Protein 1UM2 (pdb70)

CATH classification: 2.170.16.10 (+2 more: 3.10.28.10, 3.10.28.10)

Secondary structure (DSSP, 8-state):
-B-TT-BB-BTTS---BTTT--TT-EEE-TTSSEEE-----EEEEEEEEEEE------EEEEETT-EEEEEEE--EEE--EESSS-EE--EEEEEEEEEE-SSS-EEEEEEEEEE--BGGG-THHHHHHHHHHHHH-SSSEEEEEEEGGGGGGS-HHHHHT-BEEE--------HHHHHHTTT-SS--TTHHHHHHHHHHHHHSS--SSSSB----SS-TTHHHHHHHHHHHHS----B--SSS-SSS--BB------HHHHHHHHTTSS-TTS----GGGTTS-HHHHHHHHHHHHHHH-EEE-BTB-EEEEEES-HHHHHHHHHHHHHHT-EEEEEEE--EEEEEEE-THHHHHHHSS--STTT--PPPSS------EEE-EEEEEEEEEEEE-----SSS-SEEEBTTSBEEE-/-B-TT-EEEBTTS-EEESTT--SS-EEE-TTSSEEEB----EEEE-EEEEEE----EEEEETT-EEEEEEE--EEEEEEEETTEEEEEEEEEEE-----TTS-----EEEE----BGGG-TTHHHHTHHHHHTT-SSSEEEEEEETTTTTTS-HHHHHH-EEEE--------HHHHHTTTSTT---TTHHHHHHHHHHHHHHHB-SSSS-EEEESS-HHHHHHHHHHHTTTT----B--SS-SSSEEEE------TTSHHHHHHHHSSSEETTEE---GGGGGS-HHHHHHHHHHHHHHHEEEE-TTS-EEEEEES-HHHHHHHHHHHHHHT-EEEEEEE---SEEEEEEE-THHHHHHHTT--STTT--PPPSS----PPEEE-EEEEE---EEEE---B-TTS-SEEEBTT-BEEE-/--SSS--/-BSSSB-

Structure (mmCIF, N/CA/C/O backbone):
data_1UM2
#
_entry.id   1UM2
#
_cell.length_a   66.4
_cell.length_b   70.4
_cell.length_c   58.0
_cell.angle_alpha   100.4
_cell.angle_beta   98.7
_cell.angle_gamma   78.9
#
_symmetry.space_group_name_H-M   'P 1'
#
loop_
_entity.id
_entity.type
_entity.pdbx_description
1 polymer 'ENDONUCLEASE PI-SCEI'
2 polymer '21-mer from Vacuolar ATP synthase catalytic subunit A'
3 water water
#
loop_
_atom_site.group_PDB
_atom_site.id
_atom_site.type_symbol
_atom_site.label_atom_id
_atom_site.label_alt_id
_atom_site.label_comp_id
_atom_site.label_asym_id
_atom_site.label_entity_id
_atom_site.label_seq_id
_atom_site.pdbx_PDB_ins_code
_atom_site.Cartn_x
_atom_site.Cartn_y
_atom_site.Cartn_z
_atom_site.occupancy
_atom_site.B_iso_or_equiv
_atom_site.auth_seq_id
_atom_site.auth_comp_id
_atom_site.auth_asym_id
_atom_site.auth_atom_id
_atom_site.pdbx_PDB_model_num
ATOM 1 N N . SER A 1 1 ? 51.674 41.640 57.132 1.00 51.22 284 SER A N 1
ATOM 2 C CA . SER A 1 1 ? 52.067 43.060 57.300 1.00 51.36 284 SER A CA 1
ATOM 3 C C . SER A 1 1 ? 52.584 43.670 56.001 1.00 51.21 284 SER A C 1
ATOM 4 O O . SER A 1 1 ? 53.237 43.004 55.190 1.00 49.17 284 SER A O 1
ATOM 7 N N . PHE A 1 2 ? 52.307 44.957 55.821 1.00 51.55 285 PHE A N 1
ATOM 8 C CA . PHE A 1 2 ? 52.672 45.619 54.581 1.00 52.69 285 PHE A CA 1
ATOM 9 C C . PHE A 1 2 ? 53.597 46.811 54.651 1.00 53.66 285 PHE A C 1
ATOM 10 O O . PHE A 1 2 ? 53.558 47.586 55.605 1.00 55.09 285 PHE A O 1
ATOM 18 N N . ALA A 1 3 ? 54.408 46.932 53.595 1.00 54.57 286 ALA A N 1
ATOM 19 C CA . ALA A 1 3 ? 55.396 47.993 53.373 1.00 55.01 286 ALA A CA 1
ATOM 20 C C . ALA A 1 3 ? 54.913 49.442 53.634 1.00 55.69 286 ALA A C 1
ATOM 21 O O . ALA A 1 3 ? 53.711 49.724 53.668 1.00 56.27 286 ALA A O 1
ATOM 23 N N . LYS A 1 4 ? 55.862 50.357 53.827 1.00 56.11 287 LYS A N 1
ATOM 24 C CA . LYS A 1 4 ? 55.530 51.755 54.076 1.00 56.18 287 LYS A CA 1
ATOM 25 C C . LYS A 1 4 ? 54.815 52.307 52.852 1.00 55.61 287 LYS A C 1
ATOM 26 O O . LYS A 1 4 ? 55.263 52.086 51.733 1.00 56.07 287 LYS A O 1
ATOM 32 N N . GLY A 1 5 ? 53.706 53.012 53.072 1.00 54.98 288 GLY A N 1
ATOM 33 C CA . GLY A 1 5 ? 52.950 53.606 51.975 1.00 53.84 288 GLY A CA 1
ATOM 34 C C . GLY A 1 5 ? 51.888 52.751 51.286 1.00 52.75 288 GLY A C 1
ATOM 35 O O . GLY A 1 5 ? 51.344 53.159 50.245 1.00 52.37 288 GLY A O 1
ATOM 36 N N . THR A 1 6 ? 51.593 51.578 51.847 1.00 50.79 289 THR A N 1
ATOM 37 C CA . THR A 1 6 ? 50.605 50.692 51.261 1.00 49.33 289 THR A CA 1
ATOM 38 C C . THR A 1 6 ? 49.243 51.307 51.423 1.00 49.82 289 THR A C 1
ATOM 39 O O . THR A 1 6 ? 48.628 51.219 52.482 1.00 49.95 289 THR A O 1
ATOM 43 N N . ASN A 1 7 ? 48.776 51.942 50.356 1.00 50.47 290 ASN A N 1
ATOM 44 C CA . ASN A 1 7 ? 47.473 52.589 50.366 1.00 49.80 290 ASN A CA 1
ATOM 45 C C . ASN A 1 7 ? 46.473 51.543 50.795 1.00 48.33 290 ASN A C 1
ATOM 46 O O . ASN A 1 7 ? 46.556 50.391 50.382 1.00 48.42 290 ASN A O 1
ATOM 51 N N . VAL A 1 8 ? 45.543 51.941 51.645 1.00 46.53 291 VAL A N 1
ATOM 52 C CA . VAL A 1 8 ? 44.562 51.006 52.148 1.00 45.11 291 VAL A CA 1
ATOM 53 C C . VAL A 1 8 ? 43.147 51.475 51.830 1.00 45.60 291 VAL A C 1
ATOM 54 O O . VAL A 1 8 ? 42.963 52.441 51.093 1.00 46.04 291 VAL A O 1
ATOM 58 N N . LEU A 1 9 ? 42.144 50.773 52.336 1.00 44.89 292 LEU A N 1
ATOM 59 C CA . LEU A 1 9 ? 40.776 51.186 52.080 1.00 45.33 292 LEU A CA 1
ATOM 60 C C . LEU A 1 9 ? 40.051 51.232 53.398 1.00 46.23 292 LEU A C 1
ATOM 61 O O . LEU A 1 9 ? 39.911 50.217 54.068 1.00 46.82 292 LEU A O 1
ATOM 66 N N . MET A 1 10 ? 39.587 52.415 53.771 1.00 47.51 293 MET A N 1
ATOM 67 C CA . MET A 1 10 ? 38.884 52.592 55.036 1.00 48.46 293 MET A CA 1
ATOM 68 C C . MET A 1 10 ? 37.418 52.241 54.836 1.00 47.86 293 MET A C 1
ATOM 69 O O . MET A 1 10 ? 36.943 52.318 53.717 1.00 48.16 293 MET A O 1
ATOM 74 N N . ALA A 1 11 ? 36.710 51.862 55.905 1.00 47.76 294 ALA A N 1
ATOM 75 C CA . ALA A 1 11 ? 35.290 51.479 55.811 1.00 48.71 294 ALA A CA 1
ATOM 76 C C . ALA A 1 11 ? 34.314 52.600 55.433 1.00 49.28 294 ALA A C 1
ATOM 77 O O . ALA A 1 11 ? 33.127 52.352 55.228 1.00 48.84 294 ALA A O 1
ATOM 79 N N . ASP A 1 12 ? 34.821 53.823 55.341 1.00 49.87 295 ASP A N 1
ATOM 80 C CA . ASP A 1 12 ? 34.016 54.982 54.979 1.00 50.88 295 ASP A CA 1
ATOM 81 C C . ASP A 1 12 ? 34.175 55.219 53.469 1.00 51.40 295 ASP A C 1
ATOM 82 O O . ASP A 1 12 ? 33.306 55.809 52.813 1.00 50.83 295 ASP A O 1
ATOM 87 N N . GLY A 1 13 ? 35.309 54.771 52.933 1.00 50.93 296 GLY A N 1
ATOM 88 C CA . GLY A 1 13 ? 35.578 54.926 51.520 1.00 50.48 296 GLY A CA 1
ATOM 89 C C . GLY A 1 13 ? 36.922 55.568 51.267 1.00 50.38 296 GLY A C 1
ATOM 90 O O . GLY A 1 13 ? 37.467 55.458 50.168 1.00 50.82 296 GLY A O 1
ATOM 91 N N . SER A 1 14 ? 37.458 56.221 52.292 1.00 50.14 297 SER A N 1
ATOM 92 C CA . SER A 1 14 ? 38.743 56.912 52.212 1.00 50.58 297 SER A CA 1
ATOM 93 C C . SER A 1 14 ? 40.016 56.047 52.126 1.00 50.84 297 SER A C 1
ATOM 94 O O . SER A 1 14 ? 40.045 54.902 52.574 1.00 49.78 297 SER A O 1
ATOM 97 N N . ILE A 1 15 ? 41.073 56.619 51.551 1.00 52.13 298 ILE A N 1
ATOM 98 C CA . ILE A 1 15 ? 42.355 55.913 51.399 1.00 54.17 298 ILE A CA 1
ATOM 99 C C . ILE A 1 15 ? 43.509 56.445 52.297 1.00 55.71 298 ILE A C 1
ATOM 100 O O . ILE A 1 15 ? 44.243 57.371 51.916 1.00 54.70 298 ILE A O 1
ATOM 105 N N . GLU A 1 16 ? 43.670 55.861 53.487 1.00 57.70 299 GLU A N 1
ATOM 106 C CA . GLU A 1 16 ? 44.754 56.281 54.388 1.00 59.57 299 GLU A CA 1
ATOM 107 C C . GLU A 1 16 ? 45.932 55.357 54.108 1.00 58.73 299 GLU A C 1
ATOM 108 O O . GLU A 1 16 ? 45.868 54.544 53.181 1.00 59.03 299 GLU A O 1
ATOM 114 N N . CYS A 1 17 ? 47.011 55.487 54.874 1.00 57.44 300 CYS A N 1
ATOM 115 C CA . CYS A 1 17 ? 48.152 54.594 54.690 1.00 56.96 300 CYS A CA 1
ATOM 116 C C . CYS A 1 17 ? 48.140 53.543 55.794 1.00 57.09 300 CYS A C 1
ATOM 117 O O . CYS A 1 17 ? 47.474 53.723 56.815 1.00 56.72 300 CYS A O 1
ATOM 120 N N . ILE A 1 18 ? 48.858 52.439 55.575 1.00 56.64 301 ILE A N 1
ATOM 121 C CA . ILE A 1 18 ? 48.921 51.352 56.548 1.00 54.56 301 ILE A CA 1
ATOM 122 C C . ILE A 1 18 ? 49.656 51.864 57.779 1.00 56.64 301 ILE A C 1
ATOM 123 O O . ILE A 1 18 ? 49.396 51.438 58.913 1.00 56.64 301 ILE A O 1
ATOM 128 N N . GLU A 1 19 ? 50.570 52.802 57.551 1.00 58.08 302 GLU A N 1
ATOM 129 C CA . GLU A 1 19 ? 51.335 53.367 58.649 1.00 60.01 302 GLU A CA 1
ATOM 130 C C . GLU A 1 19 ? 50.489 54.387 59.417 1.00 61.77 302 GLU A C 1
ATOM 131 O O . GLU A 1 19 ? 50.387 54.319 60.647 1.00 62.89 302 GLU A O 1
ATOM 137 N N . ASN A 1 20 ? 49.852 55.299 58.685 1.00 62.10 303 ASN A N 1
ATOM 138 C CA . ASN A 1 20 ? 49.035 56.341 59.290 1.00 61.90 303 ASN A CA 1
ATOM 139 C C . ASN A 1 20 ? 47.759 55.852 59.927 1.00 63.09 303 ASN A C 1
ATOM 140 O O . ASN A 1 20 ? 47.119 56.604 60.646 1.00 63.59 303 ASN A O 1
ATOM 145 N N . ILE A 1 21 ? 47.364 54.610 59.677 1.00 65.41 304 ILE A N 1
ATOM 146 C CA . ILE A 1 21 ? 46.128 54.138 60.301 1.00 68.45 304 ILE A CA 1
ATOM 147 C C . ILE A 1 21 ? 46.389 54.011 61.792 1.00 69.56 304 ILE A C 1
ATOM 148 O O . ILE A 1 21 ? 47.424 53.481 62.212 1.00 70.91 304 ILE A O 1
ATOM 153 N N . GLU A 1 22 ? 45.447 54.497 62.589 1.00 69.57 305 GLU A N 1
ATOM 154 C CA . GLU A 1 22 ? 45.586 54.464 64.037 1.00 69.61 305 GLU A CA 1
ATOM 155 C C . GLU A 1 22 ? 44.627 53.446 64.642 1.00 68.65 305 GLU A C 1
ATOM 156 O O . GLU A 1 22 ? 43.647 53.053 64.014 1.00 68.59 305 GLU A O 1
ATOM 162 N N . VAL A 1 23 ? 44.902 53.024 65.868 1.00 67.70 306 VAL A N 1
ATOM 163 C CA . VAL A 1 23 ? 44.045 52.047 66.534 1.00 67.08 306 VAL A CA 1
ATOM 164 C C . VAL A 1 23 ? 42.627 52.591 66.818 1.00 66.35 306 VAL A C 1
ATOM 165 O O . VAL A 1 23 ? 42.460 53.780 67.096 1.00 66.69 306 VAL A O 1
ATOM 169 N N . GLY A 1 24 ? 41.612 51.720 66.749 1.00 65.30 307 GLY A N 1
ATOM 170 C CA . GLY A 1 24 ? 40.232 52.146 66.972 1.00 63.05 307 GLY A CA 1
ATOM 171 C C . GLY A 1 24 ? 39.640 52.620 65.651 1.00 61.25 307 GLY A C 1
ATOM 172 O O . GLY A 1 24 ? 38.530 53.157 65.566 1.00 60.45 307 GLY A O 1
ATOM 173 N N . ASN A 1 25 ? 40.430 52.424 64.606 1.00 59.82 308 ASN A N 1
ATOM 174 C CA . ASN A 1 25 ? 40.053 52.776 63.253 1.00 58.38 308 ASN A CA 1
ATOM 175 C C . ASN A 1 25 ? 39.278 51.640 62.585 1.00 58.05 308 ASN A C 1
ATOM 176 O O . ASN A 1 25 ? 39.327 50.482 63.021 1.00 57.75 308 ASN A O 1
ATOM 181 N N . LYS A 1 26 ? 38.562 51.979 61.522 1.00 56.73 309 LYS A N 1
ATOM 182 C CA . LYS A 1 26 ? 37.801 50.985 60.799 1.00 56.11 309 LYS A CA 1
ATOM 183 C C . LYS A 1 26 ? 38.371 50.882 59.384 1.00 55.36 309 LYS A C 1
ATOM 184 O O . LYS A 1 26 ? 38.648 51.891 58.732 1.00 54.80 309 LYS A O 1
ATOM 190 N N . VAL A 1 27 ? 38.571 49.649 58.935 1.00 54.16 310 VAL A N 1
ATOM 191 C CA . VAL A 1 27 ? 39.063 49.387 57.597 1.00 52.51 310 VAL A CA 1
ATOM 192 C C . VAL A 1 27 ? 37.910 48.679 56.913 1.00 52.39 310 VAL A C 1
ATOM 193 O O . VAL A 1 27 ? 37.056 48.097 57.587 1.00 53.29 310 VAL A O 1
ATOM 197 N N . MET A 1 28 ? 37.909 48.717 55.581 1.00 51.12 311 MET A N 1
ATOM 198 C CA . MET A 1 28 ? 36.877 48.125 54.731 1.00 49.01 311 MET A CA 1
ATOM 199 C C . MET A 1 28 ? 36.880 46.594 54.614 1.00 47.32 311 MET A C 1
ATOM 200 O O . MET A 1 28 ? 37.742 46.016 53.960 1.00 45.92 311 MET A O 1
ATOM 205 N N . GLY A 1 29 ? 35.896 45.951 55.236 1.00 46.68 312 GLY A N 1
ATOM 206 C CA . GLY A 1 29 ? 35.786 44.503 55.180 1.00 47.47 312 GLY A CA 1
ATOM 207 C C . GLY A 1 29 ? 35.298 44.053 53.819 1.00 48.95 312 GLY A C 1
ATOM 208 O O . GLY A 1 29 ? 34.468 44.717 53.206 1.00 49.65 312 GLY A O 1
ATOM 209 N N . LYS A 1 30 ? 35.787 42.918 53.335 1.00 49.93 313 LYS A N 1
ATOM 210 C CA . LYS A 1 30 ? 35.377 42.448 52.018 1.00 49.94 313 LYS A CA 1
ATOM 211 C C . LYS A 1 30 ? 33.891 42.177 51.901 1.00 50.09 313 LYS A C 1
ATOM 212 O O . LYS A 1 30 ? 33.467 41.391 51.059 1.00 50.60 313 LYS A O 1
ATOM 218 N N . ASP A 1 31 ? 33.089 42.832 52.731 1.00 50.57 314 ASP A N 1
ATOM 219 C CA . ASP A 1 31 ? 31.650 42.637 52.656 1.00 52.36 314 ASP A CA 1
ATOM 220 C C . ASP A 1 31 ? 30.842 43.940 52.804 1.00 54.25 314 ASP A C 1
ATOM 221 O O . ASP A 1 31 ? 29.606 43.932 52.821 1.00 53.47 314 ASP A O 1
ATOM 226 N N . GLY A 1 32 ? 31.548 45.064 52.874 1.00 57.03 315 GLY A N 1
ATOM 227 C CA . GLY A 1 32 ? 30.875 46.349 52.987 1.00 60.09 315 GLY A CA 1
ATOM 228 C C . GLY A 1 32 ? 31.040 46.979 54.355 1.00 61.69 315 GLY A C 1
ATOM 229 O O . GLY A 1 32 ? 31.422 48.144 54.463 1.00 61.76 315 GLY A O 1
ATOM 230 N N . ARG A 1 33 ? 30.740 46.197 55.392 1.00 62.89 316 ARG A N 1
ATOM 231 C CA . ARG A 1 33 ? 30.844 46.626 56.782 1.00 64.19 316 ARG A CA 1
ATOM 232 C C . ARG A 1 33 ? 32.325 46.824 57.155 1.00 64.11 316 ARG A C 1
ATOM 233 O O . ARG A 1 33 ? 33.213 46.362 56.433 1.00 64.63 316 ARG A O 1
ATOM 241 N N . PRO A 1 34 ? 32.607 47.509 58.283 1.00 63.28 317 PRO A N 1
ATOM 242 C CA . PRO A 1 34 ? 33.966 47.780 58.753 1.00 62.91 317 PRO A CA 1
ATOM 243 C C . PRO A 1 34 ? 34.638 46.701 59.607 1.00 62.92 317 PRO A C 1
ATOM 244 O O . PRO A 1 34 ? 34.008 45.734 60.050 1.00 62.08 317 PRO A O 1
ATOM 248 N N . ARG A 1 35 ? 35.933 46.895 59.827 1.00 63.03 318 ARG A N 1
ATOM 249 C CA . ARG A 1 35 ? 36.738 45.986 60.623 1.00 64.59 318 ARG A CA 1
ATOM 250 C C . ARG A 1 35 ? 37.524 46.855 61.584 1.00 65.24 318 ARG A C 1
ATOM 251 O O . ARG A 1 35 ? 38.122 47.839 61.157 1.00 65.42 318 ARG A O 1
ATOM 259 N N . GLU A 1 36 ? 37.536 46.493 62.867 1.00 65.97 319 GLU A N 1
ATOM 260 C CA . GLU A 1 36 ? 38.238 47.289 63.881 1.00 67.67 319 GLU A CA 1
ATOM 261 C C . GLU A 1 36 ? 39.740 47.042 64.072 1.00 67.28 319 GLU A C 1
ATOM 262 O O . GLU A 1 36 ? 40.163 45.916 64.356 1.00 67.41 319 GLU A O 1
ATOM 268 N N . VAL A 1 37 ? 40.539 48.103 63.928 1.00 66.30 320 VAL A N 1
ATOM 269 C CA . VAL A 1 37 ? 41.988 48.001 64.126 1.00 66.06 320 VAL A CA 1
ATOM 270 C C . VAL A 1 37 ? 42.293 48.092 65.629 1.00 66.09 320 VAL A C 1
ATOM 271 O O . VAL A 1 37 ? 41.696 48.901 66.349 1.00 67.15 320 VAL A O 1
ATOM 275 N N . ILE A 1 38 ? 43.233 47.280 66.099 1.00 64.62 321 ILE A N 1
ATOM 276 C CA . ILE A 1 38 ? 43.552 47.263 67.509 1.00 63.29 321 ILE A CA 1
ATOM 277 C C . ILE A 1 38 ? 45.043 47.330 67.713 1.00 63.82 321 ILE A C 1
ATOM 278 O O . ILE A 1 38 ? 45.522 48.093 68.547 1.00 64.09 321 ILE A O 1
ATOM 283 N N . LYS A 1 39 ? 45.781 46.533 66.952 1.00 64.47 322 LYS A N 1
ATOM 284 C CA . LYS A 1 39 ? 47.245 46.540 67.044 1.00 65.78 322 LYS A CA 1
ATOM 285 C C . LYS A 1 39 ? 47.867 47.305 65.863 1.00 64.77 322 LYS A C 1
ATOM 286 O O . LYS A 1 39 ? 47.150 47.874 65.027 1.00 66.09 322 LYS A O 1
ATOM 292 N N . LEU A 1 40 ? 49.196 47.332 65.815 1.00 61.76 323 LEU A N 1
ATOM 293 C CA . LEU A 1 40 ? 49.920 48.008 64.751 1.00 59.86 323 LEU A CA 1
ATOM 294 C C . LEU A 1 40 ? 51.263 47.336 64.644 1.00 59.20 323 LEU A C 1
ATOM 295 O O . LEU A 1 40 ? 52.306 47.943 64.892 1.00 59.17 323 LEU A O 1
ATOM 300 N N . PRO A 1 41 ? 51.250 46.057 64.261 1.00 58.51 324 PRO A N 1
ATOM 301 C CA . PRO A 1 41 ? 52.427 45.193 64.089 1.00 57.56 324 PRO A CA 1
ATOM 302 C C . PRO A 1 41 ? 53.605 45.847 63.375 1.00 56.94 324 PRO A C 1
ATOM 303 O O . PRO A 1 41 ? 53.519 46.151 62.195 1.00 58.27 324 PRO A O 1
ATOM 307 N N . ARG A 1 42 ? 54.702 46.075 64.085 1.00 56.37 325 ARG A N 1
ATOM 308 C CA . ARG A 1 42 ? 55.881 46.676 63.463 1.00 56.26 325 ARG A CA 1
ATOM 309 C C . ARG A 1 42 ? 57.050 45.694 63.533 1.00 55.20 325 ARG A C 1
ATOM 310 O O . ARG A 1 42 ? 56.971 44.669 64.211 1.00 55.05 325 ARG A O 1
ATOM 318 N N . GLY A 1 43 ? 58.131 46.001 62.833 1.00 53.23 326 GLY A N 1
ATOM 319 C CA . GLY A 1 43 ? 59.260 45.097 62.826 1.00 52.65 326 GLY A CA 1
ATOM 320 C C . GLY A 1 43 ? 59.944 45.139 61.471 1.00 53.49 326 GLY A C 1
ATOM 321 O O . GLY A 1 43 ? 59.768 46.102 60.717 1.00 53.48 326 GLY A O 1
ATOM 322 N N . ARG A 1 44 ? 60.717 44.103 61.152 1.00 52.99 327 ARG A N 1
ATOM 323 C CA . ARG A 1 44 ? 61.437 44.046 59.880 1.00 52.54 327 ARG A CA 1
ATOM 324 C C . ARG A 1 44 ? 61.637 42.615 59.395 1.00 52.74 327 ARG A C 1
ATOM 325 O O . ARG A 1 44 ? 61.492 41.675 60.166 1.00 53.73 327 ARG A O 1
ATOM 333 N N . GLU A 1 45 ? 61.979 42.448 58.122 1.00 53.18 328 GLU A N 1
ATOM 334 C CA . GLU A 1 45 ? 62.211 41.111 57.562 1.00 53.71 328 GLU A CA 1
ATOM 335 C C . GLU A 1 45 ? 62.354 41.152 56.051 1.00 53.23 328 GLU A C 1
ATOM 336 O O . GLU A 1 45 ? 62.510 42.212 55.447 1.00 54.27 328 GLU A O 1
ATOM 342 N N . THR A 1 46 ? 62.342 39.993 55.425 1.00 52.54 329 THR A N 1
ATOM 343 C CA . THR A 1 46 ? 62.401 40.019 53.989 1.00 53.10 329 THR A CA 1
ATOM 344 C C . THR A 1 46 ? 60.992 40.478 53.604 1.00 53.28 329 THR A C 1
ATOM 345 O O . THR A 1 46 ? 60.019 40.227 54.319 1.00 52.64 329 THR A O 1
ATOM 349 N N . MET A 1 47 ? 60.893 41.193 52.496 1.00 53.61 330 MET A N 1
ATOM 350 C CA . MET A 1 47 ? 59.611 41.678 52.025 1.00 53.89 330 MET A CA 1
ATOM 351 C C . MET A 1 47 ? 59.391 41.075 50.646 1.00 54.20 330 MET A C 1
ATOM 352 O O . MET A 1 47 ? 60.334 40.993 49.848 1.00 54.99 330 MET A O 1
ATOM 357 N N . TYR A 1 48 ? 58.161 40.638 50.377 1.00 53.45 331 TYR A N 1
ATOM 358 C CA . TYR A 1 48 ? 57.814 40.084 49.074 1.00 51.49 331 TYR A CA 1
ATOM 359 C C . TYR A 1 48 ? 56.862 41.049 48.352 1.00 52.17 331 TYR A C 1
ATOM 360 O O . TYR A 1 48 ? 55.912 41.594 48.954 1.00 51.39 331 TYR A O 1
ATOM 369 N N . SER A 1 49 ? 57.140 41.277 47.067 1.00 51.51 332 SER A N 1
ATOM 370 C CA . SER A 1 49 ? 56.314 42.156 46.240 1.00 50.05 332 SER A CA 1
ATOM 371 C C . SER A 1 49 ? 55.337 41.317 45.410 1.00 49.06 332 SER A C 1
ATOM 372 O O . SER A 1 49 ? 55.739 40.650 44.458 1.00 49.20 332 SER A O 1
ATOM 375 N N . VAL A 1 50 ? 54.062 41.329 45.769 1.00 46.99 333 VAL A N 1
ATOM 376 C CA . VAL A 1 50 ? 53.098 40.588 44.981 1.00 45.87 333 VAL A CA 1
ATOM 377 C C . VAL A 1 50 ? 52.754 41.460 43.781 1.00 45.26 333 VAL A C 1
ATOM 378 O O . VAL A 1 50 ? 52.514 42.650 43.930 1.00 44.33 333 VAL A O 1
ATOM 382 N N . VAL A 1 51 ? 52.738 40.887 42.587 1.00 44.91 334 VAL A N 1
ATOM 383 C CA . VAL A 1 51 ? 52.402 41.680 41.410 1.00 45.58 334 VAL A CA 1
ATOM 384 C C . VAL A 1 51 ? 51.628 40.866 40.355 1.00 46.36 334 VAL A C 1
ATOM 385 O O . VAL A 1 51 ? 52.102 39.825 39.906 1.00 46.43 334 VAL A O 1
ATOM 389 N N . GLN A 1 52 ? 50.427 41.341 39.991 1.00 46.85 335 GLN A N 1
ATOM 390 C CA . GLN A 1 52 ? 49.560 40.668 39.018 1.00 46.90 335 GLN A CA 1
ATOM 391 C C . GLN A 1 52 ? 50.349 40.221 37.818 1.00 48.04 335 GLN A C 1
ATOM 392 O O . GLN A 1 52 ? 51.026 41.015 37.187 1.00 48.01 335 GLN A O 1
ATOM 398 N N . LYS A 1 53 ? 50.251 38.936 37.515 1.00 50.36 336 LYS A N 1
ATOM 399 C CA . LYS A 1 53 ? 50.978 38.327 36.410 1.00 53.71 336 LYS A CA 1
ATOM 400 C C . LYS A 1 53 ? 50.250 38.465 35.087 1.00 54.68 336 LYS A C 1
ATOM 401 O O . LYS A 1 53 ? 49.114 38.012 34.946 1.00 55.52 336 LYS A O 1
ATOM 407 N N . SER A 1 54 ? 50.903 39.080 34.111 1.00 55.33 337 SER A N 1
ATOM 408 C CA . SER A 1 54 ? 50.294 39.219 32.796 1.00 57.39 337 SER A CA 1
ATOM 409 C C . SER A 1 54 ? 51.361 39.144 31.708 1.00 58.14 337 SER A C 1
ATOM 410 O O . SER A 1 54 ? 52.434 39.751 31.823 1.00 58.64 337 SER A O 1
ATOM 413 N N . PRO A 1 68 ? 48.922 48.775 31.923 1.00 74.90 351 PRO A N 1
ATOM 414 C CA . PRO A 1 68 ? 49.810 48.383 33.031 1.00 74.96 351 PRO A CA 1
ATOM 415 C C . PRO A 1 68 ? 49.116 48.602 34.381 1.00 74.81 351 PRO A C 1
ATOM 416 O O . PRO A 1 68 ? 49.768 48.774 35.425 1.00 74.90 351 PRO A O 1
ATOM 420 N N . GLU A 1 69 ? 47.783 48.587 34.325 1.00 72.96 352 GLU A N 1
ATOM 421 C CA . GLU A 1 69 ? 46.914 48.791 35.477 1.00 71.06 352 GLU A CA 1
ATOM 422 C C . GLU A 1 69 ? 46.830 47.559 36.381 1.00 69.11 352 GLU A C 1
ATOM 423 O O . GLU A 1 69 ? 45.750 47.192 36.860 1.00 68.93 352 GLU A O 1
ATOM 429 N N . LEU A 1 70 ? 47.985 46.945 36.624 1.00 65.96 353 LEU A N 1
ATOM 430 C CA . LEU A 1 70 ? 48.094 45.739 37.438 1.00 62.20 353 LEU A CA 1
ATOM 431 C C . LEU A 1 70 ? 47.873 45.943 38.936 1.00 58.95 353 LEU A C 1
ATOM 432 O O . LEU A 1 70 ? 48.214 46.990 39.493 1.00 57.90 353 LEU A O 1
ATOM 437 N N . LEU A 1 71 ? 47.281 44.931 39.569 1.00 54.77 354 LEU A N 1
ATOM 438 C CA . LEU A 1 71 ? 47.040 44.945 40.998 1.00 51.03 354 LEU A CA 1
ATOM 439 C C . LEU A 1 71 ? 48.354 44.473 41.620 1.00 51.95 354 LEU A C 1
ATOM 440 O O . LEU A 1 71 ? 48.829 43.375 41.314 1.00 52.22 354 LEU A O 1
ATOM 445 N N . LYS A 1 72 ? 48.951 45.287 42.484 1.00 51.24 355 LYS A N 1
ATOM 446 C CA . LYS A 1 72 ? 50.186 44.889 43.130 1.00 49.55 355 LYS A CA 1
ATOM 447 C C . LYS A 1 72 ? 50.163 45.337 44.587 1.00 49.07 355 LYS A C 1
ATOM 448 O O . LYS A 1 72 ? 49.386 46.207 44.958 1.00 48.65 355 LYS A O 1
ATOM 454 N N . PHE A 1 73 ? 51.007 44.719 45.408 1.00 49.17 356 PHE A N 1
ATOM 455 C CA . PHE A 1 73 ? 51.119 45.046 46.830 1.00 48.23 356 PHE A CA 1
ATOM 456 C C . PHE A 1 73 ? 52.333 44.335 47.437 1.00 48.05 356 PHE A C 1
ATOM 457 O O . PHE A 1 73 ? 52.550 43.150 47.143 1.00 47.14 356 PHE A O 1
ATOM 465 N N . THR A 1 74 ? 53.120 45.061 48.252 1.00 48.58 357 THR A N 1
ATOM 466 C CA . THR A 1 74 ? 54.323 44.503 48.924 1.00 49.51 357 THR A CA 1
ATOM 467 C C . THR A 1 74 ? 54.095 44.142 50.406 1.00 49.51 357 THR A C 1
ATOM 468 O O . THR A 1 74 ? 53.600 44.962 51.181 1.00 49.77 357 THR A O 1
ATOM 472 N N . CYS A 1 75 ? 54.474 42.925 50.799 1.00 48.65 358 CYS A N 1
ATOM 473 C CA . CYS A 1 75 ? 54.247 42.494 52.173 1.00 47.85 358 CYS A CA 1
ATOM 474 C C . CYS A 1 75 ? 55.414 41.787 52.873 1.00 49.32 358 CYS A C 1
ATOM 475 O O . CYS A 1 75 ? 56.527 41.644 52.337 1.00 49.48 358 CYS A O 1
ATOM 478 N N . ASN A 1 76 ? 55.135 41.360 54.098 1.00 49.45 359 ASN A N 1
ATOM 479 C CA . ASN A 1 76 ? 56.100 40.644 54.923 1.00 48.72 359 ASN A CA 1
ATOM 480 C C . ASN A 1 76 ? 56.083 39.162 54.532 1.00 46.59 359 ASN A C 1
ATOM 481 O O . ASN A 1 76 ? 55.020 38.572 54.312 1.00 46.09 359 ASN A O 1
ATOM 486 N N . ALA A 1 77 ? 57.269 38.573 54.440 1.00 44.36 360 ALA A N 1
ATOM 487 C CA . ALA A 1 77 ? 57.423 37.173 54.051 1.00 41.86 360 ALA A CA 1
ATOM 488 C C . ALA A 1 77 ? 56.584 36.226 54.875 1.00 40.89 360 ALA A C 1
ATOM 489 O O . ALA A 1 77 ? 56.425 35.070 54.520 1.00 41.11 360 ALA A O 1
ATOM 491 N N . THR A 1 78 ? 56.042 36.699 55.982 1.00 40.30 361 THR A N 1
ATOM 492 C CA . THR A 1 78 ? 55.218 35.821 56.803 1.00 40.59 361 THR A CA 1
ATOM 493 C C . THR A 1 78 ? 53.739 36.129 56.605 1.00 39.49 361 THR A C 1
ATOM 494 O O . THR A 1 78 ? 52.886 35.567 57.282 1.00 39.60 361 THR A O 1
ATOM 498 N N . ASN A 1 79 ? 53.454 37.017 55.657 1.00 38.89 362 ASN A N 1
ATOM 499 C CA . ASN A 1 79 ? 52.092 37.441 55.332 1.00 38.72 362 ASN A CA 1
ATOM 500 C C . ASN A 1 79 ? 51.260 36.299 54.736 1.00 37.29 362 ASN A C 1
ATOM 501 O O . ASN A 1 79 ? 51.709 35.590 53.838 1.00 37.11 362 ASN A O 1
ATOM 506 N N . GLU A 1 80 ? 50.049 36.112 55.233 1.00 35.69 363 GLU A N 1
ATOM 507 C CA . GLU A 1 80 ? 49.228 35.051 54.687 1.00 35.55 363 GLU A CA 1
ATOM 508 C C . GLU A 1 80 ? 48.478 35.642 53.498 1.00 34.21 363 GLU A C 1
ATOM 509 O O . GLU A 1 80 ? 47.557 36.442 53.664 1.00 36.41 363 GLU A O 1
ATOM 515 N N . LEU A 1 81 ? 48.894 35.288 52.290 1.00 30.07 364 LEU A N 1
ATOM 516 C CA . LEU A 1 81 ? 48.220 35.799 51.124 1.00 25.01 364 LEU A CA 1
ATOM 517 C C . LEU A 1 81 ? 46.906 35.047 51.117 1.00 25.50 364 LEU A C 1
ATOM 518 O O . LEU A 1 81 ? 46.894 33.847 51.408 1.00 25.33 364 LEU A O 1
ATOM 523 N N . VAL A 1 82 ? 45.800 35.740 50.832 1.00 24.81 365 VAL A N 1
ATOM 524 C CA . VAL A 1 82 ? 44.492 35.083 50.770 1.00 23.87 365 VAL A CA 1
ATOM 525 C C . VAL A 1 82 ? 44.459 34.656 49.318 1.00 23.39 365 VAL A C 1
ATOM 526 O O . VAL A 1 82 ? 44.831 35.441 48.432 1.00 23.27 365 VAL A O 1
ATOM 530 N N . VAL A 1 83 ? 44.059 33.414 49.069 1.00 21.85 366 VAL A N 1
ATOM 531 C CA . VAL A 1 83 ? 44.050 32.876 47.708 1.00 21.40 366 VAL A CA 1
ATOM 532 C C . VAL A 1 83 ? 42.952 31.858 47.477 1.00 24.11 366 VAL A C 1
ATOM 533 O O . VAL A 1 83 ? 42.241 31.451 48.405 1.00 27.98 366 VAL A O 1
ATOM 537 N N . ARG A 1 84 ? 42.826 31.430 46.230 1.00 24.17 367 ARG A N 1
ATOM 538 C CA . ARG A 1 84 ? 41.857 30.411 45.886 1.00 24.78 367 ARG A CA 1
ATOM 539 C C . ARG A 1 84 ? 42.524 29.433 44.918 1.00 23.97 367 ARG A C 1
ATOM 540 O O . ARG A 1 84 ? 43.468 29.776 44.210 1.00 23.71 367 ARG A O 1
ATOM 548 N N . THR A 1 85 ? 42.032 28.205 44.898 1.00 22.83 368 THR A N 1
ATOM 549 C CA . THR A 1 85 ? 42.564 27.193 44.000 1.00 22.38 368 THR A CA 1
ATOM 550 C C . THR A 1 85 ? 41.425 26.263 43.607 1.00 21.94 368 THR A C 1
ATOM 551 O O . THR A 1 85 ? 40.739 25.695 44.452 1.00 21.73 368 THR A O 1
ATOM 555 N N . PRO A 1 86 ? 41.192 26.130 42.298 1.00 21.71 369 PRO A N 1
ATOM 556 C CA . PRO A 1 86 ? 40.126 25.286 41.750 1.00 21.05 369 PRO A CA 1
ATOM 557 C C . PRO A 1 86 ? 40.128 23.878 42.210 1.00 20.42 369 PRO A C 1
ATOM 558 O O . PRO A 1 86 ? 41.186 23.306 42.367 1.00 21.81 369 PRO A O 1
ATOM 562 N N . ARG A 1 87 ? 38.958 23.308 42.467 1.00 20.03 370 ARG A N 1
ATOM 563 C CA . ARG A 1 87 ? 38.942 21.889 42.810 1.00 18.86 370 ARG A CA 1
ATOM 564 C C . ARG A 1 87 ? 39.187 21.268 41.455 1.00 18.29 370 ARG A C 1
ATOM 565 O O . ARG A 1 87 ? 39.197 21.974 40.441 1.00 18.68 370 ARG A O 1
ATOM 573 N N . SER A 1 88 ? 39.392 19.965 41.427 1.00 18.60 371 SER A N 1
ATOM 574 C CA . SER A 1 88 ? 39.697 19.289 40.177 1.00 20.02 371 SER A CA 1
ATOM 575 C C . SER A 1 88 ? 39.764 17.787 40.404 1.00 22.42 371 SER A C 1
ATOM 576 O O . SER A 1 88 ? 40.299 17.336 41.403 1.00 23.95 371 SER A O 1
ATOM 579 N N . VAL A 1 89 ? 39.222 17.011 39.481 1.00 24.73 372 VAL A N 1
ATOM 580 C CA . VAL A 1 89 ? 39.251 15.558 39.599 1.00 26.23 372 VAL A CA 1
ATOM 581 C C . VAL A 1 89 ? 39.037 14.917 38.246 1.00 29.04 372 VAL A C 1
ATOM 582 O O . VAL A 1 89 ? 38.069 15.230 37.551 1.00 28.15 372 VAL A O 1
ATOM 586 N N . ARG A 1 90 ? 39.954 14.040 37.858 1.00 32.57 373 ARG A N 1
ATOM 587 C CA . ARG A 1 90 ? 39.800 13.344 36.594 1.00 36.18 373 ARG A CA 1
ATOM 588 C C . ARG A 1 90 ? 40.160 11.916 36.824 1.00 38.77 373 ARG A C 1
ATOM 589 O O . ARG A 1 90 ? 41.071 11.638 37.592 1.00 40.21 373 ARG A O 1
ATOM 597 N N . ARG A 1 91 ? 39.421 11.010 36.189 1.00 41.73 374 ARG A N 1
ATOM 598 C CA . ARG A 1 91 ? 39.676 9.587 36.346 1.00 44.18 374 ARG A CA 1
ATOM 599 C C . ARG A 1 91 ? 40.158 9.048 35.036 1.00 45.65 374 ARG A C 1
ATOM 600 O O . ARG A 1 91 ? 39.349 8.670 34.197 1.00 46.58 374 ARG A O 1
ATOM 608 N N . LEU A 1 92 ? 41.468 9.017 34.841 1.00 47.38 375 LEU A N 1
ATOM 609 C CA . LEU A 1 92 ? 41.986 8.493 33.588 1.00 48.97 375 LEU A CA 1
ATOM 610 C C . LEU A 1 92 ? 42.258 6.997 33.700 1.00 50.55 375 LEU A C 1
ATOM 611 O O . LEU A 1 92 ? 41.677 6.304 34.551 1.00 49.36 375 LEU A O 1
ATOM 616 N N . SER A 1 93 ? 43.131 6.503 32.832 1.00 52.99 376 SER A N 1
ATOM 617 C CA . SER A 1 93 ? 43.462 5.090 32.830 1.00 56.55 376 SER A CA 1
ATOM 618 C C . SER A 1 93 ? 44.833 4.842 32.185 1.00 58.45 376 SER A C 1
ATOM 619 O O . SER A 1 93 ? 44.971 4.731 30.959 1.00 57.54 376 SER A O 1
ATOM 622 N N . ARG A 1 94 ? 45.833 4.752 33.059 1.00 60.97 377 ARG A N 1
ATOM 623 C CA . ARG A 1 94 ? 47.234 4.548 32.712 1.00 63.75 377 ARG A CA 1
ATOM 624 C C . ARG A 1 94 ? 47.678 3.108 33.039 1.00 65.90 377 ARG A C 1
ATOM 625 O O . ARG A 1 94 ? 47.011 2.410 33.804 1.00 65.41 377 ARG A O 1
ATOM 633 N N . THR A 1 95 ? 48.801 2.679 32.453 1.00 68.60 378 THR A N 1
ATOM 634 C CA . THR A 1 95 ? 49.371 1.337 32.663 1.00 71.25 378 THR A CA 1
ATOM 635 C C . THR A 1 95 ? 50.780 1.439 33.246 1.00 73.39 378 THR A C 1
ATOM 636 O O . THR A 1 95 ? 51.670 1.994 32.600 1.00 74.17 378 THR A O 1
ATOM 640 N N . ILE A 1 96 ? 50.993 0.887 34.440 1.00 75.53 379 ILE A N 1
ATOM 641 C CA . ILE A 1 96 ? 52.309 0.946 35.095 1.00 77.61 379 ILE A CA 1
ATOM 642 C C . ILE A 1 96 ? 53.221 -0.238 34.726 1.00 78.06 379 ILE A C 1
ATOM 643 O O . ILE A 1 96 ? 53.444 -1.146 35.538 1.00 78.34 379 ILE A O 1
ATOM 648 N N . LYS A 1 97 ? 53.762 -0.208 33.506 1.00 78.33 380 LYS A N 1
ATOM 649 C CA . LYS A 1 97 ? 54.648 -1.264 33.005 1.00 77.45 380 LYS A CA 1
ATOM 650 C C . LYS A 1 97 ? 53.961 -2.604 33.194 1.00 76.24 380 LYS A C 1
ATOM 651 O O . LYS A 1 97 ? 54.156 -3.259 34.212 1.00 76.60 380 LYS A O 1
ATOM 657 N N . GLY A 1 98 ? 53.143 -3.011 32.235 1.00 74.95 381 GLY A N 1
ATOM 658 C CA . GLY A 1 98 ? 52.473 -4.289 32.385 1.00 74.22 381 GLY A CA 1
ATOM 659 C C . GLY A 1 98 ? 51.130 -4.294 33.102 1.00 73.72 381 GLY A C 1
ATOM 660 O O . GLY A 1 98 ? 50.287 -5.129 32.781 1.00 73.94 381 GLY A O 1
ATOM 661 N N . VAL A 1 99 ? 50.925 -3.402 34.077 1.00 73.31 382 VAL A N 1
ATOM 662 C CA . VAL A 1 99 ? 49.638 -3.320 34.795 1.00 71.77 382 VAL A CA 1
ATOM 663 C C . VAL A 1 99 ? 48.918 -1.967 34.562 1.00 70.18 382 VAL A C 1
ATOM 664 O O . VAL A 1 99 ? 49.433 -0.898 34.905 1.00 68.76 382 VAL A O 1
ATOM 668 N N . GLU A 1 100 ? 47.726 -2.042 33.970 1.00 68.57 383 GLU A N 1
ATOM 669 C CA . GLU A 1 100 ? 46.911 -0.867 33.645 1.00 66.52 383 GLU A CA 1
ATOM 670 C C . GLU A 1 100 ? 46.063 -0.455 34.843 1.00 64.87 383 GLU A C 1
ATOM 671 O O . GLU A 1 100 ? 45.215 -1.229 35.302 1.00 64.28 383 GLU A O 1
ATOM 677 N N . TYR A 1 101 ? 46.306 0.761 35.338 1.00 62.47 384 TYR A N 1
ATOM 678 C CA . TYR A 1 101 ? 45.592 1.300 36.496 1.00 60.14 384 TYR A CA 1
ATOM 679 C C . TYR A 1 101 ? 44.586 2.376 36.144 1.00 58.33 384 TYR A C 1
ATOM 680 O O . TYR A 1 101 ? 44.726 3.080 35.139 1.00 57.91 384 TYR A O 1
ATOM 689 N N . PHE A 1 102 ? 43.573 2.492 36.999 1.00 55.90 385 PHE A N 1
ATOM 690 C CA . PHE A 1 102 ? 42.539 3.502 36.861 1.00 53.31 385 PHE A CA 1
ATOM 691 C C . PHE A 1 102 ? 42.934 4.642 37.799 1.00 50.20 385 PHE A C 1
ATOM 692 O O . PHE A 1 102 ? 42.468 4.733 38.920 1.00 49.71 385 PHE A O 1
ATOM 700 N N . GLU A 1 103 ? 43.822 5.499 37.321 1.00 46.40 386 GLU A N 1
ATOM 701 C CA . GLU A 1 103 ? 44.319 6.621 38.081 1.00 41.72 386 GLU A CA 1
ATOM 702 C C . GLU A 1 103 ? 43.281 7.717 38.260 1.00 40.49 386 GLU A C 1
ATOM 703 O O . GLU A 1 103 ? 42.543 8.062 37.322 1.00 39.81 386 GLU A O 1
ATOM 709 N N . VAL A 1 104 ? 43.243 8.254 39.481 1.00 37.70 387 VAL A N 1
ATOM 710 C CA . VAL A 1 104 ? 42.341 9.319 39.863 1.00 34.79 387 VAL A CA 1
ATOM 711 C C . VAL A 1 104 ? 43.143 10.480 40.425 1.00 33.49 387 VAL A C 1
ATOM 712 O O . VAL A 1 104 ? 43.635 10.409 41.550 1.00 33.49 387 VAL A O 1
ATOM 716 N N . ILE A 1 105 ? 43.262 11.546 39.634 1.00 31.80 388 ILE A N 1
ATOM 717 C CA . ILE A 1 105 ? 43.991 12.753 40.021 1.00 29.55 388 ILE A CA 1
ATOM 718 C C . ILE A 1 105 ? 43.057 13.835 40.580 1.00 29.79 388 ILE A C 1
ATOM 719 O O . ILE A 1 105 ? 42.000 14.123 39.996 1.00 30.76 388 ILE A O 1
ATOM 724 N N . THR A 1 106 ? 43.451 14.432 41.706 1.00 28.76 389 THR A N 1
ATOM 725 C CA . THR A 1 106 ? 42.652 15.481 42.367 1.00 28.70 389 THR A CA 1
ATOM 726 C C . THR A 1 106 ? 43.485 16.592 42.983 1.00 29.37 389 THR A C 1
ATOM 727 O O . THR A 1 106 ? 44.672 16.437 43.205 1.00 31.44 389 THR A O 1
ATOM 731 N N . PHE A 1 107 ? 42.840 17.716 43.258 1.00 28.96 390 PHE A N 1
ATOM 732 C CA . PHE A 1 107 ? 43.478 18.799 43.967 1.00 28.27 390 PHE A CA 1
ATOM 733 C C . PHE A 1 107 ? 42.844 18.654 45.355 1.00 30.29 390 PHE A C 1
ATOM 734 O O . PHE A 1 107 ? 41.602 18.628 45.484 1.00 30.15 390 PHE A O 1
ATOM 742 N N . GLU A 1 108 ? 43.678 18.504 46.382 1.00 31.56 391 GLU A N 1
ATOM 743 C CA . GLU A 1 108 ? 43.172 18.399 47.745 1.00 32.41 391 GLU A CA 1
ATOM 744 C C . GLU A 1 108 ? 44.090 18.973 48.786 1.00 33.07 391 GLU A C 1
ATOM 745 O O . GLU A 1 108 ? 45.277 19.209 48.545 1.00 33.10 391 GLU A O 1
ATOM 751 N N . MET A 1 109 ? 43.509 19.214 49.954 1.00 34.77 392 MET A N 1
ATOM 752 C CA . MET A 1 109 ? 44.253 19.741 51.091 1.00 35.17 392 MET A CA 1
ATOM 753 C C . MET A 1 109 ? 45.202 18.657 51.598 1.00 35.60 392 MET A C 1
ATOM 754 O O . MET A 1 109 ? 44.773 17.532 51.934 1.00 33.86 392 MET A O 1
ATOM 759 N N . GLY A 1 110 ? 46.492 19.000 51.605 1.00 35.70 393 GLY A N 1
ATOM 760 C CA . GLY A 1 110 ? 47.520 18.075 52.052 1.00 37.38 393 GLY A CA 1
ATOM 761 C C . GLY A 1 110 ? 48.695 18.839 52.621 1.00 37.82 393 GLY A C 1
ATOM 762 O O . GLY A 1 110 ? 48.725 20.062 52.514 1.00 39.36 393 GLY A O 1
ATOM 763 N N . GLN A 1 111 ? 49.669 18.152 53.219 1.00 37.49 394 GLN A N 1
ATOM 764 C CA . GLN A 1 111 ? 50.809 18.868 53.782 1.00 35.95 394 GLN A CA 1
ATOM 765 C C . GLN A 1 111 ? 52.142 18.616 53.085 1.00 35.89 394 GLN A C 1
ATOM 766 O O . GLN A 1 111 ? 52.304 17.709 52.251 1.00 35.43 394 GLN A O 1
ATOM 772 N N . LYS A 1 112 ? 53.086 19.478 53.423 1.00 34.92 395 LYS A N 1
ATOM 773 C CA . LYS A 1 112 ? 54.436 19.415 52.918 1.00 34.25 395 LYS A CA 1
ATOM 774 C C . LYS A 1 112 ? 55.211 20.254 53.876 1.00 34.97 395 LYS A C 1
ATOM 775 O O . LYS A 1 112 ? 54.769 21.340 54.229 1.00 36.17 395 LYS A O 1
ATOM 781 N N . LYS A 1 113 ? 56.359 19.736 54.299 1.00 35.74 396 LYS A N 1
ATOM 782 C CA . LYS A 1 113 ? 57.238 20.415 55.229 1.00 35.64 396 LYS A CA 1
ATOM 783 C C . LYS A 1 113 ? 58.164 21.300 54.427 1.00 36.85 396 LYS A C 1
ATOM 784 O O . LYS A 1 113 ? 58.605 20.904 53.351 1.00 37.81 396 LYS A O 1
ATOM 790 N N . ALA A 1 114 ? 58.462 22.487 54.945 1.00 38.46 397 ALA A N 1
ATOM 791 C CA . ALA A 1 114 ? 59.369 23.420 54.268 1.00 40.67 397 ALA A CA 1
ATOM 792 C C . ALA A 1 114 ? 60.787 23.270 54.819 1.00 42.22 397 ALA A C 1
ATOM 793 O O . ALA A 1 114 ? 61.051 22.368 55.608 1.00 42.75 397 ALA A O 1
ATOM 795 N N . PRO A 1 115 ? 61.723 24.146 54.424 1.00 43.27 398 PRO A N 1
ATOM 796 C CA . PRO A 1 115 ? 63.047 23.895 55.023 1.00 44.68 398 PRO A CA 1
ATOM 797 C C . PRO A 1 115 ? 63.254 24.547 56.404 1.00 45.81 398 PRO A C 1
ATOM 798 O O . PRO A 1 115 ? 64.274 24.312 57.052 1.00 45.79 398 PRO A O 1
ATOM 802 N N . ASP A 1 116 ? 62.282 25.355 56.840 1.00 46.63 399 ASP A N 1
ATOM 803 C CA . ASP A 1 116 ? 62.316 26.052 58.140 1.00 46.39 399 ASP A CA 1
ATOM 804 C C . ASP A 1 116 ? 62.250 25.074 59.334 1.00 46.72 399 ASP A C 1
ATOM 805 O O . ASP A 1 116 ? 62.961 25.210 60.342 1.00 45.09 399 ASP A O 1
ATOM 810 N N . GLY A 1 117 ? 61.343 24.115 59.189 1.00 47.72 400 GLY A N 1
ATOM 811 C CA . GLY A 1 117 ? 61.086 23.093 60.175 1.00 49.16 400 GLY A CA 1
ATOM 812 C C . GLY A 1 117 ? 59.647 22.669 59.922 1.00 51.12 400 GLY A C 1
ATOM 813 O O . GLY A 1 117 ? 59.376 21.569 59.450 1.00 51.65 400 GLY A O 1
ATOM 814 N N . ARG A 1 118 ? 58.734 23.594 60.194 1.00 51.76 401 ARG A N 1
ATOM 815 C CA . ARG A 1 118 ? 57.292 23.417 60.076 1.00 51.64 401 ARG A CA 1
ATOM 816 C C . ARG A 1 118 ? 56.682 22.552 58.964 1.00 51.50 401 ARG A C 1
ATOM 817 O O . ARG A 1 118 ? 57.238 22.383 57.870 1.00 51.30 401 ARG A O 1
ATOM 825 N N . ILE A 1 119 ? 55.477 22.072 59.281 1.00 50.64 402 ILE A N 1
ATOM 826 C CA . ILE A 1 119 ? 54.620 21.273 58.416 1.00 48.30 402 ILE A CA 1
ATOM 827 C C . ILE A 1 119 ? 53.552 22.255 57.942 1.00 47.45 402 ILE A C 1
ATOM 828 O O . ILE A 1 119 ? 52.650 22.609 58.702 1.00 47.02 402 ILE A O 1
ATOM 833 N N . VAL A 1 120 ? 53.671 22.703 56.696 1.00 46.72 403 VAL A N 1
ATOM 834 C CA . VAL A 1 120 ? 52.734 23.653 56.109 1.00 45.01 403 VAL A CA 1
ATOM 835 C C . VAL A 1 120 ? 51.493 22.952 55.617 1.00 43.95 403 VAL A C 1
ATOM 836 O O . VAL A 1 120 ? 51.555 21.836 55.091 1.00 43.35 403 VAL A O 1
ATOM 840 N N . GLU A 1 121 ? 50.361 23.615 55.804 1.00 42.72 404 GLU A N 1
ATOM 841 C CA . GLU A 1 121 ? 49.095 23.079 55.343 1.00 42.09 404 GLU A CA 1
ATOM 842 C C . GLU A 1 121 ? 48.749 23.783 54.042 1.00 39.35 404 GLU A C 1
ATOM 843 O O . GLU A 1 121 ? 48.471 24.978 54.036 1.00 38.56 404 GLU A O 1
ATOM 849 N N . LEU A 1 122 ? 48.791 23.047 52.936 1.00 37.40 405 LEU A N 1
ATOM 850 C CA . LEU A 1 122 ? 48.495 23.629 51.626 1.00 35.30 405 LEU A CA 1
ATOM 851 C C . LEU A 1 122 ? 47.807 22.686 50.667 1.00 34.43 405 LEU A C 1
ATOM 852 O O . LEU A 1 122 ? 47.407 21.582 51.039 1.00 34.45 405 LEU A O 1
ATOM 857 N N . VAL A 1 123 ? 47.664 23.123 49.424 1.00 33.48 406 VAL A N 1
ATOM 858 C CA . VAL A 1 123 ? 47.013 22.293 48.418 1.00 32.62 406 VAL A CA 1
ATOM 859 C C . VAL A 1 123 ? 48.018 21.538 47.583 1.00 31.70 406 VAL A C 1
ATOM 860 O O . VAL A 1 123 ? 49.101 22.050 47.299 1.00 30.77 406 VAL A O 1
ATOM 864 N N . LYS A 1 124 ? 47.655 20.318 47.191 1.00 30.57 407 LYS A N 1
ATOM 865 C CA . LYS A 1 124 ? 48.553 19.478 46.405 1.00 30.38 407 LYS A CA 1
ATOM 866 C C . LYS A 1 124 ? 47.776 18.653 45.404 1.00 28.41 407 LYS A C 1
ATOM 867 O O . LYS A 1 124 ? 46.618 18.350 45.637 1.00 25.72 407 LYS A O 1
ATOM 873 N N . GLU A 1 125 ? 48.440 18.284 44.306 1.00 28.62 408 GLU A N 1
ATOM 874 C CA . GLU A 1 125 ? 47.868 17.424 43.257 1.00 29.93 408 GLU A CA 1
ATOM 875 C C . GLU A 1 125 ? 48.115 15.964 43.677 1.00 30.26 408 GLU A C 1
ATOM 876 O O . GLU A 1 125 ? 49.239 15.522 43.745 1.00 30.23 408 GLU A O 1
ATOM 882 N N . VAL A 1 126 ? 47.051 15.228 43.944 1.00 31.60 409 VAL A N 1
ATOM 883 C CA . VAL A 1 126 ? 47.136 13.854 44.391 1.00 33.52 409 VAL A CA 1
ATOM 884 C C . VAL A 1 126 ? 46.788 12.858 43.312 1.00 35.47 409 VAL A C 1
ATOM 885 O O . VAL A 1 126 ? 45.949 13.132 42.473 1.00 37.87 409 VAL A O 1
ATOM 889 N N . SER A 1 127 ? 47.409 11.688 43.364 1.00 37.11 410 SER A N 1
ATOM 890 C CA . SER A 1 127 ? 47.168 10.619 42.399 1.00 37.86 410 SER A CA 1
ATOM 891 C C . SER A 1 127 ? 46.960 9.285 43.132 1.00 39.15 410 SER A C 1
ATOM 892 O O . SER A 1 127 ? 47.730 8.925 44.016 1.00 38.94 410 SER A O 1
ATOM 895 N N . LYS A 1 128 ? 45.908 8.564 42.771 1.00 41.37 411 LYS A N 1
ATOM 896 C CA . LYS A 1 128 ? 45.597 7.282 43.402 1.00 44.70 411 LYS A CA 1
ATOM 897 C C . LYS A 1 128 ? 45.192 6.269 42.331 1.00 47.34 411 LYS A C 1
ATOM 898 O O . LYS A 1 128 ? 44.044 6.253 41.880 1.00 47.68 411 LYS A O 1
ATOM 904 N N . SER A 1 129 ? 46.149 5.423 41.944 1.00 50.57 412 SER A N 1
ATOM 905 C CA . SER A 1 129 ? 45.956 4.420 40.899 1.00 52.80 412 SER A CA 1
ATOM 906 C C . SER A 1 129 ? 45.692 3.002 41.375 1.00 56.24 412 SER A C 1
ATOM 907 O O . SER A 1 129 ? 46.319 2.553 42.326 1.00 56.96 412 SER A O 1
ATOM 910 N N . TYR A 1 130 ? 44.763 2.311 40.703 1.00 60.56 413 TYR A N 1
ATOM 911 C CA . TYR A 1 130 ? 44.418 0.911 41.006 1.00 64.72 413 TYR A CA 1
ATOM 912 C C . TYR A 1 130 ? 44.461 0.102 39.721 1.00 67.05 413 TYR A C 1
ATOM 913 O O . TYR A 1 130 ? 44.162 0.620 38.649 1.00 67.53 413 TYR A O 1
ATOM 922 N N . PRO A 1 131 ? 44.808 -1.189 39.814 1.00 68.69 414 PRO A N 1
ATOM 923 C CA . PRO A 1 131 ? 44.862 -2.023 38.613 1.00 69.77 414 PRO A CA 1
ATOM 924 C C . PRO A 1 131 ? 43.442 -2.095 38.058 1.00 71.26 414 PRO A C 1
ATOM 925 O O . PRO A 1 131 ? 42.474 -1.988 38.822 1.00 70.82 414 PRO A O 1
ATOM 929 N N . ILE A 1 132 ? 43.314 -2.276 36.744 1.00 72.78 415 ILE A N 1
ATOM 930 C CA . ILE A 1 132 ? 41.994 -2.342 36.124 1.00 74.58 415 ILE A CA 1
ATOM 931 C C . ILE A 1 132 ? 41.128 -3.415 36.769 1.00 76.26 415 ILE A C 1
ATOM 932 O O . ILE A 1 132 ? 40.268 -3.111 37.597 1.00 77.20 415 ILE A O 1
ATOM 937 N N . SER A 1 133 ? 41.365 -4.662 36.370 1.00 77.69 416 SER A N 1
ATOM 938 C CA . SER A 1 133 ? 40.646 -5.837 36.865 1.00 78.58 416 SER A CA 1
ATOM 939 C C . SER A 1 133 ? 39.862 -5.660 38.176 1.00 79.26 416 SER A C 1
ATOM 940 O O . SER A 1 133 ? 38.794 -6.254 38.343 1.00 78.75 416 SER A O 1
ATOM 943 N N . GLU A 1 134 ? 40.384 -4.847 39.095 1.00 79.90 417 GLU A N 1
ATOM 944 C CA . GLU A 1 134 ? 39.721 -4.604 40.373 1.00 80.67 417 GLU A CA 1
ATOM 945 C C . GLU A 1 134 ? 38.418 -3.814 40.207 1.00 81.03 417 GLU A C 1
ATOM 946 O O . GLU A 1 134 ? 37.771 -3.449 41.193 1.00 80.96 417 GLU A O 1
ATOM 952 N N . GLY A 1 135 ? 38.032 -3.566 38.958 1.00 81.21 418 GLY A N 1
ATOM 953 C CA . GLY A 1 135 ? 36.815 -2.821 38.686 1.00 82.22 418 GLY A CA 1
ATOM 954 C C . GLY A 1 135 ? 36.900 -1.368 39.130 1.00 83.35 418 GLY A C 1
ATOM 955 O O . GLY A 1 135 ? 37.107 -1.106 40.319 1.00 83.51 418 GLY A O 1
ATOM 956 N N . PRO A 1 136 ? 36.733 -0.394 38.206 1.00 83.61 419 PRO A N 1
ATOM 957 C CA . PRO A 1 136 ? 36.805 1.026 38.560 1.00 83.10 419 PRO A CA 1
ATOM 958 C C . PRO A 1 136 ? 35.721 1.399 39.548 1.00 82.85 419 PRO A C 1
ATOM 959 O O . PRO A 1 136 ? 35.513 2.575 39.829 1.00 83.63 419 PRO A O 1
ATOM 963 N N . GLU A 1 137 ? 35.029 0.392 40.066 1.00 82.67 420 GLU A N 1
ATOM 964 C CA . GLU A 1 137 ? 33.964 0.609 41.038 1.00 83.13 420 GLU A CA 1
ATOM 965 C C . GLU A 1 137 ? 34.384 1.534 42.173 1.00 82.67 420 GLU A C 1
ATOM 966 O O . GLU A 1 137 ? 33.549 2.232 42.760 1.00 82.67 420 GLU A O 1
ATOM 972 N N . ARG A 1 138 ? 35.676 1.515 42.493 1.00 81.85 421 ARG A N 1
ATOM 973 C CA . ARG A 1 138 ? 36.209 2.364 43.548 1.00 80.42 421 ARG A CA 1
ATOM 974 C C . ARG A 1 138 ? 36.749 3.645 42.918 1.00 78.82 421 ARG A C 1
ATOM 975 O O . ARG A 1 138 ? 36.384 4.745 43.342 1.00 78.63 421 ARG A O 1
ATOM 983 N N . ALA A 1 139 ? 37.600 3.504 41.899 1.00 76.72 422 ALA A N 1
ATOM 984 C CA . ALA A 1 139 ? 38.153 4.664 41.207 1.00 74.15 422 ALA A CA 1
ATOM 985 C C . ALA A 1 139 ? 37.013 5.650 41.094 1.00 73.02 422 ALA A C 1
ATOM 986 O O . ALA A 1 139 ? 37.198 6.851 41.248 1.00 73.89 422 ALA A O 1
ATOM 988 N N . ASN A 1 140 ? 35.818 5.125 40.850 1.00 70.85 423 ASN A N 1
ATOM 989 C CA . ASN A 1 140 ? 34.645 5.964 40.730 1.00 68.67 423 ASN A CA 1
ATOM 990 C C . ASN A 1 140 ? 34.196 6.516 42.063 1.00 67.96 423 ASN A C 1
ATOM 991 O O . ASN A 1 140 ? 34.141 7.731 42.237 1.00 67.48 423 ASN A O 1
ATOM 996 N N . GLU A 1 141 ? 33.879 5.639 43.010 1.00 67.44 424 GLU A N 1
ATOM 997 C CA . GLU A 1 141 ? 33.419 6.110 44.309 1.00 67.50 424 GLU A CA 1
ATOM 998 C C . GLU A 1 141 ? 34.285 7.258 44.812 1.00 66.81 424 GLU A C 1
ATOM 999 O O . GLU A 1 141 ? 33.777 8.178 45.468 1.00 66.08 424 GLU A O 1
ATOM 1005 N N . LEU A 1 142 ? 35.581 7.217 44.483 1.00 65.56 425 LEU A N 1
ATOM 1006 C CA . LEU A 1 142 ? 36.506 8.275 44.886 1.00 63.64 425 LEU A CA 1
ATOM 1007 C C . LEU A 1 142 ? 36.053 9.541 44.196 1.00 62.69 425 LEU A C 1
ATOM 1008 O O . LEU A 1 142 ? 35.672 10.497 44.855 1.00 62.81 425 LEU A O 1
ATOM 1013 N N . VAL A 1 143 ? 36.069 9.528 42.864 1.00 61.63 426 VAL A N 1
ATOM 1014 C CA . VAL A 1 143 ? 35.647 10.686 42.074 1.00 59.92 426 VAL A CA 1
ATOM 1015 C C . VAL A 1 143 ? 34.309 11.249 42.531 1.00 59.82 426 VAL A C 1
ATOM 1016 O O . VAL A 1 143 ? 34.106 12.456 42.498 1.00 60.74 426 VAL A O 1
ATOM 1020 N N . GLU A 1 144 ? 33.395 10.385 42.959 1.00 59.73 427 GLU A N 1
ATOM 1021 C CA . GLU A 1 144 ? 32.077 10.849 43.396 1.00 60.18 427 GLU A CA 1
ATOM 1022 C C . GLU A 1 144 ? 32.037 11.495 44.780 1.00 58.63 427 GLU A C 1
ATOM 1023 O O . GLU A 1 144 ? 31.206 12.368 45.028 1.00 58.11 427 GLU A O 1
ATOM 1029 N N . SER A 1 145 ? 32.927 11.062 45.667 1.00 56.97 428 SER A N 1
ATOM 1030 C CA . SER A 1 145 ? 32.999 11.599 47.023 1.00 55.26 428 SER A CA 1
ATOM 1031 C C . SER A 1 145 ? 33.589 13.005 46.950 1.00 53.74 428 SER A C 1
ATOM 1032 O O . SER A 1 145 ? 33.148 13.919 47.650 1.00 53.86 428 SER A O 1
ATOM 1035 N N . TYR A 1 146 ? 34.594 13.154 46.091 1.00 51.19 429 TYR A N 1
ATOM 1036 C CA . TYR A 1 146 ? 35.269 14.418 45.871 1.00 48.74 429 TYR A CA 1
ATOM 1037 C C . TYR A 1 146 ? 34.240 15.378 45.356 1.00 50.89 429 TYR A C 1
ATOM 1038 O O . TYR A 1 146 ? 34.137 16.523 45.813 1.00 51.75 429 TYR A O 1
ATOM 1047 N N . ARG A 1 147 ? 33.474 14.891 44.382 1.00 52.80 430 ARG A N 1
ATOM 1048 C CA . ARG A 1 147 ? 32.449 15.687 43.724 1.00 53.22 430 ARG A CA 1
ATOM 1049 C C . ARG A 1 147 ? 31.255 16.179 44.532 1.00 53.91 430 ARG A C 1
ATOM 1050 O O . ARG A 1 147 ? 30.591 17.106 44.086 1.00 54.66 430 ARG A O 1
ATOM 1058 N N . LYS A 1 148 ? 30.967 15.599 45.696 1.00 54.37 431 LYS A N 1
ATOM 1059 C CA . LYS A 1 148 ? 29.839 16.110 46.480 1.00 56.28 431 LYS A CA 1
ATOM 1060 C C . LYS A 1 148 ? 30.235 16.533 47.921 1.00 56.50 431 LYS A C 1
ATOM 1061 O O . LYS A 1 148 ? 29.376 16.765 48.785 1.00 56.92 431 LYS A O 1
ATOM 1067 N N . ALA A 1 149 ? 31.544 16.686 48.147 1.00 55.56 432 ALA A N 1
ATOM 1068 C CA . ALA A 1 149 ? 32.096 17.082 49.454 1.00 54.12 432 ALA A CA 1
ATOM 1069 C C . ALA A 1 149 ? 32.028 18.577 49.799 1.00 52.96 432 ALA A C 1
ATOM 1070 O O . ALA A 1 149 ? 31.766 18.933 50.941 1.00 53.79 432 ALA A O 1
ATOM 1072 N N . SER A 1 150 ? 32.286 19.447 48.831 1.00 51.04 433 SER A N 1
ATOM 1073 C CA . SER A 1 150 ? 32.239 20.883 49.060 1.00 49.24 433 SER A CA 1
ATOM 1074 C C . SER A 1 150 ? 31.089 21.520 48.290 1.00 48.67 433 SER A C 1
ATOM 1075 O O . SER A 1 150 ? 30.659 20.993 47.273 1.00 48.14 433 SER A O 1
ATOM 1078 N N . ASN A 1 151 ? 30.588 22.657 48.766 1.00 48.31 434 ASN A N 1
ATOM 1079 C CA . ASN A 1 151 ? 29.481 23.309 48.079 1.00 47.80 434 ASN A CA 1
ATOM 1080 C C . ASN A 1 151 ? 29.973 24.349 47.085 1.00 46.65 434 ASN A C 1
ATOM 1081 O O . ASN A 1 151 ? 29.169 24.965 46.375 1.00 47.59 434 ASN A O 1
ATOM 1086 N N . LYS A 1 152 ? 31.290 24.539 47.028 1.00 44.00 435 LYS A N 1
ATOM 1087 C CA . LYS A 1 152 ? 31.882 25.482 46.086 1.00 42.10 435 LYS A CA 1
ATOM 1088 C C . LYS A 1 152 ? 32.845 24.723 45.169 1.00 41.20 435 LYS A C 1
ATOM 1089 O O . LYS A 1 152 ? 33.300 23.615 45.490 1.00 39.88 435 LYS A O 1
ATOM 1095 N N . ALA A 1 153 ? 33.166 25.317 44.026 1.00 39.56 436 ALA A N 1
ATOM 1096 C CA . ALA A 1 153 ? 34.056 24.651 43.094 1.00 38.72 436 ALA A CA 1
ATOM 1097 C C . ALA A 1 153 ? 35.480 25.112 43.247 1.00 38.81 436 ALA A C 1
ATOM 1098 O O . ALA A 1 153 ? 36.221 25.152 42.255 1.00 39.89 436 ALA A O 1
ATOM 1100 N N . TYR A 1 154 ? 35.868 25.457 44.475 1.00 37.24 437 TYR A N 1
ATOM 1101 C CA . TYR A 1 154 ? 37.224 25.923 44.741 1.00 36.12 437 TYR A CA 1
ATOM 1102 C C . TYR A 1 154 ? 37.575 25.849 46.209 1.00 34.16 437 TYR A C 1
ATOM 1103 O O . TYR A 1 154 ? 36.733 25.530 47.041 1.00 33.05 437 TYR A O 1
ATOM 1112 N N . PHE A 1 155 ? 38.839 26.124 46.514 1.00 32.40 438 PHE A N 1
ATOM 1113 C CA . PHE A 1 155 ? 39.328 26.116 47.886 1.00 31.00 438 PHE A CA 1
ATOM 1114 C C . PHE A 1 155 ? 39.709 27.526 48.275 1.00 33.02 438 PHE A C 1
ATOM 1115 O O . PHE A 1 155 ? 40.499 28.186 47.589 1.00 32.40 438 PHE A O 1
ATOM 1123 N N . GLU A 1 156 ? 39.129 28.009 49.365 1.00 35.47 439 GLU A N 1
ATOM 1124 C CA . GLU A 1 156 ? 39.480 29.329 49.833 1.00 37.73 439 GLU A CA 1
ATOM 1125 C C . GLU A 1 156 ? 40.442 28.985 50.948 1.00 38.53 439 GLU A C 1
ATOM 1126 O O . GLU A 1 156 ? 40.099 28.199 51.842 1.00 38.56 439 GLU A O 1
ATOM 1132 N N . TRP A 1 157 ? 41.651 29.537 50.881 1.00 38.39 440 TRP A N 1
ATOM 1133 C CA . TRP A 1 157 ? 42.663 29.214 51.874 1.00 39.78 440 TRP A CA 1
ATOM 1134 C C . TRP A 1 157 ? 43.791 30.239 51.914 1.00 40.23 440 TRP A C 1
ATOM 1135 O O . TRP A 1 157 ? 43.821 31.145 51.089 1.00 41.20 440 TRP A O 1
ATOM 1146 N N . THR A 1 158 ? 44.717 30.100 52.865 1.00 40.16 441 THR A N 1
ATOM 1147 C CA . THR A 1 158 ? 45.815 31.064 52.984 1.00 40.42 441 THR A CA 1
ATOM 1148 C C . THR A 1 158 ? 47.222 30.447 53.134 1.00 40.80 441 THR A C 1
ATOM 1149 O O . THR A 1 158 ? 47.418 29.437 53.818 1.00 42.18 441 THR A O 1
ATOM 1153 N N . ILE A 1 159 ? 48.194 31.058 52.470 1.00 39.88 442 ILE A N 1
ATOM 1154 C CA . ILE A 1 159 ? 49.562 30.594 52.528 1.00 40.25 442 ILE A CA 1
ATOM 1155 C C . ILE A 1 159 ? 50.468 31.830 52.666 1.00 43.12 442 ILE A C 1
ATOM 1156 O O . ILE A 1 159 ? 50.236 32.866 52.022 1.00 43.89 442 ILE A O 1
ATOM 1161 N N . GLU A 1 160 ? 51.484 31.733 53.528 1.00 43.86 443 GLU A N 1
ATOM 1162 C CA . GLU A 1 160 ? 52.393 32.850 53.761 1.00 43.36 443 GLU A CA 1
ATOM 1163 C C . GLU A 1 160 ? 53.272 33.096 52.549 1.00 42.14 443 GLU A C 1
ATOM 1164 O O . GLU A 1 160 ? 53.720 32.154 51.902 1.00 42.81 443 GLU A O 1
ATOM 1170 N N . ALA A 1 161 ? 53.512 34.365 52.246 1.00 40.10 444 ALA A N 1
ATOM 1171 C CA . ALA A 1 161 ? 54.316 34.764 51.099 1.00 40.22 444 ALA A CA 1
ATOM 1172 C C . ALA A 1 161 ? 55.538 33.914 50.701 1.00 40.86 444 ALA A C 1
ATOM 1173 O O . ALA A 1 161 ? 55.801 33.708 49.520 1.00 40.22 444 ALA A O 1
ATOM 1175 N N . ARG A 1 162 ? 56.295 33.420 51.668 1.00 42.42 445 ARG A N 1
ATOM 1176 C CA . ARG A 1 162 ? 57.478 32.624 51.351 1.00 44.04 445 ARG A CA 1
ATOM 1177 C C . ARG A 1 162 ? 57.097 31.193 50.968 1.00 45.60 445 ARG A C 1
ATOM 1178 O O . ARG A 1 162 ? 57.793 30.533 50.181 1.00 46.25 445 ARG A O 1
ATOM 1186 N N . ASP A 1 163 ? 55.987 30.719 51.520 1.00 45.83 446 ASP A N 1
ATOM 1187 C CA . ASP A 1 163 ? 55.530 29.366 51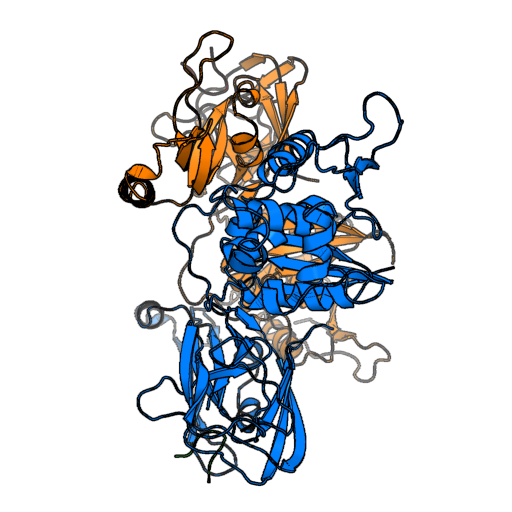.250 1.00 46.09 446 ASP A CA 1
ATOM 1188 C C . ASP A 1 163 ? 54.913 29.155 49.865 1.00 45.07 446 ASP A C 1
ATOM 1189 O O . ASP A 1 163 ? 54.456 28.061 49.534 1.00 44.34 446 ASP A O 1
ATOM 1194 N N . LEU A 1 164 ? 54.899 30.194 49.044 1.00 43.32 447 LEU A N 1
ATOM 1195 C CA . LEU A 1 164 ? 54.323 30.045 47.716 1.00 41.16 447 LEU A CA 1
ATOM 1196 C C . LEU A 1 164 ? 55.204 29.097 46.866 1.00 39.84 447 LEU A C 1
ATOM 1197 O O . LEU A 1 164 ? 54.692 28.240 46.146 1.00 39.60 447 LEU A O 1
ATOM 1202 N N . SER A 1 165 ? 56.524 29.241 46.984 1.00 38.64 448 SER A N 1
ATOM 1203 C CA . SER A 1 165 ? 57.495 28.399 46.274 1.00 36.64 448 SER A CA 1
ATOM 1204 C C . SER A 1 165 ? 57.367 26.907 46.606 1.00 35.36 448 SER A C 1
ATOM 1205 O O . SER A 1 165 ? 57.862 26.060 45.873 1.00 34.11 448 SER A O 1
ATOM 1208 N N . LEU A 1 166 ? 56.729 26.597 47.732 1.00 34.27 449 LEU A N 1
ATOM 1209 C CA . LEU A 1 166 ? 56.527 25.220 48.140 1.00 32.79 449 LEU A CA 1
ATOM 1210 C C . LEU A 1 166 ? 55.432 24.588 47.279 1.00 32.68 449 LEU A C 1
ATOM 1211 O O . LEU A 1 166 ? 55.301 23.364 47.223 1.00 34.22 449 LEU A O 1
ATOM 1216 N N . LEU A 1 167 ? 54.618 25.410 46.626 1.00 30.42 450 LEU A N 1
ATOM 1217 C CA . LEU A 1 167 ? 53.552 24.866 45.824 1.00 27.76 450 LEU A CA 1
ATOM 1218 C C . LEU A 1 167 ? 54.143 24.177 44.628 1.00 29.10 450 LEU A C 1
ATOM 1219 O O . LEU A 1 167 ? 55.109 24.669 44.041 1.00 31.08 450 LEU A O 1
ATOM 1224 N N . GLY A 1 168 ? 53.580 23.032 44.269 1.00 27.78 451 GLY A N 1
ATOM 1225 C CA . GLY A 1 168 ? 54.094 22.315 43.136 1.00 26.84 451 GLY A CA 1
ATOM 1226 C C . GLY A 1 168 ? 53.465 22.847 41.887 1.00 27.52 451 GLY A C 1
ATOM 1227 O O . GLY A 1 168 ? 52.260 23.002 41.831 1.00 29.00 451 GLY A O 1
ATOM 1228 N N . SER A 1 169 ? 54.293 23.158 40.900 1.00 28.07 452 SER A N 1
ATOM 1229 C CA . SER A 1 169 ? 53.870 23.654 39.576 1.00 28.72 452 SER A CA 1
ATOM 1230 C C . SER A 1 169 ? 52.363 23.789 39.277 1.00 28.09 452 SER A C 1
ATOM 1231 O O . SER A 1 169 ? 51.767 24.838 39.444 1.00 28.36 452 SER A O 1
ATOM 1234 N N . HIS A 1 170 ? 51.755 22.726 38.786 1.00 27.51 453 HIS A N 1
ATOM 1235 C CA . HIS A 1 170 ? 50.335 22.767 38.492 1.00 27.57 453 HIS A CA 1
ATOM 1236 C C . HIS A 1 170 ? 49.510 23.567 39.518 1.00 26.74 453 HIS A C 1
ATOM 1237 O O . HIS A 1 170 ? 48.865 24.538 39.171 1.00 26.67 453 HIS A O 1
ATOM 1244 N N . VAL A 1 171 ? 49.529 23.153 40.779 1.00 26.25 454 VAL A N 1
ATOM 1245 C CA . VAL A 1 171 ? 48.733 23.816 41.798 1.00 26.34 454 VAL A CA 1
ATOM 1246 C C . VAL A 1 171 ? 49.033 25.290 41.944 1.00 27.78 454 VAL A C 1
ATOM 1247 O O . VAL A 1 171 ? 48.145 26.083 42.244 1.00 28.51 454 VAL A O 1
ATOM 1251 N N . ARG A 1 172 ? 50.292 25.655 41.734 1.00 28.64 455 ARG A N 1
ATOM 1252 C CA . ARG A 1 172 ? 50.720 27.043 41.842 1.00 28.24 455 ARG A CA 1
ATOM 1253 C C . ARG A 1 172 ? 50.188 27.920 40.724 1.00 27.29 455 ARG A C 1
ATOM 1254 O O . ARG A 1 172 ? 49.684 28.994 40.973 1.00 28.91 455 ARG A O 1
ATOM 1262 N N . LYS A 1 173 ? 50.318 27.487 39.484 1.00 26.32 456 LYS A N 1
ATOM 1263 C CA . LYS A 1 173 ? 49.822 28.304 38.397 1.00 25.60 456 LYS A CA 1
ATOM 1264 C C . LYS A 1 173 ? 48.306 28.375 38.480 1.00 24.15 456 LYS A C 1
ATOM 1265 O O . LYS A 1 173 ? 47.710 29.344 38.043 1.00 24.48 456 LYS A O 1
ATOM 1271 N N . ALA A 1 174 ? 47.687 27.374 39.088 1.00 22.88 457 ALA A N 1
ATOM 1272 C CA . ALA A 1 174 ? 46.232 27.354 39.210 1.00 23.29 457 ALA A CA 1
ATOM 1273 C C . ALA A 1 174 ? 45.713 28.125 40.406 1.00 23.99 457 ALA A C 1
ATOM 1274 O O . ALA A 1 174 ? 44.504 28.179 40.619 1.00 25.86 457 ALA A O 1
ATOM 1276 N N . THR A 1 175 ? 46.617 28.716 41.180 1.00 23.04 458 THR A N 1
ATOM 1277 C CA . THR A 1 175 ? 46.254 29.457 42.381 1.00 21.61 458 THR A CA 1
ATOM 1278 C C . THR A 1 175 ? 46.302 30.965 42.166 1.00 20.96 458 THR A C 1
ATOM 1279 O O . THR A 1 175 ? 47.234 31.485 41.568 1.00 20.84 458 THR A O 1
ATOM 1283 N N . TYR A 1 176 ? 45.300 31.673 42.666 1.00 19.49 459 TYR A N 1
ATOM 1284 C CA . TYR A 1 176 ? 45.259 33.103 42.457 1.00 19.63 459 TYR A CA 1
ATOM 1285 C C . TYR A 1 176 ? 44.748 33.812 43.662 1.00 21.95 459 TYR A C 1
ATOM 1286 O O . TYR A 1 176 ? 44.058 33.220 44.491 1.00 22.47 459 TYR A O 1
ATOM 1295 N N . GLN A 1 177 ? 45.089 35.093 43.746 1.00 24.35 460 GLN A N 1
ATOM 1296 C CA . GLN A 1 177 ? 44.613 35.934 44.825 1.00 26.51 460 GLN A CA 1
ATOM 1297 C C . GLN A 1 177 ? 43.316 36.550 44.300 1.00 27.29 460 GLN A C 1
ATOM 1298 O O . GLN A 1 177 ? 42.989 36.351 43.141 1.00 28.16 460 GLN A O 1
ATOM 1304 N N . THR A 1 178 ? 42.576 37.276 45.136 1.00 27.87 461 THR A N 1
ATOM 1305 C CA . THR A 1 178 ? 41.300 37.859 44.718 1.00 27.40 461 THR A CA 1
ATOM 1306 C C . THR A 1 178 ? 41.045 39.266 45.227 1.00 28.08 461 THR A C 1
ATOM 1307 O O . THR A 1 178 ? 41.376 39.576 46.361 1.00 30.65 461 THR A O 1
ATOM 1311 N N . TYR A 1 179 ? 40.441 40.115 44.395 1.00 27.97 462 TYR A N 1
ATOM 1312 C CA . TYR A 1 179 ? 40.097 41.462 44.815 1.00 26.26 462 TYR A CA 1
ATOM 1313 C C . TYR A 1 179 ? 38.600 41.434 44.928 1.00 25.01 462 TYR A C 1
ATOM 1314 O O . TYR A 1 179 ? 37.924 40.638 44.282 1.00 21.98 462 TYR A O 1
ATOM 1323 N N . ALA A 1 180 ? 38.080 42.289 45.794 1.00 25.82 463 ALA A N 1
ATOM 1324 C CA . ALA A 1 180 ? 36.655 42.304 46.030 1.00 26.45 463 ALA A CA 1
ATOM 1325 C C . ALA A 1 180 ? 35.964 43.539 45.516 1.00 27.40 463 ALA A C 1
ATOM 1326 O O . ALA A 1 180 ? 36.559 44.605 45.365 1.00 27.35 463 ALA A O 1
ATOM 1328 N N . PRO A 1 181 ? 34.687 43.391 45.189 1.00 27.75 464 PRO A N 1
ATOM 1329 C CA . PRO A 1 181 ? 33.938 44.531 44.706 1.00 29.81 464 PRO A CA 1
ATOM 1330 C C . PRO A 1 181 ? 33.788 45.462 45.908 1.00 30.62 464 PRO A C 1
ATOM 1331 O O . PRO A 1 181 ? 34.130 45.110 47.033 1.00 29.72 464 PRO A O 1
ATOM 1335 N N . ILE A 1 182 ? 33.283 46.655 45.674 1.00 32.71 465 ILE A N 1
ATOM 1336 C CA . ILE A 1 182 ? 33.104 47.577 46.767 1.00 34.46 465 ILE A CA 1
ATOM 1337 C C . ILE A 1 182 ? 31.610 47.688 46.964 1.00 36.82 465 ILE A C 1
ATOM 1338 O O . ILE A 1 182 ? 30.948 48.546 46.386 1.00 36.56 465 ILE A O 1
ATOM 1343 N N . LEU A 1 183 ? 31.089 46.760 47.763 1.00 40.10 466 LEU A N 1
ATOM 1344 C CA . LEU A 1 183 ? 29.675 46.692 48.088 1.00 43.01 466 LEU A CA 1
ATOM 1345 C C . LEU A 1 183 ? 29.256 47.921 48.857 1.00 45.99 466 LEU A C 1
ATOM 1346 O O . LEU A 1 183 ? 28.069 48.179 49.008 1.00 46.34 466 LEU A O 1
ATOM 1351 N N . TYR A 1 184 ? 30.240 48.663 49.361 1.00 50.09 467 TYR A N 1
ATOM 1352 C CA . TYR A 1 184 ? 29.995 49.873 50.148 1.00 53.66 467 TYR A CA 1
ATOM 1353 C C . TYR A 1 184 ? 29.532 51.072 49.324 1.00 54.73 467 TYR A C 1
ATOM 1354 O O . TYR A 1 184 ? 30.157 51.434 48.311 1.00 53.88 467 TYR A O 1
ATOM 1363 N N . GLU A 1 185 ? 28.448 51.693 49.803 1.00 56.77 468 GLU A N 1
ATOM 1364 C CA . GLU A 1 185 ? 27.811 52.848 49.148 1.00 58.92 468 GLU A CA 1
ATOM 1365 C C . GLU A 1 185 ? 27.753 54.211 49.878 1.00 60.08 468 GLU A C 1
ATOM 1366 O O . GLU A 1 185 ? 27.173 54.321 50.963 1.00 60.90 468 GLU A O 1
ATOM 1372 N N . ASN A 1 186 ? 28.330 55.240 49.255 1.00 61.58 469 ASN A N 1
ATOM 1373 C CA . ASN A 1 186 ? 28.306 56.608 49.793 1.00 63.58 469 ASN A CA 1
ATOM 1374 C C . ASN A 1 186 ? 27.043 57.281 49.287 1.00 64.65 469 ASN A C 1
ATOM 1375 O O . ASN A 1 186 ? 25.955 56.703 49.351 1.00 65.48 469 ASN A O 1
ATOM 1380 N N . ASP A 1 187 ? 27.214 58.500 48.767 1.00 64.98 470 ASP A N 1
ATOM 1381 C CA . ASP A 1 187 ? 26.115 59.292 48.216 1.00 64.79 470 ASP A CA 1
ATOM 1382 C C . ASP A 1 187 ? 26.500 60.726 47.886 1.00 63.79 470 ASP A C 1
ATOM 1383 O O . ASP A 1 187 ? 25.627 61.539 47.615 1.00 63.44 470 ASP A O 1
ATOM 1388 N N . HIS A 1 188 ? 27.799 61.026 47.904 1.00 62.75 471 HIS A N 1
ATOM 1389 C CA . HIS A 1 188 ? 28.306 62.362 47.580 1.00 62.24 471 HIS A CA 1
ATOM 1390 C C . HIS A 1 188 ? 27.610 62.799 46.287 1.00 62.12 471 HIS A C 1
ATOM 1391 O O . HIS A 1 188 ? 27.621 63.975 45.930 1.00 62.72 471 HIS A O 1
ATOM 1398 N N . PHE A 1 189 ? 26.976 61.851 45.598 1.00 61.47 472 PHE A N 1
ATOM 1399 C CA . PHE A 1 189 ? 26.278 62.172 44.358 1.00 60.81 472 PHE A CA 1
ATOM 1400 C C . PHE A 1 189 ? 24.817 62.553 44.601 1.00 62.05 472 PHE A C 1
ATOM 1401 O O . PHE A 1 189 ? 24.325 63.501 43.997 1.00 62.32 472 PHE A O 1
ATOM 1409 N N . PHE A 1 190 ? 24.116 61.824 45.467 1.00 63.47 473 PHE A N 1
ATOM 1410 C CA . PHE A 1 190 ? 22.716 62.154 45.745 1.00 64.83 473 PHE A CA 1
ATOM 1411 C C . PHE A 1 190 ? 22.628 63.520 46.390 1.00 66.11 473 PHE A C 1
ATOM 1412 O O . PHE A 1 190 ? 21.557 64.127 46.432 1.00 66.81 473 PHE A O 1
ATOM 1420 N N . ASP A 1 191 ? 23.769 63.989 46.892 1.00 66.99 474 ASP A N 1
ATOM 1421 C CA . ASP A 1 191 ? 23.868 65.273 47.560 1.00 66.72 474 ASP A CA 1
ATOM 1422 C C . ASP A 1 191 ? 24.174 66.419 46.636 1.00 67.76 474 ASP A C 1
ATOM 1423 O O . ASP A 1 191 ? 23.380 67.352 46.541 1.00 67.58 474 ASP A O 1
ATOM 1428 N N . TYR A 1 192 ? 25.309 66.358 45.948 1.00 69.89 475 TYR A N 1
ATOM 1429 C CA . TYR A 1 192 ? 25.681 67.452 45.066 1.00 72.97 475 TYR A CA 1
ATOM 1430 C C . TYR A 1 192 ? 24.495 68.015 44.325 1.00 75.83 475 TYR A C 1
ATOM 1431 O O . TYR A 1 192 ? 24.547 69.158 43.870 1.00 77.63 475 TYR A O 1
ATOM 1440 N N . MET A 1 193 ? 23.436 67.220 44.185 1.00 78.20 476 MET A N 1
ATOM 1441 C CA . MET A 1 193 ? 22.230 67.701 43.516 1.00 81.24 476 MET A CA 1
ATOM 1442 C C . MET A 1 193 ? 21.289 68.460 44.472 1.00 82.44 476 MET A C 1
ATOM 1443 O O . MET A 1 193 ? 20.736 69.496 44.091 1.00 83.25 476 MET A O 1
ATOM 1448 N N . GLN A 1 194 ? 21.121 67.967 45.701 1.00 83.07 477 GLN A N 1
ATOM 1449 C CA . GLN A 1 194 ? 20.242 68.625 46.669 1.00 84.04 477 GLN A CA 1
ATOM 1450 C C . GLN A 1 194 ? 20.756 69.982 47.137 1.00 85.13 477 GLN A C 1
ATOM 1451 O O . GLN A 1 194 ? 20.766 70.284 48.333 1.00 84.89 477 GLN A O 1
ATOM 1457 N N . LYS A 1 195 ? 21.164 70.808 46.183 1.00 86.57 478 LYS A N 1
ATOM 1458 C CA . LYS A 1 195 ? 21.678 72.128 46.497 1.00 88.08 478 LYS A CA 1
ATOM 1459 C C . LYS A 1 195 ? 21.364 73.149 45.391 1.00 88.77 478 LYS A C 1
ATOM 1460 O O . LYS A 1 195 ? 21.816 74.299 45.440 1.00 88.67 478 LYS A O 1
ATOM 1466 N N . SER A 1 196 ? 20.568 72.718 44.409 1.00 89.73 479 SER A N 1
ATOM 1467 C CA . SER A 1 196 ? 20.148 73.564 43.284 1.00 89.88 479 SER A CA 1
ATOM 1468 C C . SER A 1 196 ? 18.641 73.464 43.036 1.00 89.74 479 SER A C 1
ATOM 1469 O O . SER A 1 196 ? 18.013 74.446 42.646 1.00 89.86 479 SER A O 1
ATOM 1472 N N . LYS A 1 197 ? 18.068 72.282 43.261 1.00 89.69 480 LYS A N 1
ATOM 1473 C CA . LYS A 1 197 ? 16.628 72.075 43.046 1.00 90.23 480 LYS A CA 1
ATOM 1474 C C . LYS A 1 197 ? 15.840 71.833 44.347 1.00 90.59 480 LYS A C 1
ATOM 1475 O O . LYS A 1 197 ? 16.383 71.935 45.461 1.00 90.48 480 LYS A O 1
ATOM 1481 N N . PHE A 1 198 ? 14.554 71.513 44.169 1.00 90.42 481 PHE A N 1
ATOM 1482 C CA . PHE A 1 198 ? 13.593 71.227 45.252 1.00 90.25 481 PHE A CA 1
ATOM 1483 C C . PHE A 1 198 ? 12.390 70.626 44.491 1.00 89.46 481 PHE A C 1
ATOM 1484 O O . PHE A 1 198 ? 11.242 70.610 44.960 1.00 88.77 481 PHE A O 1
ATOM 1492 N N . HIS A 1 199 ? 12.704 70.134 43.295 1.00 88.37 482 HIS A N 1
ATOM 1493 C CA . HIS A 1 199 ? 11.743 69.521 42.389 1.00 86.95 482 HIS A CA 1
ATOM 1494 C C . HIS A 1 199 ? 12.518 68.861 41.247 1.00 85.40 482 HIS A C 1
ATOM 1495 O O . HIS A 1 199 ? 12.443 69.290 40.089 1.00 84.26 482 HIS A O 1
ATOM 1502 N N . LEU A 1 200 ? 13.297 67.840 41.593 1.00 83.53 483 LEU A N 1
ATOM 1503 C CA . LEU A 1 200 ? 14.065 67.095 40.607 1.00 81.17 483 LEU A CA 1
ATOM 1504 C C . LEU A 1 200 ? 13.797 65.627 40.895 1.00 79.47 483 LEU A C 1
ATOM 1505 O O . LEU A 1 200 ? 13.997 65.156 42.019 1.00 78.61 483 LEU A O 1
ATOM 1510 N N . THR A 1 201 ? 13.317 64.948 39.851 1.00 77.62 484 THR A N 1
ATOM 1511 C CA . THR A 1 201 ? 12.942 63.529 39.812 1.00 75.29 484 THR A CA 1
ATOM 1512 C C . THR A 1 201 ? 13.717 62.520 40.660 1.00 73.98 484 THR A C 1
ATOM 1513 O O . THR A 1 201 ? 14.900 62.702 40.942 1.00 74.89 484 THR A O 1
ATOM 1517 N N . ILE A 1 202 ? 13.047 61.442 41.058 1.00 71.37 485 ILE A N 1
ATOM 1518 C CA . ILE A 1 202 ? 13.711 60.407 41.835 1.00 69.21 485 ILE A CA 1
ATOM 1519 C C . ILE A 1 202 ? 14.747 59.792 40.881 1.00 69.07 485 ILE A C 1
ATOM 1520 O O . ILE A 1 202 ? 15.557 58.934 41.255 1.00 68.97 485 ILE A O 1
ATOM 1525 N N . GLU A 1 203 ? 14.713 60.263 39.639 1.00 68.16 486 GLU A N 1
ATOM 1526 C CA . GLU A 1 203 ? 15.627 59.806 38.604 1.00 67.05 486 GLU A CA 1
ATOM 1527 C C . GLU A 1 203 ? 16.802 60.770 38.561 1.00 64.81 486 GLU A C 1
ATOM 1528 O O . GLU A 1 203 ? 17.677 60.673 37.704 1.00 64.58 486 GLU A O 1
ATOM 1534 N N . GLY A 1 204 ? 16.800 61.707 39.495 1.00 62.32 487 GLY A N 1
ATOM 1535 C CA . GLY A 1 204 ? 17.842 62.706 39.546 1.00 60.04 487 GLY A CA 1
ATOM 1536 C C . GLY A 1 204 ? 19.220 62.189 39.208 1.00 58.51 487 GLY A C 1
ATOM 1537 O O . GLY A 1 204 ? 19.747 62.478 38.127 1.00 58.61 487 GLY A O 1
ATOM 1538 N N . PRO A 1 205 ? 19.827 61.406 40.121 1.00 57.71 488 PRO A N 1
ATOM 1539 C CA . PRO A 1 205 ? 21.165 60.792 40.021 1.00 55.87 488 PRO A CA 1
ATOM 1540 C C . PRO A 1 205 ? 21.412 60.013 38.717 1.00 53.74 488 PRO A C 1
ATOM 1541 O O . PRO A 1 205 ? 22.437 60.215 38.044 1.00 53.11 488 PRO A O 1
ATOM 1545 N N . LYS A 1 206 ? 20.471 59.129 38.379 1.00 50.02 489 LYS A N 1
ATOM 1546 C CA . LYS A 1 206 ? 20.549 58.336 37.165 1.00 46.88 489 LYS A CA 1
ATOM 1547 C C . LYS A 1 206 ? 20.861 59.200 35.955 1.00 45.35 489 LYS A C 1
ATOM 1548 O O . LYS A 1 206 ? 21.939 59.125 35.361 1.00 43.90 489 LYS A O 1
ATOM 1554 N N . VAL A 1 207 ? 19.886 60.029 35.616 1.00 45.11 490 VAL A N 1
ATOM 1555 C CA . VAL A 1 207 ? 19.935 60.938 34.480 1.00 44.60 490 VAL A CA 1
ATOM 1556 C C . VAL A 1 207 ? 21.177 61.812 34.401 1.00 43.08 490 VAL A C 1
ATOM 1557 O O . VAL A 1 207 ? 21.730 62.039 33.328 1.00 40.92 490 VAL A O 1
ATOM 1561 N N . LEU A 1 208 ? 21.606 62.308 35.548 1.00 43.13 491 LEU A N 1
ATOM 1562 C CA . LEU A 1 208 ? 22.786 63.154 35.614 1.00 43.53 491 LEU A CA 1
ATOM 1563 C C . LEU A 1 208 ? 24.099 62.337 35.437 1.00 43.43 491 LEU A C 1
ATOM 1564 O O . LEU A 1 208 ? 25.107 62.835 34.898 1.00 42.62 491 LEU A O 1
ATOM 1569 N N . ALA A 1 209 ? 24.070 61.081 35.888 1.00 42.63 492 ALA A N 1
ATOM 1570 C CA . ALA A 1 209 ? 25.205 60.170 35.779 1.00 40.44 492 ALA A CA 1
ATOM 1571 C C . ALA A 1 209 ? 25.370 59.763 34.300 1.00 40.11 492 ALA A C 1
ATOM 1572 O O . ALA A 1 209 ? 26.472 59.776 33.735 1.00 38.23 492 ALA A O 1
ATOM 1574 N N . TYR A 1 210 ? 24.260 59.412 33.670 1.00 39.40 493 TYR A N 1
ATOM 1575 C CA . TYR A 1 210 ? 24.296 59.039 32.275 1.00 39.99 493 TYR A CA 1
ATOM 1576 C C . TYR A 1 210 ? 24.786 60.190 31.399 1.00 40.59 493 TYR A C 1
ATOM 1577 O O . TYR A 1 210 ? 25.530 59.975 30.439 1.00 40.83 493 TYR A O 1
ATOM 1586 N N . LEU A 1 211 ? 24.354 61.415 31.707 1.00 40.81 494 LEU A N 1
ATOM 1587 C CA . LEU A 1 211 ? 24.767 62.562 30.905 1.00 39.01 494 LEU A CA 1
ATOM 1588 C C . LEU A 1 211 ? 26.209 62.839 31.229 1.00 38.44 494 LEU A C 1
ATOM 1589 O O . LEU A 1 211 ? 27.014 63.178 30.366 1.00 37.37 494 LEU A O 1
ATOM 1594 N N . LEU A 1 212 ? 26.543 62.684 32.494 1.00 39.08 495 LEU A N 1
ATOM 1595 C CA . LEU A 1 212 ? 27.911 62.883 32.891 1.00 40.68 495 LEU A CA 1
ATOM 1596 C C . LEU A 1 212 ? 28.767 61.847 32.188 1.00 41.98 495 LEU A C 1
ATOM 1597 O O . LEU A 1 212 ? 29.831 62.169 31.647 1.00 42.10 495 LEU A O 1
ATOM 1602 N N . GLY A 1 213 ? 28.303 60.599 32.198 1.00 42.18 496 GLY A N 1
ATOM 1603 C CA . GLY A 1 213 ? 29.046 59.561 31.515 1.00 43.56 496 GLY A CA 1
ATOM 1604 C C . GLY A 1 213 ? 29.105 60.013 30.079 1.00 44.16 496 GLY A C 1
ATOM 1605 O O . GLY A 1 213 ? 30.179 60.188 29.498 1.00 44.51 496 GLY A O 1
ATOM 1606 N N . LEU A 1 214 ? 27.924 60.246 29.522 1.00 44.43 497 LEU A N 1
ATOM 1607 C CA . LEU A 1 214 ? 27.807 60.701 28.157 1.00 45.58 497 LEU A CA 1
ATOM 1608 C C . LEU A 1 214 ? 28.792 61.830 27.859 1.00 47.13 497 LEU A C 1
ATOM 1609 O O . LEU A 1 214 ? 29.280 61.966 26.735 1.00 47.53 497 LEU A O 1
ATOM 1614 N N . TRP A 1 215 ? 29.112 62.637 28.861 1.00 48.42 498 TRP A N 1
ATOM 1615 C CA . TRP A 1 215 ? 30.034 63.716 28.599 1.00 49.39 498 TRP A CA 1
ATOM 1616 C C . TRP A 1 215 ? 31.494 63.280 28.511 1.00 49.01 498 TRP A C 1
ATOM 1617 O O . TRP A 1 215 ? 32.305 63.928 27.837 1.00 49.04 498 TRP A O 1
ATOM 1628 N N . ILE A 1 216 ? 31.838 62.187 29.176 1.00 48.09 499 ILE A N 1
ATOM 1629 C CA . ILE A 1 216 ? 33.225 61.757 29.161 1.00 48.07 499 ILE A CA 1
ATOM 1630 C C . ILE A 1 216 ? 33.639 61.146 27.818 1.00 48.70 499 ILE A C 1
ATOM 1631 O O . ILE A 1 216 ? 34.769 61.323 27.375 1.00 46.38 499 ILE A O 1
ATOM 1636 N N . GLY A 1 217 ? 32.717 60.443 27.170 1.00 50.38 500 GLY A N 1
ATOM 1637 C CA . GLY A 1 217 ? 33.022 59.822 25.891 1.00 53.25 500 GLY A CA 1
ATOM 1638 C C . GLY A 1 217 ? 33.296 60.877 24.854 1.00 55.39 500 GLY A C 1
ATOM 1639 O O . GLY A 1 217 ? 34.360 61.480 24.845 1.00 55.66 500 GLY A O 1
ATOM 1640 N N . ASP A 1 218 ? 32.351 61.094 23.954 1.00 58.44 501 ASP A N 1
ATOM 1641 C CA . ASP A 1 218 ? 32.538 62.148 22.970 1.00 61.39 501 ASP A CA 1
ATOM 1642 C C . ASP A 1 218 ? 31.944 63.456 23.538 1.00 62.73 501 ASP A C 1
ATOM 1643 O O . ASP A 1 218 ? 30.797 63.821 23.260 1.00 63.03 501 ASP A O 1
ATOM 1648 N N . GLY A 1 219 ? 32.730 64.140 24.365 1.00 63.63 502 GLY A N 1
ATOM 1649 C CA . GLY A 1 219 ? 32.282 65.388 24.943 1.00 64.53 502 GLY A CA 1
ATOM 1650 C C . GLY A 1 219 ? 33.161 66.511 24.437 1.00 66.25 502 GLY A C 1
ATOM 1651 O O . GLY A 1 219 ? 33.975 66.313 23.533 1.00 65.61 502 GLY A O 1
ATOM 1652 N N . LEU A 1 220 ? 32.976 67.694 25.020 1.00 68.43 503 LEU A N 1
ATOM 1653 C CA . LEU A 1 220 ? 33.743 68.901 24.686 1.00 70.00 503 LEU A CA 1
ATOM 1654 C C . LEU A 1 220 ? 33.919 69.647 26.006 1.00 71.13 503 LEU A C 1
ATOM 1655 O O . LEU A 1 220 ? 32.999 69.690 26.817 1.00 70.85 503 LEU A O 1
ATOM 1660 N N . SER A 1 221 ? 35.094 70.237 26.211 1.00 73.48 504 SER A N 1
ATOM 1661 C CA . SER A 1 221 ? 35.406 70.957 27.451 1.00 75.13 504 SER A CA 1
ATOM 1662 C C . SER A 1 221 ? 35.446 72.497 27.421 1.00 76.57 504 SER A C 1
ATOM 1663 O O . SER A 1 221 ? 36.488 73.094 27.149 1.00 76.25 504 SER A O 1
ATOM 1666 N N . ASP A 1 222 ? 34.296 73.110 27.726 1.00 79.01 505 ASP A N 1
ATOM 1667 C CA . ASP A 1 222 ? 34.088 74.572 27.799 1.00 80.72 505 ASP A CA 1
ATOM 1668 C C . ASP A 1 222 ? 32.590 74.869 27.681 1.00 80.32 505 ASP A C 1
ATOM 1669 O O . ASP A 1 222 ? 32.134 76.017 27.822 1.00 80.06 505 ASP A O 1
ATOM 1674 N N . ARG A 1 223 ? 31.840 73.803 27.418 1.00 79.40 506 ARG A N 1
ATOM 1675 C CA . ARG A 1 223 ? 30.397 73.872 27.255 1.00 78.75 506 ARG A CA 1
ATOM 1676 C C . ARG A 1 223 ? 29.827 72.462 27.407 1.00 77.60 506 ARG A C 1
ATOM 1677 O O . ARG A 1 223 ? 30.492 71.472 27.083 1.00 76.76 506 ARG A O 1
ATOM 1685 N N . ALA A 1 224 ? 28.599 72.383 27.911 1.00 76.46 507 ALA A N 1
ATOM 1686 C CA . ALA A 1 224 ? 27.918 71.112 28.088 1.00 74.43 507 ALA A CA 1
ATOM 1687 C C . ALA A 1 224 ? 27.519 70.619 26.698 1.00 73.60 507 ALA A C 1
ATOM 1688 O O . ALA A 1 224 ? 26.452 70.027 26.516 1.00 73.94 507 ALA A O 1
ATOM 1690 N N . THR A 1 225 ? 28.385 70.892 25.722 1.00 71.71 508 THR A N 1
ATOM 1691 C CA . THR A 1 225 ? 28.191 70.474 24.335 1.00 69.82 508 THR A CA 1
ATOM 1692 C C . THR A 1 225 ? 29.029 69.213 24.129 1.00 68.77 508 THR A C 1
ATOM 1693 O O . THR A 1 225 ? 30.168 69.147 24.598 1.00 68.28 508 THR A O 1
ATOM 1697 N N . PHE A 1 226 ? 28.471 68.216 23.444 1.00 67.44 509 PHE A N 1
ATOM 1698 C CA . PHE A 1 226 ? 29.205 66.981 23.186 1.00 66.39 509 PHE A CA 1
ATOM 1699 C C . PHE A 1 226 ? 28.849 66.243 21.894 1.00 66.10 509 PHE A C 1
ATOM 1700 O O . PHE A 1 226 ? 27.736 65.738 21.730 1.00 65.81 509 PHE A O 1
ATOM 1708 N N . SER A 1 227 ? 29.838 66.192 20.997 1.00 65.76 510 SER A N 1
ATOM 1709 C CA . SER A 1 227 ? 29.754 65.550 19.684 1.00 65.31 510 SER A CA 1
ATOM 1710 C C . SER A 1 227 ? 29.204 64.133 19.714 1.00 65.57 510 SER A C 1
ATOM 1711 O O . SER A 1 227 ? 29.964 63.177 19.822 1.00 65.25 510 SER A O 1
ATOM 1714 N N . VAL A 1 228 ? 27.879 64.019 19.588 1.00 66.35 511 VAL A N 1
ATOM 1715 C CA . VAL A 1 228 ? 27.161 62.740 19.594 1.00 66.15 511 VAL A CA 1
ATOM 1716 C C . VAL A 1 228 ? 26.820 62.245 18.205 1.00 66.84 511 VAL A C 1
ATOM 1717 O O . VAL A 1 228 ? 26.734 63.024 17.256 1.00 67.24 511 VAL A O 1
ATOM 1721 N N . ASP A 1 229 ? 26.606 60.938 18.105 1.00 67.48 512 ASP A N 1
ATOM 1722 C CA . ASP A 1 229 ? 26.288 60.286 16.843 1.00 68.14 512 ASP A CA 1
ATOM 1723 C C . ASP A 1 229 ? 24.839 60.485 16.422 1.00 69.21 512 ASP A C 1
ATOM 1724 O O . ASP A 1 229 ? 23.924 60.435 17.248 1.00 70.05 512 ASP A O 1
ATOM 1729 N N . SER A 1 230 ? 24.647 60.711 15.127 1.00 69.45 513 SER A N 1
ATOM 1730 C CA . SER A 1 230 ? 23.322 60.894 14.548 1.00 69.17 513 SER A CA 1
ATOM 1731 C C . SER A 1 230 ? 22.678 59.546 14.214 1.00 68.71 513 SER A C 1
ATOM 1732 O O . SER A 1 230 ? 21.486 59.351 14.424 1.00 68.83 513 SER A O 1
ATOM 1735 N N . ARG A 1 231 ? 23.485 58.629 13.687 1.00 68.03 514 ARG A N 1
ATOM 1736 C CA . ARG A 1 231 ? 23.048 57.290 13.295 1.00 67.74 514 ARG A CA 1
ATOM 1737 C C . ARG A 1 231 ? 22.256 56.497 14.365 1.00 66.25 514 ARG A C 1
ATOM 1738 O O . ARG A 1 231 ? 21.418 55.635 14.027 1.00 64.47 514 ARG A O 1
ATOM 1746 N N . ASP A 1 232 ? 22.498 56.801 15.643 1.00 64.42 515 ASP A N 1
ATOM 1747 C CA . ASP A 1 232 ? 21.817 56.101 16.746 1.00 63.06 515 ASP A CA 1
ATOM 1748 C C . ASP A 1 232 ? 20.462 56.697 17.203 1.00 62.15 515 ASP A C 1
ATOM 1749 O O . ASP A 1 232 ? 20.396 57.478 18.145 1.00 61.28 515 ASP A O 1
ATOM 1754 N N . THR A 1 233 ? 19.375 56.285 16.563 1.00 61.88 516 THR A N 1
ATOM 1755 C CA . THR A 1 233 ? 18.056 56.824 16.897 1.00 62.15 516 THR A CA 1
ATOM 1756 C C . THR A 1 233 ? 17.374 56.252 18.155 1.00 61.32 516 THR A C 1
ATOM 1757 O O . THR A 1 233 ? 16.146 56.068 18.203 1.00 60.68 516 THR A O 1
ATOM 1761 N N . SER A 1 234 ? 18.182 55.993 19.174 1.00 60.27 517 SER A N 1
ATOM 1762 C CA . SER A 1 234 ? 17.708 55.452 20.448 1.00 58.88 517 SER A CA 1
ATOM 1763 C C . SER A 1 234 ? 18.520 56.212 21.474 1.00 56.83 517 SER A C 1
ATOM 1764 O O . SER A 1 234 ? 18.054 56.572 22.554 1.00 55.35 517 SER A O 1
ATOM 1767 N N . LEU A 1 235 ? 19.763 56.444 21.084 1.00 55.63 518 LEU A N 1
ATOM 1768 C CA . LEU A 1 235 ? 20.711 57.196 21.865 1.00 55.83 518 LEU A CA 1
ATOM 1769 C C . LEU A 1 235 ? 20.072 58.586 21.863 1.00 57.41 518 LEU A C 1
ATOM 1770 O O . LEU A 1 235 ? 19.863 59.186 22.924 1.00 58.13 518 LEU A O 1
ATOM 1775 N N . MET A 1 236 ? 19.726 59.058 20.660 1.00 58.05 519 MET A N 1
ATOM 1776 C CA . MET A 1 236 ? 19.083 60.359 20.451 1.00 57.59 519 MET A CA 1
ATOM 1777 C C . MET A 1 236 ? 17.930 60.586 21.398 1.00 56.41 519 MET A C 1
ATOM 1778 O O . MET A 1 236 ? 17.871 61.601 22.083 1.00 56.19 519 MET A O 1
ATOM 1783 N N . GLU A 1 237 ? 17.003 59.640 21.419 1.00 54.80 520 GLU A N 1
ATOM 1784 C CA . GLU A 1 237 ? 15.852 59.753 22.291 1.00 53.85 520 GLU A CA 1
ATOM 1785 C C . GLU A 1 237 ? 16.312 59.774 23.727 1.00 52.90 520 GLU A C 1
ATOM 1786 O O . GLU A 1 237 ? 15.932 60.661 24.484 1.00 53.03 520 GLU A O 1
ATOM 1792 N N . ARG A 1 238 ? 17.126 58.781 24.091 1.00 52.24 521 ARG A N 1
ATOM 1793 C CA . ARG A 1 238 ? 17.674 58.652 25.446 1.00 50.44 521 ARG A CA 1
ATOM 1794 C C . ARG A 1 238 ? 18.274 59.980 25.921 1.00 49.97 521 ARG A C 1
ATOM 1795 O O . ARG A 1 238 ? 17.937 60.480 26.997 1.00 48.68 521 ARG A O 1
ATOM 1803 N N . VAL A 1 239 ? 19.166 60.526 25.093 1.00 49.71 522 VAL A N 1
ATOM 1804 C CA . VAL A 1 239 ? 19.851 61.795 25.331 1.00 49.48 522 VAL A CA 1
ATOM 1805 C C . VAL A 1 239 ? 18.874 62.917 25.573 1.00 49.39 522 VAL A C 1
ATOM 1806 O O . VAL A 1 239 ? 18.997 63.678 26.524 1.00 49.99 522 VAL A O 1
ATOM 1810 N N . THR A 1 240 ? 17.917 63.031 24.669 1.00 50.12 523 THR A N 1
ATOM 1811 C CA . THR A 1 240 ? 16.892 64.057 24.751 1.00 50.80 523 THR A CA 1
ATOM 1812 C C . THR A 1 240 ? 16.058 63.824 26.005 1.00 50.82 523 THR A C 1
ATOM 1813 O O . THR A 1 240 ? 16.115 64.594 26.957 1.00 50.61 523 THR A O 1
ATOM 1817 N N . GLU A 1 241 ? 15.300 62.739 26.000 1.00 51.90 524 GLU A N 1
ATOM 1818 C CA . GLU A 1 241 ? 14.443 62.389 27.116 1.00 53.21 524 GLU A CA 1
ATOM 1819 C C . GLU A 1 241 ? 15.118 62.549 28.468 1.00 53.88 524 GLU A C 1
ATOM 1820 O O . GLU A 1 241 ? 14.449 62.763 29.477 1.00 53.07 524 GLU A O 1
ATOM 1826 N N . TYR A 1 242 ? 16.443 62.430 28.485 1.00 55.85 525 TYR A N 1
ATOM 1827 C CA . TYR A 1 242 ? 17.209 62.561 29.720 1.00 56.95 525 TYR A CA 1
ATOM 1828 C C . TYR A 1 242 ? 17.611 64.004 29.910 1.00 57.79 525 TYR A C 1
ATOM 1829 O O . TYR A 1 242 ? 17.689 64.493 31.029 1.00 58.43 525 TYR A O 1
ATOM 1838 N N . ALA A 1 243 ? 17.862 64.693 28.812 1.00 59.37 526 ALA A N 1
ATOM 1839 C CA . ALA A 1 243 ? 18.232 66.094 28.905 1.00 62.59 526 ALA A CA 1
ATOM 1840 C C . ALA A 1 243 ? 17.104 66.882 29.602 1.00 64.07 526 ALA A C 1
ATOM 1841 O O . ALA A 1 243 ? 17.344 67.800 30.392 1.00 64.28 526 ALA A O 1
ATOM 1843 N N . GLU A 1 244 ? 15.868 66.518 29.315 1.00 66.03 527 GLU A N 1
ATOM 1844 C CA . GLU A 1 244 ? 14.756 67.205 29.937 1.00 68.48 527 GLU A CA 1
ATOM 1845 C C . GLU A 1 244 ? 14.562 66.736 31.389 1.00 69.42 527 GLU A C 1
ATOM 1846 O O . GLU A 1 244 ? 14.133 67.522 32.244 1.00 69.90 527 GLU A O 1
ATOM 1852 N N . LYS A 1 245 ? 14.885 65.465 31.658 1.00 69.52 528 LYS A N 1
ATOM 1853 C CA . LYS A 1 245 ? 14.728 64.876 32.991 1.00 68.88 528 LYS A CA 1
ATOM 1854 C C . LYS A 1 245 ? 15.360 65.727 34.078 1.00 69.02 528 LYS A C 1
ATOM 1855 O O . LYS A 1 245 ? 14.886 65.750 35.211 1.00 68.97 528 LYS A O 1
ATOM 1861 N N . LEU A 1 246 ? 16.440 66.417 33.733 1.00 69.40 529 LEU A N 1
ATOM 1862 C CA . LEU A 1 246 ? 17.101 67.296 34.685 1.00 70.89 529 LEU A CA 1
ATOM 1863 C C . LEU A 1 246 ? 16.379 68.622 34.623 1.00 72.73 529 LEU A C 1
ATOM 1864 O O . LEU A 1 246 ? 15.951 69.148 35.659 1.00 74.26 529 LEU A O 1
ATOM 1869 N N . ASN A 1 247 ? 16.268 69.135 33.387 1.00 73.52 530 ASN A N 1
ATOM 1870 C CA . ASN A 1 247 ? 15.644 70.420 33.033 1.00 73.15 530 ASN A CA 1
ATOM 1871 C C . ASN A 1 247 ? 16.526 71.063 31.950 1.00 72.42 530 ASN A C 1
ATOM 1872 O O . ASN A 1 247 ? 17.334 71.950 32.239 1.00 72.62 530 ASN A O 1
ATOM 1877 N N . LEU A 1 248 ? 16.391 70.594 30.712 1.00 71.29 531 LEU A N 1
ATOM 1878 C CA . LEU A 1 248 ? 17.181 71.121 29.592 1.00 70.22 531 LEU A CA 1
ATOM 1879 C C . LEU A 1 248 ? 16.640 70.561 28.270 1.00 69.84 531 LEU A C 1
ATOM 1880 O O . LEU A 1 248 ? 16.327 69.369 28.214 1.00 70.23 531 LEU A O 1
ATOM 1885 N N . CYS A 1 249 ? 16.500 71.388 27.223 1.00 69.03 532 CYS A N 1
ATOM 1886 C CA . CYS A 1 249 ? 16.044 70.851 25.927 1.00 67.16 532 CYS A CA 1
ATOM 1887 C C . CYS A 1 249 ? 17.411 70.597 25.273 1.00 68.96 532 CYS A C 1
ATOM 1888 O O . CYS A 1 249 ? 18.381 71.318 25.545 1.00 67.68 532 CYS A O 1
ATOM 1891 N N . ALA A 1 250 ? 17.506 69.538 24.474 1.00 70.89 533 ALA A N 1
ATOM 1892 C CA . ALA A 1 250 ? 18.762 69.194 23.831 1.00 73.16 533 ALA A CA 1
ATOM 1893 C C . ALA A 1 250 ? 18.747 69.626 22.381 1.00 75.22 533 ALA A C 1
ATOM 1894 O O . ALA A 1 250 ? 18.665 68.814 21.466 1.00 74.91 533 ALA A O 1
ATOM 1896 N N . GLU A 1 251 ? 18.800 70.932 22.179 1.00 78.80 534 GLU A N 1
ATOM 1897 C CA . GLU A 1 251 ? 18.809 71.492 20.839 1.00 81.75 534 GLU A CA 1
ATOM 1898 C C . GLU A 1 251 ? 20.124 71.008 20.237 1.00 83.10 534 GLU A C 1
ATOM 1899 O O . GLU A 1 251 ? 21.028 70.596 20.970 1.00 82.57 534 GLU A O 1
ATOM 1905 N N . TYR A 1 252 ? 20.217 71.039 18.912 1.00 85.82 535 TYR A N 1
ATOM 1906 C CA . TYR A 1 252 ? 21.411 70.593 18.203 1.00 88.50 535 TYR A CA 1
ATOM 1907 C C . TYR A 1 252 ? 21.339 70.914 16.715 1.00 89.83 535 TYR A C 1
ATOM 1908 O O . TYR A 1 252 ? 20.715 71.890 16.305 1.00 89.85 535 TYR A O 1
ATOM 1917 N N . LYS A 1 253 ? 22.000 70.091 15.910 1.00 91.72 536 LYS A N 1
ATOM 1918 C CA . LYS A 1 253 ? 21.967 70.275 14.467 1.00 93.94 536 LYS A CA 1
ATOM 1919 C C . LYS A 1 253 ? 20.881 69.327 13.953 1.00 95.01 536 LYS A C 1
ATOM 1920 O O . LYS A 1 253 ? 19.749 69.392 14.441 1.00 95.62 536 LYS A O 1
ATOM 1926 N N . ASP A 1 254 ? 21.213 68.460 12.992 1.00 95.53 537 ASP A N 1
ATOM 1927 C CA . ASP A 1 254 ? 20.259 67.489 12.418 1.00 96.12 537 ASP A CA 1
ATOM 1928 C C . ASP A 1 254 ? 19.544 68.035 11.170 1.00 96.26 537 ASP A C 1
ATOM 1929 O O . ASP A 1 254 ? 19.286 69.239 11.078 1.00 96.84 537 ASP A O 1
ATOM 1934 N N . ARG A 1 255 ? 19.205 67.145 10.230 1.00 96.02 538 ARG A N 1
ATOM 1935 C CA . ARG A 1 255 ? 18.555 67.535 8.966 1.00 95.75 538 ARG A CA 1
ATOM 1936 C C . ARG A 1 255 ? 19.043 68.929 8.496 1.00 95.55 538 ARG A C 1
ATOM 1937 O O . ARG A 1 255 ? 18.278 69.791 8.023 1.00 95.48 538 ARG A O 1
ATOM 1945 N N . LYS A 1 256 ? 20.360 69.084 8.655 1.00 94.75 539 LYS A N 1
ATOM 1946 C CA . LYS A 1 256 ? 21.184 70.239 8.305 1.00 93.60 539 LYS A CA 1
ATOM 1947 C C . LYS A 1 256 ? 22.502 70.020 9.065 1.00 93.93 539 LYS A C 1
ATOM 1948 O O . LYS A 1 256 ? 22.528 70.100 10.297 1.00 94.02 539 LYS A O 1
ATOM 1954 N N . GLU A 1 257 ? 23.566 69.699 8.311 1.00 94.58 540 GLU A N 1
ATOM 1955 C CA . GLU A 1 257 ? 24.938 69.423 8.807 1.00 95.03 540 GLU A CA 1
ATOM 1956 C C . GLU A 1 257 ? 25.382 67.981 8.431 1.00 95.48 540 GLU A C 1
ATOM 1957 O O . GLU A 1 257 ? 25.428 67.089 9.300 1.00 95.62 540 GLU A O 1
ATOM 1963 N N . PRO A 1 258 ? 25.710 67.737 7.134 1.00 95.50 541 PRO A N 1
ATOM 1964 C CA . PRO A 1 258 ? 26.145 66.409 6.648 1.00 95.51 541 PRO A CA 1
ATOM 1965 C C . PRO A 1 258 ? 27.456 65.816 7.248 1.00 95.23 541 PRO A C 1
ATOM 1966 O O . PRO A 1 258 ? 28.560 66.356 7.069 1.00 95.61 541 PRO A O 1
ATOM 1970 N N . GLN A 1 259 ? 27.292 64.697 7.959 1.00 94.20 542 GLN A N 1
ATOM 1971 C CA . GLN A 1 259 ? 28.358 63.931 8.619 1.00 92.50 542 GLN A CA 1
ATOM 1972 C C . GLN A 1 259 ? 27.644 63.012 9.627 1.00 91.62 542 GLN A C 1
ATOM 1973 O O . GLN A 1 259 ? 26.416 63.092 9.791 1.00 91.63 542 GLN A O 1
ATOM 1979 N N . VAL A 1 260 ? 28.396 62.138 10.295 1.00 89.98 543 VAL A N 1
ATOM 1980 C CA . VAL A 1 260 ? 27.796 61.220 11.262 1.00 87.61 543 VAL A CA 1
ATOM 1981 C C . VAL A 1 260 ? 27.903 61.692 12.723 1.00 86.04 543 VAL A C 1
ATOM 1982 O O . VAL A 1 260 ? 27.020 61.401 13.542 1.00 85.73 543 VAL A O 1
ATOM 1986 N N . ALA A 1 261 ? 28.961 62.444 13.035 1.00 83.79 544 ALA A N 1
ATOM 1987 C CA . ALA A 1 261 ? 29.182 62.963 14.390 1.00 81.21 544 ALA A CA 1
ATOM 1988 C C . ALA A 1 261 ? 28.470 64.301 14.642 1.00 79.15 544 ALA A C 1
ATOM 1989 O O . ALA A 1 261 ? 29.108 65.358 14.651 1.00 79.59 544 ALA A O 1
ATOM 1991 N N . LYS A 1 262 ? 27.156 64.256 14.862 1.00 76.40 545 LYS A N 1
ATOM 1992 C CA . LYS A 1 262 ? 26.381 65.477 15.101 1.00 73.65 545 LYS A CA 1
ATOM 1993 C C . LYS A 1 262 ? 26.602 66.163 16.443 1.00 71.66 545 LYS A C 1
ATOM 1994 O O . LYS A 1 262 ? 26.223 65.644 17.493 1.00 71.24 545 LYS A O 1
ATOM 2000 N N . THR A 1 263 ? 27.211 67.342 16.397 1.00 69.50 546 THR A N 1
ATOM 2001 C CA . THR A 1 263 ? 27.460 68.117 17.600 1.00 67.63 546 THR A CA 1
ATOM 2002 C C . THR A 1 263 ? 26.103 68.384 18.252 1.00 67.11 546 THR A C 1
ATOM 2003 O O . THR A 1 263 ? 25.124 68.639 17.555 1.00 67.08 546 THR A O 1
ATOM 2007 N N . VAL A 1 264 ? 26.045 68.306 19.581 1.00 66.54 547 VAL A N 1
ATOM 2008 C CA . VAL A 1 264 ? 24.800 68.522 20.324 1.00 65.91 547 VAL A CA 1
ATOM 2009 C C . VAL A 1 264 ? 25.041 69.501 21.440 1.00 66.47 547 VAL A C 1
ATOM 2010 O O . VAL A 1 264 ? 26.039 69.418 22.134 1.00 67.47 547 VAL A O 1
ATOM 2014 N N . ASN A 1 265 ? 24.123 70.428 21.630 1.00 67.42 548 ASN A N 1
ATOM 2015 C CA . ASN A 1 265 ? 24.281 71.396 22.697 1.00 68.46 548 ASN A CA 1
ATOM 2016 C C . ASN A 1 265 ? 23.115 71.231 23.671 1.00 69.10 548 ASN A C 1
ATOM 2017 O O . ASN A 1 265 ? 21.968 71.014 23.260 1.00 68.57 548 ASN A O 1
ATOM 2022 N N . LEU A 1 266 ? 23.424 71.287 24.965 1.00 69.76 549 LEU A N 1
ATOM 2023 C CA . LEU A 1 266 ? 22.413 71.137 26.012 1.00 69.99 549 LEU A CA 1
ATOM 2024 C C . LEU A 1 266 ? 22.317 72.410 26.850 1.00 70.37 549 LEU A C 1
ATOM 2025 O O . LEU A 1 266 ? 23.243 72.756 27.601 1.00 69.70 549 LEU A O 1
ATOM 2030 N N . TYR A 1 267 ? 21.176 73.091 26.697 1.00 70.76 550 TYR A N 1
ATOM 2031 C CA . TYR A 1 267 ? 20.864 74.362 27.371 1.00 70.11 550 TYR A CA 1
ATOM 2032 C C . TYR A 1 267 ? 19.884 74.238 28.559 1.00 70.99 550 TYR A C 1
ATOM 2033 O O . TYR A 1 267 ? 19.329 73.156 28.813 1.00 71.69 550 TYR A O 1
ATOM 2042 N N . SER A 1 268 ? 19.659 75.352 29.265 1.00 70.66 551 SER A N 1
ATOM 2043 C CA . SER A 1 268 ? 18.760 75.379 30.438 1.00 69.84 551 SER A CA 1
ATOM 2044 C C . SER A 1 268 ? 17.272 75.768 30.133 1.00 68.93 551 SER A C 1
ATOM 2045 O O . SER A 1 268 ? 16.469 75.951 31.066 1.00 68.66 551 SER A O 1
ATOM 2048 N N . LYS A 1 269 ? 16.923 75.869 28.839 1.00 67.36 552 LYS A N 1
ATOM 2049 C CA . LYS A 1 269 ? 15.567 76.224 28.348 1.00 65.16 552 LYS A CA 1
ATOM 2050 C C . LYS A 1 269 ? 14.506 76.246 29.469 1.00 66.19 552 LYS A C 1
ATOM 2051 O O . LYS A 1 269 ? 14.274 75.248 30.177 1.00 65.68 552 LYS A O 1
ATOM 2057 N N . GLU A 1 283 ? 26.939 78.083 35.399 1.00 85.79 566 GLU A N 1
ATOM 2058 C CA . GLU A 1 283 ? 25.627 78.325 34.811 1.00 86.46 566 GLU A CA 1
ATOM 2059 C C . GLU A 1 283 ? 24.767 77.052 34.689 1.00 86.67 566 GLU A C 1
ATOM 2060 O O . GLU A 1 283 ? 24.327 76.508 35.707 1.00 87.04 566 GLU A O 1
ATOM 2066 N N . ASN A 1 284 ? 24.529 76.573 33.464 1.00 86.39 567 ASN A N 1
ATOM 2067 C CA . ASN A 1 284 ? 23.705 75.373 33.257 1.00 85.89 567 ASN A CA 1
ATOM 2068 C C . ASN A 1 284 ? 24.159 74.194 34.122 1.00 84.85 567 ASN A C 1
ATOM 2069 O O . ASN A 1 284 ? 25.220 73.607 33.909 1.00 83.13 567 ASN A O 1
ATOM 2074 N N . PRO A 1 285 ? 23.326 73.826 35.106 1.00 84.80 568 PRO A N 1
ATOM 2075 C CA . PRO A 1 285 ? 23.529 72.743 36.074 1.00 84.70 568 PRO A CA 1
ATOM 2076 C C . PRO A 1 285 ? 24.281 71.516 35.573 1.00 84.12 568 PRO A C 1
ATOM 2077 O O . PRO A 1 285 ? 24.743 70.702 36.379 1.00 83.50 568 PRO A O 1
ATOM 2081 N N . LEU A 1 286 ? 24.398 71.364 34.255 1.00 83.13 569 LEU A N 1
ATOM 2082 C CA . LEU A 1 286 ? 25.133 70.218 33.737 1.00 82.40 569 LEU A CA 1
ATOM 2083 C C . LEU A 1 286 ? 26.610 70.535 33.908 1.00 82.03 569 LEU A C 1
ATOM 2084 O O . LEU A 1 286 ? 27.366 69.751 34.502 1.00 81.94 569 LEU A O 1
ATOM 2089 N N . TRP A 1 287 ? 27.019 71.691 33.390 1.00 80.94 570 TRP A N 1
ATOM 2090 C CA . TRP A 1 287 ? 28.414 72.095 33.506 1.00 79.44 570 TRP A CA 1
ATOM 2091 C C . TRP A 1 287 ? 28.719 72.432 34.969 1.00 78.91 570 TRP A C 1
ATOM 2092 O O . TRP A 1 287 ? 29.880 72.485 35.372 1.00 78.74 570 TRP A O 1
ATOM 2103 N N . ASP A 1 288 ? 27.669 72.653 35.763 1.00 78.29 571 ASP A N 1
ATOM 2104 C CA . ASP A 1 288 ? 27.841 72.925 37.191 1.00 77.32 571 ASP A CA 1
ATOM 2105 C C . ASP A 1 288 ? 28.239 71.594 37.842 1.00 75.86 571 ASP A C 1
ATOM 2106 O O . ASP A 1 288 ? 29.041 71.561 38.772 1.00 75.58 571 ASP A O 1
ATOM 2111 N N . ALA A 1 289 ? 27.676 70.496 37.342 1.00 74.57 572 ALA A N 1
ATOM 2112 C CA . ALA A 1 289 ? 28.002 69.169 37.862 1.00 72.69 572 ALA A CA 1
ATOM 2113 C C . ALA A 1 289 ? 29.396 68.749 37.360 1.00 71.19 572 ALA A C 1
ATOM 2114 O O . ALA A 1 289 ? 30.245 68.333 38.148 1.00 70.85 572 ALA A O 1
ATOM 2116 N N . ILE A 1 290 ? 29.642 68.874 36.060 1.00 69.62 573 ILE A N 1
ATOM 2117 C CA . ILE A 1 290 ? 30.947 68.513 35.513 1.00 68.85 573 ILE A CA 1
ATOM 2118 C C . ILE A 1 290 ? 32.114 69.135 36.317 1.00 69.50 573 ILE A C 1
ATOM 2119 O O . ILE A 1 290 ? 33.240 68.626 36.288 1.00 70.59 573 ILE A O 1
ATOM 2124 N N . VAL A 1 291 ? 31.847 70.224 37.043 1.00 69.58 574 VAL A N 1
ATOM 2125 C CA . VAL A 1 291 ? 32.896 70.902 37.830 1.00 68.89 574 VAL A CA 1
ATOM 2126 C C . VAL A 1 291 ? 32.812 70.711 39.339 1.00 68.07 574 VAL A C 1
ATOM 2127 O O . VAL A 1 291 ? 33.819 70.452 39.992 1.00 67.12 574 VAL A O 1
ATOM 2131 N N . GLY A 1 292 ? 31.617 70.884 39.891 1.00 68.15 575 GLY A N 1
ATOM 2132 C CA . GLY A 1 292 ? 31.442 70.697 41.316 1.00 68.24 575 GLY A CA 1
ATOM 2133 C C . GLY A 1 292 ? 32.054 69.359 41.684 1.00 68.19 575 GLY A C 1
ATOM 2134 O O . GLY A 1 292 ? 33.015 69.305 42.463 1.00 68.34 575 GLY A O 1
ATOM 2135 N N . LEU A 1 293 ? 31.510 68.290 41.097 1.00 67.11 576 LE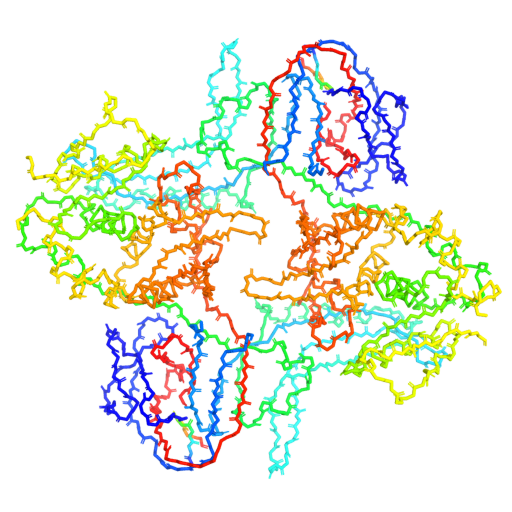U A N 1
ATOM 2136 C CA . LEU A 1 293 ? 31.977 66.923 41.325 1.00 65.79 576 LEU A CA 1
ATOM 2137 C C . LEU A 1 293 ? 33.280 66.611 40.572 1.00 65.64 576 LEU A C 1
ATOM 2138 O O . LEU A 1 293 ? 33.849 65.530 40.714 1.00 65.46 576 LEU A O 1
ATOM 2143 N N . GLY A 1 294 ? 33.726 67.568 39.758 1.00 65.66 577 GLY A N 1
ATOM 2144 C CA . GLY A 1 294 ? 34.988 67.459 39.041 1.00 65.53 577 GLY A CA 1
ATOM 2145 C C . GLY A 1 294 ? 35.257 66.394 38.006 1.00 65.91 577 GLY A C 1
ATOM 2146 O O . GLY A 1 294 ? 36.190 65.601 38.158 1.00 65.51 577 GLY A O 1
ATOM 2147 N N . PHE A 1 295 ? 34.450 66.373 36.952 1.00 66.29 578 PHE A N 1
ATOM 2148 C CA . PHE A 1 295 ? 34.649 65.415 35.871 1.00 67.52 578 PHE A CA 1
ATOM 2149 C C . PHE A 1 295 ? 35.521 66.143 34.832 1.00 68.77 578 PHE A C 1
ATOM 2150 O O . PHE A 1 295 ? 35.570 65.792 33.643 1.00 68.29 578 PHE A O 1
ATOM 2158 N N . LEU A 1 296 ? 36.219 67.166 35.319 1.00 70.28 579 LEU A N 1
ATOM 2159 C CA . LEU A 1 296 ? 37.088 67.993 34.491 1.00 71.93 579 LEU A CA 1
ATOM 2160 C C . LEU A 1 296 ? 38.127 68.633 35.393 1.00 73.17 579 LEU A C 1
ATOM 2161 O O . LEU A 1 296 ? 38.210 69.855 35.489 1.00 73.75 579 LEU A O 1
ATOM 2166 N N . LYS A 1 297 ? 38.910 67.795 36.063 1.00 74.60 580 LYS A N 1
ATOM 2167 C CA . LYS A 1 297 ? 39.947 68.264 36.971 1.00 75.39 580 LYS A CA 1
ATOM 2168 C C . LYS A 1 297 ? 41.079 68.927 36.184 1.00 76.52 580 LYS A C 1
ATOM 2169 O O . LYS A 1 297 ? 41.819 68.269 35.446 1.00 76.94 580 LYS A O 1
ATOM 2175 N N . ASP A 1 298 ? 41.173 70.244 36.338 1.00 77.49 581 ASP A N 1
ATOM 2176 C CA . ASP A 1 298 ? 42.185 71.078 35.695 1.00 78.50 581 ASP A CA 1
ATOM 2177 C C . ASP A 1 298 ? 42.568 70.812 34.239 1.00 78.76 581 ASP A C 1
ATOM 2178 O O . ASP A 1 298 ? 43.506 70.061 33.958 1.00 78.63 581 ASP A O 1
ATOM 2183 N N . GLY A 1 299 ? 41.841 71.446 33.320 1.00 78.74 582 GLY A N 1
ATOM 2184 C CA . GLY A 1 299 ? 42.140 71.322 31.900 1.00 78.97 582 GLY A CA 1
ATOM 2185 C C . GLY A 1 299 ? 41.651 70.118 31.110 1.00 78.62 582 GLY A C 1
ATOM 2186 O O . GLY A 1 299 ? 40.856 70.255 30.170 1.00 78.45 582 GLY A O 1
ATOM 2187 N N . VAL A 1 300 ? 42.153 68.939 31.466 1.00 78.03 583 VAL A N 1
ATOM 2188 C CA . VAL A 1 300 ? 41.773 67.706 30.786 1.00 76.11 583 VAL A CA 1
ATOM 2189 C C . VAL A 1 300 ? 40.649 67.040 31.560 1.00 73.96 583 VAL A C 1
ATOM 2190 O O . VAL A 1 300 ? 40.518 67.235 32.779 1.00 73.62 583 VAL A O 1
ATOM 2194 N N . LYS A 1 301 ? 39.831 66.270 30.851 1.00 70.67 584 LYS A N 1
ATOM 2195 C CA . LYS A 1 301 ? 38.729 65.575 31.493 1.00 68.04 584 LYS A CA 1
ATOM 2196 C C . LYS A 1 301 ? 39.300 64.707 32.629 1.00 66.79 584 LYS A C 1
ATOM 2197 O O . LYS A 1 301 ? 40.520 64.552 32.761 1.00 65.85 584 LYS A O 1
ATOM 2203 N N . ASN A 1 302 ? 38.430 64.147 33.459 1.00 65.05 585 ASN A N 1
ATOM 2204 C CA . ASN A 1 302 ? 38.913 63.327 34.554 1.00 63.44 585 ASN A CA 1
ATOM 2205 C C . ASN A 1 302 ? 37.854 62.508 35.268 1.00 63.06 585 ASN A C 1
ATOM 2206 O O . ASN A 1 302 ? 36.719 62.935 35.397 1.00 63.44 585 ASN A O 1
ATOM 2211 N N . ILE A 1 303 ? 38.231 61.326 35.741 1.00 62.89 586 ILE A N 1
ATOM 2212 C CA . ILE A 1 303 ? 37.290 60.498 36.476 1.00 62.25 586 ILE A CA 1
ATOM 2213 C C . ILE A 1 303 ? 37.575 60.744 37.940 1.00 62.57 586 ILE A C 1
ATOM 2214 O O . ILE A 1 303 ? 38.696 60.550 38.413 1.00 62.55 586 ILE A O 1
ATOM 2219 N N . PRO A 1 304 ? 36.560 61.203 38.672 1.00 62.40 587 PRO A N 1
ATOM 2220 C CA . PRO A 1 304 ? 36.667 61.487 40.098 1.00 61.41 587 PRO A CA 1
ATOM 2221 C C . PRO A 1 304 ? 36.781 60.142 40.798 1.00 60.06 587 PRO A C 1
ATOM 2222 O O . PRO A 1 304 ? 36.110 59.190 40.408 1.00 59.88 587 PRO A O 1
ATOM 2226 N N . SER A 1 305 ? 37.609 60.056 41.829 1.00 58.80 588 SER A N 1
ATOM 2227 C CA . SER A 1 305 ? 37.760 58.794 42.529 1.00 57.57 588 SER A CA 1
ATOM 2228 C C . SER A 1 305 ? 36.666 58.560 43.567 1.00 56.46 588 SER A C 1
ATOM 2229 O O . SER A 1 305 ? 36.478 57.437 44.017 1.00 56.87 588 SER A O 1
ATOM 2232 N N . PHE A 1 306 ? 35.930 59.603 43.940 1.00 55.03 589 PHE A N 1
ATOM 2233 C CA . PHE A 1 306 ? 34.855 59.453 44.936 1.00 53.36 589 PHE A CA 1
ATOM 2234 C C . PHE A 1 306 ? 33.728 58.554 44.430 1.00 51.82 589 PHE A C 1
ATOM 2235 O O . PHE A 1 306 ? 32.936 58.018 45.211 1.00 50.26 589 PHE A O 1
ATOM 2243 N N . LEU A 1 307 ? 33.672 58.432 43.105 1.00 50.67 590 LEU A N 1
ATOM 2244 C CA . LEU A 1 307 ? 32.654 57.680 42.391 1.00 48.91 590 LEU A CA 1
ATOM 2245 C C . LEU A 1 307 ? 32.787 56.184 42.614 1.00 48.57 590 LEU A C 1
ATOM 2246 O O . LEU A 1 307 ? 31.781 55.464 42.580 1.00 47.25 590 LEU A O 1
ATOM 2251 N N . SER A 1 308 ? 34.028 55.734 42.857 1.00 48.44 591 SER A N 1
ATOM 2252 C CA . SER A 1 308 ? 34.354 54.310 43.094 1.00 47.88 591 SER A CA 1
ATOM 2253 C C . SER A 1 308 ? 33.572 53.699 44.239 1.00 47.90 591 SER A C 1
ATOM 2254 O O . SER A 1 308 ? 33.111 52.558 44.172 1.00 47.97 591 SER A O 1
ATOM 2257 N N . THR A 1 309 ? 33.428 54.477 45.300 1.00 48.74 592 THR A N 1
ATOM 2258 C CA . THR A 1 309 ? 32.736 54.023 46.488 1.00 48.92 592 THR A CA 1
ATOM 2259 C C . THR A 1 309 ? 31.354 54.639 46.606 1.00 48.43 592 THR A C 1
ATOM 2260 O O . THR A 1 309 ? 30.694 54.489 47.624 1.00 47.91 592 THR A O 1
ATOM 2264 N N . ASP A 1 310 ? 30.910 55.302 45.547 1.00 49.14 593 ASP A N 1
ATOM 2265 C CA . ASP A 1 310 ? 29.599 55.940 45.555 1.00 51.45 593 ASP A CA 1
ATOM 2266 C C . ASP A 1 310 ? 28.440 54.961 45.322 1.00 50.35 593 ASP A C 1
ATOM 2267 O O . ASP A 1 310 ? 28.661 53.768 45.137 1.00 50.73 593 ASP A O 1
ATOM 2272 N N . ASN A 1 311 ? 27.206 55.463 45.343 1.00 48.76 594 ASN A N 1
ATOM 2273 C CA . ASN A 1 311 ? 26.043 54.601 45.164 1.00 47.13 594 ASN A CA 1
ATOM 2274 C C . ASN A 1 311 ? 26.079 53.865 43.836 1.00 46.42 594 ASN A C 1
ATOM 2275 O O . ASN A 1 311 ? 26.087 54.479 42.758 1.00 46.48 594 ASN A O 1
ATOM 2280 N N . ILE A 1 312 ? 26.096 52.537 43.940 1.00 44.94 595 ILE A N 1
ATOM 2281 C CA . ILE A 1 312 ? 26.172 51.634 42.790 1.00 42.37 595 ILE A CA 1
ATOM 2282 C C . ILE A 1 312 ? 25.484 52.054 41.497 1.00 39.70 595 ILE A C 1
ATOM 2283 O O . ILE A 1 312 ? 26.161 52.411 40.547 1.00 38.14 595 ILE A O 1
ATOM 2288 N N . GLY A 1 313 ? 24.158 51.983 41.446 1.00 36.85 596 GLY A N 1
ATOM 2289 C CA . GLY A 1 313 ? 23.464 52.395 40.239 1.00 34.73 596 GLY A CA 1
ATOM 2290 C C . GLY A 1 313 ? 24.081 53.628 39.569 1.00 32.95 596 GLY A C 1
ATOM 2291 O O . GLY A 1 313 ? 24.146 53.747 38.336 1.00 31.22 596 GLY A O 1
ATOM 2292 N N . THR A 1 314 ? 24.540 54.572 40.374 1.00 30.96 597 THR A N 1
ATOM 2293 C CA . THR A 1 314 ? 25.116 55.746 39.777 1.00 29.97 597 THR A CA 1
ATOM 2294 C C . THR A 1 314 ? 26.398 55.289 39.139 1.00 30.85 597 THR A C 1
ATOM 2295 O O . THR A 1 314 ? 26.785 55.762 38.075 1.00 30.46 597 THR A O 1
ATOM 2299 N N . ARG A 1 315 ? 27.060 54.355 39.806 1.00 32.26 598 ARG A N 1
ATOM 2300 C CA . ARG A 1 315 ? 28.289 53.789 39.259 1.00 34.66 598 ARG A CA 1
ATOM 2301 C C . ARG A 1 315 ? 27.965 53.116 37.902 1.00 33.17 598 ARG A C 1
ATOM 2302 O O . ARG A 1 315 ? 28.542 53.467 36.872 1.00 32.90 598 ARG A O 1
ATOM 2310 N N . GLU A 1 316 ? 27.027 52.172 37.905 1.00 30.67 599 GLU A N 1
ATOM 2311 C CA . GLU A 1 316 ? 26.651 51.497 36.681 1.00 28.72 599 GLU A CA 1
ATOM 2312 C C . GLU A 1 316 ? 26.105 52.490 35.651 1.00 30.20 599 GLU A C 1
ATOM 2313 O O . GLU A 1 316 ? 26.520 52.476 34.482 1.00 30.93 599 GLU A O 1
ATOM 2319 N N . THR A 1 317 ? 25.184 53.360 36.077 1.00 30.21 600 THR A N 1
ATOM 2320 C CA . THR A 1 317 ? 24.563 54.328 35.160 1.00 27.77 600 THR A CA 1
ATOM 2321 C C . THR A 1 317 ? 25.557 55.261 34.506 1.00 25.94 600 THR A C 1
ATOM 2322 O O . THR A 1 317 ? 25.475 55.527 33.323 1.00 23.74 600 THR A O 1
ATOM 2326 N N . PHE A 1 318 ? 26.500 55.766 35.286 1.00 26.31 601 PHE A N 1
ATOM 2327 C CA . PHE A 1 318 ? 27.490 56.670 34.726 1.00 27.14 601 PHE A CA 1
ATOM 2328 C C . PHE A 1 318 ? 28.250 55.894 33.720 1.00 26.00 601 PHE A C 1
ATOM 2329 O O . PHE A 1 318 ? 28.562 56.392 32.652 1.00 25.40 601 PHE A O 1
ATOM 2337 N N . LEU A 1 319 ? 28.561 54.662 34.101 1.00 26.39 602 LEU A N 1
ATOM 2338 C CA . LEU A 1 319 ? 29.299 53.741 33.249 1.00 26.18 602 LEU A CA 1
ATOM 2339 C C . LEU A 1 319 ? 28.571 53.579 31.946 1.00 25.45 602 LEU A C 1
ATOM 2340 O O . LEU A 1 319 ? 29.182 53.696 30.879 1.00 23.56 602 LEU A O 1
ATOM 2345 N N . ALA A 1 320 ? 27.263 53.311 32.048 1.00 24.97 603 ALA A N 1
ATOM 2346 C CA . ALA A 1 320 ? 26.405 53.114 30.872 1.00 25.75 603 ALA A CA 1
ATOM 2347 C C . ALA A 1 320 ? 26.640 54.251 29.867 1.00 26.94 603 ALA A C 1
ATOM 2348 O O . ALA A 1 320 ? 26.908 54.007 28.675 1.00 26.75 603 ALA A O 1
ATOM 2350 N N . GLY A 1 321 ? 26.5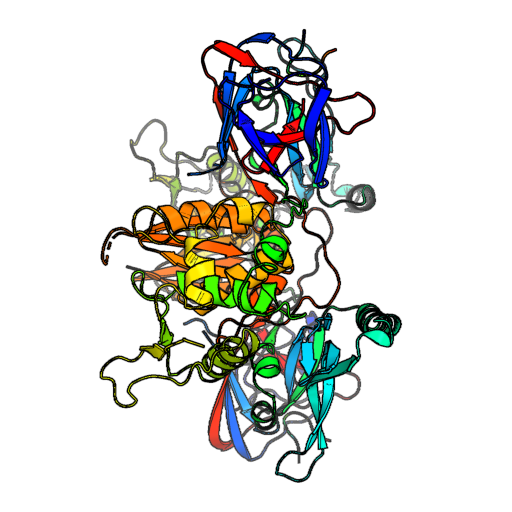80 55.486 30.367 1.00 27.33 604 GLY A N 1
ATOM 2351 C CA . GLY A 1 321 ? 26.786 56.627 29.510 1.00 28.70 604 GLY A CA 1
ATOM 2352 C C . GLY A 1 321 ? 28.101 56.540 28.775 1.00 29.88 604 GLY A C 1
ATOM 2353 O O . GLY A 1 321 ? 28.131 56.565 27.553 1.00 29.97 604 GLY A O 1
ATOM 2354 N N . LEU A 1 322 ? 29.192 56.431 29.513 1.00 30.89 605 LEU A N 1
ATOM 2355 C CA . LEU A 1 322 ? 30.491 56.350 28.882 1.00 33.31 605 LEU A CA 1
ATOM 2356 C C . LEU A 1 322 ? 30.603 55.317 27.764 1.00 35.13 605 LEU A C 1
ATOM 2357 O O . LEU A 1 322 ? 31.296 55.561 26.764 1.00 35.94 605 LEU A O 1
ATOM 2362 N N . ILE A 1 323 ? 29.957 54.161 27.931 1.00 35.32 606 ILE A N 1
ATOM 2363 C CA . ILE A 1 323 ? 30.001 53.118 26.905 1.00 35.02 606 ILE A CA 1
ATOM 2364 C C . ILE A 1 323 ? 29.183 53.638 25.746 1.00 36.66 606 ILE A C 1
ATOM 2365 O O . ILE A 1 323 ? 29.686 53.748 24.629 1.00 37.53 606 ILE A O 1
ATOM 2370 N N . ASP A 1 324 ? 27.920 53.973 26.020 1.00 38.22 607 ASP A N 1
ATOM 2371 C CA . ASP A 1 324 ? 27.038 54.514 24.989 1.00 38.00 607 ASP A CA 1
ATOM 2372 C C . ASP A 1 324 ? 27.763 55.596 24.196 1.00 38.70 607 ASP A C 1
ATOM 2373 O O . ASP A 1 324 ? 27.590 55.696 23.000 1.00 37.76 607 ASP A O 1
ATOM 2378 N N . SER A 1 325 ? 28.604 56.380 24.865 1.00 40.34 608 SER A N 1
ATOM 2379 C CA . SER A 1 325 ? 29.329 57.465 24.213 1.00 42.53 608 SER A CA 1
ATOM 2380 C C . SER A 1 325 ? 30.377 57.032 23.204 1.00 44.32 608 SER A C 1
ATOM 2381 O O . SER A 1 325 ? 30.215 57.270 22.018 1.00 44.68 608 SER A O 1
ATOM 2384 N N . ASP A 1 326 ? 31.459 56.415 23.660 1.00 46.69 609 ASP A N 1
ATOM 2385 C CA . ASP A 1 326 ? 32.488 55.982 22.719 1.00 49.57 609 ASP A CA 1
ATOM 2386 C C . ASP A 1 326 ? 33.015 54.557 22.992 1.00 49.86 609 ASP A C 1
ATOM 2387 O O . ASP A 1 326 ? 34.133 54.193 22.588 1.00 50.72 609 ASP A O 1
ATOM 2392 N N . GLY A 1 327 ? 32.208 53.754 23.676 1.00 48.51 610 GLY A N 1
ATOM 2393 C CA . GLY A 1 327 ? 32.600 52.384 23.929 1.00 47.19 610 GLY A CA 1
ATOM 2394 C C . GLY A 1 327 ? 31.912 51.511 22.895 1.00 46.38 610 GLY A C 1
ATOM 2395 O O . GLY A 1 327 ? 31.150 52.022 22.077 1.00 46.36 610 GLY A O 1
ATOM 2396 N N . TYR A 1 328 ? 32.197 50.208 22.902 1.00 45.57 611 TYR A N 1
ATOM 2397 C CA . TYR A 1 328 ? 31.567 49.266 21.968 1.00 43.14 611 TYR A CA 1
ATOM 2398 C C . TYR A 1 328 ? 31.504 47.910 22.628 1.00 39.04 611 TYR A C 1
ATOM 2399 O O . TYR A 1 328 ? 32.379 47.546 23.383 1.00 38.86 611 TYR A O 1
ATOM 2408 N N . VAL A 1 329 ? 30.439 47.179 22.358 1.00 35.64 612 VAL A N 1
ATOM 2409 C CA . VAL A 1 329 ? 30.239 45.889 22.970 1.00 33.52 612 VAL A CA 1
ATOM 2410 C C . VAL A 1 329 ? 30.312 44.722 21.971 1.00 33.44 612 VAL A C 1
ATOM 2411 O O . VAL A 1 329 ? 29.638 44.732 20.937 1.00 34.11 612 VAL A O 1
ATOM 2415 N N . THR A 1 330 ? 31.154 43.733 22.285 1.00 31.66 613 THR A N 1
ATOM 2416 C CA . THR A 1 330 ? 31.343 42.558 21.448 1.00 28.79 613 THR A CA 1
ATOM 2417 C C . THR A 1 330 ? 30.969 41.388 22.307 1.00 29.03 613 THR A C 1
ATOM 2418 O O . THR A 1 330 ? 31.212 41.430 23.502 1.00 29.07 613 THR A O 1
ATOM 2422 N N . ASP A 1 331 ? 30.368 40.365 21.697 1.00 30.27 614 ASP A N 1
ATOM 2423 C CA . ASP A 1 331 ? 29.919 39.161 22.402 1.00 32.27 614 ASP A CA 1
ATOM 2424 C C . ASP A 1 331 ? 30.511 37.782 22.025 1.00 32.83 614 ASP A C 1
ATOM 2425 O O . ASP A 1 331 ? 29.951 36.756 22.389 1.00 30.67 614 ASP A O 1
ATOM 2430 N N . GLU A 1 332 ? 31.651 37.761 21.337 1.00 35.44 615 GLU A N 1
ATOM 2431 C CA . GLU A 1 332 ? 32.306 36.514 20.924 1.00 37.85 615 GLU A CA 1
ATOM 2432 C C . GLU A 1 332 ? 32.453 35.401 21.963 1.00 38.25 615 GLU A C 1
ATOM 2433 O O . GLU A 1 332 ? 31.841 34.346 21.851 1.00 38.23 615 GLU A O 1
ATOM 2439 N N . HIS A 1 333 ? 33.290 35.620 22.965 1.00 38.29 616 HIS A N 1
ATOM 2440 C CA . HIS A 1 333 ? 33.524 34.586 23.950 1.00 36.89 616 HIS A CA 1
ATOM 2441 C C . HIS A 1 333 ? 32.979 35.014 25.272 1.00 36.92 616 HIS A C 1
ATOM 2442 O O . HIS A 1 333 ? 33.529 34.720 26.351 1.00 37.58 616 HIS A O 1
ATOM 2449 N N . GLY A 1 334 ? 31.842 35.679 25.153 1.00 34.90 617 GLY A N 1
ATOM 2450 C CA . GLY A 1 334 ? 31.154 36.203 26.301 1.00 34.35 617 GLY A CA 1
ATOM 2451 C C . GLY A 1 334 ? 31.020 37.696 26.101 1.00 34.20 617 GLY A C 1
ATOM 2452 O O . GLY A 1 334 ? 31.744 38.302 25.304 1.00 34.75 617 GLY A O 1
ATOM 2453 N N . ILE A 1 335 ? 30.085 38.287 26.826 1.00 32.48 618 ILE A N 1
ATOM 2454 C CA . ILE A 1 335 ? 29.842 39.703 26.737 1.00 31.75 618 ILE A CA 1
ATOM 2455 C C . ILE A 1 335 ? 31.054 40.465 27.270 1.00 31.86 618 ILE A C 1
ATOM 2456 O O . ILE A 1 335 ? 31.746 40.014 28.189 1.00 31.26 618 ILE A O 1
ATOM 2461 N N . LYS A 1 336 ? 31.337 41.612 26.684 1.00 30.93 619 LYS A N 1
ATOM 2462 C CA . LYS A 1 336 ? 32.454 42.373 27.166 1.00 31.55 619 LYS A CA 1
ATOM 2463 C C . LYS A 1 336 ? 32.418 43.670 26.432 1.00 32.46 619 LYS A C 1
ATOM 2464 O O . LYS A 1 336 ? 32.157 43.691 25.231 1.00 33.65 619 LYS A O 1
ATOM 2470 N N . ALA A 1 337 ? 32.675 44.747 27.167 1.00 32.60 620 ALA A N 1
ATOM 2471 C CA . ALA A 1 337 ? 32.667 46.097 26.634 1.00 32.57 620 ALA A CA 1
ATOM 2472 C C . ALA A 1 337 ? 34.029 46.800 26.682 1.00 33.10 620 ALA A C 1
ATOM 2473 O O . ALA A 1 337 ? 34.721 46.800 27.692 1.00 34.49 620 ALA A O 1
ATOM 2475 N N . THR A 1 338 ? 34.400 47.412 25.571 1.00 33.99 621 THR A N 1
ATOM 2476 C CA . THR A 1 338 ? 35.650 48.139 25.453 1.00 34.25 621 THR A CA 1
ATOM 2477 C C . THR A 1 338 ? 35.331 49.637 25.396 1.00 36.21 621 THR A C 1
ATOM 2478 O O . THR A 1 338 ? 34.346 50.044 24.782 1.00 35.55 621 THR A O 1
ATOM 2482 N N . ILE A 1 339 ? 36.156 50.457 26.040 1.00 38.85 622 ILE A N 1
ATOM 2483 C CA . ILE A 1 339 ? 35.987 51.918 26.005 1.00 39.84 622 ILE A CA 1
ATOM 2484 C C . ILE A 1 339 ? 37.345 52.498 25.624 1.00 42.67 622 ILE A C 1
ATOM 2485 O O . ILE A 1 339 ? 38.381 51.855 25.796 1.00 41.93 622 ILE A O 1
ATOM 2490 N N . LYS A 1 340 ? 37.347 53.709 25.099 1.00 45.95 623 LYS A N 1
ATOM 2491 C CA . LYS A 1 340 ? 38.605 54.332 24.738 1.00 49.56 623 LYS A CA 1
ATOM 2492 C C . LYS A 1 340 ? 38.745 55.710 25.402 1.00 51.79 623 LYS A C 1
ATOM 2493 O O . LYS A 1 340 ? 37.752 56.375 25.736 1.00 51.82 623 LYS A O 1
ATOM 2499 N N . THR A 1 341 ? 39.995 56.110 25.616 1.00 53.95 624 THR A N 1
ATOM 2500 C CA . THR A 1 341 ? 40.325 57.387 26.234 1.00 55.54 624 THR A CA 1
ATOM 2501 C C . THR A 1 341 ? 41.803 57.650 25.912 1.00 57.85 624 THR A C 1
ATOM 2502 O O . THR A 1 341 ? 42.527 56.749 25.466 1.00 57.86 624 THR A O 1
ATOM 2506 N N . ILE A 1 342 ? 42.240 58.890 26.096 1.00 60.29 625 ILE A N 1
ATOM 2507 C CA . ILE A 1 342 ? 43.631 59.255 25.830 1.00 62.20 625 ILE A CA 1
ATOM 2508 C C . ILE A 1 342 ? 44.181 59.696 27.166 1.00 62.25 625 ILE A C 1
ATOM 2509 O O . ILE A 1 342 ? 45.309 59.386 27.550 1.00 62.75 625 ILE A O 1
ATOM 2514 N N . HIS A 1 343 ? 43.336 60.433 27.861 1.00 61.67 626 HIS A N 1
ATOM 2515 C CA . HIS A 1 343 ? 43.662 60.979 29.150 1.00 61.71 626 HIS A CA 1
ATOM 2516 C C . HIS A 1 343 ? 43.761 59.875 30.186 1.00 59.79 626 HIS A C 1
ATOM 2517 O O . HIS A 1 343 ? 42.754 59.290 30.579 1.00 60.14 626 HIS A O 1
ATOM 2524 N N . THR A 1 344 ? 44.974 59.583 30.628 1.00 57.06 627 THR A N 1
ATOM 2525 C CA . THR A 1 344 ? 45.145 58.541 31.615 1.00 55.92 627 THR A CA 1
ATOM 2526 C C . THR A 1 344 ? 44.375 58.925 32.876 1.00 55.39 627 THR A C 1
ATOM 2527 O O . THR A 1 344 ? 43.953 58.067 33.656 1.00 53.79 627 THR A O 1
ATOM 2531 N N . SER A 1 345 ? 44.185 60.230 33.051 1.00 55.89 628 SER A N 1
ATOM 2532 C CA . SER A 1 345 ? 43.463 60.783 34.201 1.00 56.08 628 SER A CA 1
ATOM 2533 C C . SER A 1 345 ? 42.044 60.243 34.236 1.00 55.80 628 SER A C 1
ATOM 2534 O O . SER A 1 345 ? 41.318 60.403 35.220 1.00 55.11 628 SER A O 1
ATOM 2537 N N . VAL A 1 346 ? 41.679 59.590 33.138 1.00 56.13 629 VAL A N 1
ATOM 2538 C CA . VAL A 1 346 ? 40.362 58.989 32.953 1.00 56.07 629 VAL A CA 1
ATOM 2539 C C . VAL A 1 346 ? 40.524 57.472 32.989 1.00 55.22 629 VAL A C 1
ATOM 2540 O O . VAL A 1 346 ? 39.794 56.762 33.689 1.00 54.51 629 VAL A O 1
ATOM 2544 N N . ARG A 1 347 ? 41.481 56.985 32.212 1.00 53.99 630 ARG A N 1
ATOM 2545 C CA . ARG A 1 347 ? 41.730 55.566 32.173 1.00 52.93 630 ARG A CA 1
ATOM 2546 C C . ARG A 1 347 ? 41.744 55.106 33.618 1.00 51.89 630 ARG A C 1
ATOM 2547 O O . ARG A 1 347 ? 40.814 54.455 34.087 1.00 50.94 630 ARG A O 1
ATOM 2555 N N . ASP A 1 348 ? 42.797 55.490 34.329 1.00 51.36 631 ASP A N 1
ATOM 2556 C CA . ASP A 1 348 ? 42.948 55.112 35.727 1.00 50.86 631 ASP A CA 1
ATOM 2557 C C . ASP A 1 348 ? 41.654 55.350 36.488 1.00 49.10 631 ASP A C 1
ATOM 2558 O O . ASP A 1 348 ? 41.357 54.656 37.464 1.00 50.38 631 ASP A O 1
ATOM 2563 N N . GLY A 1 349 ? 40.882 56.336 36.055 1.00 45.23 632 GLY A N 1
ATOM 2564 C CA . GLY A 1 349 ? 39.651 56.595 36.762 1.00 40.90 632 GLY A CA 1
ATOM 2565 C C . GLY A 1 349 ? 38.638 55.490 36.565 1.00 36.78 632 GLY A C 1
ATOM 2566 O O . GLY A 1 349 ? 38.010 55.042 37.513 1.00 35.56 632 GLY A O 1
ATOM 2567 N N . LEU A 1 350 ? 38.497 55.065 35.314 1.00 34.22 633 LEU A N 1
ATOM 2568 C CA . LEU A 1 350 ? 37.552 54.043 34.901 1.00 31.56 633 LEU A CA 1
ATOM 2569 C C . LEU A 1 350 ? 37.928 52.682 35.395 1.00 31.46 633 LEU A C 1
ATOM 2570 O O . LEU A 1 350 ? 37.093 51.942 35.882 1.00 30.35 633 LEU A O 1
ATOM 2575 N N . VAL A 1 351 ? 39.207 52.363 35.262 1.00 33.25 634 VAL A N 1
ATOM 2576 C CA . VAL A 1 351 ? 39.755 51.082 35.691 1.00 34.17 634 VAL A CA 1
ATOM 2577 C C . VAL A 1 351 ? 39.433 50.738 37.144 1.00 34.63 634 VAL A C 1
ATOM 2578 O O . VAL A 1 351 ? 39.577 49.584 37.553 1.00 34.47 634 VAL A O 1
ATOM 2582 N N . SER A 1 352 ? 39.016 51.737 37.920 1.00 34.66 635 SER A N 1
ATOM 2583 C CA . SER A 1 352 ? 38.670 51.515 39.314 1.00 34.63 635 SER A CA 1
ATOM 2584 C C . SER A 1 352 ? 37.173 51.634 39.525 1.00 34.07 635 SER A C 1
ATOM 2585 O O . SER A 1 352 ? 36.588 50.934 40.359 1.00 33.21 635 SER A O 1
ATOM 2588 N N . LEU A 1 353 ? 36.546 52.540 38.792 1.00 34.15 636 LEU A N 1
ATOM 2589 C CA . LEU A 1 353 ? 35.105 52.676 38.921 1.00 34.26 636 LEU A CA 1
ATOM 2590 C C . LEU A 1 353 ? 34.580 51.341 38.417 1.00 34.12 636 LEU A C 1
ATOM 2591 O O . LEU A 1 353 ? 33.530 50.858 38.846 1.00 34.78 636 LEU A O 1
ATOM 2596 N N . ALA A 1 354 ? 35.334 50.743 37.502 1.00 33.82 637 ALA A N 1
ATOM 2597 C CA . ALA A 1 354 ? 34.950 49.465 36.941 1.00 32.54 637 ALA A CA 1
ATOM 2598 C C . ALA A 1 354 ? 35.014 48.425 38.046 1.00 31.97 637 ALA A C 1
ATOM 2599 O O . ALA A 1 354 ? 33.981 47.894 38.457 1.00 31.04 637 ALA A O 1
ATOM 2601 N N . ARG A 1 355 ? 36.216 48.153 38.544 1.00 31.36 638 ARG A N 1
ATOM 2602 C CA . ARG A 1 355 ? 36.373 47.162 39.598 1.00 31.98 638 ARG A CA 1
ATOM 2603 C C . ARG A 1 355 ? 35.454 47.390 40.791 1.00 32.88 638 ARG A C 1
ATOM 2604 O O . ARG A 1 355 ? 34.883 46.453 41.340 1.00 33.18 638 ARG A O 1
ATOM 2612 N N . SER A 1 356 ? 35.299 48.638 41.197 1.00 34.59 639 SER A N 1
ATOM 2613 C CA . SER A 1 356 ? 34.418 48.946 42.309 1.00 35.55 639 SER A CA 1
ATOM 2614 C C . SER A 1 356 ? 33.093 48.164 42.234 1.00 36.16 639 SER A C 1
ATOM 2615 O O . SER A 1 356 ? 32.532 47.798 43.266 1.00 36.16 639 SER A O 1
ATOM 2618 N N . LEU A 1 357 ? 32.604 47.913 41.016 1.00 36.52 640 LEU A N 1
ATOM 2619 C CA . LEU A 1 357 ? 31.355 47.167 40.791 1.00 36.25 640 LEU A CA 1
ATOM 2620 C C . LEU A 1 357 ? 31.464 45.637 40.814 1.00 35.54 640 LEU A C 1
ATOM 2621 O O . LEU A 1 357 ? 30.546 44.947 41.260 1.00 34.51 640 LEU A O 1
ATOM 2626 N N . GLY A 1 358 ? 32.583 45.110 40.323 1.00 35.30 641 GLY A N 1
ATOM 2627 C CA . GLY A 1 358 ? 32.772 43.667 40.286 1.00 33.89 641 GLY A CA 1
ATOM 2628 C C . GLY A 1 358 ? 33.212 43.167 38.922 1.00 32.49 641 GLY A C 1
ATOM 2629 O O . GLY A 1 358 ? 33.472 41.974 38.744 1.00 32.63 641 GLY A O 1
ATOM 2630 N N . LEU A 1 359 ? 33.286 44.082 37.954 1.00 30.79 642 LEU A N 1
ATOM 2631 C CA . LEU A 1 359 ? 33.701 43.750 36.596 1.00 28.30 642 LEU A CA 1
ATOM 2632 C C . LEU A 1 359 ? 35.150 43.315 36.627 1.00 26.71 642 LEU A C 1
ATOM 2633 O O . LEU A 1 359 ? 35.858 43.615 37.577 1.00 26.87 642 LEU A O 1
ATOM 2638 N N . VAL A 1 360 ? 35.572 42.610 35.585 1.00 24.92 643 VAL A N 1
ATOM 2639 C CA . VAL A 1 360 ? 36.944 42.146 35.454 1.00 23.98 643 VAL A CA 1
ATOM 2640 C C . VAL A 1 360 ? 37.514 43.141 34.472 1.00 22.27 643 VAL A C 1
ATOM 2641 O O . VAL A 1 360 ? 36.866 43.437 33.491 1.00 22.58 643 VAL A O 1
ATOM 2645 N N . VAL A 1 361 ? 38.714 43.649 34.692 1.00 22.02 644 VAL A N 1
ATOM 2646 C CA . VAL A 1 361 ? 39.249 44.651 33.772 1.00 23.28 644 VAL A CA 1
ATOM 2647 C C . VAL A 1 361 ? 40.707 44.521 33.343 1.00 24.09 644 VAL A C 1
ATOM 2648 O O . VAL A 1 361 ? 41.540 44.001 34.083 1.00 22.62 644 VAL A O 1
ATOM 2652 N N . SER A 1 362 ? 41.003 45.038 32.153 1.00 26.49 645 SER A N 1
ATOM 2653 C CA . SER A 1 362 ? 42.364 45.039 31.604 1.00 31.28 645 SER A CA 1
ATOM 2654 C C . SER A 1 362 ? 42.510 46.217 30.653 1.00 34.93 645 SER A C 1
ATOM 2655 O O . SER A 1 362 ? 41.541 46.629 30.021 1.00 35.55 645 SER A O 1
ATOM 2658 N N . VAL A 1 363 ? 43.720 46.759 30.544 1.00 39.11 646 VAL A N 1
ATOM 2659 C CA . VAL A 1 363 ? 43.953 47.897 29.655 1.00 41.75 646 VAL A CA 1
ATOM 2660 C C . VAL A 1 363 ? 45.070 47.611 28.669 1.00 45.03 646 VAL A C 1
ATOM 2661 O O . VAL A 1 363 ? 46.047 46.960 28.994 1.00 43.47 646 VAL A O 1
ATOM 2665 N N . ASN A 1 364 ? 44.894 48.129 27.459 1.00 50.41 647 ASN A N 1
ATOM 2666 C CA . ASN A 1 364 ? 45.811 47.947 26.333 1.00 54.83 647 ASN A CA 1
ATOM 2667 C C . ASN A 1 364 ? 46.027 49.316 25.718 1.00 57.35 647 ASN A C 1
ATOM 2668 O O . ASN A 1 364 ? 45.053 50.041 25.497 1.00 58.82 647 ASN A O 1
ATOM 2673 N N . ALA A 1 365 ? 47.278 49.677 25.431 1.00 59.66 648 ALA A N 1
ATOM 2674 C CA . ALA A 1 365 ? 47.565 50.987 24.834 1.00 61.24 648 ALA A CA 1
ATOM 2675 C C . ALA A 1 365 ? 47.753 50.864 23.321 1.00 62.72 648 ALA A C 1
ATOM 2676 O O . ALA A 1 365 ? 48.553 50.053 22.858 1.00 62.90 648 ALA A O 1
ATOM 2678 N N . GLU A 1 366 ? 47.008 51.668 22.565 1.00 64.42 649 GLU A N 1
ATOM 2679 C CA . GLU A 1 366 ? 47.066 51.659 21.101 1.00 66.77 649 GLU A CA 1
ATOM 2680 C C . GLU A 1 366 ? 47.712 52.937 20.519 1.00 68.08 649 GLU A C 1
ATOM 2681 O O . GLU A 1 366 ? 48.301 53.730 21.259 1.00 68.04 649 GLU A O 1
ATOM 2687 N N . PRO A 1 367 ? 47.619 53.141 19.179 1.00 69.33 650 PRO A N 1
ATOM 2688 C CA . PRO A 1 367 ? 48.187 54.319 18.495 1.00 69.33 650 PRO A CA 1
ATOM 2689 C C . PRO A 1 367 ? 47.517 55.655 18.851 1.00 69.24 650 PRO A C 1
ATOM 2690 O O . PRO A 1 367 ? 47.626 56.644 18.117 1.00 68.24 650 PRO A O 1
ATOM 2694 N N . ILE A 1 379 ? 49.239 56.700 22.748 1.00 61.37 662 ILE A N 1
ATOM 2695 C CA . ILE A 1 379 ? 48.385 57.883 22.725 1.00 62.28 662 ILE A CA 1
ATOM 2696 C C . ILE A 1 379 ? 46.928 57.528 23.056 1.00 62.00 662 ILE A C 1
ATOM 2697 O O . ILE A 1 379 ? 46.221 58.309 23.699 1.00 62.49 662 ILE A O 1
ATOM 2702 N N . SER A 1 380 ? 46.485 56.349 22.627 1.00 60.60 663 SER A N 1
ATOM 2703 C CA . SER A 1 380 ? 45.111 55.902 22.874 1.00 59.24 663 SER A CA 1
ATOM 2704 C C . SER A 1 380 ? 45.063 54.722 23.850 1.00 58.55 663 SER A C 1
ATOM 2705 O O . SER A 1 380 ? 45.855 53.777 23.755 1.00 59.70 663 SER A O 1
ATOM 2708 N N . TYR A 1 381 ? 44.130 54.763 24.791 1.00 56.38 664 TYR A N 1
ATOM 2709 C CA . TYR A 1 381 ? 44.028 53.683 25.760 1.00 54.03 664 TYR A CA 1
ATOM 2710 C C . TYR A 1 381 ? 42.758 52.881 25.574 1.00 52.80 664 TYR A C 1
ATOM 2711 O O . TYR A 1 381 ? 41.782 53.377 25.012 1.00 54.05 664 TYR A O 1
ATOM 2720 N N . ALA A 1 382 ? 42.777 51.636 26.043 1.00 49.90 665 ALA A N 1
ATOM 2721 C CA . ALA A 1 382 ? 41.626 50.757 25.927 1.00 47.11 665 ALA A CA 1
ATOM 2722 C C . ALA A 1 382 ? 41.316 50.014 27.232 1.00 45.86 665 ALA A C 1
ATOM 2723 O O . ALA A 1 382 ? 42.195 49.396 27.830 1.00 46.49 665 ALA A O 1
ATOM 2725 N N . ILE A 1 383 ? 40.064 50.086 27.676 1.00 43.42 666 ILE A N 1
ATOM 2726 C CA . ILE A 1 383 ? 39.652 49.410 28.901 1.00 41.32 666 ILE A CA 1
ATOM 2727 C C . ILE A 1 383 ? 38.654 48.300 28.598 1.00 39.42 666 ILE A C 1
ATOM 2728 O O . ILE A 1 383 ? 37.483 48.579 28.305 1.00 40.80 666 ILE A O 1
ATOM 2733 N N . TYR A 1 384 ? 39.111 47.051 28.675 1.00 35.19 667 TYR A N 1
ATOM 2734 C CA . TYR A 1 384 ? 38.247 45.909 28.413 1.00 30.85 667 TYR A CA 1
ATOM 2735 C C . TYR A 1 384 ? 37.589 45.511 29.724 1.00 28.91 667 TYR A C 1
ATOM 2736 O O . TYR A 1 384 ? 38.265 45.311 30.742 1.00 29.02 667 TYR A O 1
ATOM 2745 N N . MET A 1 385 ? 36.269 45.403 29.706 1.00 25.98 668 MET A N 1
ATOM 2746 C CA . MET A 1 385 ? 35.542 45.044 30.908 1.00 25.03 668 MET A CA 1
ATOM 2747 C C . MET A 1 385 ? 34.716 43.806 30.633 1.00 24.20 668 MET A C 1
ATOM 2748 O O . MET A 1 385 ? 34.312 43.571 29.508 1.00 25.41 668 MET A O 1
ATOM 2753 N N . SER A 1 386 ? 34.471 43.002 31.657 1.00 22.95 669 SER A N 1
ATOM 2754 C CA . SER A 1 386 ? 33.668 41.795 31.484 1.00 21.38 669 SER A CA 1
ATOM 2755 C C . SER A 1 386 ? 33.171 41.321 32.840 1.00 18.80 669 SER A C 1
ATOM 2756 O O . SER A 1 386 ? 33.598 41.839 33.881 1.00 16.72 669 SER A O 1
ATOM 2759 N N . GLY A 1 387 ? 32.263 40.354 32.821 1.00 14.69 670 GLY A N 1
ATOM 2760 C CA . GLY A 1 387 ? 31.752 39.863 34.064 1.00 14.00 670 GLY A CA 1
ATOM 2761 C C . GLY A 1 387 ? 30.373 39.264 34.106 1.00 14.87 670 GLY A C 1
ATOM 2762 O O . GLY A 1 387 ? 29.866 39.085 35.200 1.00 17.45 670 GLY A O 1
ATOM 2763 N N . GLY A 1 388 ? 29.748 38.957 32.975 1.00 14.24 671 GLY A N 1
ATOM 2764 C CA . GLY A 1 388 ? 28.426 38.355 33.031 1.00 14.44 671 GLY A CA 1
ATOM 2765 C C . GLY A 1 388 ? 27.334 39.263 33.558 1.00 16.15 671 GLY A C 1
ATOM 2766 O O . GLY A 1 388 ? 27.146 40.345 33.028 1.00 15.46 671 GLY A O 1
ATOM 2767 N N . ASP A 1 389 ? 26.602 38.842 34.588 1.00 17.29 672 ASP A N 1
ATOM 2768 C CA . ASP A 1 389 ? 25.542 39.686 35.124 1.00 19.67 672 ASP A CA 1
ATOM 2769 C C . ASP A 1 389 ? 26.055 41.054 35.577 1.00 22.38 672 ASP A C 1
ATOM 2770 O O . ASP A 1 389 ? 25.467 42.089 35.280 1.00 24.19 672 ASP A O 1
ATOM 2775 N N . VAL A 1 390 ? 27.162 41.088 36.289 1.00 23.25 673 VAL A N 1
ATOM 2776 C CA . VAL A 1 390 ? 27.643 42.366 36.730 1.00 24.26 673 VAL A CA 1
ATOM 2777 C C . VAL A 1 390 ? 27.696 43.298 35.550 1.00 24.83 673 VAL A C 1
ATOM 2778 O O . VAL A 1 390 ? 27.267 44.427 35.677 1.00 28.33 673 VAL A O 1
ATOM 2782 N N . LEU A 1 391 ? 28.183 42.843 34.397 1.00 25.05 674 LEU A N 1
ATOM 2783 C CA . LEU A 1 391 ? 28.259 43.718 33.213 1.00 23.85 674 LEU A CA 1
ATOM 2784 C C . LEU A 1 391 ? 26.884 43.998 32.612 1.00 25.28 674 LEU A C 1
ATOM 2785 O O . LEU A 1 391 ? 26.637 45.084 32.100 1.00 24.85 674 LEU A O 1
ATOM 2790 N N . LEU A 1 392 ? 25.992 43.018 32.662 1.00 27.34 675 LEU A N 1
ATOM 2791 C CA . LEU A 1 392 ? 24.647 43.228 32.162 1.00 30.49 675 LEU A CA 1
ATOM 2792 C C . LEU A 1 392 ? 24.003 44.390 32.940 1.00 32.22 675 LEU A C 1
ATOM 2793 O O . LEU A 1 392 ? 23.581 45.375 32.340 1.00 34.16 675 LEU A O 1
ATOM 2798 N N . ASN A 1 393 ? 23.941 44.283 34.268 1.00 32.58 676 ASN A N 1
ATOM 2799 C CA . ASN A 1 393 ? 23.364 45.324 35.117 1.00 31.97 676 ASN A CA 1
ATOM 2800 C C . ASN A 1 393 ? 23.800 46.690 34.663 1.00 31.61 676 ASN A C 1
ATOM 2801 O O . ASN A 1 393 ? 23.084 47.655 34.819 1.00 31.89 676 ASN A O 1
ATOM 2806 N N . VAL A 1 394 ? 24.998 46.761 34.106 1.00 31.38 677 VAL A N 1
ATOM 2807 C CA . VAL A 1 394 ? 25.558 48.012 33.629 1.00 31.38 677 VAL A CA 1
ATOM 2808 C C . VAL A 1 394 ? 25.169 48.315 32.187 1.00 31.29 677 VAL A C 1
ATOM 2809 O O . VAL A 1 394 ? 25.122 49.457 31.807 1.00 31.60 677 VAL A O 1
ATOM 2813 N N . LEU A 1 395 ? 24.892 47.296 31.382 1.00 32.04 678 LEU A N 1
ATOM 2814 C CA . LEU A 1 395 ? 24.539 47.506 29.974 1.00 32.47 678 LEU A CA 1
ATOM 2815 C C . LEU A 1 395 ? 23.046 47.536 29.700 1.00 34.15 678 LEU A C 1
ATOM 2816 O O . LEU A 1 395 ? 22.632 47.818 28.573 1.00 37.19 678 LEU A O 1
ATOM 2821 N N . SER A 1 396 ? 22.218 47.217 30.683 1.00 32.65 679 SER A N 1
ATOM 2822 C CA . SER A 1 396 ? 20.803 47.250 30.407 1.00 32.12 679 SER A CA 1
ATOM 2823 C C . SER A 1 396 ? 20.323 48.674 30.650 1.00 33.45 679 SER A C 1
ATOM 2824 O O . SER A 1 396 ? 19.132 48.969 30.531 1.00 35.53 679 SER A O 1
ATOM 2827 N N . LYS A 1 397 ? 21.269 49.552 30.979 1.00 33.28 680 LYS A N 1
ATOM 2828 C CA . LYS A 1 397 ? 20.998 50.962 31.242 1.00 32.48 680 LYS A CA 1
ATOM 2829 C C . LYS A 1 397 ? 21.477 51.796 30.062 1.00 33.26 680 LYS A C 1
ATOM 2830 O O . LYS A 1 397 ? 21.173 52.967 29.987 1.00 35.22 680 LYS A O 1
ATOM 2836 N N . CYS A 1 398 ? 22.257 51.208 29.159 1.00 34.36 681 CYS A N 1
ATOM 2837 C CA . CYS A 1 398 ? 22.719 51.911 27.950 1.00 34.92 681 CYS A CA 1
ATOM 2838 C C . CYS A 1 398 ? 21.516 52.034 26.986 1.00 34.80 681 CYS A C 1
ATOM 2839 O O . CYS A 1 398 ? 20.470 51.379 27.180 1.00 34.46 681 CYS A O 1
ATOM 2842 N N . ALA A 1 399 ? 21.642 52.845 25.941 1.00 34.16 682 ALA A N 1
ATOM 2843 C CA . ALA A 1 399 ? 20.510 52.984 25.019 1.00 34.84 682 ALA A CA 1
ATOM 2844 C C . ALA A 1 399 ? 20.891 52.918 23.549 1.00 34.91 682 ALA A C 1
ATOM 2845 O O . ALA A 1 399 ? 20.028 52.835 22.688 1.00 33.26 682 ALA A O 1
ATOM 2847 N N . GLY A 1 400 ? 22.188 52.939 23.279 1.00 36.18 683 GLY A N 1
ATOM 2848 C CA . GLY A 1 400 ? 22.675 52.904 21.911 1.00 39.21 683 GLY A CA 1
ATOM 2849 C C . GLY A 1 400 ? 22.526 51.610 21.124 1.00 40.85 683 GLY A C 1
ATOM 2850 O O . GLY A 1 400 ? 23.111 50.585 21.445 1.00 42.39 683 GLY A O 1
ATOM 2851 N N . SER A 1 401 ? 21.743 51.674 20.061 1.00 41.65 684 SER A N 1
ATOM 2852 C CA . SER A 1 401 ? 21.484 50.528 19.200 1.00 41.41 684 SER A CA 1
ATOM 2853 C C . SER A 1 401 ? 22.225 49.236 19.554 1.00 39.31 684 SER A C 1
ATOM 2854 O O . SER A 1 401 ? 21.635 48.294 20.069 1.00 39.35 684 SER A O 1
ATOM 2857 N N . LYS A 1 402 ? 23.525 49.221 19.296 1.00 37.04 685 LYS A N 1
ATOM 2858 C CA . LYS A 1 402 ? 24.358 48.039 19.497 1.00 35.23 685 LYS A CA 1
ATOM 2859 C C . LYS A 1 402 ? 25.057 47.837 20.853 1.00 32.23 685 LYS A C 1
ATOM 2860 O O . LYS A 1 402 ? 25.940 46.975 20.993 1.00 31.66 685 LYS A O 1
ATOM 2866 N N . LYS A 1 403 ? 24.642 48.610 21.851 1.00 28.53 686 LYS A N 1
ATOM 2867 C CA . LYS A 1 403 ? 25.231 48.539 23.175 1.00 22.62 686 LYS A CA 1
ATOM 2868 C C . LYS A 1 403 ? 24.276 48.047 24.260 1.00 19.15 686 LYS A C 1
ATOM 2869 O O . LYS A 1 403 ? 24.693 47.524 25.261 1.00 18.43 686 LYS A O 1
ATOM 2875 N N . PHE A 1 404 ? 22.987 48.191 24.059 1.00 17.75 687 PHE A N 1
ATOM 2876 C CA . PHE A 1 404 ? 22.041 47.722 25.053 1.00 18.65 687 PHE A CA 1
ATOM 2877 C C . PHE A 1 404 ? 22.260 46.233 25.220 1.00 19.38 687 PHE A C 1
ATOM 2878 O O . PHE A 1 404 ? 23.020 45.656 24.478 1.00 20.06 687 PHE A O 1
ATOM 2886 N N . ARG A 1 405 ? 21.594 45.639 26.205 1.00 20.68 688 ARG A N 1
ATOM 2887 C CA . ARG A 1 405 ? 21.609 44.208 26.513 1.00 21.92 688 ARG A CA 1
ATOM 2888 C C . ARG A 1 405 ? 20.589 44.034 27.646 1.00 22.83 688 ARG A C 1
ATOM 2889 O O . ARG A 1 405 ? 20.592 44.789 28.610 1.00 24.91 688 ARG A O 1
ATOM 2897 N N . PRO A 1 406 ? 19.680 43.071 27.540 1.00 22.44 689 PRO A N 1
ATOM 2898 C CA . PRO A 1 406 ? 18.712 42.914 28.630 1.00 23.97 689 PRO A CA 1
ATOM 2899 C C . PRO A 1 406 ? 19.378 42.685 29.976 1.00 25.68 689 PRO A C 1
ATOM 2900 O O . PRO A 1 406 ? 20.459 42.101 30.046 1.00 28.17 689 PRO A O 1
ATOM 2904 N N . ALA A 1 407 ? 18.736 43.137 31.050 1.00 26.53 690 ALA A N 1
ATOM 2905 C CA . ALA A 1 407 ? 19.294 43.000 32.409 1.00 26.75 690 ALA A CA 1
ATOM 2906 C C . ALA A 1 407 ? 19.414 41.544 32.850 1.00 25.59 690 ALA A C 1
ATOM 2907 O O . ALA A 1 407 ? 18.955 40.654 32.163 1.00 26.61 690 ALA A O 1
ATOM 2909 N N . PRO A 1 408 ? 20.075 41.279 33.982 1.00 25.04 691 PRO A N 1
ATOM 2910 C CA . PRO A 1 408 ? 20.150 39.870 34.371 1.00 25.76 691 PRO A CA 1
ATOM 2911 C C . PRO A 1 408 ? 18.794 39.165 34.395 1.00 26.59 691 PRO A C 1
ATOM 2912 O O . PRO A 1 408 ? 17.763 39.819 34.397 1.00 27.28 691 PRO A O 1
ATOM 2916 N N . ALA A 1 409 ? 18.816 37.832 34.381 1.00 27.12 692 ALA A N 1
ATOM 2917 C CA . ALA A 1 409 ? 17.615 36.998 34.373 1.00 27.22 692 ALA A CA 1
ATOM 2918 C C . ALA A 1 409 ? 17.132 36.611 35.762 1.00 27.88 692 ALA A C 1
ATOM 2919 O O . ALA A 1 409 ? 16.051 36.074 35.933 1.00 26.09 692 ALA A O 1
ATOM 2921 N N . ALA A 1 410 ? 17.969 36.852 36.750 1.00 29.60 693 ALA A N 1
ATOM 2922 C CA . ALA A 1 410 ? 17.630 36.547 38.116 1.00 30.98 693 ALA A CA 1
ATOM 2923 C C . ALA A 1 410 ? 18.477 37.476 38.967 1.00 32.60 693 ALA A C 1
ATOM 2924 O O . ALA A 1 410 ? 18.968 38.501 38.468 1.00 32.78 693 ALA A O 1
ATOM 2926 N N . ALA A 1 411 ? 18.634 37.138 40.245 1.00 33.84 694 ALA A N 1
ATOM 2927 C CA . ALA A 1 411 ? 19.429 37.969 41.139 1.00 34.78 694 ALA A CA 1
ATOM 2928 C C . ALA A 1 411 ? 20.872 37.559 40.952 1.00 35.22 694 ALA A C 1
ATOM 2929 O O . ALA A 1 411 ? 21.160 36.398 40.672 1.00 35.93 694 ALA A O 1
ATOM 2931 N N . PHE A 1 412 ? 21.783 38.502 41.101 1.00 34.33 695 PHE A N 1
ATOM 2932 C CA . PHE A 1 412 ? 23.167 38.167 40.933 1.00 33.74 695 PHE A CA 1
ATOM 2933 C C . PHE A 1 412 ? 24.064 38.835 41.983 1.00 35.29 695 PHE A C 1
ATOM 2934 O O . PHE A 1 412 ? 23.907 40.026 42.291 1.00 37.19 695 PHE A O 1
ATOM 2942 N N . ALA A 1 413 ? 25.005 38.058 42.517 1.00 35.28 696 ALA A N 1
ATOM 2943 C CA . ALA A 1 413 ? 25.957 38.520 43.519 1.00 34.83 696 ALA A CA 1
ATOM 2944 C C . ALA A 1 413 ? 27.215 39.020 42.860 1.00 34.87 696 ALA A C 1
ATOM 2945 O O . ALA A 1 413 ? 27.570 38.570 41.787 1.00 34.81 696 ALA A O 1
ATOM 2947 N N . ARG A 1 414 ? 27.902 39.948 43.503 1.00 35.46 697 ARG A N 1
ATOM 2948 C CA . ARG A 1 414 ? 29.138 40.463 42.936 1.00 37.14 697 ARG A CA 1
ATOM 2949 C C . ARG A 1 414 ? 30.357 39.762 43.556 1.00 37.35 697 ARG A C 1
ATOM 2950 O O . ARG A 1 414 ? 31.103 40.356 44.341 1.00 35.22 697 ARG A O 1
ATOM 2958 N N . GLU A 1 415 ? 30.545 38.496 43.181 1.00 37.95 698 GLU A N 1
ATOM 2959 C CA . GLU A 1 415 ? 31.643 37.666 43.667 1.00 39.54 698 GLU A CA 1
ATOM 2960 C C . GLU A 1 415 ? 33.004 38.329 43.541 1.00 37.81 698 GLU A C 1
ATOM 2961 O O . GLU A 1 415 ? 33.201 39.237 42.731 1.00 37.39 698 GLU A O 1
ATOM 2967 N N . CYS A 1 416 ? 33.956 37.861 44.340 1.00 35.75 699 CYS A N 1
ATOM 2968 C CA . CYS A 1 416 ? 35.297 38.416 44.274 1.00 35.54 699 CYS A CA 1
ATOM 2969 C C . CYS A 1 416 ? 35.889 37.887 42.985 1.00 33.42 699 CYS A C 1
ATOM 2970 O O . CYS A 1 416 ? 35.536 36.808 42.531 1.00 32.87 699 CYS A O 1
ATOM 2973 N N . ARG A 1 417 ? 36.787 38.647 42.392 1.00 31.24 700 ARG A N 1
ATOM 2974 C CA . ARG A 1 417 ? 37.378 38.231 41.142 1.00 29.31 700 ARG A CA 1
ATOM 2975 C C . ARG A 1 417 ? 38.801 37.797 41.322 1.00 27.07 700 ARG A C 1
ATOM 2976 O O . ARG A 1 417 ? 39.532 38.426 42.044 1.00 26.77 700 ARG A O 1
ATOM 2984 N N . GLY A 1 418 ? 39.212 36.733 40.649 1.00 25.78 701 GLY A N 1
ATOM 2985 C CA . GLY A 1 418 ? 40.576 36.305 40.838 1.00 24.35 701 GLY A CA 1
ATOM 2986 C C . GLY A 1 418 ? 41.608 36.992 39.967 1.00 24.26 701 GLY A C 1
ATOM 2987 O O . GLY A 1 418 ? 41.279 37.716 39.035 1.00 23.22 701 GLY A O 1
ATOM 2988 N N . PHE A 1 419 ? 42.873 36.781 40.309 1.00 23.90 702 PHE A N 1
ATOM 2989 C CA . PHE A 1 419 ? 43.976 37.279 39.515 1.00 24.62 702 PHE A CA 1
ATOM 2990 C C . PHE A 1 419 ? 45.284 36.555 39.832 1.00 26.04 702 PHE A C 1
ATOM 2991 O O . PHE A 1 419 ? 45.807 36.626 40.934 1.00 27.07 702 PHE A O 1
ATOM 2999 N N . TYR A 1 420 ? 45.798 35.829 38.850 1.00 26.87 703 TYR A N 1
ATOM 3000 C CA . TYR A 1 420 ? 47.042 35.084 39.022 1.00 27.54 703 TYR A CA 1
ATOM 3001 C C . TYR A 1 420 ? 48.161 36.135 39.170 1.00 28.52 703 TYR A C 1
ATOM 3002 O O . TYR A 1 420 ? 47.975 37.260 38.742 1.00 29.66 703 TYR A O 1
ATOM 3011 N N . PHE A 1 421 ? 49.310 35.779 39.749 1.00 29.43 704 PHE A N 1
ATOM 3012 C CA . PHE A 1 421 ? 50.354 36.773 40.008 1.00 30.93 704 PHE A CA 1
ATOM 3013 C C . PHE A 1 421 ? 51.845 36.343 40.054 1.00 34.60 704 PHE A C 1
ATOM 3014 O O . PHE A 1 421 ? 52.197 35.167 39.955 1.00 35.78 704 PHE A O 1
ATOM 3022 N N . GLU A 1 422 ? 52.703 37.338 40.250 1.00 37.18 705 GLU A N 1
ATOM 3023 C CA . GLU A 1 422 ? 54.144 37.159 40.350 1.00 41.71 705 GLU A CA 1
ATOM 3024 C C . GLU A 1 422 ? 54.616 37.578 41.751 1.00 44.65 705 GLU A C 1
ATOM 3025 O O . GLU A 1 422 ? 54.231 38.639 42.261 1.00 45.37 705 GLU A O 1
ATOM 3031 N N . LEU A 1 423 ? 55.461 36.749 42.363 1.00 47.69 706 LEU A N 1
ATOM 3032 C CA . LEU A 1 423 ? 56.019 37.027 43.697 1.00 48.81 706 LEU A CA 1
ATOM 3033 C C . LEU A 1 423 ? 57.534 37.083 43.585 1.00 50.56 706 LEU A C 1
ATOM 3034 O O . LEU A 1 423 ? 58.166 36.116 43.166 1.00 50.15 706 LEU A O 1
ATOM 3039 N N . GLN A 1 424 ? 58.105 38.217 43.970 1.00 53.98 707 GLN A N 1
ATOM 3040 C CA . GLN A 1 424 ? 59.539 38.429 43.878 1.00 58.07 707 GLN A CA 1
ATOM 3041 C C . GLN A 1 424 ? 60.155 38.701 45.253 1.00 60.11 707 GLN A C 1
ATOM 3042 O O . GLN A 1 424 ? 59.744 39.646 45.949 1.00 60.93 707 GLN A O 1
ATOM 3048 N N . GLU A 1 425 ? 61.127 37.868 45.642 1.00 61.62 708 GLU A N 1
ATOM 3049 C CA . GLU A 1 425 ? 61.801 38.020 46.935 1.00 63.19 708 GLU A CA 1
ATOM 3050 C C . GLU A 1 425 ? 62.590 39.317 46.949 1.00 63.44 708 GLU A C 1
ATOM 3051 O O . GLU A 1 425 ? 63.338 39.614 46.013 1.00 63.12 708 GLU A O 1
ATOM 3057 N N . LEU A 1 426 ? 62.401 40.091 48.014 1.00 63.98 709 LEU A N 1
ATOM 3058 C CA . LEU A 1 426 ? 63.070 41.372 48.161 1.00 65.00 709 LEU A CA 1
ATOM 3059 C C . LEU A 1 426 ? 63.874 41.515 49.448 1.00 65.63 709 LEU A C 1
ATOM 3060 O O . LEU A 1 426 ? 63.519 40.942 50.466 1.00 66.57 709 LEU A O 1
ATOM 3065 N N . LYS A 1 427 ? 64.948 42.304 49.377 1.00 65.81 710 LYS A N 1
ATOM 3066 C CA . LYS A 1 427 ? 65.857 42.561 50.493 1.00 65.51 710 LYS A CA 1
ATOM 3067 C C . LYS A 1 427 ? 65.235 42.502 51.877 1.00 65.30 710 LYS A C 1
ATOM 3068 O O . LYS A 1 427 ? 64.643 41.507 52.265 1.00 65.72 710 LYS A O 1
ATOM 3074 N N . GLU A 1 428 ? 65.388 43.570 52.637 1.00 65.41 711 GLU A N 1
A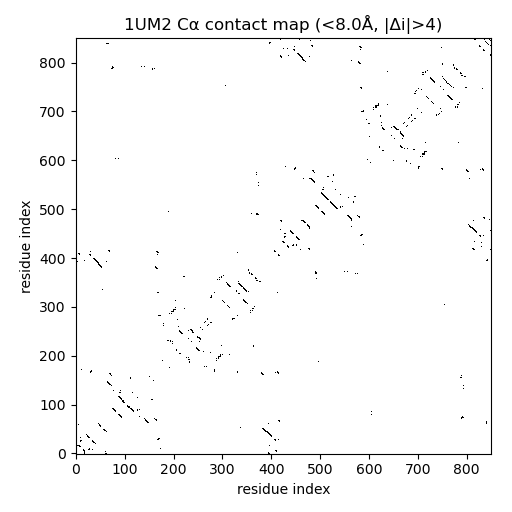TOM 3075 C CA . GLU A 1 428 ? 64.840 43.602 53.973 1.00 64.59 711 GLU A CA 1
ATOM 3076 C C . GLU A 1 428 ? 64.370 45.020 54.226 1.00 63.16 711 GLU A C 1
ATOM 3077 O O . GLU A 1 428 ? 64.790 45.955 53.540 1.00 62.57 711 GLU A O 1
ATOM 3083 N N . ASP A 1 429 ? 63.481 45.188 55.191 1.00 61.22 712 ASP A N 1
ATOM 3084 C CA . ASP A 1 429 ? 62.986 46.514 55.494 1.00 60.36 712 ASP A CA 1
ATOM 3085 C C . ASP A 1 429 ? 61.958 46.454 56.591 1.00 60.37 712 ASP A C 1
ATOM 3086 O O . ASP A 1 429 ? 61.638 45.374 57.087 1.00 59.90 712 ASP A O 1
ATOM 3091 N N . ASP A 1 430 ? 61.467 47.634 56.968 1.00 60.75 713 ASP A N 1
ATOM 3092 C CA . ASP A 1 430 ? 60.447 47.802 57.997 1.00 61.39 713 ASP A CA 1
ATOM 3093 C C . ASP A 1 430 ? 59.099 47.377 57.417 1.00 61.05 713 ASP A C 1
ATOM 3094 O O . ASP A 1 430 ? 58.965 47.178 56.206 1.00 61.62 713 ASP A O 1
ATOM 3099 N N . TYR A 1 431 ? 58.097 47.248 58.273 1.00 59.67 714 TYR A N 1
ATOM 3100 C CA . TYR A 1 431 ? 56.794 46.829 57.814 1.00 58.31 714 TYR A CA 1
ATOM 3101 C C . TYR A 1 431 ? 55.755 47.173 58.859 1.00 58.77 714 TYR A C 1
ATOM 3102 O O . TYR A 1 431 ? 56.082 47.372 60.025 1.00 60.04 714 TYR A O 1
ATOM 3111 N N . TYR A 1 432 ? 54.494 47.240 58.461 1.00 58.35 715 TYR A N 1
ATOM 3112 C CA . TYR A 1 432 ? 53.481 47.602 59.421 1.00 57.21 715 TYR A CA 1
ATOM 3113 C C . TYR A 1 432 ? 52.202 46.864 59.178 1.00 56.17 715 TYR A C 1
ATOM 3114 O O . TYR A 1 432 ? 51.551 47.076 58.166 1.00 56.56 715 TYR A O 1
ATOM 3123 N N . GLY A 1 433 ? 51.851 45.999 60.120 1.00 55.09 716 GLY A N 1
ATOM 3124 C CA . GLY A 1 433 ? 50.624 45.240 60.022 1.00 55.28 716 GLY A CA 1
ATOM 3125 C C . GLY A 1 433 ? 49.520 46.037 60.678 1.00 54.98 716 GLY A C 1
ATOM 3126 O O . GLY A 1 433 ? 49.771 47.072 61.271 1.00 54.21 716 GLY A O 1
ATOM 3127 N N . ILE A 1 434 ? 48.299 45.538 60.596 1.00 56.03 717 ILE A N 1
ATOM 3128 C CA . ILE A 1 434 ? 47.151 46.227 61.159 1.00 57.75 717 ILE A CA 1
ATOM 3129 C C . ILE A 1 434 ? 46.207 45.268 61.912 1.00 59.67 717 ILE A C 1
ATOM 3130 O O . ILE A 1 434 ? 45.006 45.513 62.001 1.00 60.32 717 ILE A O 1
ATOM 3135 N N . THR A 1 435 ? 46.765 44.198 62.486 1.00 61.27 718 THR A N 1
ATOM 3136 C CA . THR A 1 435 ? 45.977 43.180 63.205 1.00 62.62 718 THR A CA 1
ATOM 3137 C C . THR A 1 435 ? 44.547 43.601 63.566 1.00 63.96 718 THR A C 1
ATOM 3138 O O . THR A 1 435 ? 44.349 44.594 64.265 1.00 64.14 718 THR A O 1
ATOM 3142 N N . LEU A 1 436 ? 43.555 42.844 63.095 1.00 65.25 719 LEU A N 1
ATOM 3143 C CA . LEU A 1 436 ? 42.151 43.153 63.384 1.00 65.59 719 LEU A CA 1
ATOM 3144 C C . LEU A 1 436 ? 41.737 42.444 64.661 1.00 66.29 719 LEU A C 1
ATOM 3145 O O . LEU A 1 436 ? 42.585 41.893 65.359 1.00 66.79 719 LEU A O 1
ATOM 3150 N N . SER A 1 437 ? 40.441 42.445 64.961 1.00 67.00 720 SER A N 1
ATOM 3151 C CA . SER A 1 437 ? 39.941 41.817 66.183 1.00 68.44 720 SER A CA 1
ATOM 3152 C C . SER A 1 437 ? 40.173 40.305 66.224 1.00 70.21 720 SER A C 1
ATOM 3153 O O . SER A 1 437 ? 41.092 39.783 65.587 1.00 71.04 720 SER A O 1
ATOM 3156 N N . ASP A 1 438 ? 39.338 39.605 66.992 1.00 71.74 721 ASP A N 1
ATOM 3157 C CA . ASP A 1 438 ? 39.426 38.150 67.110 1.00 72.25 721 ASP A CA 1
ATOM 3158 C C . ASP A 1 438 ? 38.081 37.519 66.737 1.00 71.37 721 ASP A C 1
ATOM 3159 O O . ASP A 1 438 ? 37.999 36.318 66.507 1.00 71.20 721 ASP A O 1
ATOM 3164 N N . ASP A 1 439 ? 37.027 38.330 66.673 1.00 70.46 722 ASP A N 1
ATOM 3165 C CA . ASP A 1 439 ? 35.716 37.819 66.291 1.00 69.24 722 ASP A CA 1
ATOM 3166 C C . ASP A 1 439 ? 35.349 38.292 64.874 1.00 68.14 722 ASP A C 1
ATOM 3167 O O . ASP A 1 439 ? 34.178 38.287 64.487 1.00 68.90 722 ASP A O 1
ATOM 3172 N N . SER A 1 440 ? 36.364 38.682 64.099 1.00 65.79 723 SER A N 1
ATOM 3173 C CA . SER A 1 440 ? 36.159 39.145 62.724 1.00 63.27 723 SER A CA 1
ATOM 3174 C C . SER A 1 440 ? 36.833 38.226 61.702 1.00 62.36 723 SER A C 1
ATOM 3175 O O . SER A 1 440 ? 37.590 37.329 62.060 1.00 63.05 723 SER A O 1
ATOM 3178 N N . ASP A 1 441 ? 36.579 38.479 60.423 1.00 60.54 724 ASP A N 1
ATOM 3179 C CA . ASP A 1 441 ? 37.137 37.670 59.354 1.00 58.03 724 ASP A CA 1
ATOM 3180 C C . ASP A 1 441 ? 38.669 37.721 59.245 1.00 56.97 724 ASP A C 1
ATOM 3181 O O . ASP A 1 441 ? 39.278 36.757 58.788 1.00 58.35 724 ASP A O 1
ATOM 3186 N N . HIS A 1 442 ? 39.291 38.821 59.668 1.00 54.56 725 HIS A N 1
ATOM 3187 C CA . HIS A 1 442 ? 40.756 38.980 59.609 1.00 52.74 725 HIS A CA 1
ATOM 3188 C C . HIS A 1 442 ? 41.247 39.399 58.239 1.00 50.54 725 HIS A C 1
ATOM 3189 O O . HIS A 1 442 ? 42.452 39.401 57.963 1.00 48.86 725 HIS A O 1
ATOM 3196 N N . GLN A 1 443 ? 40.299 39.746 57.379 1.00 48.45 726 GLN A N 1
ATOM 3197 C CA . GLN A 1 443 ? 40.615 40.204 56.039 1.00 45.89 726 GLN A CA 1
ATOM 3198 C C . GLN A 1 443 ? 40.081 41.616 55.941 1.00 42.27 726 GLN A C 1
ATOM 3199 O O . GLN A 1 443 ? 39.103 41.962 56.584 1.00 41.33 726 GLN A O 1
ATOM 3205 N N . PHE A 1 444 ? 40.748 42.429 55.147 1.00 38.60 727 PHE A N 1
ATOM 3206 C CA . PHE A 1 444 ? 40.324 43.793 54.921 1.00 36.04 727 PHE A CA 1
ATOM 3207 C C . PHE A 1 444 ? 40.804 44.135 53.500 1.00 35.63 727 PHE A C 1
ATOM 3208 O O . PHE A 1 444 ? 41.668 43.441 52.959 1.00 35.98 727 PHE A O 1
ATOM 3216 N N . LEU A 1 445 ? 40.241 45.177 52.889 1.00 33.42 728 LEU A N 1
ATOM 3217 C CA . LEU A 1 445 ? 40.595 45.521 51.520 1.00 31.99 728 LEU A CA 1
ATOM 3218 C C . LEU A 1 445 ? 41.722 46.494 51.342 1.00 30.68 728 LEU A C 1
ATOM 3219 O O . LEU A 1 445 ? 41.733 47.525 51.963 1.00 31.03 728 LEU A O 1
ATOM 3224 N N . LEU A 1 446 ? 42.677 46.188 50.481 1.00 30.40 729 LEU A N 1
ATOM 3225 C CA . LEU A 1 446 ? 43.726 47.165 50.251 1.00 29.29 729 LEU A CA 1
ATOM 3226 C C . LEU A 1 446 ? 43.034 48.281 49.482 1.00 27.04 729 LEU A C 1
ATOM 3227 O O . LEU A 1 446 ? 41.835 48.221 49.226 1.00 24.86 729 LEU A O 1
ATOM 3232 N N . ALA A 1 447 ? 43.793 49.292 49.111 1.00 25.86 730 ALA A N 1
ATOM 3233 C CA . ALA A 1 447 ? 43.243 50.405 48.373 1.00 26.29 730 ALA A CA 1
ATOM 3234 C C . ALA A 1 447 ? 42.777 49.970 46.989 1.00 26.18 730 ALA A C 1
ATOM 3235 O O . ALA A 1 447 ? 41.773 50.463 46.475 1.00 25.01 730 ALA A O 1
ATOM 3237 N N . ASN A 1 448 ? 43.521 49.047 46.389 1.00 27.12 731 ASN A N 1
ATOM 3238 C CA . ASN A 1 448 ? 43.235 48.557 45.048 1.00 27.45 731 ASN A CA 1
ATOM 3239 C C . ASN A 1 448 ? 42.238 47.425 45.033 1.00 27.64 731 ASN A C 1
ATOM 3240 O O . ASN A 1 448 ? 42.250 46.615 44.121 1.00 28.14 731 ASN A O 1
ATOM 3245 N N . GLN A 1 449 ? 41.398 47.357 46.058 1.00 28.11 732 GLN A N 1
ATOM 3246 C CA . GLN A 1 449 ? 40.361 46.350 46.143 1.00 27.30 732 GLN A CA 1
ATOM 3247 C C . GLN A 1 449 ? 40.829 44.947 46.427 1.00 28.03 732 GLN A C 1
ATOM 3248 O O . GLN A 1 449 ? 40.006 44.064 46.643 1.00 28.09 732 GLN A O 1
ATOM 3254 N N . VAL A 1 450 ? 42.146 44.737 46.405 1.00 28.87 733 VAL A N 1
ATOM 3255 C CA . VAL A 1 450 ? 42.746 43.416 46.663 1.00 27.38 733 VAL A CA 1
ATOM 3256 C C . VAL A 1 450 ? 42.450 42.977 48.109 1.00 28.22 733 VAL A C 1
ATOM 3257 O O . VAL A 1 450 ? 42.570 43.783 49.038 1.00 29.41 733 VAL A O 1
ATOM 3261 N N . VAL A 1 451 ? 42.055 41.720 48.304 1.00 27.10 734 VAL A N 1
ATOM 3262 C CA . VAL A 1 451 ? 41.770 41.225 49.648 1.00 27.48 734 VAL A CA 1
ATOM 3263 C C . VAL A 1 451 ? 42.947 40.538 50.339 1.00 29.85 734 VAL A C 1
ATOM 3264 O O . VAL A 1 451 ? 43.242 39.370 50.068 1.00 29.28 734 VAL A O 1
ATOM 3268 N N . VAL A 1 452 ? 43.593 41.264 51.255 1.00 32.82 735 VAL A N 1
ATOM 3269 C CA . VAL A 1 452 ? 44.711 40.737 52.043 1.00 35.00 735 VAL A CA 1
ATOM 3270 C C . VAL A 1 452 ? 44.224 40.255 53.408 1.00 35.90 735 VAL A C 1
ATOM 3271 O O . VAL A 1 452 ? 43.136 40.620 53.874 1.00 33.11 735 VAL A O 1
ATOM 3275 N N . HIS A 1 453 ? 45.049 39.422 54.034 1.00 38.58 736 HIS A N 1
ATOM 3276 C CA . HIS A 1 453 ? 44.736 38.866 55.342 1.00 40.36 736 HIS A CA 1
ATOM 3277 C C . HIS A 1 453 ? 45.465 39.691 56.405 1.00 42.57 736 HIS A C 1
ATOM 3278 O O . HIS A 1 453 ? 46.593 40.167 56.173 1.00 43.01 736 HIS A O 1
ATOM 3285 N N . ASN A 1 454 ? 44.818 39.889 57.557 1.00 44.66 737 ASN A N 1
ATOM 3286 C CA . ASN A 1 454 ? 45.437 40.668 58.642 1.00 46.76 737 ASN A CA 1
ATOM 3287 C C . ASN A 1 454 ? 46.678 39.960 59.195 1.00 46.95 737 ASN A C 1
ATOM 3288 O O . ASN A 1 454 ? 47.725 39.908 58.544 1.00 47.51 737 ASN A O 1
ATOM 3294 N N . SER B 1 1 ? 11.988 23.096 5.625 1.00 34.88 284 SER B N 1
ATOM 3295 C CA . SER B 1 1 ? 12.400 23.003 4.236 1.00 34.23 284 SER B CA 1
ATOM 3296 C C . SER B 1 1 ? 13.387 24.124 3.934 1.00 34.02 284 SER B C 1
ATOM 3297 O O . SER B 1 1 ? 13.213 25.261 4.358 1.00 34.68 284 SER B O 1
ATOM 3300 N N . PHE B 1 2 ? 14.433 23.777 3.200 1.00 33.91 285 PHE B N 1
ATOM 3301 C CA . PHE B 1 2 ? 15.506 24.698 2.895 1.00 33.87 285 PHE B CA 1
ATOM 3302 C C . PHE B 1 2 ? 15.937 24.544 1.450 1.00 35.35 285 PHE B C 1
ATOM 3303 O O . PHE B 1 2 ? 15.444 23.673 0.741 1.00 34.55 285 PHE B O 1
ATOM 3311 N N . ALA B 1 3 ? 16.896 25.388 1.059 1.00 37.05 286 ALA B N 1
ATOM 3312 C CA . ALA B 1 3 ? 17.505 25.394 -0.268 1.00 38.13 286 ALA B CA 1
ATOM 3313 C C . ALA B 1 3 ? 18.071 24.011 -0.603 1.00 40.57 286 ALA B C 1
ATOM 3314 O O . ALA B 1 3 ? 18.187 23.140 0.258 1.00 40.86 286 ALA B O 1
ATOM 3316 N N . LYS B 1 4 ? 18.402 23.806 -1.870 1.00 43.76 287 LYS B N 1
ATOM 3317 C CA . LYS B 1 4 ? 18.958 22.538 -2.314 1.00 45.11 287 LYS B CA 1
ATOM 3318 C C . LYS B 1 4 ? 20.465 22.586 -2.064 1.00 43.78 287 LYS B C 1
ATOM 3319 O O . LYS B 1 4 ? 21.070 23.649 -2.153 1.00 43.44 287 LYS B O 1
ATOM 3325 N N . GLY B 1 5 ? 21.067 21.447 -1.736 1.00 43.08 288 GLY B N 1
ATOM 3326 C CA . GLY B 1 5 ? 22.501 21.429 -1.484 1.00 43.35 288 GLY B CA 1
ATOM 3327 C C . GLY B 1 5 ? 22.867 21.634 -0.018 1.00 42.75 288 GLY B C 1
ATOM 3328 O O . GLY B 1 5 ? 24.028 21.506 0.368 1.00 42.51 288 GLY B O 1
ATOM 3329 N N . THR B 1 6 ? 21.869 21.967 0.798 1.00 41.65 289 THR B N 1
ATOM 3330 C CA . THR B 1 6 ? 22.069 22.170 2.222 1.00 37.78 289 THR B CA 1
ATOM 3331 C C . THR B 1 6 ? 22.517 20.822 2.704 1.00 37.58 289 THR B C 1
ATOM 3332 O O . THR B 1 6 ? 21.763 19.857 2.589 1.00 36.46 289 THR B O 1
ATOM 3336 N N . ASN B 1 7 ? 23.740 20.751 3.225 1.00 36.28 290 ASN B N 1
ATOM 3337 C CA . ASN B 1 7 ? 24.273 19.498 3.726 1.00 34.04 290 ASN B CA 1
ATOM 3338 C C . ASN B 1 7 ? 23.606 19.225 5.052 1.00 32.66 290 ASN B C 1
ATOM 3339 O O . ASN B 1 7 ? 23.414 20.145 5.839 1.00 34.07 290 ASN B O 1
ATOM 3344 N N . VAL B 1 8 ? 23.246 17.972 5.290 1.00 30.26 291 VAL B N 1
ATOM 3345 C CA . VAL B 1 8 ? 22.621 17.560 6.536 1.00 30.41 291 VAL B CA 1
ATOM 3346 C C . VAL B 1 8 ? 23.575 16.572 7.225 1.00 31.44 291 VAL B C 1
ATOM 3347 O O . VAL B 1 8 ? 24.493 16.091 6.591 1.00 32.23 291 VAL B O 1
ATOM 3351 N N . LEU B 1 9 ? 23.381 16.290 8.515 1.00 32.47 292 LEU B N 1
ATOM 3352 C CA . LEU B 1 9 ? 24.253 15.349 9.247 1.00 33.39 292 LEU B CA 1
ATOM 3353 C C . LEU B 1 9 ? 23.514 14.050 9.503 1.00 34.49 292 LEU B C 1
ATOM 3354 O O . LEU B 1 9 ? 22.518 14.037 10.226 1.00 35.26 292 LEU B O 1
ATOM 3359 N N . MET B 1 10 ? 24.009 12.956 8.935 1.00 35.68 293 MET B N 1
ATOM 3360 C CA . MET B 1 10 ? 23.349 11.668 9.112 1.00 37.88 293 MET B CA 1
ATOM 3361 C C . MET B 1 10 ? 23.743 11.065 10.452 1.00 38.26 293 MET B C 1
ATOM 3362 O O . MET B 1 10 ? 24.843 11.316 10.936 1.00 40.02 293 MET B O 1
ATOM 3367 N N . ALA B 1 11 ? 22.864 10.265 11.049 1.00 36.61 294 ALA B N 1
ATOM 3368 C CA . ALA B 1 11 ? 23.167 9.677 12.348 1.00 36.72 294 ALA B CA 1
ATOM 3369 C C . ALA B 1 11 ? 24.366 8.742 12.417 1.00 36.94 294 ALA B C 1
ATOM 3370 O O . ALA B 1 11 ? 24.799 8.385 13.502 1.00 37.31 294 ALA B O 1
ATOM 3372 N N . ASP B 1 12 ? 24.896 8.342 11.268 1.00 38.07 295 ASP B N 1
ATOM 3373 C CA . ASP B 1 12 ? 26.036 7.424 11.213 1.00 38.42 295 ASP B CA 1
ATOM 3374 C C . ASP B 1 12 ? 27.306 8.238 11.317 1.00 37.11 295 ASP B C 1
ATOM 3375 O O . ASP B 1 12 ? 28.375 7.708 11.591 1.00 36.26 295 ASP B O 1
ATOM 3380 N N . GLY B 1 13 ? 27.163 9.537 11.098 1.00 35.81 296 GLY B N 1
ATOM 3381 C CA . GLY B 1 13 ? 28.294 10.436 11.186 1.00 36.71 296 GLY B CA 1
ATOM 3382 C C . GLY B 1 13 ? 28.532 11.166 9.888 1.00 36.60 296 GLY B C 1
ATOM 3383 O O . GLY B 1 13 ? 29.019 12.296 9.885 1.00 34.18 296 GLY B O 1
ATOM 3384 N N . SER B 1 14 ? 28.175 10.509 8.788 1.00 38.02 297 SER B N 1
ATOM 3385 C CA . SER B 1 14 ? 28.357 11.065 7.450 1.00 39.94 297 SER B CA 1
ATOM 3386 C C . SER B 1 14 ? 27.552 12.333 7.203 1.00 40.72 297 SER B C 1
ATOM 3387 O O . SER B 1 14 ? 26.632 12.663 7.955 1.00 41.62 297 SER B O 1
ATOM 3390 N N . ILE B 1 15 ? 27.922 13.029 6.132 1.00 41.04 298 ILE B N 1
ATOM 3391 C CA . ILE B 1 15 ? 27.294 14.272 5.712 1.00 41.11 298 ILE B CA 1
ATOM 3392 C C . ILE B 1 15 ? 26.578 14.063 4.379 1.00 42.57 298 ILE B C 1
ATOM 3393 O O . ILE B 1 15 ? 27.166 13.567 3.434 1.00 44.02 298 ILE B O 1
ATOM 3398 N N . GLU B 1 16 ? 25.317 14.442 4.278 1.00 44.31 299 GLU B N 1
ATOM 3399 C CA . GLU B 1 16 ? 24.637 14.241 3.015 1.00 46.42 299 GLU B CA 1
ATOM 3400 C C . GLU B 1 16 ? 23.750 15.421 2.652 1.00 46.79 299 GLU B C 1
ATOM 3401 O O . GLU B 1 16 ? 23.072 15.959 3.515 1.00 47.82 299 GLU B O 1
ATOM 3407 N N . CYS B 1 17 ? 23.775 15.836 1.385 1.00 46.81 300 CYS B N 1
ATOM 3408 C CA . CYS B 1 17 ? 22.945 16.939 0.913 1.00 46.40 300 CYS B CA 1
ATOM 3409 C C . CYS B 1 17 ? 21.459 16.620 1.158 1.00 46.85 300 CYS B C 1
ATOM 3410 O O . CYS B 1 17 ? 21.036 15.466 1.094 1.00 45.89 300 CYS B O 1
ATOM 3413 N N . ILE B 1 18 ? 20.669 17.654 1.441 1.00 47.67 301 ILE B N 1
ATOM 3414 C CA . ILE B 1 18 ? 19.241 17.510 1.758 1.00 46.69 301 ILE B CA 1
ATOM 3415 C C . ILE B 1 18 ? 18.422 16.681 0.761 1.00 47.16 301 ILE B C 1
ATOM 3416 O O . ILE B 1 18 ? 17.697 15.763 1.166 1.00 48.67 301 ILE B O 1
ATOM 3421 N N . GLU B 1 19 ? 18.528 16.996 -0.529 1.00 45.67 302 GLU B N 1
ATOM 3422 C CA . GLU B 1 19 ? 17.787 16.267 -1.552 1.00 44.96 302 GLU B CA 1
ATOM 3423 C C . GLU B 1 19 ? 17.996 14.736 -1.471 1.00 44.56 302 GLU B C 1
ATOM 3424 O O . GLU B 1 19 ? 17.083 13.994 -1.085 1.00 43.38 302 GLU B O 1
ATOM 3430 N N . ASN B 1 20 ? 19.203 14.291 -1.821 1.00 43.46 303 ASN B N 1
ATOM 3431 C CA . ASN B 1 20 ? 19.623 12.887 -1.802 1.00 42.80 303 ASN B CA 1
ATOM 3432 C C . ASN B 1 20 ? 19.195 12.104 -0.537 1.00 44.46 303 ASN B C 1
ATOM 3433 O O . ASN B 1 20 ? 19.769 11.054 -0.232 1.00 44.46 303 ASN B O 1
ATOM 3438 N N . ILE B 1 21 ? 18.195 12.596 0.196 1.00 45.21 304 ILE B N 1
ATOM 3439 C CA . ILE B 1 21 ? 17.745 11.935 1.425 1.00 45.38 304 ILE B CA 1
ATOM 3440 C C . ILE B 1 21 ? 16.396 11.254 1.195 1.00 45.23 304 ILE B C 1
ATOM 3441 O O . ILE B 1 21 ? 15.429 11.909 0.832 1.00 45.72 304 ILE B O 1
ATOM 3446 N N . GLU B 1 22 ? 16.344 9.941 1.399 1.00 44.75 305 GLU B N 1
ATOM 3447 C CA . GLU B 1 22 ? 15.114 9.179 1.197 1.00 44.83 305 GLU B CA 1
ATOM 3448 C C . GLU B 1 22 ? 14.399 8.948 2.504 1.00 43.60 305 GLU B C 1
ATOM 3449 O O . GLU B 1 22 ? 14.899 9.296 3.545 1.00 43.48 305 GLU B O 1
ATOM 3455 N N . VAL B 1 23 ? 13.221 8.346 2.437 1.00 42.98 306 VAL B N 1
ATOM 3456 C CA . VAL B 1 23 ? 12.444 8.056 3.622 1.00 41.69 306 VAL B CA 1
ATOM 3457 C C . VAL B 1 23 ? 13.150 6.928 4.312 1.00 41.96 306 VAL B C 1
ATOM 3458 O O . VAL B 1 23 ? 14.128 6.429 3.790 1.00 43.06 306 VAL B O 1
ATOM 3462 N N . GLY B 1 24 ? 12.669 6.524 5.481 1.00 42.81 307 GLY B N 1
ATOM 3463 C CA . GLY B 1 24 ? 13.314 5.437 6.191 1.00 43.67 307 GLY B CA 1
ATOM 3464 C C . GLY B 1 24 ? 14.684 5.795 6.762 1.00 44.80 307 GLY B C 1
ATOM 3465 O O . GLY B 1 24 ? 15.015 5.329 7.865 1.00 45.50 307 GLY B O 1
ATOM 3466 N N . ASN B 1 25 ? 15.473 6.594 6.024 1.00 43.80 308 ASN B N 1
ATOM 3467 C CA . ASN B 1 25 ? 16.797 7.055 6.461 1.00 43.84 308 ASN B CA 1
ATOM 3468 C C . ASN B 1 25 ? 16.784 7.632 7.886 1.00 45.98 308 ASN B C 1
ATOM 3469 O O . ASN B 1 25 ? 15.725 7.988 8.442 1.00 46.64 308 ASN B O 1
ATOM 3474 N N . LYS B 1 26 ? 17.979 7.749 8.465 1.00 46.75 309 LYS B N 1
ATOM 3475 C CA . LYS B 1 26 ? 18.124 8.284 9.805 1.00 46.78 309 LYS B CA 1
ATOM 3476 C C . LYS B 1 26 ? 19.144 9.431 9.852 1.00 46.75 309 LYS B C 1
ATOM 3477 O O . LYS B 1 26 ? 20.307 9.245 9.451 1.00 48.11 309 LYS B O 1
ATOM 3483 N N . VAL B 1 27 ? 18.690 10.617 10.298 1.00 45.03 310 VAL B N 1
ATOM 3484 C CA . VAL B 1 27 ? 19.556 11.800 10.455 1.00 42.69 310 VAL B CA 1
ATOM 3485 C C . VAL B 1 27 ? 19.863 12.018 11.936 1.00 40.83 310 VAL B C 1
ATOM 3486 O O . VAL B 1 27 ? 19.212 11.424 12.813 1.00 39.32 310 VAL B O 1
ATOM 3490 N N . MET B 1 28 ? 20.834 12.901 12.189 1.00 39.23 311 MET B N 1
ATOM 3491 C CA . MET B 1 28 ? 21.342 13.231 13.533 1.00 37.63 311 MET B CA 1
ATOM 3492 C C . MET B 1 28 ? 20.494 14.040 14.527 1.00 37.38 311 MET B C 1
ATOM 3493 O O . MET B 1 28 ? 20.106 15.191 14.272 1.00 34.73 311 MET B O 1
ATOM 3498 N N . GLY B 1 29 ? 20.251 13.427 15.685 1.00 38.68 312 GLY B N 1
ATOM 3499 C CA . GLY B 1 29 ? 19.467 14.060 16.735 1.00 40.28 312 GLY B CA 1
ATOM 3500 C C . GLY B 1 29 ? 20.383 14.909 17.588 1.00 41.33 312 GLY B C 1
ATOM 3501 O O . GLY B 1 29 ? 21.528 14.509 17.797 1.00 42.71 312 GLY B O 1
ATOM 3502 N N . LYS B 1 30 ? 19.909 16.069 18.067 1.00 40.92 313 LYS B N 1
ATOM 3503 C CA . LYS B 1 30 ? 20.736 16.950 18.895 1.00 39.20 313 LYS B CA 1
ATOM 3504 C C . LYS B 1 30 ? 21.215 16.198 20.136 1.00 38.60 313 LYS B C 1
ATOM 3505 O O . LYS B 1 30 ? 22.069 16.671 20.855 1.00 38.09 313 LYS B O 1
ATOM 3511 N N . ASP B 1 31 ? 20.655 15.021 20.385 1.00 38.96 314 ASP B N 1
ATOM 3512 C CA . ASP B 1 31 ? 21.081 14.220 21.524 1.00 40.08 314 ASP B CA 1
ATOM 3513 C C . ASP B 1 31 ? 21.990 13.090 21.048 1.00 40.78 314 ASP B C 1
ATOM 3514 O O . ASP B 1 31 ? 22.354 12.198 21.819 1.00 39.50 314 ASP B O 1
ATOM 3519 N N . GLY B 1 32 ? 22.351 13.147 19.766 1.00 42.21 315 GLY B N 1
ATOM 3520 C CA . GLY B 1 32 ? 23.226 12.147 19.165 1.00 44.68 315 GLY B CA 1
ATOM 3521 C C . GLY B 1 32 ? 22.557 10.850 18.731 1.00 45.51 315 GLY B C 1
ATOM 3522 O O . GLY B 1 32 ? 23.191 9.948 18.176 1.00 44.46 315 GLY B O 1
ATOM 3523 N N . ARG B 1 33 ? 21.265 10.751 18.994 1.00 46.19 316 ARG B N 1
ATOM 3524 C CA . ARG B 1 33 ? 20.531 9.568 18.625 1.00 47.14 316 ARG B CA 1
ATOM 3525 C C . ARG B 1 33 ? 19.869 9.879 17.293 1.00 47.50 316 ARG B C 1
ATOM 3526 O O . ARG B 1 33 ? 19.400 11.001 17.070 1.00 47.61 316 ARG B O 1
ATOM 3534 N N . PRO B 1 34 ? 19.854 8.900 16.374 1.00 47.43 317 PRO B N 1
ATOM 3535 C CA . PRO B 1 34 ? 19.235 9.112 15.061 1.00 46.87 317 PRO B CA 1
ATOM 3536 C C . PRO B 1 34 ? 17.770 9.586 15.067 1.00 45.88 317 PRO B C 1
ATOM 3537 O O . PRO B 1 34 ? 17.048 9.390 16.046 1.00 45.07 317 PRO B O 1
ATOM 3541 N N . ARG B 1 35 ? 17.359 10.232 13.970 1.00 45.34 318 ARG B N 1
ATOM 3542 C CA . ARG B 1 35 ? 15.978 10.700 13.779 1.00 44.73 318 ARG B CA 1
ATOM 3543 C C . ARG B 1 35 ? 15.540 10.141 12.439 1.00 45.22 318 ARG B C 1
ATOM 3544 O O . ARG B 1 35 ? 16.240 10.323 11.439 1.00 44.63 318 ARG B O 1
ATOM 3552 N N . GLU B 1 36 ? 14.384 9.482 12.410 1.00 45.53 319 GLU B N 1
ATOM 3553 C CA . GLU B 1 36 ? 13.873 8.872 11.181 1.00 45.39 319 GLU B CA 1
ATOM 3554 C C . GLU B 1 36 ? 13.187 9.789 10.158 1.00 44.76 319 GLU B C 1
ATOM 3555 O O . GLU B 1 36 ? 12.115 10.352 10.419 1.00 43.23 319 GLU B O 1
ATOM 3561 N N . VAL B 1 37 ? 13.799 9.936 8.984 1.00 43.87 320 VAL B N 1
ATOM 3562 C CA . VAL B 1 37 ? 13.185 10.757 7.938 1.00 44.02 320 VAL B CA 1
ATOM 3563 C C . VAL B 1 37 ? 11.980 9.961 7.402 1.00 44.01 320 VAL B C 1
ATOM 3564 O O . VAL B 1 37 ? 12.098 8.763 7.123 1.00 44.13 320 VAL B O 1
ATOM 3568 N N . ILE B 1 38 ? 10.822 10.605 7.272 1.00 43.39 321 ILE B N 1
ATOM 3569 C CA . ILE B 1 38 ? 9.658 9.897 6.750 1.00 42.57 321 ILE B CA 1
ATOM 3570 C C . ILE B 1 38 ? 8.748 10.613 5.749 1.00 42.72 321 ILE B C 1
ATOM 3571 O O . ILE B 1 38 ? 7.621 10.198 5.558 1.00 42.02 321 ILE B O 1
ATOM 3576 N N . LYS B 1 39 ? 9.232 11.672 5.107 1.00 43.14 322 LYS B N 1
ATOM 3577 C CA . LYS B 1 39 ? 8.445 12.379 4.088 1.00 43.78 322 LYS B CA 1
ATOM 3578 C C . LYS B 1 39 ? 9.262 13.558 3.571 1.00 42.99 322 LYS B C 1
ATOM 3579 O O . LYS B 1 39 ? 9.794 14.324 4.359 1.00 44.41 322 LYS B O 1
ATOM 3585 N N . LEU B 1 40 ? 9.380 13.710 2.258 1.00 41.72 323 LEU B N 1
ATOM 3586 C CA . LEU B 1 40 ? 10.196 14.806 1.736 1.00 42.30 323 LEU B CA 1
ATOM 3587 C C . LEU B 1 40 ? 9.451 15.984 1.135 1.00 42.84 323 LEU B C 1
ATOM 3588 O O . LEU B 1 40 ? 9.470 16.170 -0.079 1.00 42.59 323 LEU B O 1
ATOM 3593 N N . PRO B 1 41 ? 8.835 16.828 1.975 1.00 43.81 324 PRO B N 1
ATOM 3594 C CA . PRO B 1 41 ? 8.088 17.985 1.471 1.00 44.62 324 PRO B CA 1
ATOM 3595 C C . PRO B 1 41 ? 8.784 18.720 0.324 1.00 44.47 324 PRO B C 1
ATOM 3596 O O . PRO B 1 41 ? 9.970 19.031 0.390 1.00 44.50 324 PRO B O 1
ATOM 3600 N N . ARG B 1 42 ? 8.038 18.980 -0.740 1.00 43.91 325 ARG B N 1
ATOM 3601 C CA . ARG B 1 42 ? 8.605 19.673 -1.877 1.00 43.62 325 ARG B CA 1
ATOM 3602 C C . ARG B 1 42 ? 7.680 20.773 -2.328 1.00 42.34 325 ARG B C 1
ATOM 3603 O O . ARG B 1 42 ? 6.457 20.657 -2.223 1.00 41.97 325 ARG B O 1
ATOM 3611 N N . GLY B 1 43 ? 8.265 21.848 -2.826 1.00 40.06 326 GLY B N 1
ATOM 3612 C CA . GLY B 1 43 ? 7.446 22.941 -3.266 1.00 39.77 326 GLY B CA 1
ATOM 3613 C C . GLY B 1 43 ? 8.309 24.091 -3.682 1.00 41.52 326 GLY B C 1
ATOM 3614 O O . GLY B 1 43 ? 9.425 23.923 -4.160 1.00 41.04 326 GLY B O 1
ATOM 3615 N N . ARG B 1 44 ? 7.760 25.279 -3.500 1.00 43.77 327 ARG B N 1
ATOM 3616 C CA . ARG B 1 44 ? 8.436 26.518 -3.829 1.00 46.01 327 ARG B CA 1
ATOM 3617 C C . ARG B 1 44 ? 7.868 27.497 -2.837 1.00 46.47 327 ARG B C 1
ATOM 3618 O O . ARG B 1 44 ? 6.711 27.360 -2.431 1.00 46.59 327 ARG B O 1
ATOM 3626 N N . GLU B 1 45 ? 8.689 28.459 -2.430 1.00 46.49 328 GLU B N 1
ATOM 3627 C CA . GLU B 1 45 ? 8.280 29.459 -1.456 1.00 46.78 328 GLU B CA 1
ATOM 3628 C C . GLU B 1 45 ? 9.402 30.463 -1.452 1.00 47.46 328 GLU B C 1
ATOM 3629 O O . GLU B 1 45 ? 10.402 30.251 -2.138 1.00 49.20 328 GLU B O 1
ATOM 3635 N N . THR B 1 46 ? 9.257 31.555 -0.709 1.00 47.08 329 THR B N 1
ATOM 3636 C CA . THR B 1 46 ? 10.340 32.541 -0.644 1.00 46.04 329 THR B CA 1
ATOM 3637 C C . THR B 1 46 ? 11.428 31.937 0.272 1.00 45.11 329 THR B C 1
ATOM 3638 O O . THR B 1 46 ? 11.130 31.222 1.233 1.00 45.20 329 THR B O 1
ATOM 3642 N N . MET B 1 47 ? 12.687 32.196 -0.052 1.00 44.06 330 MET B N 1
ATOM 3643 C CA . MET B 1 47 ? 13.798 31.640 0.709 1.00 43.44 330 MET B CA 1
ATOM 3644 C C . MET B 1 47 ? 14.625 32.717 1.393 1.00 43.91 330 MET B C 1
ATOM 3645 O O . MET B 1 47 ? 15.288 33.522 0.723 1.00 43.61 330 MET B O 1
ATOM 3650 N N . TYR B 1 48 ? 14.587 32.709 2.726 1.00 44.30 331 TYR B N 1
ATOM 3651 C CA . TYR B 1 48 ? 15.355 33.632 3.563 1.00 43.21 331 TYR B CA 1
ATOM 3652 C C . TYR B 1 48 ? 16.660 32.910 3.892 1.00 43.08 331 TYR B C 1
ATOM 3653 O O . TYR B 1 48 ? 16.645 31.733 4.306 1.00 42.90 331 TYR B O 1
ATOM 3662 N N . SER B 1 49 ? 17.789 33.593 3.712 1.00 42.38 332 SER B N 1
ATOM 3663 C CA . SER B 1 49 ? 19.072 32.966 4.031 1.00 41.42 332 SER B CA 1
ATOM 3664 C C . SER B 1 49 ? 19.551 33.420 5.421 1.00 40.13 332 SER B C 1
ATOM 3665 O O . SER B 1 49 ? 19.772 34.617 5.653 1.00 39.95 332 SER B O 1
ATOM 3668 N N . VAL B 1 50 ? 19.680 32.452 6.331 1.00 37.57 333 VAL B N 1
ATOM 3669 C CA . VAL B 1 50 ? 20.134 32.677 7.703 1.00 35.71 333 VAL B CA 1
ATOM 3670 C C . VAL B 1 50 ? 21.656 32.694 7.834 1.00 34.48 333 VAL B C 1
ATOM 3671 O O . VAL B 1 50 ? 22.320 31.740 7.429 1.00 34.04 333 VAL B O 1
ATOM 3675 N N . VAL B 1 51 ? 22.212 33.756 8.422 1.00 33.25 334 VAL B N 1
ATOM 3676 C CA . VAL B 1 51 ? 23.675 33.862 8.581 1.00 32.40 334 VAL B CA 1
ATOM 3677 C C . VAL B 1 51 ? 24.205 34.562 9.843 1.00 32.96 334 VAL B C 1
ATOM 3678 O O . VAL B 1 51 ? 23.776 35.657 10.191 1.00 32.87 334 VAL B O 1
ATOM 3682 N N . GLN B 1 52 ? 25.155 33.913 10.510 1.00 33.89 335 GLN B N 1
ATOM 3683 C CA . GLN B 1 52 ? 25.775 34.425 11.734 1.00 34.83 335 GLN B CA 1
ATOM 3684 C C . GLN B 1 52 ? 26.258 35.872 11.597 1.00 35.91 335 GLN B C 1
ATOM 3685 O O . GLN B 1 52 ? 26.967 36.207 10.660 1.00 36.16 335 GLN B O 1
ATOM 3691 N N . LYS B 1 53 ? 25.857 36.724 12.539 1.00 37.94 336 LYS B N 1
ATOM 3692 C CA . LYS B 1 53 ? 26.202 38.150 12.525 1.00 40.34 336 LYS B CA 1
ATOM 3693 C C . LYS B 1 53 ? 27.692 38.301 12.687 1.00 40.91 336 LYS B C 1
ATOM 3694 O O . LYS B 1 53 ? 28.302 37.519 13.398 1.00 42.75 336 LYS B O 1
ATOM 3700 N N . GLU B 1 69 ? 33.398 31.610 5.656 1.00 52.83 352 GLU B N 1
ATOM 3701 C CA . GLU B 1 69 ? 33.277 31.260 7.069 1.00 52.65 352 GLU B CA 1
ATOM 3702 C C . GLU B 1 69 ? 31.819 31.324 7.575 1.00 51.39 352 GLU B C 1
ATOM 3703 O O . GLU B 1 69 ? 30.865 31.307 6.786 1.00 51.05 352 GLU B O 1
ATOM 3709 N N . LEU B 1 70 ? 31.665 31.354 8.899 1.00 49.76 353 LEU B N 1
ATOM 3710 C CA . LEU B 1 70 ? 30.359 31.484 9.555 1.00 48.64 353 LEU B CA 1
ATOM 3711 C C . LEU B 1 70 ? 29.273 30.428 9.302 1.00 47.17 353 LEU B C 1
ATOM 3712 O O . LEU B 1 70 ? 29.259 29.763 8.253 1.00 46.37 353 LEU B O 1
ATOM 3717 N N . LEU B 1 71 ? 28.372 30.291 10.285 1.00 44.41 354 LEU B N 1
ATOM 3718 C CA . LEU B 1 71 ? 27.266 29.336 10.226 1.00 42.18 354 LEU B CA 1
ATOM 3719 C C . LEU B 1 71 ? 26.092 29.917 9.450 1.00 42.05 354 LEU B C 1
ATOM 3720 O O . LEU B 1 71 ? 25.704 31.065 9.662 1.00 42.05 354 LEU B O 1
ATOM 3725 N N . LYS B 1 72 ? 25.510 29.113 8.568 1.00 41.36 355 LYS B N 1
ATOM 3726 C CA . LYS B 1 72 ? 24.387 29.582 7.773 1.00 40.55 355 LYS B CA 1
ATOM 3727 C C . LYS B 1 72 ? 23.700 28.421 7.070 1.00 38.94 355 LYS B C 1
ATOM 3728 O O . LYS B 1 72 ? 24.276 27.358 6.931 1.00 38.14 355 LYS B O 1
ATOM 3734 N N . PHE B 1 73 ? 22.460 28.654 6.645 1.00 38.36 356 PHE B N 1
ATOM 3735 C CA . PHE B 1 73 ? 21.617 27.683 5.942 1.00 36.52 356 PHE B CA 1
ATOM 3736 C C . PHE B 1 73 ? 20.481 28.493 5.320 1.00 37.03 356 PHE B C 1
ATOM 3737 O O . PHE B 1 73 ? 20.030 29.477 5.907 1.00 38.35 356 PHE B O 1
ATOM 3745 N N . THR B 1 74 ? 20.013 28.089 4.143 1.00 37.29 357 THR B N 1
ATOM 3746 C CA . THR B 1 74 ? 18.919 28.794 3.479 1.00 36.25 357 THR B CA 1
ATOM 3747 C C . THR B 1 74 ? 17.618 28.062 3.697 1.00 36.61 357 THR B C 1
ATOM 3748 O O . THR B 1 74 ? 17.610 26.840 3.700 1.00 36.06 357 THR B O 1
ATOM 3752 N N . CYS B 1 75 ? 16.521 28.793 3.884 1.00 37.56 358 CYS B N 1
ATOM 3753 C CA . CYS B 1 75 ? 15.227 28.132 4.068 1.00 38.60 358 CYS B CA 1
ATOM 3754 C C . CYS B 1 75 ? 13.986 28.948 3.656 1.00 40.33 358 CYS B C 1
ATOM 3755 O O . CYS B 1 75 ? 14.017 30.184 3.600 1.00 41.10 358 CYS B O 1
ATOM 3758 N N . ASN B 1 76 ? 12.897 28.229 3.374 1.00 40.38 359 ASN B N 1
ATOM 3759 C CA . ASN B 1 76 ? 11.626 28.815 2.979 1.00 40.29 359 ASN B CA 1
ATOM 3760 C C . ASN B 1 76 ? 11.025 29.700 4.099 1.00 40.51 359 ASN B C 1
ATOM 3761 O O . ASN B 1 76 ? 11.057 29.365 5.288 1.00 39.28 359 ASN B O 1
ATOM 3766 N N . ALA B 1 77 ? 10.458 30.828 3.703 1.00 40.58 360 ALA B N 1
ATOM 3767 C CA . ALA B 1 77 ? 9.857 31.779 4.633 1.00 40.87 360 ALA B CA 1
ATOM 3768 C C . ALA B 1 77 ? 9.075 31.156 5.789 1.00 40.68 360 ALA B C 1
ATOM 3769 O O . ALA B 1 77 ? 9.092 31.649 6.934 1.00 40.38 360 ALA B O 1
ATOM 3771 N N . THR B 1 78 ? 8.392 30.065 5.483 1.00 38.90 361 THR B N 1
ATOM 3772 C CA . THR B 1 78 ? 7.563 29.415 6.473 1.00 38.42 361 THR B CA 1
ATOM 3773 C C . THR B 1 78 ? 8.310 28.452 7.432 1.00 37.24 361 THR B C 1
ATOM 3774 O O . THR B 1 78 ? 7.703 27.799 8.286 1.00 35.16 361 THR B O 1
ATOM 3778 N N . ASN B 1 79 ? 9.634 28.405 7.297 1.00 36.65 362 ASN B N 1
ATOM 3779 C CA . ASN B 1 79 ? 10.502 27.543 8.113 1.00 36.29 362 ASN B CA 1
ATOM 3780 C C . ASN B 1 79 ? 10.670 28.002 9.570 1.00 35.33 362 ASN B C 1
ATOM 3781 O O . ASN B 1 79 ? 11.060 29.143 9.826 1.00 34.72 362 ASN B O 1
ATOM 3786 N N . GLU B 1 80 ? 10.410 27.103 10.518 1.00 34.74 363 GLU B N 1
ATOM 3787 C CA . GLU B 1 80 ? 10.521 27.438 11.942 1.00 35.67 363 GLU B CA 1
ATOM 3788 C C . GLU B 1 80 ? 11.938 27.479 12.514 1.00 34.92 363 GLU B C 1
ATOM 3789 O O . GLU B 1 80 ? 12.489 26.432 12.876 1.00 34.92 363 GLU B O 1
ATOM 3795 N N . LEU B 1 81 ? 12.521 28.674 12.605 1.00 32.41 364 LEU B N 1
ATOM 3796 C CA . LEU B 1 81 ? 13.840 28.792 13.176 1.00 31.12 364 LEU B CA 1
ATOM 3797 C C . LEU B 1 81 ? 13.699 28.343 14.631 1.00 32.59 364 LEU B C 1
ATOM 3798 O O . LEU B 1 81 ? 12.704 28.690 15.309 1.00 32.62 364 LEU B O 1
ATOM 3803 N N . VAL B 1 82 ? 14.674 27.550 15.092 1.00 31.55 365 VAL B N 1
ATOM 3804 C CA . VAL B 1 82 ? 14.686 27.043 16.459 1.00 30.00 365 VAL B CA 1
ATOM 3805 C C . VAL B 1 82 ? 15.578 27.958 17.238 1.00 28.12 365 VAL B C 1
ATOM 3806 O O . VAL B 1 82 ? 16.788 27.780 17.260 1.00 28.51 365 VAL B O 1
ATOM 3810 N N . VAL B 1 83 ? 14.975 28.940 17.887 1.00 26.62 366 VAL B N 1
ATOM 3811 C CA . VAL B 1 83 ? 15.746 29.937 18.618 1.00 25.70 366 VAL B CA 1
ATOM 3812 C C . VAL B 1 83 ? 15.684 29.865 20.112 1.00 24.61 366 VAL B C 1
ATOM 3813 O O . VAL B 1 83 ? 14.990 29.032 20.677 1.00 24.47 366 VAL B O 1
ATOM 3817 N N . ARG B 1 84 ? 16.437 30.764 20.732 1.00 23.54 367 ARG B N 1
ATOM 3818 C CA . ARG B 1 84 ? 16.466 30.912 22.185 1.00 25.48 367 ARG B CA 1
ATOM 3819 C C . ARG B 1 84 ? 16.507 32.414 22.517 1.00 27.10 367 ARG B C 1
ATOM 3820 O O . ARG B 1 84 ? 17.019 33.239 21.728 1.00 26.80 367 ARG B O 1
ATOM 3828 N N . THR B 1 85 ? 15.957 32.775 23.675 1.00 26.86 368 THR B N 1
ATOM 3829 C CA . THR B 1 85 ? 15.970 34.162 24.108 1.00 25.79 368 THR B CA 1
ATOM 3830 C C . THR B 1 85 ? 16.096 34.161 25.595 1.00 26.31 368 THR B C 1
ATOM 3831 O O . THR B 1 85 ? 15.393 33.430 26.264 1.00 26.06 368 THR B O 1
ATOM 3835 N N . PRO B 1 86 ? 16.991 34.989 26.143 1.00 28.68 369 PRO B N 1
ATOM 3836 C CA . PRO B 1 86 ? 17.177 35.040 27.594 1.00 30.37 369 PRO B CA 1
ATOM 3837 C C . PRO B 1 86 ? 16.013 35.600 28.353 1.00 32.04 369 PRO B C 1
ATOM 3838 O O . PRO B 1 86 ? 15.220 36.362 27.793 1.00 32.59 369 PRO B O 1
ATOM 3842 N N . ARG B 1 87 ? 15.904 35.199 29.621 1.00 33.35 370 ARG B N 1
ATOM 3843 C CA . ARG B 1 87 ? 14.888 35.756 30.518 1.00 35.24 370 ARG B CA 1
ATOM 3844 C C . ARG B 1 87 ? 15.531 37.070 31.042 1.00 35.79 370 ARG B C 1
ATOM 3845 O O . ARG B 1 87 ? 16.753 37.156 31.186 1.00 34.70 370 ARG B O 1
ATOM 3853 N N . SER B 1 88 ? 14.734 38.104 31.284 1.00 36.36 371 SER B N 1
ATOM 3854 C CA . SER B 1 88 ? 15.309 39.351 31.771 1.00 37.38 371 SER B CA 1
ATOM 3855 C C . SER B 1 88 ? 14.391 39.985 32.803 1.00 38.28 371 SER B C 1
ATOM 3856 O O . SER B 1 88 ? 13.205 39.676 32.849 1.00 39.02 371 SER B O 1
ATOM 3859 N N . VAL B 1 89 ? 14.947 40.841 33.652 1.00 39.02 372 VAL B N 1
ATOM 3860 C CA . VAL B 1 89 ? 14.147 41.513 34.671 1.00 39.87 372 VAL B CA 1
ATOM 3861 C C . VAL B 1 89 ? 14.921 42.672 35.292 1.00 40.70 372 VAL B C 1
ATOM 3862 O O . VAL B 1 89 ? 15.849 42.499 36.083 1.00 39.28 372 VAL B O 1
ATOM 3866 N N . ARG B 1 90 ? 14.548 43.866 34.860 1.00 42.93 373 ARG B N 1
ATOM 3867 C CA . ARG B 1 90 ? 15.147 45.072 35.363 1.00 45.19 373 ARG B CA 1
ATOM 3868 C C . ARG B 1 90 ? 14.084 45.669 36.208 1.00 46.42 373 ARG B C 1
ATOM 3869 O O . ARG B 1 90 ? 12.912 45.440 35.955 1.00 47.06 373 ARG B O 1
ATOM 3877 N N . ARG B 1 91 ? 14.492 46.398 37.237 1.00 49.44 374 ARG B N 1
ATOM 3878 C CA . ARG B 1 91 ? 13.548 47.109 38.085 1.00 51.93 374 ARG B CA 1
ATOM 3879 C C . ARG B 1 91 ? 14.090 48.528 38.090 1.00 52.42 374 ARG B C 1
ATOM 3880 O O . ARG B 1 91 ? 15.264 48.733 38.400 1.00 51.69 374 ARG B O 1
ATOM 3888 N N . LEU B 1 92 ? 13.257 49.493 37.694 1.00 54.28 375 LEU B N 1
ATOM 3889 C CA . LEU B 1 92 ? 13.682 50.900 37.649 1.00 56.36 375 LEU B CA 1
ATOM 3890 C C . LEU B 1 92 ? 12.619 51.935 38.024 1.00 58.12 375 LEU B C 1
ATOM 3891 O O . LEU B 1 92 ? 11.460 51.596 38.289 1.00 58.11 375 LEU B O 1
ATOM 3896 N N . SER B 1 93 ? 13.034 53.202 38.032 1.00 59.98 376 SER B N 1
ATOM 3897 C CA . SER B 1 93 ? 12.136 54.300 38.370 1.00 62.65 376 SER B CA 1
ATOM 3898 C C . SER B 1 93 ? 11.825 55.127 37.129 1.00 65.48 376 SER B C 1
ATOM 3899 O O . SER B 1 93 ? 12.726 55.683 36.505 1.00 66.37 376 SER B O 1
ATOM 3902 N N . ARG B 1 94 ? 10.544 55.193 36.776 1.00 68.67 377 ARG B N 1
ATOM 3903 C CA . ARG B 1 94 ? 10.067 55.949 35.615 1.00 71.94 377 ARG B CA 1
ATOM 3904 C C . ARG B 1 94 ? 9.012 56.922 36.163 1.00 74.32 377 ARG B C 1
ATOM 3905 O O . ARG B 1 94 ? 8.182 56.526 36.992 1.00 74.72 377 ARG B O 1
ATOM 3913 N N . THR B 1 95 ? 9.059 58.187 35.738 1.00 76.42 378 THR B N 1
ATOM 3914 C CA . THR B 1 95 ? 8.079 59.189 36.195 1.00 78.60 378 THR B CA 1
ATOM 3915 C C . THR B 1 95 ? 7.180 59.641 35.037 1.00 79.10 378 THR B C 1
ATOM 3916 O O . THR B 1 95 ? 7.542 60.543 34.267 1.00 78.47 378 THR B O 1
ATOM 3920 N N . ILE B 1 96 ? 6.009 59.015 34.926 1.00 79.60 379 ILE B N 1
ATOM 3921 C CA . ILE B 1 96 ? 5.078 59.329 33.848 1.00 80.72 379 ILE B CA 1
ATOM 3922 C C . ILE B 1 96 ? 4.092 60.446 34.159 1.00 81.92 379 ILE B C 1
ATOM 3923 O O . ILE B 1 96 ? 3.082 60.222 34.852 1.00 81.93 379 ILE B O 1
ATOM 3928 N N . LYS B 1 97 ? 4.380 61.637 33.629 1.00 82.18 380 LYS B N 1
ATOM 3929 C CA . LYS B 1 97 ? 3.504 62.788 33.805 1.00 80.84 380 LYS B CA 1
ATOM 3930 C C . LYS B 1 97 ? 3.352 63.243 35.261 1.00 80.38 380 LYS B C 1
ATOM 3931 O O . LYS B 1 97 ? 2.335 62.975 35.902 1.00 80.22 380 LYS B O 1
ATOM 3937 N N . GLY B 1 98 ? 4.354 63.929 35.790 1.00 79.70 381 GLY B N 1
ATOM 3938 C CA . GLY B 1 98 ? 4.240 64.390 37.162 1.00 80.67 381 GLY B CA 1
ATOM 3939 C C . GLY B 1 98 ? 4.195 63.331 38.261 1.00 80.79 381 GLY B C 1
ATOM 3940 O O . GLY B 1 98 ? 4.420 63.655 39.430 1.00 81.07 381 GLY B O 1
ATOM 3941 N N . VAL B 1 99 ? 3.900 62.078 37.912 1.00 80.61 382 VAL B N 1
ATOM 3942 C CA . VAL B 1 99 ? 3.867 60.984 38.901 1.00 79.76 382 VAL B CA 1
ATOM 3943 C C . VAL B 1 99 ? 5.111 60.050 38.752 1.00 78.80 382 VAL B C 1
ATOM 3944 O O . VAL B 1 99 ? 5.519 59.685 37.638 1.00 77.46 382 VAL B O 1
ATOM 3948 N N . GLU B 1 100 ? 5.714 59.696 39.888 1.00 77.68 383 GLU B N 1
ATOM 3949 C CA . GLU B 1 100 ? 6.896 58.829 39.930 1.00 76.28 383 GLU B CA 1
ATOM 3950 C C . GLU B 1 100 ? 6.411 57.386 40.145 1.00 75.85 383 GLU B C 1
ATOM 3951 O O . GLU B 1 100 ? 5.833 57.084 41.199 1.00 76.20 383 GLU B O 1
ATOM 3957 N N . TYR B 1 101 ? 6.641 56.511 39.152 1.00 74.27 384 TYR B N 1
ATOM 3958 C CA . TYR B 1 101 ? 6.202 55.098 39.201 1.00 71.76 384 TYR B CA 1
ATOM 3959 C C . TYR B 1 101 ? 7.313 54.066 39.384 1.00 69.55 384 TYR B C 1
ATOM 3960 O O . TYR B 1 101 ? 8.508 54.382 39.323 1.00 68.85 384 TYR B O 1
ATOM 3969 N N . PHE B 1 102 ? 6.877 52.825 39.607 1.00 66.73 385 PHE B N 1
ATOM 3970 C CA . PHE B 1 102 ? 7.760 51.670 39.733 1.00 64.44 385 PHE B CA 1
ATOM 3971 C C . PHE B 1 102 ? 7.439 50.738 38.551 1.00 61.86 385 PHE B C 1
ATOM 3972 O O . PHE B 1 102 ? 6.359 50.136 38.473 1.00 61.67 385 PHE B O 1
ATOM 3980 N N . GLU B 1 103 ? 8.389 50.630 37.631 1.00 57.70 386 GLU B N 1
ATOM 3981 C CA . GLU B 1 103 ? 8.228 49.805 36.446 1.00 53.46 386 GLU B CA 1
ATOM 3982 C C . GLU B 1 103 ? 9.053 48.514 36.528 1.00 52.17 386 GLU B C 1
ATOM 3983 O O . GLU B 1 103 ? 10.244 48.544 36.863 1.00 52.18 386 GLU B O 1
ATOM 3989 N N . VAL B 1 104 ? 8.416 47.381 36.242 1.00 49.62 387 VAL B N 1
ATOM 3990 C CA . VAL B 1 104 ? 9.110 46.100 36.255 1.00 47.30 387 VAL B CA 1
ATOM 3991 C C . VAL B 1 104 ? 9.135 45.487 34.855 1.00 47.40 387 VAL B C 1
ATOM 3992 O O . VAL B 1 104 ? 8.191 44.795 34.443 1.00 47.19 387 VAL B O 1
ATOM 3996 N N . ILE B 1 105 ? 10.220 45.757 34.127 1.00 46.86 388 ILE B N 1
ATOM 3997 C CA . ILE B 1 105 ? 10.408 45.253 32.764 1.00 46.41 388 ILE B CA 1
ATOM 3998 C C . ILE B 1 105 ? 10.900 43.792 32.720 1.00 47.15 388 ILE B C 1
ATOM 3999 O O . ILE B 1 105 ? 11.790 43.382 33.486 1.00 47.36 388 ILE B O 1
ATOM 4004 N N . THR B 1 106 ? 10.313 43.012 31.817 1.00 46.29 389 THR B N 1
ATOM 4005 C CA . THR B 1 106 ? 10.684 41.614 31.669 1.00 45.61 389 THR B CA 1
ATOM 4006 C C . THR B 1 106 ? 10.542 41.162 30.231 1.00 46.51 389 THR B C 1
ATOM 4007 O O . THR B 1 106 ? 10.015 41.876 29.375 1.00 47.77 389 THR B O 1
ATOM 4011 N N . PHE B 1 107 ? 11.020 39.951 29.992 1.00 46.53 390 PHE B N 1
ATOM 4012 C CA . PHE B 1 107 ? 10.961 39.297 28.694 1.00 46.29 390 PHE B CA 1
ATOM 4013 C C . PHE B 1 107 ? 10.021 38.106 28.948 1.00 47.81 390 PHE B C 1
ATOM 4014 O O . PHE B 1 107 ? 10.382 37.184 29.689 1.00 48.56 390 PHE B O 1
ATOM 4022 N N . GLU B 1 108 ? 8.815 38.114 28.390 1.00 48.95 391 GLU B N 1
ATOM 4023 C CA . GLU B 1 108 ? 7.950 36.953 28.587 1.00 50.06 391 GLU B CA 1
ATOM 4024 C C . GLU B 1 108 ? 7.372 36.445 27.277 1.00 51.12 391 GLU B C 1
ATOM 4025 O O . GLU B 1 108 ? 7.446 37.114 26.233 1.00 49.56 391 GLU B O 1
ATOM 4031 N N . MET B 1 109 ? 6.854 35.221 27.333 1.00 52.43 392 MET B N 1
ATOM 4032 C CA . MET B 1 109 ? 6.240 34.613 26.173 1.00 54.18 392 MET B CA 1
ATOM 4033 C C . MET B 1 109 ? 4.840 35.194 26.106 1.00 55.32 392 MET B C 1
ATOM 4034 O O . MET B 1 109 ? 4.212 35.486 27.127 1.00 54.66 392 MET B O 1
ATOM 4039 N N . GLY B 1 110 ? 4.365 35.390 24.889 1.00 57.00 393 GLY B N 1
ATOM 4040 C CA . GLY B 1 110 ? 3.045 35.935 24.714 1.00 58.70 393 GLY B CA 1
ATOM 4041 C C . GLY B 1 110 ? 2.672 35.719 23.278 1.00 59.85 393 GLY B C 1
ATOM 4042 O O . GLY B 1 110 ? 2.983 34.662 22.708 1.00 59.78 393 GLY B O 1
ATOM 4043 N N . GLN B 1 111 ? 1.991 36.723 22.723 1.00 60.79 394 GLN B N 1
ATOM 4044 C CA . GLN B 1 111 ? 1.544 36.753 21.335 1.00 61.15 394 GLN B CA 1
ATOM 4045 C C . GLN B 1 111 ? 1.498 38.219 20.934 1.00 61.64 394 GLN B C 1
ATOM 4046 O O . GLN B 1 111 ? 1.408 39.109 21.785 1.00 61.66 394 GLN B O 1
ATOM 4052 N N . LYS B 1 112 ? 1.608 38.456 19.633 1.00 62.05 395 LYS B N 1
ATOM 4053 C CA . LYS B 1 112 ? 1.607 39.798 19.066 1.00 62.26 395 LYS B CA 1
ATOM 4054 C C . LYS B 1 112 ? 0.986 39.599 17.700 1.00 63.54 395 LYS B C 1
ATOM 4055 O O . LYS B 1 112 ? 1.524 38.856 16.885 1.00 64.46 395 LYS B O 1
ATOM 4061 N N . LYS B 1 113 ? -0.160 40.242 17.474 1.00 65.10 396 LYS B N 1
ATOM 4062 C CA . LYS B 1 113 ? -0.907 40.127 16.218 1.00 66.06 396 LYS B CA 1
ATOM 4063 C C . LYS B 1 113 ? 0.035 40.124 15.024 1.00 65.69 396 LYS B C 1
ATOM 4064 O O . LYS B 1 113 ? 1.033 40.844 15.009 1.00 65.58 396 LYS B O 1
ATOM 4070 N N . ALA B 1 114 ? -0.281 39.295 14.036 1.00 65.29 397 ALA B N 1
ATOM 4071 C CA . ALA B 1 114 ? 0.551 39.183 12.847 1.00 65.34 397 ALA B CA 1
ATOM 4072 C C . ALA B 1 114 ? -0.074 39.859 11.639 1.00 65.91 397 ALA B C 1
ATOM 4073 O O . ALA B 1 114 ? -1.290 40.019 11.560 1.00 66.86 397 ALA B O 1
ATOM 4075 N N . PRO B 1 115 ? 0.753 40.293 10.683 1.00 65.75 398 PRO B N 1
ATOM 4076 C CA . PRO B 1 115 ? 0.144 40.929 9.516 1.00 65.14 398 PRO B CA 1
ATOM 4077 C C . PRO B 1 115 ? -0.977 40.069 8.889 1.00 64.52 398 PRO B C 1
ATOM 4078 O O . PRO B 1 115 ? -2.120 40.506 8.856 1.00 64.90 398 PRO B O 1
ATOM 4082 N N . ASP B 1 116 ? -0.684 38.850 8.428 1.00 63.74 399 ASP B N 1
ATOM 4083 C CA . ASP B 1 116 ? -1.745 38.039 7.827 1.00 62.43 399 ASP B CA 1
ATOM 4084 C C . ASP B 1 116 ? -2.859 37.689 8.815 1.00 62.00 399 ASP B C 1
ATOM 4085 O O . ASP B 1 116 ? -3.736 36.883 8.529 1.00 61.71 399 ASP B O 1
ATOM 4090 N N . GLY B 1 117 ? -2.820 38.313 9.983 1.00 62.15 400 GLY B N 1
ATOM 4091 C CA . GLY B 1 117 ? -3.850 38.085 10.986 1.00 62.14 400 GLY B CA 1
ATOM 4092 C C . GLY B 1 117 ? -3.691 36.915 11.946 1.00 61.87 400 GLY B C 1
ATOM 4093 O O . GLY B 1 117 ? -4.486 36.792 12.891 1.00 62.15 400 GLY B O 1
ATOM 4094 N N . ARG B 1 118 ? -2.677 36.073 11.727 1.00 60.69 401 ARG B N 1
ATOM 4095 C CA . ARG B 1 118 ? -2.432 34.901 12.567 1.00 58.83 401 ARG B CA 1
ATOM 4096 C C . ARG B 1 118 ? -1.975 35.129 14.022 1.00 58.27 401 ARG B C 1
ATOM 4097 O O . ARG B 1 118 ? -1.522 36.215 14.424 1.00 56.79 401 ARG B O 1
ATOM 4105 N N . ILE B 1 119 ? -2.120 34.059 14.803 1.00 58.68 402 ILE B N 1
ATOM 4106 C CA . ILE B 1 119 ? -1.733 34.016 16.213 1.00 58.43 402 ILE B CA 1
ATOM 4107 C C . ILE B 1 119 ? -0.285 33.600 16.232 1.00 57.48 402 ILE B C 1
ATOM 4108 O O . ILE B 1 119 ? 0.007 32.418 16.051 1.00 57.25 402 ILE B O 1
ATOM 4113 N N . VAL B 1 120 ? 0.614 34.556 16.433 1.00 56.33 403 VAL B N 1
ATOM 4114 C CA . VAL B 1 120 ? 2.036 34.247 16.492 1.00 54.68 403 VAL B CA 1
ATOM 4115 C C . VAL B 1 120 ? 2.437 34.345 17.948 1.00 52.80 403 VAL B C 1
ATOM 4116 O O . VAL B 1 120 ? 2.313 35.426 18.536 1.00 53.05 403 VAL B O 1
ATOM 4120 N N . GLU B 1 121 ? 2.876 33.239 18.546 1.00 50.13 404 GLU B N 1
ATOM 4121 C CA . GLU B 1 121 ? 3.326 33.325 19.930 1.00 49.20 404 GLU B CA 1
ATOM 4122 C C . GLU B 1 121 ? 4.848 33.431 19.975 1.00 46.81 404 GLU B C 1
ATOM 4123 O O . GLU B 1 121 ? 5.562 32.585 19.423 1.00 46.51 404 GLU B O 1
ATOM 4129 N N . LEU B 1 122 ? 5.321 34.489 20.637 1.00 43.67 405 LEU B N 1
ATOM 4130 C CA . LEU B 1 122 ? 6.740 34.805 20.731 1.00 41.70 405 LEU B CA 1
ATOM 4131 C C . LEU B 1 122 ? 7.140 35.554 21.994 1.00 39.20 405 LEU B C 1
ATOM 4132 O O . LEU B 1 122 ? 6.316 36.174 22.646 1.00 39.79 405 LEU B O 1
ATOM 4137 N N . VAL B 1 123 ? 8.419 35.506 22.331 1.00 36.51 406 VAL B N 1
ATOM 4138 C CA . VAL B 1 123 ? 8.911 36.210 23.507 1.00 33.89 406 VAL B CA 1
ATOM 4139 C C . VAL B 1 123 ? 8.623 37.658 23.240 1.00 33.81 406 VAL B C 1
ATOM 4140 O O . VAL B 1 123 ? 8.672 38.093 22.104 1.00 32.83 406 VAL B O 1
ATOM 4144 N N . LYS B 1 124 ? 8.334 38.410 24.291 1.00 34.30 407 LYS B N 1
ATOM 4145 C CA . LYS B 1 124 ? 8.012 39.814 24.123 1.00 33.85 407 LYS B CA 1
ATOM 4146 C C . LYS B 1 124 ? 8.447 40.610 25.343 1.00 33.34 407 LYS B C 1
ATOM 4147 O O . LYS B 1 124 ? 8.328 40.123 26.468 1.00 32.53 407 LYS B O 1
ATOM 4153 N N . GLU B 1 125 ? 8.945 41.826 25.119 1.00 33.68 408 GLU B N 1
ATOM 4154 C CA . GLU B 1 125 ? 9.360 42.708 26.220 1.00 35.67 408 GLU B CA 1
ATOM 4155 C C . GLU B 1 125 ? 8.108 43.261 26.873 1.00 36.89 408 GLU B C 1
ATOM 4156 O O . GLU B 1 125 ? 7.231 43.786 26.181 1.00 37.56 408 GLU B O 1
ATOM 4162 N N . VAL B 1 126 ? 8.022 43.164 28.197 1.00 37.40 409 VAL B N 1
ATOM 4163 C CA . VAL B 1 126 ? 6.826 43.604 28.888 1.00 37.50 409 VAL B CA 1
ATOM 4164 C C . VAL B 1 126 ? 7.084 44.573 29.998 1.00 39.98 409 VAL B C 1
ATOM 4165 O O . VAL B 1 126 ? 8.117 44.520 30.648 1.00 41.79 409 VAL B O 1
ATOM 4169 N N . SER B 1 127 ? 6.126 45.462 30.216 1.00 42.29 410 SER B N 1
ATOM 4170 C CA . SER B 1 127 ? 6.244 46.444 31.269 1.00 44.36 410 SER B CA 1
ATOM 4171 C C . SER B 1 127 ? 5.103 46.325 32.244 1.00 45.97 410 SER B C 1
ATOM 4172 O O . SER B 1 127 ? 4.105 45.683 31.976 1.00 45.70 410 SER B O 1
ATOM 4175 N N . LYS B 1 128 ? 5.272 46.971 33.383 1.00 48.94 411 LYS B N 1
ATOM 4176 C CA . LYS B 1 128 ? 4.299 46.960 34.454 1.00 52.21 411 LYS B CA 1
ATOM 4177 C C . LYS B 1 128 ? 4.716 48.122 35.327 1.00 55.84 411 LYS B C 1
ATOM 4178 O O . LYS B 1 128 ? 5.910 48.295 35.595 1.00 57.28 411 LYS B O 1
ATOM 4184 N N . SER B 1 129 ? 3.753 48.926 35.766 1.00 59.56 412 SER B N 1
ATOM 4185 C CA . SER B 1 129 ? 4.063 50.072 36.615 1.00 62.56 412 SER B CA 1
ATOM 4186 C C . SER B 1 129 ? 3.092 50.187 37.775 1.00 65.28 412 SER B C 1
ATOM 4187 O O . SER B 1 129 ? 2.420 49.224 38.141 1.00 66.15 412 SER B O 1
ATOM 4190 N N . TYR B 1 130 ? 3.044 51.389 38.336 1.00 68.14 413 TYR B N 1
ATOM 4191 C CA . TYR B 1 130 ? 2.186 51.764 39.460 1.00 71.34 413 TYR B CA 1
ATOM 4192 C C . TYR B 1 130 ? 2.990 52.803 40.247 1.00 72.64 413 TYR B C 1
ATOM 4193 O O . TYR B 1 130 ? 4.202 52.663 40.421 1.00 72.90 413 TYR B O 1
ATOM 4202 N N . PRO B 1 131 ? 2.328 53.876 40.707 1.00 74.29 414 PRO B N 1
ATOM 4203 C CA . PRO B 1 131 ? 2.994 54.945 41.460 1.00 74.66 414 PRO B CA 1
ATOM 4204 C C . PRO B 1 131 ? 3.827 54.490 42.647 1.00 74.94 414 PRO B C 1
ATOM 4205 O O . PRO B 1 131 ? 3.528 53.473 43.279 1.00 74.90 414 PRO B O 1
ATOM 4209 N N . ILE B 1 132 ? 4.880 55.252 42.936 1.00 75.06 415 ILE B N 1
ATOM 4210 C CA . ILE B 1 132 ? 5.759 54.944 44.050 1.00 75.38 415 ILE B CA 1
ATOM 4211 C C . ILE B 1 132 ? 4.922 55.009 45.307 1.00 75.58 415 ILE B C 1
ATOM 4212 O O . ILE B 1 132 ? 5.084 54.206 46.216 1.00 75.58 415 ILE B O 1
ATOM 4217 N N . SER B 1 133 ? 4.029 55.990 45.340 1.00 75.93 416 SER B N 1
ATOM 4218 C CA . SER B 1 133 ? 3.126 56.196 46.457 1.00 76.50 416 SER B CA 1
ATOM 4219 C C . SER B 1 133 ? 2.931 54.933 47.298 1.00 77.05 416 SER B C 1
ATOM 4220 O O . SER B 1 133 ? 3.056 54.989 48.520 1.00 77.18 416 SER B O 1
ATOM 4223 N N . GLU B 1 134 ? 2.645 53.800 46.651 1.00 78.01 417 GLU B N 1
ATOM 4224 C CA . GLU B 1 134 ? 2.414 52.529 47.365 1.00 79.68 417 GLU B CA 1
ATOM 4225 C C . GLU B 1 134 ? 3.664 51.783 47.819 1.00 80.04 417 GLU B C 1
ATOM 4226 O O . GLU B 1 134 ? 3.560 50.719 48.438 1.00 78.67 417 GLU B O 1
ATOM 4232 N N . GLY B 1 135 ? 4.832 52.327 47.485 1.00 81.70 418 GLY B N 1
ATOM 4233 C CA . GLY B 1 135 ? 6.096 51.706 47.857 1.00 84.14 418 GLY B CA 1
ATOM 4234 C C . GLY B 1 135 ? 6.505 50.519 46.986 1.00 85.21 418 GLY B C 1
ATOM 4235 O O . GLY B 1 135 ? 5.647 49.902 46.338 1.00 86.58 418 GLY B O 1
ATOM 4236 N N . PRO B 1 136 ? 7.806 50.160 46.964 1.00 84.88 419 PRO B N 1
ATOM 4237 C CA . PRO B 1 136 ? 8.356 49.044 46.176 1.00 84.15 419 PRO B CA 1
ATOM 4238 C C . PRO B 1 136 ? 7.487 47.804 46.311 1.00 82.89 419 PRO B C 1
ATOM 4239 O O . PRO B 1 136 ? 7.377 46.988 45.400 1.00 82.96 419 PRO B O 1
ATOM 4243 N N . GLU B 1 137 ? 6.886 47.686 47.483 1.00 81.46 420 GLU B N 1
ATOM 4244 C CA . GLU B 1 137 ? 5.998 46.599 47.827 1.00 80.23 420 GLU B CA 1
ATOM 4245 C C . GLU B 1 137 ? 5.481 45.772 46.644 1.00 78.39 420 GLU B C 1
ATOM 4246 O O . GLU B 1 137 ? 5.658 44.550 46.601 1.00 77.14 420 GLU B O 1
ATOM 4252 N N . ARG B 1 138 ? 4.853 46.440 45.682 1.00 76.56 421 ARG B N 1
ATOM 4253 C CA . ARG B 1 138 ? 4.284 45.745 44.533 1.00 75.20 421 ARG B CA 1
ATOM 4254 C C . ARG B 1 138 ? 5.267 45.219 43.485 1.00 74.15 421 ARG B C 1
ATOM 4255 O O . ARG B 1 138 ? 5.036 44.165 42.892 1.00 72.37 421 ARG B O 1
ATOM 4263 N N . ALA B 1 139 ? 6.350 45.945 43.231 1.00 73.35 422 ALA B N 1
ATOM 4264 C CA . ALA B 1 139 ? 7.324 45.477 42.260 1.00 72.03 422 ALA B CA 1
ATOM 4265 C C . ALA B 1 139 ? 7.725 44.106 42.773 1.00 72.65 422 ALA B C 1
ATOM 4266 O O . ALA B 1 139 ? 7.003 43.134 42.567 1.00 73.63 422 ALA B O 1
ATOM 4268 N N . ASN B 1 140 ? 8.862 44.042 43.456 1.00 72.06 423 ASN B N 1
ATOM 4269 C CA . ASN B 1 140 ? 9.389 42.814 44.039 1.00 72.53 423 ASN B CA 1
ATOM 4270 C C . ASN B 1 140 ? 8.495 41.567 43.932 1.00 72.84 423 ASN B C 1
ATOM 4271 O O . ASN B 1 140 ? 8.878 40.562 43.324 1.00 72.89 423 ASN B O 1
ATOM 4276 N N . GLU B 1 141 ? 7.308 41.635 44.529 1.00 72.77 424 GLU B N 1
ATOM 4277 C CA . GLU B 1 141 ? 6.348 40.529 44.501 1.00 72.60 424 GLU B CA 1
ATOM 4278 C C . GLU B 1 141 ? 6.189 39.962 43.087 1.00 71.16 424 GLU B C 1
ATOM 4279 O O . GLU B 1 141 ? 5.817 38.806 42.903 1.00 69.80 424 GLU B O 1
ATOM 4285 N N . LEU B 1 142 ? 6.452 40.809 42.095 1.00 70.22 425 LEU B N 1
ATOM 4286 C CA . LEU B 1 142 ? 6.348 40.443 40.684 1.00 68.96 425 LEU B CA 1
ATOM 4287 C C . LEU B 1 142 ? 7.655 39.799 40.309 1.00 68.61 425 LEU B C 1
ATOM 4288 O O . LEU B 1 142 ? 7.687 38.652 39.858 1.00 68.41 425 LEU B O 1
ATOM 4293 N N . VAL B 1 143 ? 8.730 40.567 40.497 1.00 67.88 426 VAL B N 1
ATOM 4294 C CA . VAL B 1 143 ? 10.078 40.114 40.201 1.00 66.42 426 VAL B CA 1
ATOM 4295 C C . VAL B 1 143 ? 10.218 38.700 40.738 1.00 66.13 426 VAL B C 1
ATOM 4296 O O . VAL B 1 143 ? 10.391 37.763 39.976 1.00 66.67 426 VAL B O 1
ATOM 4300 N N . GLU B 1 144 ? 10.123 38.540 42.049 1.00 65.21 427 GLU B N 1
ATOM 4301 C CA . GLU B 1 144 ? 10.237 37.217 42.635 1.00 64.82 427 GLU B CA 1
ATOM 4302 C C . GLU B 1 144 ? 9.178 36.268 42.085 1.00 63.54 427 GLU B C 1
ATOM 4303 O O . GLU B 1 144 ? 9.402 35.070 41.951 1.00 62.76 427 GLU B O 1
ATOM 4309 N N . SER B 1 145 ? 8.008 36.794 41.770 1.00 63.01 428 SER B N 1
ATOM 4310 C CA . SER B 1 145 ? 6.970 35.932 41.234 1.00 62.35 428 SER B CA 1
ATOM 4311 C C . SER B 1 145 ? 7.515 35.428 39.902 1.00 62.39 428 SER B C 1
ATOM 4312 O O . SER B 1 145 ? 7.208 34.310 39.467 1.00 62.54 428 SER B O 1
ATOM 4315 N N . TYR B 1 146 ? 8.345 36.270 39.278 1.00 61.59 429 TYR B N 1
ATOM 4316 C CA . TYR B 1 146 ? 8.974 35.999 37.983 1.00 59.47 429 TYR B CA 1
ATOM 4317 C C . TYR B 1 146 ? 10.201 35.090 38.082 1.00 58.92 429 TYR B C 1
ATOM 4318 O O . TYR B 1 146 ? 10.311 34.125 37.337 1.00 58.60 429 TYR B O 1
ATOM 4327 N N . ARG B 1 147 ? 11.115 35.412 38.996 1.00 58.42 430 ARG B N 1
ATOM 4328 C CA . ARG B 1 147 ? 12.347 34.641 39.218 1.00 58.12 430 ARG B CA 1
ATOM 4329 C C . ARG B 1 147 ? 12.082 33.177 39.618 1.00 58.59 430 ARG B C 1
ATOM 4330 O O . ARG B 1 147 ? 12.842 32.271 39.254 1.00 58.91 430 ARG B O 1
ATOM 4338 N N . LYS B 1 148 ? 11.010 32.954 40.373 1.00 58.26 431 LYS B N 1
ATOM 4339 C CA . LYS B 1 148 ? 10.632 31.613 40.821 1.00 58.12 431 LYS B CA 1
ATOM 4340 C C . LYS B 1 148 ? 9.657 30.986 39.814 1.00 57.71 431 LYS B C 1
ATOM 4341 O O . LYS B 1 148 ? 8.961 30.007 40.105 1.00 57.24 431 LYS B O 1
ATOM 4347 N N . ALA B 1 149 ? 9.617 31.562 38.618 1.00 57.25 432 ALA B N 1
ATOM 4348 C CA . ALA B 1 149 ? 8.711 31.098 37.573 1.00 55.66 432 ALA B CA 1
ATOM 4349 C C . ALA B 1 149 ? 9.264 29.990 36.704 1.00 54.79 432 ALA B C 1
ATOM 4350 O O . ALA B 1 149 ? 8.490 29.270 36.099 1.00 53.99 432 ALA B O 1
ATOM 4352 N N . SER B 1 150 ? 10.590 29.857 36.628 1.00 54.81 433 SER B N 1
ATOM 4353 C CA . SER B 1 150 ? 11.204 28.817 35.791 1.00 53.50 433 SER B CA 1
ATOM 4354 C C . SER B 1 150 ? 12.544 28.253 36.243 1.00 52.78 433 SER B C 1
ATOM 4355 O O . SER B 1 150 ? 13.293 28.896 36.968 1.00 52.20 433 SER B O 1
ATOM 4358 N N . ASN B 1 151 ? 12.852 27.053 35.759 1.00 52.08 434 ASN B N 1
ATOM 4359 C CA . ASN B 1 151 ? 14.090 26.377 36.118 1.00 51.04 434 ASN B CA 1
ATOM 4360 C C . ASN B 1 151 ? 15.224 26.634 35.148 1.00 48.27 434 ASN B C 1
ATOM 4361 O O . ASN B 1 151 ? 16.307 26.088 35.317 1.00 48.50 434 ASN B O 1
ATOM 4366 N N . LYS B 1 152 ? 14.992 27.449 34.132 1.00 44.98 435 LYS B N 1
ATOM 4367 C CA . LYS B 1 152 ? 16.048 27.715 33.176 1.00 42.51 435 LYS B CA 1
ATOM 4368 C C . LYS B 1 152 ? 16.241 29.202 33.052 1.00 39.94 435 LYS B C 1
ATOM 4369 O O . LYS B 1 152 ? 15.294 29.951 33.203 1.00 39.54 435 LYS B O 1
ATOM 4375 N N . ALA B 1 153 ? 17.466 29.625 32.763 1.00 37.63 436 ALA B N 1
ATOM 4376 C CA . ALA B 1 153 ? 17.790 31.043 32.624 1.00 34.28 436 ALA B CA 1
ATOM 4377 C C . ALA B 1 153 ? 17.544 31.621 31.235 1.00 33.54 436 ALA B C 1
ATOM 4378 O O . ALA B 1 153 ? 18.033 32.721 30.957 1.00 31.33 436 ALA B O 1
ATOM 4380 N N . TYR B 1 154 ? 16.807 30.894 30.377 1.00 32.49 437 TYR B N 1
ATOM 4381 C CA . TYR B 1 154 ? 16.493 31.349 29.005 1.00 33.30 437 TYR B CA 1
ATOM 4382 C C . TYR B 1 154 ? 15.237 30.721 28.411 1.00 33.49 437 TYR B C 1
ATOM 4383 O O . TYR B 1 154 ? 14.705 29.773 28.973 1.00 34.56 437 TYR B O 1
ATOM 4392 N N . PHE B 1 155 ? 14.776 31.238 27.270 1.00 33.26 438 PHE B N 1
ATOM 4393 C CA . PHE B 1 155 ? 13.576 30.716 26.592 1.00 33.62 438 PHE B CA 1
ATOM 4394 C C . PHE B 1 155 ? 13.871 29.770 25.405 1.00 35.72 438 PHE B C 1
ATOM 4395 O O . PHE B 1 155 ? 14.621 30.118 24.484 1.00 35.92 438 PHE B O 1
ATOM 4403 N N . GLU B 1 156 ? 13.267 28.584 25.415 1.00 37.68 439 GLU B N 1
ATOM 4404 C CA . GLU B 1 156 ? 13.503 27.593 24.348 1.00 40.13 439 GLU B CA 1
ATOM 4405 C C . GLU B 1 156 ? 12.333 27.425 23.404 1.00 38.97 439 GLU B C 1
ATOM 4406 O O . GLU B 1 156 ? 11.508 26.536 23.589 1.00 38.01 439 GLU B O 1
ATOM 4412 N N . TRP B 1 157 ? 12.297 28.241 22.361 1.00 38.38 440 TRP B N 1
ATOM 4413 C CA . TRP B 1 157 ? 11.185 28.220 21.425 1.00 36.43 440 TRP B CA 1
ATOM 4414 C C . TRP B 1 157 ? 11.563 28.178 19.956 1.00 35.97 440 TRP B C 1
ATOM 4415 O O . TRP B 1 157 ? 12.690 27.844 19.600 1.00 37.77 440 TRP B O 1
ATOM 4426 N N . THR B 1 158 ? 10.596 28.511 19.106 1.00 35.31 441 THR B N 1
ATOM 4427 C CA . THR B 1 158 ? 10.794 28.536 17.658 1.00 33.99 441 THR B CA 1
ATOM 4428 C C . THR B 1 158 ? 9.995 29.656 17.055 1.00 32.88 441 THR B C 1
ATOM 4429 O O . THR B 1 158 ? 9.154 30.267 17.717 1.00 30.84 441 THR B O 1
ATOM 4433 N N . ILE B 1 159 ? 10.269 29.923 15.786 1.00 32.87 442 ILE B N 1
ATOM 4434 C CA . ILE B 1 159 ? 9.560 30.974 15.054 1.00 33.07 442 ILE B CA 1
ATOM 4435 C C . ILE B 1 159 ? 9.983 31.026 13.590 1.00 33.71 442 ILE B C 1
ATOM 4436 O O . ILE B 1 159 ? 11.180 31.129 13.298 1.00 34.64 442 ILE B O 1
ATOM 4441 N N . GLU B 1 160 ? 8.991 30.947 12.692 1.00 32.48 443 GLU B N 1
ATOM 4442 C CA . GLU B 1 160 ? 9.222 30.977 11.254 1.00 30.82 443 GLU B CA 1
ATOM 4443 C C . GLU B 1 160 ? 10.068 32.156 10.828 1.00 30.31 443 GLU B C 1
ATOM 4444 O O . GLU B 1 160 ? 9.939 33.274 11.347 1.00 29.17 443 GLU B O 1
ATOM 4450 N N . ALA B 1 161 ? 10.913 31.897 9.844 1.00 30.11 444 ALA B N 1
ATOM 4451 C CA . ALA B 1 161 ? 11.830 32.897 9.356 1.00 31.30 444 ALA B CA 1
ATOM 4452 C C . ALA B 1 161 ? 11.169 34.119 8.813 1.00 32.44 444 ALA B C 1
ATOM 4453 O O . ALA B 1 161 ? 11.802 35.143 8.719 1.00 32.85 444 ALA B O 1
ATOM 4455 N N . ARG B 1 162 ? 9.902 34.025 8.436 1.00 34.83 445 ARG B N 1
ATOM 4456 C CA . ARG B 1 162 ? 9.209 35.185 7.889 1.00 35.00 445 ARG B CA 1
ATOM 4457 C C . ARG B 1 162 ? 8.648 36.055 9.000 1.00 35.65 445 ARG B C 1
ATOM 4458 O O . ARG B 1 162 ? 8.400 37.245 8.791 1.00 36.91 445 ARG B O 1
ATOM 4466 N N . ASP B 1 163 ? 8.456 35.455 10.174 1.00 34.45 446 ASP B N 1
ATOM 4467 C CA . ASP B 1 163 ? 7.915 36.148 11.338 1.00 33.64 446 ASP B CA 1
ATOM 4468 C C . ASP B 1 163 ? 8.948 36.938 12.151 1.00 33.84 446 ASP B C 1
ATOM 4469 O O . ASP B 1 163 ? 8.605 37.846 12.925 1.00 32.23 446 ASP B O 1
ATOM 4474 N N . LEU B 1 164 ? 10.215 36.572 11.986 1.00 34.34 447 LEU B N 1
ATOM 4475 C CA . LEU B 1 164 ? 11.303 37.205 12.726 1.00 33.72 447 LEU B CA 1
ATOM 4476 C C . LEU B 1 164 ? 11.233 38.727 12.779 1.00 33.45 447 LEU B C 1
ATOM 4477 O O . LEU B 1 164 ? 11.859 39.346 13.634 1.00 34.54 447 LEU B O 1
ATOM 4482 N N . SER B 1 165 ? 10.501 39.354 11.870 1.00 33.40 448 SER B N 1
ATOM 4483 C CA . SER B 1 165 ? 10.414 40.806 11.942 1.00 33.42 448 SER B CA 1
ATOM 4484 C C . SER B 1 165 ? 9.412 41.181 13.052 1.00 32.42 448 SER B C 1
ATOM 4485 O O . SER B 1 165 ? 9.524 42.241 13.635 1.00 31.88 448 SER B O 1
ATOM 4488 N N . LEU B 1 166 ? 8.471 40.290 13.368 1.00 30.50 449 LEU B N 1
ATOM 4489 C CA . LEU B 1 166 ? 7.497 40.541 14.429 1.00 29.99 449 LEU B CA 1
ATOM 4490 C C . LEU B 1 166 ? 8.171 40.874 15.748 1.00 30.45 449 LEU B C 1
ATOM 4491 O O . LEU B 1 166 ? 7.697 41.706 16.512 1.00 30.56 449 LEU B O 1
ATOM 4496 N N . LEU B 1 167 ? 9.269 40.198 16.041 1.00 31.24 450 LEU B N 1
ATOM 4497 C CA . LEU B 1 167 ? 9.948 40.449 17.289 1.00 30.98 450 LEU B CA 1
ATOM 4498 C C . LEU B 1 167 ? 10.320 41.923 17.364 1.00 32.02 450 LEU B C 1
ATOM 4499 O O . LEU B 1 167 ? 10.839 42.503 16.399 1.00 31.61 450 LEU B O 1
ATOM 4504 N N . GLY B 1 168 ? 10.048 42.522 18.518 1.00 30.71 451 GLY B N 1
ATOM 4505 C CA . GLY B 1 168 ? 10.365 43.907 18.702 1.00 29.24 451 GLY B CA 1
ATOM 4506 C C . GLY B 1 168 ? 11.806 44.020 19.067 1.00 29.54 451 GLY B C 1
ATOM 4507 O O . GLY B 1 168 ? 12.266 43.354 19.962 1.00 29.35 451 GLY B O 1
ATOM 4508 N N . SER B 1 169 ? 12.497 44.893 18.353 1.00 31.45 452 SER B N 1
ATOM 4509 C CA . SER B 1 169 ? 13.915 45.195 18.505 1.00 31.33 452 SER B CA 1
ATOM 4510 C C . SER B 1 169 ? 14.733 44.738 19.672 1.00 31.48 452 SER B C 1
ATOM 4511 O O . SER B 1 169 ? 15.804 44.203 19.471 1.00 32.89 452 SER B O 1
ATOM 4514 N N . HIS B 1 170 ? 14.303 45.003 20.894 1.00 32.47 453 HIS B N 1
ATOM 4515 C CA . HIS B 1 170 ? 15.106 44.551 22.029 1.00 32.31 453 HIS B CA 1
ATOM 4516 C C . HIS B 1 170 ? 15.135 43.031 22.007 1.00 32.51 453 HIS B C 1
ATOM 4517 O O . HIS B 1 170 ? 16.200 42.419 21.994 1.00 33.76 453 HIS B O 1
ATOM 4524 N N . VAL B 1 171 ? 13.960 42.420 21.999 1.00 31.33 454 VAL B N 1
ATOM 4525 C CA . VAL B 1 171 ? 13.867 40.973 21.961 1.00 30.74 454 VAL B CA 1
ATOM 4526 C C . VAL B 1 171 ? 14.668 40.351 20.801 1.00 31.48 454 VAL B C 1
ATOM 4527 O O . VAL B 1 171 ? 15.399 39.390 21.001 1.00 31.87 454 VAL B O 1
ATOM 4531 N N . ARG B 1 172 ? 14.542 40.906 19.596 1.00 31.84 455 ARG B N 1
ATOM 4532 C CA . ARG B 1 172 ? 15.240 40.383 18.415 1.00 30.74 455 ARG B CA 1
ATOM 4533 C C . ARG B 1 172 ? 16.737 40.227 18.588 1.00 29.36 455 ARG B C 1
ATOM 4534 O O . ARG B 1 172 ? 17.266 39.121 18.523 1.00 30.03 455 ARG B O 1
ATOM 4542 N N . LYS B 1 173 ? 17.418 41.348 18.781 1.00 27.56 456 LYS B N 1
ATOM 4543 C CA . LYS B 1 173 ? 18.864 41.354 18.938 1.00 26.73 456 LYS B CA 1
ATOM 4544 C C . LYS B 1 173 ? 19.275 40.335 19.992 1.00 26.31 456 LYS B C 1
ATOM 4545 O O . LYS B 1 173 ? 20.367 39.797 19.940 1.00 27.27 456 LYS B O 1
ATOM 4551 N N . ALA B 1 174 ? 18.385 40.054 20.938 1.00 25.87 457 ALA B N 1
ATOM 4552 C CA . ALA B 1 174 ? 18.671 39.080 21.986 1.00 25.73 457 ALA B CA 1
ATOM 4553 C C . ALA B 1 174 ? 18.582 37.624 21.496 1.00 25.66 457 ALA B C 1
ATOM 4554 O O . ALA B 1 174 ? 19.487 36.831 21.745 1.00 27.79 457 ALA B O 1
ATOM 4556 N N . THR B 1 175 ? 17.491 37.293 20.811 1.00 24.19 458 THR B N 1
ATOM 4557 C CA . THR B 1 175 ? 17.207 35.955 20.291 1.00 22.20 458 THR B CA 1
ATOM 4558 C C . THR B 1 175 ? 18.364 35.435 19.420 1.00 20.88 458 THR B C 1
ATOM 4559 O O . THR B 1 175 ? 18.943 36.185 18.645 1.00 19.04 458 THR B O 1
ATOM 4563 N N . TYR B 1 176 ? 18.688 34.150 19.568 1.00 20.09 459 TYR B N 1
ATOM 4564 C CA . TYR B 1 176 ? 19.791 33.515 18.845 1.00 20.68 459 TYR B CA 1
ATOM 4565 C C . TYR B 1 176 ? 19.527 32.054 18.567 1.00 21.23 459 TYR B C 1
ATOM 4566 O O . TYR B 1 176 ? 18.786 31.405 19.309 1.00 21.70 459 TYR B O 1
ATOM 4575 N N . GLN B 1 177 ? 20.135 31.525 17.510 1.00 21.51 460 GLN B N 1
ATOM 4576 C CA . GLN B 1 177 ? 19.912 30.122 17.205 1.00 24.65 460 GLN B CA 1
ATOM 4577 C C . GLN B 1 177 ? 20.981 29.307 17.888 1.00 25.46 460 GLN B C 1
ATOM 4578 O O . GLN B 1 177 ? 21.856 29.858 18.574 1.00 27.01 460 GLN B O 1
ATOM 4584 N N . THR B 1 178 ? 20.903 27.992 17.748 1.00 23.25 461 THR B N 1
ATOM 4585 C CA . THR B 1 178 ? 21.901 27.193 18.392 1.00 21.63 461 THR B CA 1
ATOM 4586 C C . THR B 1 178 ? 22.481 26.172 17.445 1.00 22.74 461 THR B C 1
ATOM 4587 O O . THR B 1 178 ? 21.949 25.912 16.357 1.00 22.12 461 THR B O 1
ATOM 4591 N N . TYR B 1 179 ? 23.630 25.645 17.848 1.00 21.93 462 TYR B N 1
ATOM 4592 C CA . TYR B 1 179 ? 24.253 24.574 17.125 1.00 21.19 462 TYR B CA 1
ATOM 4593 C C . TYR B 1 179 ? 24.597 23.710 18.291 1.00 21.65 462 TYR B C 1
ATOM 4594 O O . TYR B 1 179 ? 25.021 24.192 19.332 1.00 21.30 462 TYR B O 1
ATOM 4603 N N . ALA B 1 180 ? 24.304 22.429 18.150 1.00 23.26 463 ALA B N 1
ATOM 4604 C CA . ALA B 1 180 ? 24.565 21.486 19.212 1.00 23.04 463 ALA B CA 1
ATOM 4605 C C . ALA B 1 180 ? 25.891 20.754 18.997 1.00 23.26 463 ALA B C 1
ATOM 4606 O O . ALA B 1 180 ? 26.378 20.597 17.871 1.00 22.97 463 ALA B O 1
ATOM 4608 N N . PRO B 1 181 ? 26.520 20.335 20.094 1.00 22.43 464 PRO B N 1
ATOM 4609 C CA . PRO B 1 181 ? 27.777 19.614 19.980 1.00 22.52 464 PRO B CA 1
ATOM 4610 C C . PRO B 1 181 ? 27.475 18.316 19.216 1.00 23.90 464 PRO B C 1
ATOM 4611 O O . PRO B 1 181 ? 26.322 18.067 18.827 1.00 24.52 464 PRO B O 1
ATOM 4615 N N . ILE B 1 182 ? 28.492 17.487 18.989 1.00 24.37 465 ILE B N 1
ATOM 4616 C CA . ILE B 1 182 ? 28.268 16.213 18.300 1.00 23.81 465 ILE B CA 1
ATOM 4617 C C . ILE B 1 182 ? 28.549 15.157 19.335 1.00 23.44 465 ILE B C 1
ATOM 4618 O O . ILE B 1 182 ? 29.679 14.921 19.686 1.00 24.10 465 ILE B O 1
ATOM 4623 N N . LEU B 1 183 ? 27.513 14.529 19.843 1.00 23.97 466 LEU B N 1
ATOM 4624 C CA . LEU B 1 183 ? 27.718 13.544 20.860 1.00 25.72 466 LEU B CA 1
ATOM 4625 C C . LEU B 1 183 ? 27.998 12.177 20.298 1.00 28.96 466 LEU B C 1
ATOM 4626 O O . LEU B 1 183 ? 28.530 11.326 20.987 1.00 31.28 466 LEU B O 1
ATOM 4631 N N . TYR B 1 184 ? 27.642 11.966 19.041 1.00 32.60 467 TYR B N 1
ATOM 4632 C CA . TYR B 1 184 ? 27.858 10.682 18.374 1.00 34.47 467 TYR B CA 1
ATOM 4633 C C . TYR B 1 184 ? 29.314 10.320 18.448 1.00 35.34 467 TYR B C 1
ATOM 4634 O O . TYR B 1 184 ? 30.176 11.194 18.476 1.00 34.54 467 TYR B O 1
ATOM 4643 N N . GLU B 1 185 ? 29.584 9.023 18.464 1.00 37.06 468 GLU B N 1
ATOM 4644 C CA . GLU B 1 185 ? 30.954 8.540 18.519 1.00 38.57 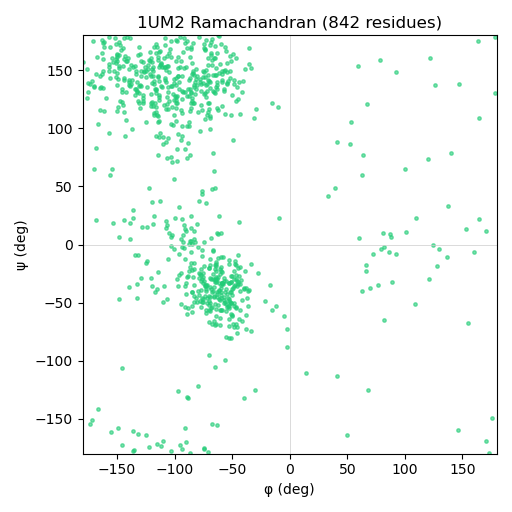468 GLU B CA 1
ATOM 4645 C C . GLU B 1 185 ? 31.211 7.273 17.688 1.00 40.43 468 GLU B C 1
ATOM 4646 O O . GLU B 1 185 ? 31.006 6.170 18.176 1.00 41.11 468 GLU B O 1
ATOM 4652 N N . ASN B 1 186 ? 31.651 7.428 16.437 1.00 41.91 469 ASN B N 1
ATOM 4653 C CA . ASN B 1 186 ? 31.962 6.269 15.609 1.00 42.64 469 ASN B CA 1
ATOM 4654 C C . ASN B 1 186 ? 33.181 5.716 16.323 1.00 44.14 469 ASN B C 1
ATOM 4655 O O . ASN B 1 186 ? 33.366 5.962 17.512 1.00 43.76 469 ASN B O 1
ATOM 4660 N N . ASP B 1 187 ? 34.040 5.004 15.614 1.00 46.72 470 ASP B N 1
ATOM 4661 C CA . ASP B 1 187 ? 35.202 4.437 16.279 1.00 48.75 470 ASP B CA 1
ATOM 4662 C C . ASP B 1 187 ? 36.362 4.238 15.301 1.00 49.45 470 ASP B C 1
ATOM 4663 O O . ASP B 1 187 ? 37.301 3.487 15.578 1.00 49.36 470 ASP B O 1
ATOM 4668 N N . HIS B 1 188 ? 36.286 4.931 14.168 1.00 50.43 471 HIS B N 1
ATOM 4669 C CA . HIS B 1 188 ? 37.311 4.874 13.118 1.00 52.62 471 HIS B CA 1
ATOM 4670 C C . HIS B 1 188 ? 38.759 4.925 13.691 1.00 51.66 471 HIS B C 1
ATOM 4671 O O . HIS B 1 188 ? 39.711 4.549 13.003 1.00 52.60 471 HIS B O 1
ATOM 4678 N N . PHE B 1 189 ? 38.934 5.389 14.931 1.00 48.99 472 PHE B N 1
ATOM 4679 C CA . PHE B 1 189 ? 40.274 5.468 15.510 1.00 46.39 472 PHE B CA 1
ATOM 4680 C C . PHE B 1 189 ? 40.677 4.172 16.211 1.00 46.73 472 PHE B C 1
ATOM 4681 O O . PHE B 1 189 ? 41.730 3.597 15.909 1.00 45.94 472 PHE B O 1
ATOM 4689 N N . PHE B 1 190 ? 39.853 3.707 17.146 1.00 47.29 473 PHE B N 1
ATOM 4690 C CA . PHE B 1 190 ? 40.199 2.488 17.863 1.00 48.70 473 PHE B CA 1
ATOM 4691 C C . PHE B 1 190 ? 40.450 1.404 16.854 1.00 49.45 473 PHE B C 1
ATOM 4692 O O . PHE B 1 190 ? 41.385 0.602 16.992 1.00 48.51 473 PHE B O 1
ATOM 4700 N N . ASP B 1 191 ? 39.571 1.382 15.852 1.00 49.95 474 ASP B N 1
ATOM 4701 C CA . ASP B 1 191 ? 39.669 0.442 14.767 1.00 49.32 474 ASP B CA 1
ATOM 4702 C C . ASP B 1 191 ? 41.057 0.574 14.236 1.00 50.13 474 ASP B C 1
ATOM 4703 O O . ASP B 1 191 ? 41.920 -0.220 14.583 1.00 51.11 474 ASP B O 1
ATOM 4708 N N . TYR B 1 192 ? 41.277 1.591 13.414 1.00 50.52 475 TYR B N 1
ATOM 4709 C CA . TYR B 1 192 ? 42.579 1.808 12.827 1.00 52.60 475 TYR B CA 1
ATOM 4710 C C . TYR B 1 192 ? 43.725 1.271 13.670 1.00 55.82 475 TYR B C 1
ATOM 4711 O O . TYR B 1 192 ? 44.788 0.984 13.141 1.00 56.59 475 TYR B O 1
ATOM 4720 N N . MET B 1 193 ? 43.528 1.141 14.978 1.00 60.02 476 MET B N 1
ATOM 4721 C CA . MET B 1 193 ? 44.575 0.580 15.841 1.00 63.96 476 MET B CA 1
ATOM 4722 C C . MET B 1 193 ? 44.291 -0.874 16.235 1.00 65.80 476 MET B C 1
ATOM 4723 O O . MET B 1 193 ? 43.898 -1.167 17.362 1.00 65.34 476 MET B O 1
ATOM 4728 N N . GLN B 1 194 ? 44.508 -1.772 15.278 1.00 68.85 477 GLN B N 1
ATOM 4729 C CA . GLN B 1 194 ? 44.296 -3.206 15.450 1.00 71.91 477 GLN B CA 1
ATOM 4730 C C . GLN B 1 194 ? 45.317 -3.914 14.573 1.00 73.80 477 GLN B C 1
ATOM 4731 O O . GLN B 1 194 ? 45.986 -4.862 14.987 1.00 73.99 477 GLN B O 1
ATOM 4737 N N . LYS B 1 195 ? 45.421 -3.439 13.344 1.00 75.98 478 LYS B N 1
ATOM 4738 C CA . LYS B 1 195 ? 46.379 -3.989 12.413 1.00 78.37 478 LYS B CA 1
ATOM 4739 C C . LYS B 1 195 ? 47.677 -3.264 12.724 1.00 79.67 478 LYS B C 1
ATOM 4740 O O . LYS B 1 195 ? 48.777 -3.786 12.516 1.00 80.76 478 LYS B O 1
ATOM 4746 N N . SER B 1 196 ? 47.526 -2.050 13.232 1.00 80.28 479 SER B N 1
ATOM 4747 C CA . SER B 1 196 ? 48.657 -1.214 13.599 1.00 82.15 479 SER B CA 1
ATOM 4748 C C . SER B 1 196 ? 49.836 -1.960 14.249 1.00 83.07 479 SER B C 1
ATOM 4749 O O . SER B 1 196 ? 49.659 -2.996 14.903 1.00 83.16 479 SER B O 1
ATOM 4752 N N . LYS B 1 197 ? 51.042 -1.430 14.064 1.00 83.61 480 LYS B N 1
ATOM 4753 C CA . LYS B 1 197 ? 52.216 -2.038 14.667 1.00 84.82 480 LYS B CA 1
ATOM 4754 C C . LYS B 1 197 ? 52.646 -1.291 15.940 1.00 85.77 480 LYS B C 1
ATOM 4755 O O . LYS B 1 197 ? 53.783 -0.828 16.057 1.00 85.52 480 LYS B O 1
ATOM 4761 N N . PHE B 1 198 ? 51.710 -1.178 16.886 1.00 87.08 481 PHE B N 1
ATOM 4762 C CA . PHE B 1 198 ? 51.933 -0.511 18.187 1.00 87.65 481 PHE B CA 1
ATOM 4763 C C . PHE B 1 198 ? 51.412 -1.452 19.268 1.00 87.09 481 PHE B C 1
ATOM 4764 O O . PHE B 1 198 ? 51.595 -1.203 20.474 1.00 86.38 481 PHE B O 1
ATOM 4772 N N . HIS B 1 199 ? 50.741 -2.511 18.809 1.00 85.97 482 HIS B N 1
ATOM 4773 C CA . HIS B 1 199 ? 50.131 -3.496 19.685 1.00 84.97 482 HIS B CA 1
ATOM 4774 C C . HIS B 1 199 ? 49.232 -2.765 20.680 1.00 83.76 482 HIS B C 1
ATOM 4775 O O . HIS B 1 199 ? 49.698 -2.100 21.621 1.00 83.45 482 HIS B O 1
ATOM 4782 N N . LEU B 1 200 ? 47.936 -2.885 20.430 1.00 81.78 483 LEU B N 1
ATOM 4783 C CA . LEU B 1 200 ? 46.884 -2.272 21.232 1.00 79.82 483 LEU B CA 1
ATOM 4784 C C . LEU B 1 200 ? 47.178 -2.100 22.743 1.00 78.34 483 LEU B C 1
ATOM 4785 O O . LEU B 1 200 ? 47.222 -3.080 23.501 1.00 77.70 483 LEU B O 1
ATOM 4790 N N . THR B 1 201 ? 47.385 -0.843 23.160 1.00 75.78 484 THR B N 1
ATOM 4791 C CA . THR B 1 201 ? 47.649 -0.485 24.568 1.00 72.87 484 THR B CA 1
ATOM 4792 C C . THR B 1 201 ? 46.348 0.147 25.100 1.00 69.90 484 THR B C 1
ATOM 4793 O O . THR B 1 201 ? 45.480 0.495 24.297 1.00 69.49 484 THR B O 1
ATOM 4797 N N . ILE B 1 202 ? 46.193 0.278 26.422 1.00 66.42 485 ILE B N 1
ATOM 4798 C CA . ILE B 1 202 ? 44.965 0.863 26.995 1.00 63.84 485 ILE B CA 1
ATOM 4799 C C . ILE B 1 202 ? 44.926 2.398 26.829 1.00 62.41 485 ILE B C 1
ATOM 4800 O O . ILE B 1 202 ? 43.845 3.009 26.758 1.00 61.72 485 ILE B O 1
ATOM 4805 N N . GLU B 1 203 ? 46.116 3.001 26.769 1.00 59.23 486 GLU B N 1
ATOM 4806 C CA . GLU B 1 203 ? 46.269 4.438 26.568 1.00 55.39 486 GLU B CA 1
ATOM 4807 C C . GLU B 1 203 ? 46.592 4.541 25.083 1.00 53.19 486 GLU B C 1
ATOM 4808 O O . GLU B 1 203 ? 47.187 5.508 24.613 1.00 51.70 486 GLU B O 1
ATOM 4814 N N . GLY B 1 204 ? 46.189 3.503 24.362 1.00 51.78 487 GLY B N 1
ATOM 4815 C CA . GLY B 1 204 ? 46.428 3.404 22.936 1.00 50.16 487 GLY B CA 1
ATOM 4816 C C . GLY B 1 204 ? 46.148 4.634 22.104 1.00 48.54 487 GLY B C 1
ATOM 4817 O O . GLY B 1 204 ? 47.091 5.312 21.679 1.00 48.71 487 GLY B O 1
ATOM 4818 N N . PRO B 1 205 ? 44.862 4.929 21.835 1.00 47.06 488 PRO B N 1
ATOM 4819 C CA . PRO B 1 205 ? 44.340 6.057 21.055 1.00 46.36 488 PRO B CA 1
ATOM 4820 C C . PRO B 1 205 ? 44.810 7.441 21.506 1.00 46.47 488 PRO B C 1
ATOM 4821 O O . PRO B 1 205 ? 45.336 8.216 20.687 1.00 45.40 488 PRO B O 1
ATOM 4825 N N . LYS B 1 206 ? 44.612 7.747 22.793 1.00 45.56 489 LYS B N 1
ATOM 4826 C CA . LYS B 1 206 ? 45.049 9.023 23.362 1.00 44.67 489 LYS B CA 1
ATOM 4827 C C . LYS B 1 206 ? 46.488 9.283 22.945 1.00 44.05 489 LYS B C 1
ATOM 4828 O O . LYS B 1 206 ? 46.762 10.154 22.114 1.00 43.82 489 LYS B O 1
ATOM 4834 N N . VAL B 1 207 ? 47.391 8.501 23.532 1.00 43.00 490 VAL B N 1
ATOM 4835 C CA . VAL B 1 207 ? 48.831 8.568 23.264 1.00 42.10 490 VAL B CA 1
ATOM 4836 C C . VAL B 1 207 ? 49.135 8.889 21.797 1.00 40.72 490 VAL B C 1
ATOM 4837 O O . VAL B 1 207 ? 50.066 9.639 21.499 1.00 40.06 490 VAL B O 1
ATOM 4841 N N . LEU B 1 208 ? 48.355 8.320 20.882 1.00 39.69 491 LEU B N 1
ATOM 4842 C CA . LEU B 1 208 ? 48.573 8.559 19.459 1.00 38.94 491 LEU B CA 1
ATOM 4843 C C . LEU B 1 208 ? 47.905 9.863 19.058 1.00 37.86 491 LEU B C 1
ATOM 4844 O O . LEU B 1 208 ? 48.527 10.729 18.412 1.00 36.20 491 LEU B O 1
ATOM 4849 N N . ALA B 1 209 ? 46.636 9.988 19.457 1.00 36.65 492 ALA B N 1
ATOM 4850 C CA . ALA B 1 209 ? 45.824 11.172 19.173 1.00 33.13 492 ALA B CA 1
ATOM 4851 C C . ALA B 1 209 ? 46.670 12.381 19.511 1.00 30.57 492 ALA B C 1
ATOM 4852 O O . ALA B 1 209 ? 46.897 13.258 18.675 1.00 27.36 492 ALA B O 1
ATOM 4854 N N . TYR B 1 210 ? 47.165 12.394 20.741 1.00 29.15 493 TYR B N 1
ATOM 4855 C CA . TYR B 1 210 ? 48.005 13.483 21.192 1.00 29.81 493 TYR B CA 1
ATOM 4856 C C . TYR B 1 210 ? 49.155 13.699 20.218 1.00 28.65 493 TYR B C 1
ATOM 4857 O O . TYR B 1 210 ? 49.340 14.800 19.718 1.00 28.03 493 TYR B O 1
ATOM 4866 N N . LEU B 1 211 ? 49.918 12.641 19.941 1.00 29.08 494 LEU B N 1
ATOM 4867 C CA . LEU B 1 211 ? 51.079 12.734 19.043 1.00 28.88 494 LEU B CA 1
ATOM 4868 C C . LEU B 1 211 ? 50.775 13.155 17.604 1.00 27.21 494 LEU B C 1
ATOM 4869 O O . LEU B 1 211 ? 51.569 13.841 16.973 1.00 24.56 494 LEU B O 1
ATOM 4874 N N . LEU B 1 212 ? 49.622 12.760 17.092 1.00 26.62 495 LEU B N 1
ATOM 4875 C CA . LEU B 1 212 ? 49.261 13.155 15.747 1.00 28.18 495 LEU B CA 1
ATOM 4876 C C . LEU B 1 212 ? 48.988 14.640 15.777 1.00 29.38 495 LEU B C 1
ATOM 4877 O O . LEU B 1 212 ? 49.512 15.412 14.957 1.00 29.85 495 LEU B O 1
ATOM 4882 N N . GLY B 1 213 ? 48.155 15.029 16.743 1.00 29.72 496 GLY B N 1
ATOM 4883 C CA . GLY B 1 213 ? 47.795 16.418 16.905 1.00 28.50 496 GLY B CA 1
ATOM 4884 C C . GLY B 1 213 ? 49.067 17.166 17.146 1.00 27.72 496 GLY B C 1
ATOM 4885 O O . GLY B 1 213 ? 49.302 18.200 16.544 1.00 28.28 496 GLY B O 1
ATOM 4886 N N . LEU B 1 214 ? 49.897 16.629 18.025 1.00 28.24 497 LEU B N 1
ATOM 4887 C CA . LEU B 1 214 ? 51.168 17.265 18.305 1.00 31.16 497 LEU B CA 1
ATOM 4888 C C . LEU B 1 214 ? 51.911 17.326 16.975 1.00 33.83 497 LEU B C 1
ATOM 4889 O O . LEU B 1 214 ? 52.641 18.279 16.713 1.00 33.17 497 LEU B O 1
ATOM 4894 N N . TRP B 1 215 ? 51.701 16.318 16.120 1.00 37.13 498 TRP B N 1
ATOM 4895 C CA . TRP B 1 215 ? 52.350 16.306 14.817 1.00 38.40 498 TRP B CA 1
ATOM 4896 C C . TRP B 1 215 ? 51.834 17.443 13.960 1.00 39.43 498 TRP B C 1
ATOM 4897 O O . TRP B 1 215 ? 52.639 18.129 13.329 1.00 40.03 498 TRP B O 1
ATOM 4908 N N . ILE B 1 216 ? 50.515 17.662 13.925 1.00 39.31 499 ILE B N 1
ATOM 4909 C CA . ILE B 1 216 ? 49.999 18.749 13.091 1.00 41.36 499 ILE B CA 1
ATOM 4910 C C . ILE B 1 216 ? 50.568 20.101 13.471 1.00 42.93 499 ILE B C 1
ATOM 4911 O O . ILE B 1 216 ? 50.751 20.963 12.613 1.00 43.40 499 ILE B O 1
ATOM 4916 N N . GLY B 1 217 ? 50.844 20.283 14.755 1.00 45.22 500 GLY B N 1
ATOM 4917 C CA . GLY B 1 217 ? 51.386 21.544 15.234 1.00 48.72 500 GLY B CA 1
ATOM 4918 C C . GLY B 1 217 ? 52.773 21.945 14.748 1.00 51.29 500 GLY B C 1
ATOM 4919 O O . GLY B 1 217 ? 52.906 22.907 13.992 1.00 51.70 500 GLY B O 1
ATOM 4920 N N . ASP B 1 218 ? 53.806 21.231 15.192 1.00 54.33 501 ASP B N 1
ATOM 4921 C CA . ASP B 1 218 ? 55.188 21.526 14.797 1.00 57.86 501 ASP B CA 1
ATOM 4922 C C . ASP B 1 218 ? 55.853 20.295 14.124 1.00 59.42 501 ASP B C 1
ATOM 4923 O O . ASP B 1 218 ? 56.986 19.903 14.453 1.00 58.56 501 ASP B O 1
ATOM 4928 N N . GLY B 1 219 ? 55.155 19.694 13.167 1.00 60.77 502 GLY B N 1
ATOM 4929 C CA . GLY B 1 219 ? 55.700 18.518 12.518 1.00 62.55 502 GLY B CA 1
ATOM 4930 C C . GLY B 1 219 ? 56.171 18.675 11.087 1.00 63.63 502 GLY B C 1
ATOM 4931 O O . GLY B 1 219 ? 55.568 19.396 10.296 1.00 63.97 502 GLY B O 1
ATOM 4932 N N . LEU B 1 220 ? 57.259 17.990 10.753 1.00 64.44 503 LEU B N 1
ATOM 4933 C CA . LEU B 1 220 ? 57.798 18.038 9.404 1.00 65.11 503 LEU B CA 1
ATOM 4934 C C . LEU B 1 220 ? 56.911 17.148 8.535 1.00 65.88 503 LEU B C 1
ATOM 4935 O O . LEU B 1 220 ? 56.790 15.951 8.788 1.00 66.30 503 LEU B O 1
ATOM 4940 N N . SER B 1 221 ? 56.295 17.740 7.516 1.00 66.38 504 SER B N 1
ATOM 4941 C CA . SER B 1 221 ? 55.393 17.027 6.607 1.00 67.89 504 SER B CA 1
ATOM 4942 C C . SER B 1 221 ? 55.930 15.832 5.792 1.00 68.38 504 SER B C 1
ATOM 4943 O O . SER B 1 221 ? 55.147 14.982 5.346 1.00 68.31 504 SER B O 1
ATOM 4946 N N . ASP B 1 222 ? 57.242 15.768 5.577 1.00 68.48 505 ASP B N 1
ATOM 4947 C CA . ASP B 1 222 ? 57.813 14.675 4.801 1.00 68.04 505 ASP B CA 1
ATOM 4948 C C . ASP B 1 222 ? 58.216 13.485 5.648 1.00 66.73 505 ASP B C 1
ATOM 4949 O O . ASP B 1 222 ? 58.084 12.347 5.221 1.00 66.59 505 ASP B O 1
ATOM 4954 N N . ARG B 1 223 ? 58.695 13.748 6.852 1.00 66.00 506 ARG B N 1
ATOM 4955 C CA . ARG B 1 223 ? 59.137 12.678 7.730 1.00 66.56 506 ARG B CA 1
ATOM 4956 C C . ARG B 1 223 ? 58.369 12.616 9.051 1.00 66.06 506 ARG B C 1
ATOM 4957 O O . ARG B 1 223 ? 57.808 13.621 9.498 1.00 66.28 506 ARG B O 1
ATOM 4965 N N . ALA B 1 224 ? 58.358 11.440 9.678 1.00 64.48 507 ALA B N 1
ATOM 4966 C CA . ALA B 1 224 ? 57.677 11.269 10.958 1.00 62.82 507 ALA B CA 1
ATOM 4967 C C . ALA B 1 224 ? 58.481 11.861 12.123 1.00 61.60 507 ALA B C 1
ATOM 4968 O O . ALA B 1 224 ? 58.636 11.233 13.170 1.00 60.08 507 ALA B O 1
ATOM 4970 N N . THR B 1 225 ? 58.978 13.079 11.920 1.00 61.87 508 THR B N 1
ATOM 4971 C CA . THR B 1 225 ? 59.742 13.824 12.928 1.00 62.94 508 THR B CA 1
ATOM 4972 C C . THR B 1 225 ? 59.119 15.237 13.104 1.00 63.45 508 THR B C 1
ATOM 4973 O O . THR B 1 225 ? 58.425 15.733 12.198 1.00 63.09 508 THR B O 1
ATOM 4977 N N . PHE B 1 226 ? 59.346 15.868 14.263 1.00 63.36 509 PHE B N 1
ATOM 4978 C CA . PHE B 1 226 ? 58.824 17.219 14.509 1.00 63.24 509 PHE B CA 1
ATOM 4979 C C . PHE B 1 226 ? 59.547 18.080 15.544 1.00 62.30 509 PHE B C 1
ATOM 4980 O O . PHE B 1 226 ? 60.021 17.585 16.574 1.00 62.17 509 PHE B O 1
ATOM 4988 N N . SER B 1 227 ? 59.609 19.379 15.250 1.00 60.69 510 SER B N 1
ATOM 4989 C CA . SER B 1 227 ? 60.290 20.352 16.104 1.00 61.25 510 SER B CA 1
ATOM 4990 C C . SER B 1 227 ? 59.570 20.796 17.382 1.00 61.00 510 SER B C 1
ATOM 4991 O O . SER B 1 227 ? 58.524 21.442 17.328 1.00 61.14 510 SER B O 1
ATOM 4994 N N . VAL B 1 228 ? 60.153 20.485 18.533 1.00 60.38 511 VAL B N 1
ATOM 4995 C CA . VAL B 1 228 ? 59.554 20.864 19.806 1.00 59.90 511 VAL B CA 1
ATOM 4996 C C . VAL B 1 228 ? 60.398 21.866 20.570 1.00 60.06 511 VAL B C 1
ATOM 4997 O O . VAL B 1 228 ? 61.624 21.822 20.526 1.00 60.25 511 VAL B O 1
ATOM 5001 N N . ASP B 1 229 ? 59.719 22.769 21.271 1.00 60.61 512 ASP B N 1
ATOM 5002 C CA . ASP B 1 229 ? 60.358 23.807 22.072 1.00 60.51 512 ASP B CA 1
ATOM 5003 C C . ASP B 1 229 ? 61.145 23.184 23.234 1.00 61.84 512 ASP B C 1
ATOM 5004 O O . ASP B 1 229 ? 60.623 22.335 23.977 1.00 63.20 512 ASP B O 1
ATOM 5009 N N . SER B 1 230 ? 62.400 23.614 23.381 1.00 61.51 513 SER B N 1
ATOM 5010 C CA . SER B 1 230 ? 63.311 23.134 24.429 1.00 60.56 513 SER B CA 1
ATOM 5011 C C . SER B 1 230 ? 62.968 23.574 25.865 1.00 60.63 513 SER B C 1
ATOM 5012 O O . SER B 1 230 ? 62.894 22.744 26.774 1.00 60.95 513 SER B O 1
ATOM 5015 N N . ARG B 1 231 ? 62.775 24.879 26.062 1.00 59.96 514 ARG B N 1
ATOM 5016 C CA . ARG B 1 231 ? 62.447 25.450 27.376 1.00 58.59 514 ARG B CA 1
ATOM 5017 C C . ARG B 1 231 ? 61.325 24.733 28.134 1.00 56.22 514 ARG B C 1
ATOM 5018 O O . ARG B 1 231 ? 61.153 24.883 29.354 1.00 54.02 514 ARG B O 1
ATOM 5026 N N . ASP B 1 232 ? 60.578 23.936 27.389 1.00 54.21 515 ASP B N 1
ATOM 5027 C CA . ASP B 1 232 ? 59.468 23.194 27.942 1.00 53.00 515 ASP B CA 1
ATOM 5028 C C . ASP B 1 232 ? 59.879 21.778 28.358 1.00 51.62 515 ASP B C 1
ATOM 5029 O O . ASP B 1 232 ? 59.796 20.849 27.555 1.00 51.67 515 ASP B O 1
ATOM 5034 N N . THR B 1 233 ? 60.326 21.601 29.598 1.00 49.57 516 THR B N 1
ATOM 5035 C CA . THR B 1 233 ? 60.712 20.263 30.031 1.00 47.02 516 THR B CA 1
ATOM 5036 C C . THR B 1 233 ? 59.445 19.403 30.134 1.00 46.95 516 THR B C 1
ATOM 5037 O O . THR B 1 233 ? 59.347 18.372 29.469 1.00 48.08 516 THR B O 1
ATOM 5041 N N . SER B 1 234 ? 58.475 19.837 30.944 1.00 45.73 517 SER B N 1
ATOM 5042 C CA . SER B 1 234 ? 57.212 19.119 31.130 1.00 43.05 517 SER B CA 1
ATOM 5043 C C . SER B 1 234 ? 56.592 18.714 29.788 1.00 42.48 517 SER B C 1
ATOM 5044 O O . SER B 1 234 ? 55.958 17.653 29.683 1.00 40.59 517 SER B O 1
ATOM 5047 N N . LEU B 1 235 ? 56.763 19.550 28.765 1.00 41.58 518 LEU B N 1
ATOM 5048 C CA . LEU B 1 235 ? 56.259 19.193 27.442 1.00 42.56 518 LEU B CA 1
ATOM 5049 C C . LEU B 1 235 ? 57.104 18.008 26.960 1.00 44.14 518 LEU B C 1
ATOM 5050 O O . LEU B 1 235 ? 56.575 16.956 26.600 1.00 42.26 518 LEU B O 1
ATOM 5055 N N . MET B 1 236 ? 58.427 18.199 26.987 1.00 46.80 519 MET B N 1
ATOM 5056 C CA . MET B 1 236 ? 59.399 17.197 26.555 1.00 48.47 519 MET B CA 1
ATOM 5057 C C . MET B 1 236 ? 59.270 15.812 27.178 1.00 48.77 519 MET B C 1
ATOM 5058 O O . MET B 1 236 ? 59.300 14.808 26.452 1.00 49.01 519 MET B O 1
ATOM 5063 N N . GLU B 1 237 ? 59.145 15.729 28.500 1.00 48.54 520 GLU B N 1
ATOM 5064 C CA . GLU B 1 237 ? 59.021 14.412 29.134 1.00 49.30 520 GLU B CA 1
ATOM 5065 C C . GLU B 1 237 ? 57.720 13.760 28.689 1.00 47.94 520 GLU B C 1
ATOM 5066 O O . GLU B 1 237 ? 57.525 12.558 28.837 1.00 47.23 520 GLU B O 1
ATOM 5072 N N . ARG B 1 238 ? 56.825 14.592 28.163 1.00 47.84 521 ARG B N 1
ATOM 5073 C CA . ARG B 1 238 ? 55.524 14.165 27.673 1.00 45.01 521 ARG B CA 1
ATOM 5074 C C . ARG B 1 238 ? 55.727 13.648 26.263 1.00 45.35 521 ARG B C 1
ATOM 5075 O O . ARG B 1 238 ? 55.215 12.586 25.910 1.00 45.98 521 ARG B O 1
ATOM 5083 N N . VAL B 1 239 ? 56.495 14.384 25.462 1.00 45.28 522 VAL B N 1
ATOM 5084 C CA . VAL B 1 239 ? 56.776 13.965 24.095 1.00 45.61 522 VAL B CA 1
ATOM 5085 C C . VAL B 1 239 ? 57.399 12.600 24.137 1.00 46.12 522 VAL B C 1
ATOM 5086 O O . VAL B 1 239 ? 57.276 11.837 23.189 1.00 45.64 522 VAL B O 1
ATOM 5090 N N . THR B 1 240 ? 58.093 12.306 25.236 1.00 47.88 523 THR B N 1
ATOM 5091 C CA . THR B 1 240 ? 58.756 11.010 25.401 1.00 49.04 523 THR B CA 1
ATOM 5092 C C . THR B 1 240 ? 57.827 10.010 26.092 1.00 48.49 523 THR B C 1
ATOM 5093 O O . THR B 1 240 ? 57.608 8.929 25.567 1.00 49.17 523 THR B O 1
ATOM 5097 N N . GLU B 1 241 ? 57.274 10.362 27.251 1.00 48.32 524 GLU B N 1
ATOM 5098 C CA . GLU B 1 241 ? 56.369 9.452 27.956 1.00 48.55 524 GLU B CA 1
ATOM 5099 C C . GLU B 1 241 ? 55.528 8.730 26.895 1.00 49.47 524 GLU B C 1
ATOM 5100 O O . GLU B 1 241 ? 55.375 7.503 26.903 1.00 48.05 524 GLU B O 1
ATOM 5106 N N . TYR B 1 242 ? 55.032 9.516 25.949 1.00 51.29 525 TYR B N 1
ATOM 5107 C CA . TYR B 1 242 ? 54.207 9.013 24.868 1.00 53.22 525 TYR B CA 1
ATOM 5108 C C . TYR B 1 242 ? 54.961 8.219 23.807 1.00 54.61 525 TYR B C 1
ATOM 5109 O O . TYR B 1 242 ? 54.623 7.064 23.538 1.00 55.51 525 TYR B O 1
ATOM 5118 N N . ALA B 1 243 ? 55.977 8.832 23.213 1.00 55.50 526 ALA B N 1
ATOM 5119 C CA . ALA B 1 243 ? 56.780 8.175 22.185 1.00 56.03 526 ALA B CA 1
ATOM 5120 C C . ALA B 1 243 ? 57.126 6.734 22.531 1.00 56.38 526 ALA B C 1
ATOM 5121 O O . ALA B 1 243 ? 57.109 5.862 21.652 1.00 56.60 526 ALA B O 1
ATOM 5123 N N . GLU B 1 244 ? 57.452 6.480 23.799 1.00 56.99 527 GLU B N 1
ATOM 5124 C CA . GLU B 1 244 ? 57.790 5.118 24.214 1.00 57.71 527 GLU B CA 1
ATOM 5125 C C . GLU B 1 244 ? 56.553 4.339 24.728 1.00 57.74 527 GLU B C 1
ATOM 5126 O O . GLU B 1 244 ? 56.656 3.157 25.040 1.00 58.01 527 GLU B O 1
ATOM 5132 N N . LYS B 1 245 ? 55.383 4.982 24.791 1.00 57.98 528 LYS B N 1
ATOM 5133 C CA . LYS B 1 245 ? 54.160 4.286 25.232 1.00 58.78 528 LYS B CA 1
ATOM 5134 C C . LYS B 1 245 ? 53.527 3.674 23.986 1.00 59.23 528 LYS B C 1
ATOM 5135 O O . LYS B 1 245 ? 52.818 2.659 24.049 1.00 57.74 528 LYS B O 1
ATOM 5141 N N . LEU B 1 246 ? 53.787 4.318 22.851 1.00 60.32 529 LEU B N 1
ATOM 5142 C CA . LEU B 1 246 ? 53.293 3.846 21.565 1.00 61.70 529 LEU B CA 1
ATOM 5143 C C . LEU B 1 246 ? 54.234 2.715 21.178 1.00 63.90 529 LEU B C 1
ATOM 5144 O O . LEU B 1 246 ? 53.873 1.827 20.389 1.00 64.53 529 LEU B O 1
ATOM 5149 N N . ASN B 1 247 ? 55.448 2.794 21.740 1.00 65.71 530 ASN B N 1
ATOM 5150 C CA . ASN B 1 247 ? 56.533 1.822 21.553 1.00 66.64 530 ASN B CA 1
ATOM 5151 C C . ASN B 1 247 ? 57.577 2.290 20.535 1.00 67.25 530 ASN B C 1
ATOM 5152 O O . ASN B 1 247 ? 57.726 1.670 19.469 1.00 67.81 530 ASN B O 1
ATOM 5157 N N . LEU B 1 248 ? 58.292 3.378 20.857 1.00 66.54 531 LEU B N 1
ATOM 5158 C CA . LEU B 1 248 ? 59.331 3.904 19.966 1.00 66.31 531 LEU B CA 1
ATOM 5159 C C . LEU B 1 248 ? 60.277 4.975 20.551 1.00 66.08 531 LEU B C 1
ATOM 5160 O O . LEU B 1 248 ? 60.062 6.162 20.325 1.00 67.09 531 LEU B O 1
ATOM 5165 N N . CYS B 1 249 ? 61.333 4.558 21.267 1.00 65.36 532 CYS B N 1
ATOM 5166 C CA . CYS B 1 249 ? 62.298 5.494 21.878 1.00 63.18 532 CYS B CA 1
ATOM 5167 C C . CYS B 1 249 ? 62.367 6.770 21.040 1.00 64.94 532 CYS B C 1
ATOM 5168 O O . CYS B 1 249 ? 62.735 6.745 19.867 1.00 63.39 532 CYS B O 1
ATOM 5171 N N . ALA B 1 250 ? 61.970 7.879 21.659 1.00 67.26 533 ALA B N 1
ATOM 5172 C CA . ALA B 1 250 ? 61.948 9.184 21.008 1.00 68.74 533 ALA B CA 1
ATOM 5173 C C . ALA B 1 250 ? 63.278 9.902 21.088 1.00 70.07 533 ALA B C 1
ATOM 5174 O O . ALA B 1 250 ? 63.379 11.047 20.649 1.00 69.00 533 ALA B O 1
ATOM 5176 N N . GLU B 1 251 ? 64.277 9.232 21.672 1.00 72.70 534 GLU B N 1
ATOM 5177 C CA . GLU B 1 251 ? 65.643 9.764 21.816 1.00 74.65 534 GLU B CA 1
ATOM 5178 C C . GLU B 1 251 ? 65.768 11.085 20.943 1.00 77.65 534 GLU B C 1
ATOM 5179 O O . GLU B 1 251 ? 65.577 11.058 19.725 1.00 77.72 534 GLU B O 1
ATOM 5185 N N . TYR B 1 252 ? 66.041 12.237 21.567 1.00 81.16 535 TYR B N 1
ATOM 5186 C CA . TYR B 1 252 ? 66.131 13.530 20.842 1.00 85.51 535 TYR B CA 1
ATOM 5187 C C . TYR B 1 252 ? 67.305 13.707 19.851 1.00 87.20 535 TYR B C 1
ATOM 5188 O O . TYR B 1 252 ? 68.153 12.820 19.744 1.00 88.50 535 TYR B O 1
ATOM 5197 N N . LYS B 1 253 ? 67.363 14.849 19.144 1.00 88.07 536 LYS B N 1
ATOM 5198 C CA . LYS B 1 253 ? 68.428 15.117 18.138 1.00 88.69 536 LYS B CA 1
ATOM 5199 C C . LYS B 1 253 ? 69.730 15.785 18.625 1.00 89.75 536 LYS B C 1
ATOM 5200 O O . LYS B 1 253 ? 70.344 15.353 19.614 1.00 90.20 536 LYS B O 1
ATOM 5206 N N . ASP B 1 254 ? 70.151 16.827 17.900 1.00 90.34 537 ASP B N 1
ATOM 5207 C CA . ASP B 1 254 ? 71.368 17.586 18.211 1.00 91.45 537 ASP B CA 1
ATOM 5208 C C . ASP B 1 254 ? 71.120 18.535 19.391 1.00 92.53 537 ASP B C 1
ATOM 5209 O O . ASP B 1 254 ? 70.119 19.255 19.414 1.00 92.37 537 ASP B O 1
ATOM 5214 N N . ARG B 1 255 ? 72.032 18.522 20.367 1.00 94.08 538 ARG B N 1
ATOM 5215 C CA . ARG B 1 255 ? 71.930 19.369 21.571 1.00 95.21 538 ARG B CA 1
ATOM 5216 C C . ARG B 1 255 ? 72.156 20.875 21.276 1.00 95.40 538 ARG B C 1
ATOM 5217 O O . ARG B 1 255 ? 71.231 21.684 21.414 1.00 95.42 538 ARG B O 1
ATOM 5225 N N . LYS B 1 256 ? 73.373 21.255 20.888 1.00 95.60 539 LYS B N 1
ATOM 5226 C CA . LYS B 1 256 ? 73.649 22.655 20.555 1.00 96.41 539 LYS B CA 1
ATOM 5227 C C . LYS B 1 256 ? 72.941 22.940 19.224 1.00 97.25 539 LYS B C 1
ATOM 5228 O O . LYS B 1 256 ? 73.299 22.371 18.182 1.00 97.92 539 LYS B O 1
ATOM 5234 N N . GLU B 1 257 ? 71.930 23.809 19.267 1.00 97.79 540 GLU B N 1
ATOM 5235 C CA . GLU B 1 257 ? 71.142 24.162 18.074 1.00 97.87 540 GLU B CA 1
ATOM 5236 C C . GLU B 1 257 ? 70.777 25.662 18.094 1.00 97.56 540 GLU B C 1
ATOM 5237 O O . GLU B 1 257 ? 69.930 26.094 18.891 1.00 97.25 540 GLU B O 1
ATOM 5243 N N . PRO B 1 258 ? 71.420 26.473 17.221 1.00 96.82 541 PRO B N 1
ATOM 5244 C CA . PRO B 1 258 ? 71.167 27.915 17.142 1.00 96.19 541 PRO B CA 1
ATOM 5245 C C . PRO B 1 258 ? 69.692 28.319 17.156 1.00 95.91 541 PRO B C 1
ATOM 5246 O O . PRO B 1 258 ? 69.369 29.514 17.258 1.00 96.07 541 PRO B O 1
ATOM 5250 N N . GLN B 1 259 ? 68.809 27.319 17.057 1.00 94.64 542 GLN B N 1
ATOM 5251 C CA . GLN B 1 259 ? 67.360 27.531 17.107 1.00 92.88 542 GLN B CA 1
ATOM 5252 C C . GLN B 1 259 ? 66.863 27.260 18.533 1.00 91.52 542 GLN B C 1
ATOM 5253 O O . GLN B 1 259 ? 67.387 26.373 19.219 1.00 91.83 542 GLN B O 1
ATOM 5259 N N . VAL B 1 260 ? 65.864 28.015 18.984 1.00 89.14 543 VAL B N 1
ATOM 5260 C CA . VAL B 1 260 ? 65.323 27.799 20.322 1.00 86.96 543 VAL B CA 1
ATOM 5261 C C . VAL B 1 260 ? 64.591 26.457 20.390 1.00 85.52 543 VAL B C 1
ATOM 5262 O O . VAL B 1 260 ? 64.665 25.746 21.394 1.00 84.89 543 VAL B O 1
ATOM 5266 N N . ALA B 1 261 ? 63.884 26.117 19.316 1.00 84.01 544 ALA B N 1
ATOM 5267 C CA . ALA B 1 261 ? 63.150 24.856 19.254 1.00 82.47 544 ALA B CA 1
ATOM 5268 C C . ALA B 1 261 ? 64.067 23.692 18.840 1.00 80.97 544 ALA B C 1
ATOM 5269 O O . ALA B 1 261 ? 64.694 23.727 17.781 1.00 81.04 544 ALA B O 1
ATOM 5271 N N . LYS B 1 262 ? 64.152 22.672 19.691 1.00 78.94 545 LYS B N 1
ATOM 5272 C CA . LYS B 1 262 ? 64.968 21.499 19.398 1.00 77.25 545 LYS B CA 1
ATOM 5273 C C . LYS B 1 262 ? 64.253 20.640 18.334 1.00 76.53 545 LYS B C 1
ATOM 5274 O O . LYS B 1 262 ? 63.202 21.037 17.817 1.00 77.12 545 LYS B O 1
ATOM 5280 N N . THR B 1 263 ? 64.824 19.478 18.003 1.00 74.51 546 THR B N 1
ATOM 5281 C CA . THR B 1 263 ? 64.235 18.557 17.025 1.00 71.86 546 THR B CA 1
ATOM 5282 C C . THR B 1 263 ? 64.210 17.162 17.622 1.00 70.66 546 THR B C 1
ATOM 5283 O O . THR B 1 263 ? 65.223 16.697 18.133 1.00 70.67 546 THR B O 1
ATOM 5287 N N . VAL B 1 264 ? 63.061 16.496 17.556 1.00 69.53 547 VAL B N 1
ATOM 5288 C CA . VAL B 1 264 ? 62.932 15.143 18.104 1.00 68.46 547 VAL B CA 1
ATOM 5289 C C . VAL B 1 264 ? 62.589 14.106 17.038 1.00 68.46 547 VAL B C 1
ATOM 5290 O O . VAL B 1 264 ? 61.786 14.380 16.144 1.00 68.78 547 VAL B O 1
ATOM 5294 N N . ASN B 1 265 ? 63.188 12.915 17.141 1.00 68.09 548 ASN B N 1
ATOM 5295 C CA . ASN B 1 265 ? 62.943 11.837 16.178 1.00 67.36 548 ASN B CA 1
ATOM 5296 C C . ASN B 1 265 ? 62.239 10.627 16.763 1.00 67.65 548 ASN B C 1
ATOM 5297 O O . ASN B 1 265 ? 62.361 10.321 17.956 1.00 66.95 548 ASN B O 1
ATOM 5302 N N . LEU B 1 266 ? 61.513 9.924 15.898 1.00 68.13 549 LEU B N 1
ATOM 5303 C CA . LEU B 1 266 ? 60.778 8.746 16.318 1.00 68.84 549 LEU B CA 1
ATOM 5304 C C . LEU B 1 266 ? 60.712 7.605 15.268 1.00 69.46 549 LEU B C 1
ATOM 5305 O O . LEU B 1 266 ? 60.227 7.800 14.150 1.00 68.70 549 LEU B O 1
ATOM 5310 N N . TYR B 1 267 ? 61.247 6.433 15.644 1.00 70.75 550 TYR B N 1
ATOM 5311 C CA . TYR B 1 267 ? 61.248 5.185 14.838 1.00 70.57 550 TYR B CA 1
ATOM 5312 C C . TYR B 1 267 ? 61.001 4.100 15.904 1.00 70.15 550 TYR B C 1
ATOM 5313 O O . TYR B 1 267 ? 60.924 4.427 17.089 1.00 70.01 550 TYR B O 1
ATOM 5322 N N . SER B 1 268 ? 60.902 2.827 15.521 1.00 69.81 551 SER B N 1
ATOM 5323 C CA . SER B 1 268 ? 60.651 1.782 16.527 1.00 69.94 551 SER B CA 1
ATOM 5324 C C . SER B 1 268 ? 61.646 0.615 16.587 1.00 70.25 551 SER B C 1
ATOM 5325 O O . SER B 1 268 ? 61.887 0.037 17.660 1.00 69.55 551 SER B O 1
ATOM 5328 N N . LEU B 1 280 ? 62.140 5.445 9.162 1.00 77.87 563 LEU B N 1
ATOM 5329 C CA . LEU B 1 280 ? 61.480 6.603 9.771 1.00 78.56 563 LEU B CA 1
ATOM 5330 C C . LEU B 1 280 ? 60.194 6.955 9.034 1.00 78.99 563 LEU B C 1
ATOM 5331 O O . LEU B 1 280 ? 59.215 7.383 9.644 1.00 77.61 563 LEU B O 1
ATOM 5336 N N . ASN B 1 281 ? 60.218 6.782 7.716 1.00 80.63 564 ASN B N 1
ATOM 5337 C CA . ASN B 1 281 ? 59.068 7.062 6.865 1.00 82.02 564 ASN B CA 1
ATOM 5338 C C . ASN B 1 281 ? 58.091 5.893 6.957 1.00 83.08 564 ASN B C 1
ATOM 5339 O O . ASN B 1 281 ? 57.617 5.567 8.045 1.00 82.97 564 ASN B O 1
ATOM 5344 N N . THR B 1 282 ? 57.775 5.250 5.839 1.00 84.47 565 THR B N 1
ATOM 5345 C CA . THR B 1 282 ? 56.855 4.120 5.926 1.00 86.32 565 THR B CA 1
ATOM 5346 C C . THR B 1 282 ? 57.507 3.077 6.822 1.00 86.54 565 THR B C 1
ATOM 5347 O O . THR B 1 282 ? 58.631 3.276 7.301 1.00 86.72 565 THR B O 1
ATOM 5351 N N . GLU B 1 283 ? 56.807 1.965 7.035 1.00 86.76 566 GLU B N 1
ATOM 5352 C CA . GLU B 1 283 ? 57.297 0.891 7.899 1.00 86.41 566 GLU B CA 1
ATOM 5353 C C . GLU B 1 283 ? 57.363 1.408 9.336 1.00 85.77 566 GLU B C 1
ATOM 5354 O O . GLU B 1 283 ? 57.324 0.633 10.297 1.00 85.54 566 GLU B O 1
ATOM 5360 N N . ASN B 1 284 ? 57.448 2.731 9.462 1.00 85.05 567 ASN B N 1
ATOM 5361 C CA . ASN B 1 284 ? 57.496 3.396 10.754 1.00 83.51 567 ASN B CA 1
ATOM 5362 C C . ASN B 1 284 ? 56.082 3.676 11.266 1.00 82.14 567 ASN B C 1
ATOM 5363 O O . ASN B 1 284 ? 55.275 4.306 10.581 1.00 81.65 567 ASN B O 1
ATOM 5368 N N . PRO B 1 285 ? 55.798 3.247 12.506 1.00 80.68 568 PRO B N 1
ATOM 5369 C CA . PRO B 1 285 ? 54.569 3.328 13.305 1.00 79.20 568 PRO B CA 1
ATOM 5370 C C . PRO B 1 285 ? 53.765 4.627 13.280 1.00 77.57 568 PRO B C 1
ATOM 5371 O O . PRO B 1 285 ? 52.633 4.633 12.809 1.00 77.12 568 PRO B O 1
ATOM 5375 N N . LEU B 1 286 ? 54.321 5.720 13.800 1.00 75.57 569 LEU B N 1
ATOM 5376 C CA . LEU B 1 286 ? 53.572 6.975 13.800 1.00 73.90 569 LEU B CA 1
ATOM 5377 C C . LEU B 1 286 ? 53.277 7.455 12.387 1.00 72.65 569 LEU B C 1
ATOM 5378 O O . LEU B 1 286 ? 52.173 7.934 12.109 1.00 72.10 569 LEU B O 1
ATOM 5383 N N . TRP B 1 287 ? 54.252 7.330 11.490 1.00 71.15 570 TRP B N 1
ATOM 5384 C CA . TRP B 1 287 ? 54.041 7.806 10.129 1.00 69.85 570 TRP B CA 1
ATOM 5385 C C . TRP B 1 287 ? 52.950 7.083 9.343 1.00 68.46 570 TRP B C 1
ATOM 5386 O O . TRP B 1 287 ? 52.400 7.631 8.388 1.00 67.88 570 TRP B O 1
ATOM 5397 N N . ASP B 1 288 ? 52.629 5.857 9.735 1.00 67.36 571 ASP B N 1
ATOM 5398 C CA . ASP B 1 288 ? 51.576 5.127 9.041 1.00 65.68 571 ASP B CA 1
ATOM 5399 C C . ASP B 1 288 ? 50.241 5.774 9.425 1.00 63.29 571 ASP B C 1
ATOM 5400 O O . ASP B 1 288 ? 49.444 6.124 8.548 1.00 63.40 571 ASP B O 1
ATOM 5405 N N . ALA B 1 289 ? 50.017 5.954 10.730 1.00 59.94 572 ALA B N 1
ATOM 5406 C CA . ALA B 1 289 ? 48.800 6.592 11.242 1.00 55.79 572 ALA B CA 1
ATOM 5407 C C . ALA B 1 289 ? 48.570 7.948 10.585 1.00 53.17 572 ALA B C 1
ATOM 5408 O O . ALA B 1 289 ? 47.437 8.344 10.377 1.00 52.46 572 ALA B O 1
ATOM 5410 N N . ILE B 1 290 ? 49.660 8.639 10.264 1.00 51.15 573 ILE B N 1
ATOM 5411 C CA . ILE B 1 290 ? 49.646 9.964 9.632 1.00 50.04 573 ILE B CA 1
ATOM 5412 C C . ILE B 1 290 ? 49.182 9.956 8.180 1.00 50.33 573 ILE B C 1
ATOM 5413 O O . ILE B 1 290 ? 48.790 10.993 7.649 1.00 50.93 573 ILE B O 1
ATOM 5418 N N . VAL B 1 291 ? 49.246 8.803 7.523 1.00 50.39 574 VAL B N 1
ATOM 5419 C CA . VAL B 1 291 ? 48.822 8.731 6.127 1.00 49.39 574 VAL B CA 1
ATOM 5420 C C . VAL B 1 291 ? 47.607 7.823 6.072 1.00 48.43 574 VAL B C 1
ATOM 5421 O O . VAL B 1 291 ? 46.649 8.069 5.345 1.00 47.44 574 VAL B O 1
ATOM 5425 N N . GLY B 1 292 ? 47.643 6.774 6.877 1.00 48.61 575 GLY B N 1
ATOM 5426 C CA . GLY B 1 292 ? 46.525 5.855 6.908 1.00 48.35 575 GLY B CA 1
ATOM 5427 C C . GLY B 1 292 ? 45.226 6.596 7.170 1.00 47.40 575 GLY B C 1
ATOM 5428 O O . GLY B 1 292 ? 44.259 6.476 6.407 1.00 47.27 575 GLY B O 1
ATOM 5429 N N . LEU B 1 293 ? 45.226 7.390 8.239 1.00 45.99 576 LEU B N 1
ATOM 5430 C CA . LEU B 1 293 ? 44.056 8.150 8.660 1.00 43.81 576 LEU B CA 1
ATOM 5431 C C . LEU B 1 293 ? 43.666 9.374 7.809 1.00 43.61 576 LEU B C 1
ATOM 5432 O O . LEU B 1 293 ? 42.472 9.660 7.638 1.00 43.90 576 LEU B O 1
ATOM 5437 N N . GLY B 1 294 ? 44.652 10.084 7.269 1.00 42.84 577 GLY B N 1
ATOM 5438 C CA . GLY B 1 294 ? 44.341 11.233 6.446 1.00 42.67 577 GLY B CA 1
ATOM 5439 C C . GLY B 1 294 ? 45.002 12.507 6.921 1.00 44.35 577 GLY B C 1
ATOM 5440 O O . GLY B 1 294 ? 44.826 13.555 6.295 1.00 44.19 577 GLY B O 1
ATOM 5441 N N . PHE B 1 295 ? 45.764 12.429 8.015 1.00 45.68 578 PHE B N 1
ATOM 5442 C CA . PHE B 1 295 ? 46.443 13.599 8.563 1.00 48.11 578 PHE B CA 1
ATOM 5443 C C . PHE B 1 295 ? 47.391 14.198 7.544 1.00 50.24 578 PHE B C 1
ATOM 5444 O O . PHE B 1 295 ? 48.197 15.081 7.832 1.00 50.23 578 PHE B O 1
ATOM 5452 N N . LEU B 1 296 ? 47.272 13.702 6.327 1.00 53.51 579 LEU B N 1
ATOM 5453 C CA . LEU B 1 296 ? 48.088 14.172 5.234 1.00 56.48 579 LEU B CA 1
ATOM 5454 C C . LEU B 1 296 ? 47.455 13.690 3.943 1.00 57.82 579 LEU B C 1
ATOM 5455 O O . LEU B 1 296 ? 47.026 12.535 3.840 1.00 57.04 579 LEU B O 1
ATOM 5460 N N . LYS B 1 297 ? 47.381 14.606 2.984 1.00 59.42 580 LYS B N 1
ATOM 5461 C CA . LYS B 1 297 ? 46.820 14.352 1.664 1.00 61.79 580 LYS B CA 1
ATOM 5462 C C . LYS B 1 297 ? 47.447 15.417 0.792 1.00 62.76 580 LYS B C 1
ATOM 5463 O O . LYS B 1 297 ? 47.834 16.473 1.290 1.00 64.17 580 LYS B O 1
ATOM 5469 N N . ASP B 1 298 ? 47.532 15.162 -0.504 1.00 63.21 581 ASP B N 1
ATOM 5470 C CA . ASP B 1 298 ? 48.099 16.154 -1.398 1.00 63.38 581 ASP B CA 1
ATOM 5471 C C . ASP B 1 298 ? 49.305 16.825 -0.730 1.00 62.71 581 ASP B C 1
ATOM 5472 O O . ASP B 1 298 ? 49.398 18.047 -0.691 1.00 63.31 581 ASP B O 1
ATOM 5477 N N . GLY B 1 299 ? 50.207 16.024 -0.172 1.00 61.87 582 GLY B N 1
ATOM 5478 C CA . GLY B 1 299 ? 51.398 16.572 0.462 1.00 61.49 582 GLY B CA 1
ATOM 5479 C C . GLY B 1 299 ? 51.232 17.486 1.668 1.00 62.00 582 GLY B C 1
ATOM 5480 O O . GLY B 1 299 ? 52.017 17.375 2.616 1.00 62.25 582 GLY B O 1
ATOM 5481 N N . VAL B 1 300 ? 50.233 18.380 1.641 1.00 62.19 583 VAL B N 1
ATOM 5482 C CA . VAL B 1 300 ? 49.954 19.345 2.734 1.00 61.34 583 VAL B CA 1
ATOM 5483 C C . VAL B 1 300 ? 49.282 18.793 4.004 1.00 60.48 583 VAL B C 1
ATOM 5484 O O . VAL B 1 300 ? 48.497 17.833 3.935 1.00 60.90 583 VAL B O 1
ATOM 5488 N N . LYS B 1 301 ? 49.586 19.422 5.152 1.00 58.53 584 LYS B N 1
ATOM 5489 C CA . LYS B 1 301 ? 49.048 19.027 6.472 1.00 55.53 584 LYS B CA 1
ATOM 5490 C C . LYS B 1 301 ? 47.520 18.972 6.478 1.00 53.17 584 LYS B C 1
ATOM 5491 O O . LYS B 1 301 ? 46.871 19.732 5.752 1.00 51.67 584 LYS B O 1
ATOM 5497 N N . ASN B 1 302 ? 46.929 18.083 7.274 1.00 50.03 585 ASN B N 1
ATOM 5498 C CA . ASN B 1 302 ? 45.470 18.030 7.245 1.00 48.70 585 ASN B CA 1
ATOM 5499 C C . ASN B 1 302 ? 44.629 17.360 8.348 1.00 46.70 585 ASN B C 1
ATOM 5500 O O . ASN B 1 302 ? 45.032 16.363 8.939 1.00 45.79 585 ASN B O 1
ATOM 5505 N N . ILE B 1 303 ? 43.438 17.918 8.596 1.00 44.69 586 ILE B N 1
ATOM 5506 C CA . ILE B 1 303 ? 42.539 17.374 9.606 1.00 42.16 586 ILE B CA 1
ATOM 5507 C C . ILE B 1 303 ? 41.422 16.548 9.002 1.00 41.40 586 ILE B C 1
ATOM 5508 O O . ILE B 1 303 ? 40.449 17.054 8.453 1.00 39.74 586 ILE B O 1
ATOM 5513 N N . PRO B 1 304 ? 41.568 15.233 9.096 1.00 41.76 587 PRO B N 1
ATOM 5514 C CA . PRO B 1 304 ? 40.548 14.346 8.549 1.00 41.81 587 PRO B CA 1
ATOM 5515 C C . PRO B 1 304 ? 39.240 14.699 9.207 1.00 40.88 587 PRO B C 1
ATOM 5516 O O . PRO B 1 304 ? 39.172 14.839 10.419 1.00 41.82 587 PRO B O 1
ATOM 5520 N N . SER B 1 305 ? 38.200 14.845 8.410 1.00 40.33 588 SER B N 1
ATOM 5521 C CA . SER B 1 305 ? 36.888 15.153 8.949 1.00 39.24 588 SER B CA 1
ATOM 5522 C C . SER B 1 305 ? 36.377 14.085 9.939 1.00 37.48 588 SER B C 1
ATOM 5523 O O . SER B 1 305 ? 35.813 14.410 10.973 1.00 37.69 588 SER B O 1
ATOM 5526 N N . PHE B 1 306 ? 36.591 12.813 9.636 1.00 35.82 589 PHE B N 1
ATOM 5527 C CA . PHE B 1 306 ? 36.089 11.747 10.489 1.00 34.39 589 PHE B CA 1
ATOM 5528 C C . PHE B 1 306 ? 36.335 11.919 11.981 1.00 34.09 589 PHE B C 1
ATOM 5529 O O . PHE B 1 306 ? 35.674 11.258 12.802 1.00 34.88 589 PHE B O 1
ATOM 5537 N N . LEU B 1 307 ? 37.276 12.801 12.328 1.00 32.26 590 LEU B N 1
ATOM 5538 C CA . LEU B 1 307 ? 37.644 13.060 13.723 1.00 30.13 590 LEU B CA 1
ATOM 5539 C C . LEU B 1 307 ? 36.514 13.714 14.495 1.00 30.76 590 LEU B C 1
ATOM 5540 O O . LEU B 1 307 ? 36.259 13.388 15.652 1.00 30.08 590 LEU B O 1
ATOM 5545 N N . SER B 1 308 ? 35.832 14.631 13.822 1.00 31.68 591 SER B N 1
ATOM 5546 C CA . SER B 1 308 ? 34.701 15.361 14.372 1.00 32.48 591 SER B CA 1
ATOM 5547 C C . SER B 1 308 ? 33.601 14.451 14.885 1.00 32.85 591 SER B C 1
ATOM 5548 O O . SER B 1 308 ? 32.889 14.808 15.813 1.00 33.75 591 SER B O 1
ATOM 5551 N N . THR B 1 309 ? 33.426 13.290 14.270 1.00 32.80 592 THR B N 1
ATOM 5552 C CA . THR B 1 309 ? 32.382 12.396 14.730 1.00 33.01 592 THR B CA 1
ATOM 5553 C C . THR B 1 309 ? 32.993 11.219 15.471 1.00 33.67 592 THR B C 1
ATOM 5554 O O . THR B 1 309 ? 32.337 10.207 15.719 1.00 32.62 592 THR B O 1
ATOM 5558 N N . ASP B 1 310 ? 34.249 11.363 15.873 1.00 34.97 593 ASP B N 1
ATOM 5559 C CA . ASP B 1 310 ? 34.902 10.265 16.577 1.00 36.08 593 ASP B CA 1
ATOM 5560 C C . ASP B 1 310 ? 34.887 10.311 18.118 1.00 34.97 593 ASP B C 1
ATOM 5561 O O . ASP B 1 310 ? 34.344 11.243 18.709 1.00 35.27 593 ASP B O 1
ATOM 5566 N N . ASN B 1 311 ? 35.463 9.289 18.759 1.00 34.28 594 ASN B N 1
ATOM 5567 C CA . ASN B 1 311 ? 35.519 9.205 20.225 1.00 32.94 594 ASN B CA 1
ATOM 5568 C C . ASN B 1 311 ? 35.966 10.521 20.810 1.00 31.93 594 ASN B C 1
ATOM 5569 O O . ASN B 1 311 ? 37.045 11.031 20.489 1.00 31.34 594 ASN B O 1
ATOM 5574 N N . ILE B 1 312 ? 35.139 11.075 21.688 1.00 30.92 595 ILE B N 1
ATOM 5575 C CA . ILE B 1 312 ? 35.450 12.378 22.262 1.00 30.09 595 ILE B CA 1
ATOM 5576 C C . ILE B 1 312 ? 36.855 12.514 22.890 1.00 29.10 595 ILE B C 1
ATOM 5577 O O . ILE B 1 312 ? 37.581 13.465 22.559 1.00 27.28 595 ILE B O 1
ATOM 5582 N N . GLY B 1 313 ? 37.253 11.567 23.744 1.00 27.14 596 GLY B N 1
ATOM 5583 C CA . GLY B 1 313 ? 38.580 11.626 24.326 1.00 25.40 596 GLY B CA 1
ATOM 5584 C C . GLY B 1 313 ? 39.667 11.855 23.275 1.00 25.92 596 GLY B C 1
ATOM 5585 O O . GLY B 1 313 ? 40.644 12.585 23.520 1.00 26.25 596 GLY B O 1
ATOM 5586 N N . THR B 1 314 ? 39.505 11.247 22.099 1.00 25.06 597 THR B N 1
ATOM 5587 C CA . THR B 1 314 ? 40.483 11.377 21.001 1.00 24.17 597 THR B CA 1
ATOM 5588 C C . THR B 1 314 ? 40.357 12.763 20.311 1.00 23.52 597 THR B C 1
ATOM 5589 O O . THR B 1 314 ? 41.308 13.277 19.701 1.00 21.64 597 THR B O 1
ATOM 5593 N N . ARG B 1 315 ? 39.187 13.377 20.397 1.00 22.88 598 ARG B N 1
ATOM 5594 C CA . ARG B 1 315 ? 39.086 14.715 19.824 1.00 24.55 598 ARG B CA 1
ATOM 5595 C C . ARG B 1 315 ? 39.752 15.702 20.808 1.00 23.19 598 ARG B C 1
ATOM 5596 O O . ARG B 1 315 ? 40.437 16.651 20.416 1.00 21.11 598 ARG B O 1
ATOM 5604 N N . GLU B 1 316 ? 39.534 15.474 22.094 1.00 23.26 599 GLU B N 1
ATOM 5605 C CA . GLU B 1 316 ? 40.113 16.342 23.094 1.00 25.15 599 GLU B CA 1
ATOM 5606 C C . GLU B 1 316 ? 41.628 16.133 23.096 1.00 26.62 599 GLU B C 1
ATOM 5607 O O . GLU B 1 316 ? 42.414 17.104 22.919 1.00 24.36 599 GLU B O 1
ATOM 5613 N N . THR B 1 317 ? 42.050 14.869 23.262 1.00 27.32 600 THR B N 1
ATOM 5614 C CA . THR B 1 317 ? 43.487 14.574 23.272 1.00 25.81 600 THR B CA 1
ATOM 5615 C C . THR B 1 317 ? 44.183 14.992 21.975 1.00 26.29 600 THR B C 1
ATOM 5616 O O . THR B 1 317 ? 45.343 15.383 21.997 1.00 27.04 600 THR B O 1
ATOM 5620 N N . PHE B 1 318 ? 43.488 14.917 20.846 1.00 25.34 601 PHE B N 1
ATOM 5621 C CA . PHE B 1 318 ? 44.097 15.377 19.608 1.00 24.98 601 PHE B CA 1
ATOM 5622 C C . PHE B 1 318 ? 44.418 16.848 19.819 1.00 24.42 601 PHE B C 1
ATOM 5623 O O . PHE B 1 318 ? 45.572 17.220 19.916 1.00 24.79 601 PHE B O 1
ATOM 5631 N N . LEU B 1 319 ? 43.379 17.677 19.906 1.00 25.57 602 LEU B N 1
ATOM 5632 C CA . LEU B 1 319 ? 43.533 19.116 20.128 1.00 24.21 602 LEU B CA 1
ATOM 5633 C C . LEU B 1 319 ? 44.602 19.410 21.154 1.00 23.63 602 LEU B C 1
ATOM 5634 O O . LEU B 1 319 ? 45.450 20.280 20.935 1.00 22.39 602 LEU B O 1
ATOM 5639 N N . ALA B 1 320 ? 44.546 18.708 22.290 1.00 22.10 603 ALA B N 1
ATOM 5640 C CA . ALA B 1 320 ? 45.536 18.938 23.334 1.00 22.45 603 ALA B CA 1
ATOM 5641 C C . ALA B 1 320 ? 46.904 19.050 22.657 1.00 22.95 603 ALA B C 1
ATOM 5642 O O . ALA B 1 320 ? 47.610 20.074 22.779 1.00 23.55 603 ALA B O 1
ATOM 5644 N N . GLY B 1 321 ? 47.237 17.999 21.902 1.00 21.06 604 GLY B N 1
ATOM 5645 C CA . GLY B 1 321 ? 48.481 17.951 21.171 1.00 17.63 604 GLY B CA 1
ATOM 5646 C C . GLY B 1 321 ? 48.678 19.106 20.217 1.00 16.38 604 GLY B C 1
ATOM 5647 O O . GLY B 1 321 ? 49.725 19.743 20.220 1.00 17.06 604 GLY B O 1
ATOM 5648 N N . LEU B 1 322 ? 47.696 19.392 19.379 1.00 16.19 605 LEU B N 1
ATOM 5649 C CA . LEU B 1 322 ? 47.866 20.513 18.461 1.00 17.36 605 LEU B CA 1
ATOM 5650 C C . LEU B 1 322 ? 48.256 21.750 19.279 1.00 18.65 605 LEU B C 1
ATOM 5651 O O . LEU B 1 322 ? 49.292 22.389 19.008 1.00 17.21 605 LEU B O 1
ATOM 5656 N N . ILE B 1 323 ? 47.431 22.026 20.306 1.00 20.00 606 ILE B N 1
ATOM 5657 C CA . ILE B 1 323 ? 47.575 23.159 21.219 1.00 20.82 606 ILE B CA 1
ATOM 5658 C C . ILE B 1 323 ? 48.938 23.238 21.830 1.00 22.83 606 ILE B C 1
ATOM 5659 O O . ILE B 1 323 ? 49.537 24.324 21.882 1.00 22.61 606 ILE B O 1
ATOM 5664 N N . ASP B 1 324 ? 49.415 22.092 22.313 1.00 23.93 607 ASP B N 1
ATOM 5665 C CA . ASP B 1 324 ? 50.729 22.044 22.935 1.00 25.90 607 ASP B CA 1
ATOM 5666 C C . ASP B 1 324 ? 51.813 22.382 21.946 1.00 27.46 607 ASP B C 1
ATOM 5667 O O . ASP B 1 324 ? 52.842 22.912 22.322 1.00 27.30 607 ASP B O 1
ATOM 5672 N N . SER B 1 325 ? 51.571 22.080 20.675 1.00 30.99 608 SER B N 1
ATOM 5673 C CA . SER B 1 325 ? 52.548 22.357 19.647 1.00 34.94 608 SER B CA 1
ATOM 5674 C C . SER B 1 325 ? 52.636 23.853 19.444 1.00 36.63 608 SER B C 1
ATOM 5675 O O . SER B 1 325 ? 53.363 24.510 20.167 1.00 37.37 608 SER B O 1
ATOM 5678 N N . ASP B 1 326 ? 51.915 24.409 18.479 1.00 39.63 609 ASP B N 1
ATOM 5679 C CA . ASP B 1 326 ? 51.967 25.861 18.304 1.00 43.43 609 ASP B CA 1
ATOM 5680 C C . ASP B 1 326 ? 50.633 26.553 18.593 1.00 44.61 609 ASP B C 1
ATOM 5681 O O . ASP B 1 326 ? 49.895 26.947 17.675 1.00 46.02 609 ASP B O 1
ATOM 5686 N N . GLY B 1 327 ? 50.338 26.700 19.879 1.00 44.81 610 GLY B N 1
ATOM 5687 C CA . GLY B 1 327 ? 49.119 27.355 20.309 1.00 44.09 610 GLY B CA 1
ATOM 5688 C C . GLY B 1 327 ? 49.329 27.869 21.713 1.00 43.34 610 GLY B C 1
ATOM 5689 O O . GLY B 1 327 ? 50.091 27.287 22.475 1.00 43.26 610 GLY B O 1
ATOM 5690 N N . TYR B 1 328 ? 48.676 28.968 22.060 1.00 42.76 611 TYR B N 1
ATOM 5691 C CA . TYR B 1 328 ? 48.807 29.518 23.406 1.00 41.44 611 TYR B CA 1
ATOM 5692 C C . TYR B 1 328 ? 47.456 29.608 24.103 1.00 38.52 611 TYR B C 1
ATOM 5693 O O . TYR B 1 328 ? 46.411 29.619 23.464 1.00 39.23 611 TYR B O 1
ATOM 5702 N N . VAL B 1 329 ? 47.478 29.651 25.422 1.00 34.86 612 VAL B N 1
ATOM 5703 C CA . VAL B 1 329 ? 46.249 29.726 26.191 1.00 31.69 612 VAL B CA 1
ATOM 5704 C C . VAL B 1 329 ? 46.283 31.009 26.972 1.00 30.09 612 VAL B C 1
ATOM 5705 O O . VAL B 1 329 ? 47.355 31.497 27.263 1.00 31.80 612 VAL B O 1
ATOM 5709 N N . THR B 1 330 ? 45.133 31.582 27.294 1.00 28.47 613 THR B N 1
ATOM 5710 C CA . THR B 1 330 ? 45.117 32.794 28.105 1.00 27.17 613 THR B CA 1
ATOM 5711 C C . THR B 1 330 ? 43.898 32.814 28.978 1.00 30.28 613 THR B C 1
ATOM 5712 O O . THR B 1 330 ? 42.962 32.040 28.772 1.00 31.49 613 THR B O 1
ATOM 5716 N N . ASP B 1 331 ? 43.898 33.727 29.941 1.00 32.70 614 ASP B N 1
ATOM 5717 C CA . ASP B 1 331 ? 42.794 33.813 30.863 1.00 35.97 614 ASP B CA 1
ATOM 5718 C C . ASP B 1 331 ? 42.399 35.213 31.310 1.00 37.18 614 ASP B C 1
ATOM 5719 O O . ASP B 1 331 ? 41.758 35.365 32.346 1.00 36.75 614 ASP B O 1
ATOM 5724 N N . GLU B 1 332 ? 42.759 36.233 30.537 1.00 39.46 615 GLU B N 1
ATOM 5725 C CA . GLU B 1 332 ? 42.391 37.610 30.905 1.00 42.48 615 GLU B CA 1
ATOM 5726 C C . GLU B 1 332 ? 40.878 37.679 31.217 1.00 43.06 615 GLU B C 1
ATOM 5727 O O . GLU B 1 332 ? 40.453 38.016 32.333 1.00 44.17 615 GLU B O 1
ATOM 5733 N N . HIS B 1 333 ? 40.061 37.341 30.230 1.00 42.44 616 HIS B N 1
ATOM 5734 C CA . HIS B 1 333 ? 38.635 37.382 30.426 1.00 41.06 616 HIS B CA 1
ATOM 5735 C C . HIS B 1 333 ? 38.046 36.008 30.229 1.00 40.62 616 HIS B C 1
ATOM 5736 O O . HIS B 1 333 ? 36.938 35.877 29.694 1.00 42.37 616 HIS B O 1
ATOM 5743 N N . GLY B 1 334 ? 38.782 34.983 30.656 1.00 38.13 617 GLY B N 1
ATOM 5744 C CA . GLY B 1 334 ? 38.286 33.618 30.516 1.00 35.89 617 GLY B CA 1
ATOM 5745 C C . GLY B 1 334 ? 39.216 32.655 29.801 1.00 33.41 617 GLY B C 1
ATOM 5746 O O . GLY B 1 334 ? 39.831 33.008 28.796 1.00 33.35 617 GLY B O 1
ATOM 5747 N N . ILE B 1 335 ? 39.342 31.438 30.318 1.00 30.71 618 ILE B N 1
ATOM 5748 C CA . ILE B 1 335 ? 40.209 30.488 29.663 1.00 28.68 618 ILE B CA 1
ATOM 5749 C C . ILE B 1 335 ? 39.851 30.501 28.168 1.00 28.33 618 ILE B C 1
ATOM 5750 O O . ILE B 1 335 ? 38.677 30.599 27.763 1.00 28.07 618 ILE B O 1
ATOM 5755 N N . LYS B 1 336 ? 40.879 30.469 27.338 1.00 27.75 619 LYS B N 1
ATOM 5756 C CA . LYS B 1 336 ? 40.669 30.496 25.900 1.00 27.18 619 LYS B CA 1
ATOM 5757 C C . LYS B 1 336 ? 41.924 30.072 25.132 1.00 26.33 619 LYS B C 1
ATOM 5758 O O . LYS B 1 336 ? 42.979 30.705 25.185 1.00 23.81 619 LYS B O 1
ATOM 5764 N N . ALA B 1 337 ? 41.784 28.960 24.431 1.00 26.15 620 ALA B N 1
ATOM 5765 C CA . ALA B 1 337 ? 42.859 28.396 23.641 1.00 26.61 620 ALA B CA 1
ATOM 5766 C C . ALA B 1 337 ? 42.922 29.068 22.277 1.00 26.57 620 ALA B C 1
ATOM 5767 O O . ALA B 1 337 ? 41.911 29.493 21.751 1.00 27.01 620 ALA B O 1
ATOM 5769 N N . THR B 1 338 ? 44.112 29.162 21.709 1.00 27.21 621 THR B N 1
ATOM 5770 C CA . THR B 1 338 ? 44.277 29.762 20.393 1.00 30.38 621 THR B CA 1
ATOM 5771 C C . THR B 1 338 ? 45.282 28.959 19.602 1.00 32.24 621 THR B C 1
ATOM 5772 O O . THR B 1 338 ? 46.281 28.513 20.149 1.00 33.15 621 THR B O 1
ATOM 5776 N N . ILE B 1 339 ? 45.028 28.760 18.318 1.00 34.11 622 ILE B N 1
ATOM 5777 C CA . ILE B 1 339 ? 45.978 28.019 17.504 1.00 36.92 622 ILE B CA 1
ATOM 5778 C C . ILE B 1 339 ? 46.231 28.737 16.208 1.00 38.17 622 ILE B C 1
ATOM 5779 O O . ILE B 1 339 ? 45.362 29.430 15.703 1.00 37.54 622 ILE B O 1
ATOM 5784 N N . LYS B 1 340 ? 47.432 28.577 15.673 1.00 40.61 623 LYS B N 1
ATOM 5785 C CA . LYS B 1 340 ? 47.740 29.195 14.398 1.00 43.31 623 LYS B CA 1
ATOM 5786 C C . LYS B 1 340 ? 47.983 28.124 13.350 1.00 43.97 623 LYS B C 1
ATOM 5787 O O . LYS B 1 340 ? 48.221 26.949 13.670 1.00 44.69 623 LYS B O 1
ATOM 5793 N N . THR B 1 341 ? 47.897 28.539 12.093 1.00 43.04 624 THR B N 1
ATOM 5794 C CA . THR B 1 341 ? 48.125 27.644 10.980 1.00 42.38 624 THR B CA 1
ATOM 5795 C C . THR B 1 341 ? 48.134 28.523 9.782 1.00 43.42 624 THR B C 1
ATOM 5796 O O . THR B 1 341 ? 47.355 29.468 9.706 1.00 43.10 624 THR B O 1
ATOM 5800 N N . ILE B 1 342 ? 49.035 28.234 8.856 1.00 45.09 625 ILE B N 1
ATOM 5801 C CA . ILE B 1 342 ? 49.120 29.021 7.642 1.00 46.01 625 ILE B CA 1
ATOM 5802 C C . ILE B 1 342 ? 48.399 28.183 6.638 1.00 46.05 625 ILE B C 1
ATOM 5803 O O . ILE B 1 342 ? 48.214 28.583 5.498 1.00 45.74 625 ILE B O 1
ATOM 5808 N N . HIS B 1 343 ? 47.986 27.005 7.082 1.00 46.88 626 HIS B N 1
ATOM 5809 C CA . HIS B 1 343 ? 47.285 26.106 6.202 1.00 49.17 626 HIS B CA 1
ATOM 5810 C C . HIS B 1 343 ? 45.782 26.313 6.225 1.00 49.97 626 HIS B C 1
ATOM 5811 O O . HIS B 1 343 ? 45.198 26.769 7.199 1.00 50.88 626 HIS B O 1
ATOM 5818 N N . THR B 1 344 ? 45.162 25.964 5.115 1.00 51.04 627 THR B N 1
ATOM 5819 C CA . THR B 1 344 ? 43.740 26.107 4.952 1.00 50.39 627 THR B CA 1
ATOM 5820 C C . THR B 1 344 ? 43.047 24.772 5.247 1.00 50.14 627 THR B C 1
ATOM 5821 O O . THR B 1 344 ? 41.961 24.744 5.815 1.00 49.05 627 THR B O 1
ATOM 5825 N N . SER B 1 345 ? 43.685 23.665 4.879 1.00 50.72 628 SER B N 1
ATOM 5826 C CA . SER B 1 345 ? 43.091 22.352 5.116 1.00 51.55 628 SER B CA 1
ATOM 5827 C C . SER B 1 345 ? 43.031 22.029 6.601 1.00 52.14 628 SER B C 1
ATOM 5828 O O . SER B 1 345 ? 42.148 21.287 7.047 1.00 53.10 628 SER B O 1
ATOM 5831 N N . VAL B 1 346 ? 43.980 22.581 7.356 1.00 51.57 629 VAL B N 1
ATOM 5832 C CA . VAL B 1 346 ? 44.052 22.365 8.794 1.00 50.44 629 VAL B CA 1
ATOM 5833 C C . VAL B 1 346 ? 43.036 23.252 9.505 1.00 50.44 629 VAL B C 1
ATOM 5834 O O . VAL B 1 346 ? 42.330 22.817 10.432 1.00 49.26 629 VAL B O 1
ATOM 5838 N N . ARG B 1 347 ? 42.974 24.503 9.060 1.00 49.84 630 ARG B N 1
ATOM 5839 C CA . ARG B 1 347 ? 42.052 25.457 9.639 1.00 49.15 630 ARG B CA 1
ATOM 5840 C C . ARG B 1 347 ? 40.650 24.869 9.668 1.00 47.59 630 ARG B C 1
ATOM 5841 O O . ARG B 1 347 ? 40.207 24.357 10.691 1.00 48.40 630 ARG B O 1
ATOM 5849 N N . ASP B 1 348 ? 39.971 24.922 8.529 1.00 45.28 631 ASP B N 1
ATOM 5850 C CA . ASP B 1 348 ? 38.608 24.420 8.409 1.00 42.08 631 ASP B CA 1
ATOM 5851 C C . ASP B 1 348 ? 38.355 23.173 9.231 1.00 39.15 631 ASP B C 1
ATOM 5852 O O . ASP B 1 348 ? 37.427 23.125 10.024 1.00 38.27 631 ASP B O 1
ATOM 5857 N N . GLY B 1 349 ? 39.191 22.167 9.060 1.00 36.89 632 GLY B N 1
ATOM 5858 C CA . GLY B 1 349 ? 38.985 20.942 9.804 1.00 35.55 632 GLY B CA 1
ATOM 5859 C C . GLY B 1 349 ? 39.085 21.063 11.314 1.00 34.57 632 GLY B C 1
ATOM 5860 O O . GLY B 1 349 ? 38.473 20.270 12.029 1.00 34.69 632 GLY B O 1
ATOM 5861 N N . LEU B 1 350 ? 39.877 22.028 11.791 1.00 33.05 633 LEU B N 1
ATOM 5862 C CA . LEU B 1 350 ? 40.084 22.281 13.227 1.00 30.13 633 LEU B CA 1
ATOM 5863 C C . LEU B 1 350 ? 38.848 22.938 13.809 1.00 28.02 633 LEU B C 1
ATOM 5864 O O . LEU B 1 350 ? 38.365 22.582 14.872 1.00 26.67 633 LEU B O 1
ATOM 5869 N N . VAL B 1 351 ? 38.343 23.910 13.077 1.00 27.04 634 VAL B N 1
ATOM 5870 C CA . VAL B 1 351 ? 37.154 24.634 13.467 1.00 27.15 634 VAL B CA 1
ATOM 5871 C C . VAL B 1 351 ? 35.977 23.693 13.671 1.00 27.96 634 VAL B C 1
ATOM 5872 O O . VAL B 1 351 ? 35.088 23.967 14.467 1.00 28.65 634 VAL B O 1
ATOM 5876 N N . SER B 1 352 ? 35.961 22.602 12.913 1.00 26.54 635 SER B N 1
ATOM 5877 C CA . SER B 1 352 ? 34.891 21.632 12.999 1.00 24.80 635 SER B CA 1
ATOM 5878 C C . SER B 1 352 ? 35.129 20.708 14.175 1.00 23.30 635 SER B C 1
ATOM 5879 O O . SER B 1 352 ? 34.231 20.426 14.952 1.00 22.71 635 SER B O 1
ATOM 5882 N N . LEU B 1 353 ? 36.357 20.237 14.295 1.00 22.78 636 LEU B N 1
ATOM 5883 C CA . LEU B 1 353 ? 36.719 19.350 15.382 1.00 22.83 636 LEU B CA 1
ATOM 5884 C C . LEU B 1 353 ? 36.396 20.056 16.706 1.00 23.93 636 LEU B C 1
ATOM 5885 O O . LEU B 1 353 ? 35.767 19.481 17.607 1.00 22.64 636 LEU B O 1
ATOM 5890 N N . ALA B 1 354 ? 36.820 21.314 16.810 1.00 23.59 637 ALA B N 1
ATOM 5891 C CA . ALA B 1 354 ? 36.585 22.077 18.018 1.00 22.98 637 ALA B CA 1
ATOM 5892 C C . ALA B 1 354 ? 35.098 22.189 18.253 1.00 23.94 637 ALA B C 1
ATOM 5893 O O . ALA B 1 354 ? 34.575 21.671 19.232 1.00 24.72 637 ALA B O 1
ATOM 5895 N N . ARG B 1 355 ? 34.413 22.846 17.330 1.00 24.59 638 ARG B N 1
ATOM 5896 C CA . ARG B 1 355 ? 32.977 23.056 17.417 1.00 23.48 638 ARG B CA 1
ATOM 5897 C C . ARG B 1 355 ? 32.247 21.746 17.683 1.00 24.45 638 ARG B C 1
ATOM 5898 O O . ARG B 1 355 ? 31.228 21.734 18.353 1.00 23.57 638 ARG B O 1
ATOM 5906 N N . SER B 1 356 ? 32.779 20.635 17.179 1.00 26.89 639 SER B N 1
ATOM 5907 C CA . SER B 1 356 ? 32.126 19.327 17.373 1.00 27.78 639 SER B CA 1
ATOM 5908 C C . SER B 1 356 ? 32.091 18.904 18.839 1.00 27.70 639 SER B C 1
ATOM 5909 O O . SER B 1 356 ? 31.177 18.202 19.272 1.00 26.95 639 SER B O 1
ATOM 5912 N N . LEU B 1 357 ? 33.099 19.333 19.597 1.00 27.41 640 LEU B N 1
ATOM 5913 C CA . LEU B 1 357 ? 33.183 19.017 21.022 1.00 25.66 640 LEU B CA 1
ATOM 5914 C C . LEU B 1 357 ? 32.232 19.865 21.858 1.00 25.79 640 LEU B C 1
ATOM 5915 O O . LEU B 1 357 ? 31.905 19.487 22.968 1.00 26.56 640 LEU B O 1
ATOM 5920 N N . GLY B 1 358 ? 31.795 21.002 21.328 1.00 25.12 641 GLY B N 1
ATOM 5921 C CA . GLY B 1 358 ? 30.868 21.839 22.061 1.00 23.76 641 GLY B CA 1
ATOM 5922 C C . GLY B 1 358 ? 31.511 23.106 22.542 1.00 23.79 641 GLY B C 1
ATOM 5923 O O . GLY B 1 358 ? 31.038 23.713 23.511 1.00 23.60 641 GLY B O 1
ATOM 5924 N N . LEU B 1 359 ? 32.597 23.491 21.870 1.00 23.37 642 LEU B N 1
ATOM 5925 C CA . LEU B 1 359 ? 33.339 24.705 22.206 1.00 22.82 642 LEU B CA 1
ATOM 5926 C C . LEU B 1 359 ? 32.800 25.829 21.382 1.00 22.46 642 LEU B C 1
ATOM 5927 O O . LEU B 1 359 ? 32.116 25.613 20.407 1.00 23.68 642 LEU B O 1
ATOM 5932 N N . VAL B 1 360 ? 33.162 27.034 21.772 1.00 22.98 643 VAL B N 1
ATOM 5933 C CA . VAL B 1 360 ? 32.745 28.248 21.100 1.00 23.44 643 VAL B CA 1
ATOM 5934 C C . VAL B 1 360 ? 33.963 28.656 20.269 1.00 23.50 643 VAL B C 1
ATOM 5935 O O . VAL B 1 360 ? 35.017 28.927 20.832 1.00 24.37 643 VAL B O 1
ATOM 5939 N N . VAL B 1 361 ? 33.820 28.712 18.947 1.00 23.87 644 VAL B N 1
ATOM 5940 C CA . VAL B 1 361 ? 34.949 29.031 18.058 1.00 25.12 644 VAL B CA 1
ATOM 5941 C C . VAL B 1 361 ? 34.843 30.213 17.109 1.00 27.10 644 VAL B C 1
ATOM 5942 O O . VAL B 1 361 ? 33.740 30.592 16.670 1.00 29.43 644 VAL B O 1
ATOM 5946 N N . SER B 1 362 ? 35.995 30.768 16.750 1.00 25.74 645 SER B N 1
ATOM 5947 C CA . SER B 1 362 ? 36.015 31.884 15.821 1.00 27.52 645 SER B CA 1
ATOM 5948 C C . SER B 1 362 ? 37.362 31.982 15.133 1.00 29.65 645 SER B C 1
ATOM 5949 O O . SER B 1 362 ? 38.366 31.556 15.692 1.00 31.26 645 SER B O 1
ATOM 5952 N N . VAL B 1 363 ? 37.398 32.528 13.920 1.00 31.62 646 VAL B N 1
ATOM 5953 C CA . VAL B 1 363 ? 38.665 32.642 13.210 1.00 34.94 646 VAL B CA 1
ATOM 5954 C C . VAL B 1 363 ? 38.933 34.033 12.678 1.00 38.28 646 VAL B C 1
ATOM 5955 O O . VAL B 1 363 ? 38.051 34.661 12.132 1.00 37.63 646 VAL B O 1
ATOM 5959 N N . ASN B 1 364 ? 40.170 34.493 12.852 1.00 44.27 647 ASN B N 1
ATOM 5960 C CA . ASN B 1 364 ? 40.631 35.799 12.386 1.00 50.00 647 ASN B CA 1
ATOM 5961 C C . ASN B 1 364 ? 41.659 35.538 11.323 1.00 53.95 647 ASN B C 1
ATOM 5962 O O . ASN B 1 364 ? 42.436 34.590 11.428 1.00 55.37 647 ASN B O 1
ATOM 5967 N N . ALA B 1 365 ? 41.674 36.390 10.308 1.00 58.24 648 ALA B N 1
ATOM 5968 C CA . ALA B 1 365 ? 42.627 36.267 9.209 1.00 61.59 648 ALA B CA 1
ATOM 5969 C C . ALA B 1 365 ? 43.784 37.227 9.483 1.00 63.62 648 ALA B C 1
ATOM 5970 O O . ALA B 1 365 ? 43.552 38.418 9.721 1.00 64.63 648 ALA B O 1
ATOM 5972 N N . GLU B 1 366 ? 45.016 36.720 9.450 1.00 65.24 649 GLU B N 1
ATOM 5973 C CA . GLU B 1 366 ? 46.176 37.559 9.723 1.00 67.70 649 GLU B CA 1
ATOM 5974 C C . GLU B 1 366 ? 47.190 37.696 8.589 1.00 68.91 649 GLU B C 1
ATOM 5975 O O . GLU B 1 366 ? 47.779 36.707 8.148 1.00 69.47 649 GLU B O 1
ATOM 5981 N N . PRO B 1 367 ? 47.403 38.936 8.106 1.00 69.80 650 PRO B N 1
ATOM 5982 C CA . PRO B 1 367 ? 48.336 39.304 7.029 1.00 69.54 650 PRO B CA 1
ATOM 5983 C C . PRO B 1 367 ? 49.795 39.078 7.421 1.00 68.69 650 PRO B C 1
ATOM 5984 O O . PRO B 1 367 ? 50.410 39.946 8.038 1.00 67.43 650 PRO B O 1
ATOM 5988 N N . HIS B 1 377 ? 54.432 35.592 9.037 1.00 82.03 660 HIS B N 1
ATOM 5989 C CA . HIS B 1 377 ? 54.718 35.810 7.621 1.00 83.00 660 HIS B CA 1
ATOM 5990 C C . HIS B 1 377 ? 53.437 35.757 6.764 1.00 81.85 660 HIS B C 1
ATOM 5991 O O . HIS B 1 377 ? 52.426 36.398 7.100 1.00 81.29 660 HIS B O 1
ATOM 5998 N N . LYS B 1 378 ? 53.523 34.985 5.668 1.00 79.96 661 LYS B N 1
ATOM 5999 C CA . LYS B 1 378 ? 52.471 34.760 4.672 1.00 78.07 661 LYS B CA 1
ATOM 6000 C C . LYS B 1 378 ? 51.051 34.707 5.240 1.00 77.37 661 LYS B C 1
ATOM 6001 O O . LYS B 1 378 ? 50.865 34.655 6.460 1.00 78.01 661 LYS B O 1
ATOM 6007 N N . ILE B 1 379 ? 50.048 34.731 4.361 1.00 74.86 662 ILE B N 1
ATOM 6008 C CA . ILE B 1 379 ? 48.649 34.688 4.794 1.00 71.49 662 ILE B CA 1
ATOM 6009 C C . ILE B 1 379 ? 48.326 33.474 5.6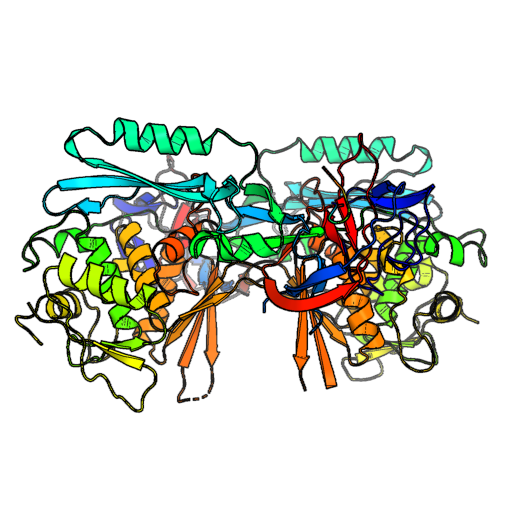67 1.00 69.62 662 ILE B C 1
ATOM 6010 O O . ILE B 1 379 ? 48.340 32.340 5.183 1.00 69.38 662 ILE B O 1
ATOM 6015 N N . SER B 1 380 ? 48.023 33.715 6.943 1.00 67.35 663 SER B N 1
ATOM 6016 C CA . SER B 1 380 ? 47.697 32.625 7.880 1.00 65.13 663 SER B CA 1
ATOM 6017 C C . SER B 1 380 ? 46.417 32.892 8.682 1.00 63.03 663 SER B C 1
ATOM 6018 O O . SER B 1 380 ? 45.889 34.012 8.703 1.00 63.61 663 SER B O 1
ATOM 6021 N N . TYR B 1 381 ? 45.953 31.863 9.380 1.00 58.90 664 TYR B N 1
ATOM 6022 C CA . TYR B 1 381 ? 44.726 31.965 10.143 1.00 54.84 664 TYR B CA 1
ATOM 6023 C C . TYR B 1 381 ? 44.868 31.732 11.640 1.00 51.06 664 TYR B C 1
ATOM 6024 O O . TYR B 1 381 ? 45.744 30.985 12.078 1.00 51.28 664 TYR B O 1
ATOM 6033 N N . ALA B 1 382 ? 43.991 32.372 12.415 1.00 45.93 665 ALA B N 1
ATOM 6034 C CA . ALA B 1 382 ? 43.970 32.231 13.872 1.00 41.23 665 ALA B CA 1
ATOM 6035 C C . ALA B 1 382 ? 42.631 31.690 14.350 1.00 38.09 665 ALA B C 1
ATOM 6036 O O . ALA B 1 382 ? 41.602 32.198 13.971 1.00 38.75 665 ALA B O 1
ATOM 6038 N N . ILE B 1 383 ? 42.645 30.655 15.178 1.00 34.74 666 ILE B N 1
ATOM 6039 C CA . ILE B 1 383 ? 41.418 30.060 15.702 1.00 31.52 666 ILE B CA 1
ATOM 6040 C C . ILE B 1 383 ? 41.377 30.243 17.211 1.00 31.02 666 ILE B C 1
ATOM 6041 O O . ILE B 1 383 ? 42.337 29.923 17.887 1.00 32.31 666 ILE B O 1
ATOM 6046 N N . TYR B 1 384 ? 40.265 30.742 17.737 1.00 28.67 667 TYR B N 1
ATOM 6047 C CA . TYR B 1 384 ? 40.137 30.983 19.163 1.00 26.63 667 TYR B CA 1
ATOM 6048 C C . TYR B 1 384 ? 39.027 30.156 19.780 1.00 25.80 667 TYR B C 1
ATOM 6049 O O . TYR B 1 384 ? 37.862 30.404 19.498 1.00 27.82 667 TYR B O 1
ATOM 6058 N N . MET B 1 385 ? 39.355 29.203 20.641 1.00 22.50 668 MET B N 1
ATOM 6059 C CA . MET B 1 385 ? 38.310 28.399 21.241 1.00 21.72 668 MET B CA 1
ATOM 6060 C C . MET B 1 385 ? 38.154 28.783 22.698 1.00 20.41 668 MET B C 1
ATOM 6061 O O . MET B 1 385 ? 39.100 29.263 23.293 1.00 22.54 668 MET B O 1
ATOM 6066 N N . SER B 1 386 ? 36.965 28.602 23.269 1.00 18.21 669 SER B N 1
ATOM 6067 C CA . SER B 1 386 ? 36.719 28.916 24.687 1.00 17.86 669 SER B CA 1
ATOM 6068 C C . SER B 1 386 ? 35.531 28.087 25.121 1.00 18.05 669 SER B C 1
ATOM 6069 O O . SER B 1 386 ? 34.982 27.355 24.306 1.00 19.76 669 SER B O 1
ATOM 6072 N N . GLY B 1 387 ? 35.120 28.170 26.379 1.00 16.23 670 GLY B N 1
ATOM 6073 C CA . GLY B 1 387 ? 33.977 27.375 26.745 1.00 16.86 670 GLY B CA 1
ATOM 6074 C C . GLY B 1 387 ? 34.083 26.681 28.074 1.00 19.23 670 GLY B C 1
ATOM 6075 O O . GLY B 1 387 ? 33.571 25.571 28.248 1.00 19.12 670 GLY B O 1
ATOM 6076 N N . GLY B 1 388 ? 34.769 27.340 29.009 1.00 21.28 671 GLY B N 1
ATOM 6077 C CA . GLY B 1 388 ? 34.928 26.839 30.370 1.00 21.38 671 GLY B CA 1
ATOM 6078 C C . GLY B 1 388 ? 35.195 25.373 30.641 1.00 22.64 671 GLY B C 1
ATOM 6079 O O . GLY B 1 388 ? 36.264 24.854 30.321 1.00 22.92 671 GLY B O 1
ATOM 6080 N N . ASP B 1 389 ? 34.234 24.696 31.258 1.00 23.17 672 ASP B N 1
ATOM 6081 C CA . ASP B 1 389 ? 34.429 23.282 31.594 1.00 24.37 672 ASP B CA 1
ATOM 6082 C C . ASP B 1 389 ? 34.700 22.410 30.399 1.00 24.74 672 ASP B C 1
ATOM 6083 O O . ASP B 1 389 ? 35.288 21.342 30.538 1.00 25.98 672 ASP B O 1
ATOM 6088 N N . VAL B 1 390 ? 34.266 22.855 29.223 1.00 24.25 673 VAL B N 1
ATOM 6089 C CA . VAL B 1 390 ? 34.504 22.069 28.029 1.00 22.35 673 VAL B CA 1
ATOM 6090 C C . VAL B 1 390 ? 35.950 22.234 27.659 1.00 20.80 673 VAL B C 1
ATOM 6091 O O . VAL B 1 390 ? 36.613 21.254 27.415 1.00 22.09 673 VAL B O 1
ATOM 6095 N N . LEU B 1 391 ? 36.453 23.461 27.658 1.00 19.58 674 LEU B N 1
ATOM 6096 C CA . LEU B 1 391 ? 37.852 23.707 27.305 1.00 18.36 674 LEU B CA 1
ATOM 6097 C C . LEU B 1 391 ? 38.842 23.195 28.358 1.00 20.20 674 LEU B C 1
ATOM 6098 O O . LEU B 1 391 ? 40.027 22.977 28.061 1.00 20.86 674 LEU B O 1
ATOM 6103 N N . LEU B 1 392 ? 38.382 22.993 29.587 1.00 20.94 675 LEU B N 1
ATOM 6104 C CA . LEU B 1 392 ? 39.313 22.505 30.588 1.00 22.47 675 LEU B CA 1
ATOM 6105 C C . LEU B 1 392 ? 39.561 21.033 30.330 1.00 24.76 675 LEU B C 1
ATOM 6106 O O . LEU B 1 392 ? 40.657 20.535 30.564 1.00 27.02 675 LEU B O 1
ATOM 6111 N N . ASN B 1 393 ? 38.553 20.320 29.843 1.00 25.22 676 ASN B N 1
ATOM 6112 C CA . ASN B 1 393 ? 38.767 18.920 29.561 1.00 24.86 676 ASN B CA 1
ATOM 6113 C C . ASN B 1 393 ? 39.799 18.796 28.467 1.00 25.29 676 ASN B C 1
ATOM 6114 O O . ASN B 1 393 ? 40.559 17.845 28.480 1.00 27.45 676 ASN B O 1
ATOM 6119 N N . VAL B 1 394 ? 39.854 19.746 27.532 1.00 23.20 677 VAL B N 1
ATOM 6120 C CA . VAL B 1 394 ? 40.848 19.655 26.465 1.00 22.62 677 VAL B CA 1
ATOM 6121 C C . VAL B 1 394 ? 42.231 20.034 26.968 1.00 22.62 677 VAL B C 1
ATOM 6122 O O . VAL B 1 394 ? 43.198 19.315 26.709 1.00 24.90 677 VAL B O 1
ATOM 6126 N N . LEU B 1 395 ? 42.328 21.132 27.711 1.00 19.57 678 LEU B N 1
ATOM 6127 C CA . LEU B 1 395 ? 43.618 21.581 28.223 1.00 16.60 678 LEU B CA 1
ATOM 6128 C C . LEU B 1 395 ? 44.201 20.806 29.431 1.00 16.75 678 LEU B C 1
ATOM 6129 O O . LEU B 1 395 ? 45.348 21.030 29.802 1.00 18.56 678 LEU B O 1
ATOM 6134 N N . SER B 1 396 ? 43.442 19.926 30.074 1.00 14.89 679 SER B N 1
ATOM 6135 C CA . SER B 1 396 ? 43.998 19.215 31.213 1.00 14.54 679 SER B CA 1
ATOM 6136 C C . SER B 1 396 ? 44.695 17.959 30.690 1.00 16.49 679 SER B C 1
ATOM 6137 O O . SER B 1 396 ? 45.256 17.148 31.427 1.00 16.95 679 SER B O 1
ATOM 6140 N N . LYS B 1 397 ? 44.653 17.819 29.381 1.00 17.64 680 LYS B N 1
ATOM 6141 C CA . LYS B 1 397 ? 45.288 16.712 28.707 1.00 17.46 680 LYS B CA 1
ATOM 6142 C C . LYS B 1 397 ? 46.564 17.267 28.092 1.00 17.93 680 LYS B C 1
ATOM 6143 O O . LYS B 1 397 ? 47.295 16.553 27.469 1.00 17.78 680 LYS B O 1
ATOM 6149 N N . CYS B 1 398 ? 46.814 18.555 28.262 1.00 19.96 681 CYS B N 1
ATOM 6150 C CA . CYS B 1 398 ? 48.000 19.170 27.697 1.00 24.23 681 CYS B CA 1
ATOM 6151 C C . CYS B 1 398 ? 49.209 18.994 28.573 1.00 27.61 681 CYS B C 1
ATOM 6152 O O . CYS B 1 398 ? 49.114 18.528 29.708 1.00 28.22 681 CYS B O 1
ATOM 6155 N N . ALA B 1 399 ? 50.358 19.414 28.054 1.00 30.73 682 ALA B N 1
ATOM 6156 C CA . ALA B 1 399 ? 51.602 19.243 28.783 1.00 31.78 682 ALA B CA 1
ATOM 6157 C C . ALA B 1 399 ? 52.423 20.502 28.911 1.00 31.00 682 ALA B C 1
ATOM 6158 O O . ALA B 1 399 ? 53.181 20.635 29.863 1.00 30.69 682 ALA B O 1
ATOM 6160 N N . GLY B 1 400 ? 52.295 21.407 27.945 1.00 30.89 683 GLY B N 1
ATOM 6161 C CA . GLY B 1 400 ? 53.043 22.658 27.993 1.00 32.69 683 GLY B CA 1
ATOM 6162 C C . GLY B 1 400 ? 52.995 23.314 29.379 1.00 33.56 683 GLY B C 1
ATOM 6163 O O . GLY B 1 400 ? 51.945 23.404 30.022 1.00 34.11 683 GLY B O 1
ATOM 6164 N N . SER B 1 401 ? 54.128 23.789 29.862 1.00 32.47 684 SER B N 1
ATOM 6165 C CA . SER B 1 401 ? 54.113 24.387 31.172 1.00 32.47 684 SER B CA 1
ATOM 6166 C C . SER B 1 401 ? 53.037 25.480 31.281 1.00 30.72 684 SER B C 1
ATOM 6167 O O . SER B 1 401 ? 52.439 25.635 32.344 1.00 31.44 684 SER B O 1
ATOM 6170 N N . LYS B 1 402 ? 52.777 26.199 30.180 1.00 27.76 685 LYS B N 1
ATOM 6171 C CA . LYS B 1 402 ? 51.808 27.315 30.143 1.00 25.41 685 LYS B CA 1
ATOM 6172 C C . LYS B 1 402 ? 50.468 27.052 29.399 1.00 23.72 685 LYS B C 1
ATOM 6173 O O . LYS B 1 402 ? 49.710 27.985 29.099 1.00 23.12 685 LYS B O 1
ATOM 6179 N N . LYS B 1 403 ? 50.171 25.790 29.114 1.00 21.50 686 LYS B N 1
ATOM 6180 C CA . LYS B 1 403 ? 48.954 25.442 28.419 1.00 17.92 686 LYS B CA 1
ATOM 6181 C C . LYS B 1 403 ? 48.108 24.509 29.265 1.00 17.31 686 LYS B C 1
ATO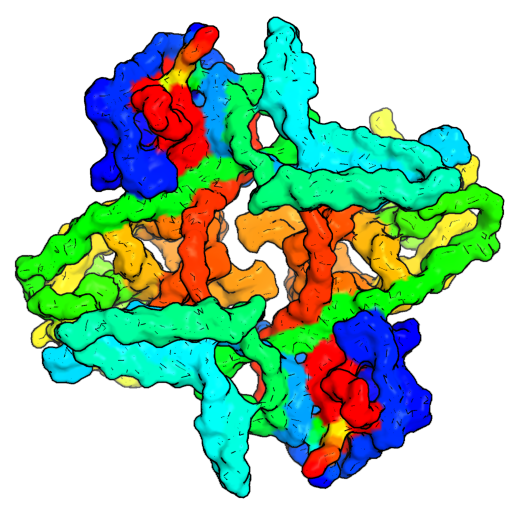M 6182 O O . LYS B 1 403 ? 46.898 24.478 29.149 1.00 20.09 686 LYS B O 1
ATOM 6188 N N . PHE B 1 404 ? 48.723 23.713 30.112 1.00 15.02 687 PHE B N 1
ATOM 6189 C CA . PHE B 1 404 ? 47.912 22.830 30.926 1.00 13.52 687 PHE B CA 1
ATOM 6190 C C . PHE B 1 404 ? 47.013 23.619 31.883 1.00 12.77 687 PHE B C 1
ATOM 6191 O O . PHE B 1 404 ? 47.375 24.682 32.357 1.00 13.41 687 PHE B O 1
ATOM 6199 N N . ARG B 1 405 ? 45.830 23.087 32.137 1.00 12.05 688 ARG B N 1
ATOM 6200 C CA . ARG B 1 405 ? 44.883 23.670 33.072 1.00 12.99 688 ARG B CA 1
ATOM 6201 C C . ARG B 1 405 ? 44.222 22.459 33.738 1.00 12.85 688 ARG B C 1
ATOM 6202 O O . ARG B 1 405 ? 44.008 21.433 33.087 1.00 13.28 688 ARG B O 1
ATOM 6210 N N . PRO B 1 406 ? 43.911 22.551 35.040 1.00 10.89 689 PRO B N 1
ATOM 6211 C CA . PRO B 1 406 ? 43.293 21.439 35.758 1.00 10.72 689 PRO B CA 1
ATOM 6212 C C . PRO B 1 406 ? 41.975 21.002 35.237 1.00 10.07 689 PRO B C 1
ATOM 6213 O O . PRO B 1 406 ? 41.295 21.761 34.636 1.00 13.24 689 PRO B O 1
ATOM 6217 N N . ALA B 1 407 ? 41.606 19.768 35.477 1.00 11.21 690 ALA B N 1
ATOM 6218 C CA . ALA B 1 407 ? 40.355 19.262 34.985 1.00 14.10 690 ALA B CA 1
ATOM 6219 C C . ALA B 1 407 ? 39.162 19.835 35.696 1.00 17.94 690 ALA B C 1
ATOM 6220 O O . ALA B 1 407 ? 39.255 20.376 36.792 1.00 18.43 690 ALA B O 1
ATOM 6222 N N . PRO B 1 408 ? 38.000 19.737 35.062 1.00 21.19 691 PRO B N 1
ATOM 6223 C CA . PRO B 1 408 ? 36.786 20.247 35.675 1.00 23.03 691 PRO B CA 1
ATOM 6224 C C . PRO B 1 408 ? 36.693 19.746 37.097 1.00 25.38 691 PRO B C 1
ATOM 6225 O O . PRO B 1 408 ? 37.048 18.626 37.380 1.00 26.46 691 PRO B O 1
ATOM 6229 N N . ALA B 1 409 ? 36.215 20.594 37.991 1.00 28.14 692 ALA B N 1
ATOM 6230 C CA . ALA B 1 409 ? 36.071 20.237 39.387 1.00 28.71 692 ALA B CA 1
ATOM 6231 C C . ALA B 1 409 ? 34.819 19.417 39.683 1.00 28.48 692 ALA B C 1
ATOM 6232 O O . ALA B 1 409 ? 34.399 19.329 40.837 1.00 28.92 692 ALA B O 1
ATOM 6234 N N . ALA B 1 410 ? 34.234 18.826 38.647 1.00 29.03 693 ALA B N 1
ATOM 6235 C CA . ALA B 1 410 ? 33.024 18.010 38.778 1.00 31.53 693 ALA B CA 1
ATOM 6236 C C . ALA B 1 410 ? 32.523 17.626 37.393 1.00 31.81 693 ALA B C 1
ATOM 6237 O O . ALA B 1 410 ? 33.136 17.999 36.409 1.00 34.22 693 ALA B O 1
ATOM 6239 N N . ALA B 1 411 ? 31.415 16.893 37.301 1.00 31.78 694 ALA B N 1
ATOM 6240 C CA . ALA B 1 411 ? 30.892 16.507 35.982 1.00 30.59 694 ALA B CA 1
ATOM 6241 C C . ALA B 1 411 ? 30.380 17.741 35.262 1.00 30.04 694 ALA B C 1
ATOM 6242 O O . ALA B 1 411 ? 30.364 18.840 35.832 1.00 30.09 694 ALA B O 1
ATOM 6244 N N . PHE B 1 412 ? 29.985 17.559 34.005 1.00 28.90 695 PHE B N 1
ATOM 6245 C CA . PHE B 1 412 ? 29.476 18.659 33.215 1.00 28.25 695 PHE B CA 1
ATOM 6246 C C . PHE B 1 412 ? 28.723 18.235 31.988 1.00 28.42 695 PHE B C 1
ATOM 6247 O O . PHE B 1 412 ? 28.641 17.054 31.657 1.00 28.98 695 PHE B O 1
ATOM 6255 N N . ALA B 1 413 ? 28.184 19.233 31.299 1.00 27.70 696 ALA B N 1
ATOM 6256 C CA . ALA B 1 413 ? 27.404 18.980 30.110 1.00 26.55 696 ALA B CA 1
ATOM 6257 C C . ALA B 1 413 ? 27.846 19.811 28.934 1.00 26.89 696 ALA B C 1
ATOM 6258 O O . ALA B 1 413 ? 28.274 20.953 29.096 1.00 26.38 696 ALA B O 1
ATOM 6260 N N . ARG B 1 414 ? 27.763 19.231 27.743 1.00 27.27 697 ARG B N 1
ATOM 6261 C CA . ARG B 1 414 ? 28.119 19.981 26.558 1.00 29.49 697 ARG B CA 1
ATOM 6262 C C . ARG B 1 414 ? 26.789 20.571 26.075 1.00 30.90 697 ARG B C 1
ATOM 6263 O O . ARG B 1 414 ? 26.030 19.925 25.369 1.00 31.58 697 ARG B O 1
ATOM 6271 N N . GLU B 1 415 ? 26.513 21.801 26.510 1.00 33.17 698 GLU B N 1
ATOM 6272 C CA . GLU B 1 415 ? 25.269 22.513 26.193 1.00 35.35 698 GLU B CA 1
ATOM 6273 C C . GLU B 1 415 ? 25.342 22.959 24.738 1.00 33.65 698 GLU B C 1
ATOM 6274 O O . GLU B 1 415 ? 26.407 22.889 24.128 1.00 32.93 698 GLU B O 1
ATOM 6280 N N . CYS B 1 416 ? 24.221 23.396 24.176 1.00 31.55 699 CYS B N 1
ATOM 6281 C CA . CYS B 1 416 ? 24.254 23.906 22.820 1.00 30.76 699 CYS B CA 1
ATOM 6282 C C . CYS B 1 416 ? 24.826 25.307 22.967 1.00 29.90 699 CYS B C 1
ATOM 6283 O O . CYS B 1 416 ? 24.562 26.019 23.944 1.00 29.08 699 CYS B O 1
ATOM 6286 N N . ARG B 1 417 ? 25.640 25.696 22.005 1.00 29.05 700 ARG B N 1
ATOM 6287 C CA . ARG B 1 417 ? 26.234 27.008 22.012 1.00 26.76 700 ARG B CA 1
ATOM 6288 C C . ARG B 1 417 ? 25.285 27.806 21.162 1.00 25.43 700 ARG B C 1
ATOM 6289 O O . ARG B 1 417 ? 24.527 27.220 20.390 1.00 25.29 700 ARG B O 1
ATOM 6297 N N . GLY B 1 418 ? 25.270 29.122 21.316 1.00 23.89 701 GLY B N 1
ATOM 6298 C CA . GLY B 1 418 ? 24.330 29.894 20.523 1.00 23.32 701 GLY B CA 1
ATOM 6299 C C . GLY B 1 418 ? 25.018 30.785 19.523 1.00 22.96 701 GLY B C 1
ATOM 6300 O O . GLY B 1 418 ? 26.223 30.976 19.611 1.00 23.27 701 GLY B O 1
ATOM 6301 N N . PHE B 1 419 ? 24.276 31.307 18.556 1.00 22.47 702 PHE B N 1
ATOM 6302 C CA . PHE B 1 419 ? 24.870 32.215 17.583 1.00 23.96 702 PHE B CA 1
ATOM 6303 C C . PHE B 1 419 ? 23.855 33.213 17.071 1.00 26.50 702 PHE B C 1
ATOM 6304 O O . PHE B 1 419 ? 22.709 32.873 16.779 1.00 29.35 702 PHE B O 1
ATOM 6312 N N . TYR B 1 420 ? 24.279 34.459 16.968 1.00 26.88 703 TYR B N 1
ATOM 6313 C CA . TYR B 1 420 ? 23.392 35.494 16.524 1.00 28.12 703 TYR B CA 1
ATOM 6314 C C . TYR B 1 420 ? 23.387 35.536 15.021 1.00 30.47 703 TYR B C 1
ATOM 6315 O O . TYR B 1 420 ? 24.431 35.551 14.408 1.00 31.71 703 TYR B O 1
ATOM 6324 N N . PHE B 1 421 ? 22.205 35.563 14.424 1.00 33.17 704 PHE B N 1
ATOM 6325 C CA . PHE B 1 421 ? 22.089 35.609 12.969 1.00 35.04 704 PHE B CA 1
ATOM 6326 C C . PHE B 1 421 ? 21.453 36.878 12.390 1.00 37.14 704 PHE B C 1
ATOM 6327 O O . PHE B 1 421 ? 20.917 37.728 13.116 1.00 36.72 704 PHE B O 1
ATOM 6335 N N . GLU B 1 422 ? 21.545 36.982 11.063 1.00 39.48 705 GLU B N 1
ATOM 6336 C CA . GLU B 1 422 ? 20.960 38.068 10.291 1.00 41.97 705 GLU B CA 1
ATOM 6337 C C . GLU B 1 422 ? 20.207 37.388 9.180 1.00 42.60 705 GLU B C 1
ATOM 6338 O O . GLU B 1 422 ? 20.797 36.633 8.408 1.00 42.57 705 GLU B O 1
ATOM 6344 N N . LEU B 1 423 ? 18.904 37.658 9.116 1.00 44.33 706 LEU B N 1
ATOM 6345 C CA . LEU B 1 423 ? 17.993 37.089 8.110 1.00 44.56 706 LEU B CA 1
ATOM 6346 C C . LEU B 1 423 ? 17.825 37.983 6.899 1.00 45.60 706 LEU B C 1
ATOM 6347 O O . LEU B 1 423 ? 17.265 39.069 6.994 1.00 44.51 706 LEU B O 1
ATOM 6352 N N . GLN B 1 424 ? 18.316 37.518 5.765 1.00 48.78 707 GLN B N 1
ATOM 6353 C CA . GLN B 1 424 ? 18.198 38.268 4.529 1.00 53.25 707 GLN B CA 1
ATOM 6354 C C . GLN B 1 424 ? 17.147 37.585 3.667 1.00 54.76 707 GLN B C 1
ATOM 6355 O O . GLN B 1 424 ? 17.239 36.372 3.446 1.00 55.39 707 GLN B O 1
ATOM 6361 N N . GLU B 1 425 ? 16.150 38.350 3.204 1.00 55.93 708 GLU B N 1
ATOM 6362 C CA . GLU B 1 425 ? 15.090 37.804 2.342 1.00 57.13 708 GLU B CA 1
ATOM 6363 C C . GLU B 1 425 ? 15.576 37.611 0.900 1.00 57.14 708 GLU B C 1
ATOM 6364 O O . GLU B 1 425 ? 16.286 38.457 0.342 1.00 56.32 708 GLU B O 1
ATOM 6370 N N . LEU B 1 426 ? 15.199 36.488 0.300 1.00 57.53 709 LEU B N 1
ATOM 6371 C CA . LEU B 1 426 ? 15.612 36.202 -1.066 1.00 58.89 709 LEU B CA 1
ATOM 6372 C C . LEU B 1 426 ? 14.436 35.924 -2.001 1.00 59.96 709 LEU B C 1
ATOM 6373 O O . LEU B 1 426 ? 13.278 36.234 -1.685 1.00 60.87 709 LEU B O 1
ATOM 6378 N N . LYS B 1 427 ? 14.743 35.343 -3.156 1.00 60.13 710 LYS B N 1
ATOM 6379 C CA . LYS B 1 427 ? 13.728 35.040 -4.156 1.00 60.31 710 LYS B CA 1
ATOM 6380 C C . LYS B 1 427 ? 13.168 33.633 -4.051 1.00 59.67 710 LYS B C 1
ATOM 6381 O O . LYS B 1 427 ? 13.918 32.684 -3.935 1.00 60.54 710 LYS B O 1
ATOM 6387 N N . GLU B 1 428 ? 11.849 33.500 -4.080 1.00 59.43 711 GLU B N 1
ATOM 6388 C CA . GLU B 1 428 ? 11.240 32.186 -4.033 1.00 58.78 711 GLU B CA 1
ATOM 6389 C C . GLU B 1 428 ? 12.050 31.328 -5.002 1.00 58.82 711 GLU B C 1
ATOM 6390 O O . GLU B 1 428 ? 12.445 31.806 -6.074 1.00 58.68 711 GLU B O 1
ATOM 6396 N N . ASP B 1 429 ? 12.313 30.078 -4.608 1.00 58.31 712 ASP B N 1
ATOM 6397 C CA . ASP B 1 429 ? 13.069 29.097 -5.414 1.00 56.73 712 ASP B CA 1
ATOM 6398 C C . ASP B 1 429 ? 12.536 27.702 -5.065 1.00 56.08 712 ASP B C 1
ATOM 6399 O O . ASP B 1 429 ? 11.411 27.564 -4.562 1.00 55.52 712 ASP B O 1
ATOM 6404 N N . ASP B 1 430 ? 13.350 26.678 -5.320 1.00 55.23 713 ASP B N 1
ATOM 6405 C CA . ASP B 1 430 ? 12.971 25.305 -4.995 1.00 54.47 713 ASP B CA 1
ATOM 6406 C C . ASP B 1 430 ? 13.372 25.005 -3.538 1.00 52.53 713 ASP B C 1
ATOM 6407 O O . ASP B 1 430 ? 14.499 25.330 -3.114 1.00 51.61 713 ASP B O 1
ATOM 6412 N N . TYR B 1 431 ? 12.453 24.401 -2.780 1.00 49.39 714 TYR B N 1
ATOM 6413 C CA . TYR B 1 431 ? 12.725 24.065 -1.383 1.00 47.03 714 TYR B CA 1
ATOM 6414 C C . TYR B 1 431 ? 12.643 22.569 -1.120 1.00 46.61 714 TYR B C 1
ATOM 6415 O O . TYR B 1 431 ? 11.837 21.870 -1.703 1.00 47.88 714 TYR B O 1
ATOM 6424 N N . TYR B 1 432 ? 13.484 22.084 -0.223 1.00 46.96 715 TYR B N 1
ATOM 6425 C CA . TYR B 1 432 ? 13.540 20.671 0.090 1.00 46.27 715 TYR B CA 1
ATOM 6426 C C . TYR B 1 432 ? 13.502 20.490 1.577 1.00 45.27 715 TYR B C 1
ATOM 6427 O O . TYR B 1 432 ? 14.191 21.188 2.308 1.00 45.85 715 TYR B O 1
ATOM 6436 N N . GLY B 1 433 ? 12.712 19.529 2.019 1.00 44.15 716 GLY B N 1
ATOM 6437 C CA . GLY B 1 433 ? 12.602 19.268 3.433 1.00 43.47 716 GLY B CA 1
ATOM 6438 C C . GLY B 1 433 ? 12.643 17.789 3.728 1.00 41.73 716 GLY B C 1
ATOM 6439 O O . GLY B 1 433 ? 12.821 16.977 2.832 1.00 41.59 716 GLY B O 1
ATOM 6440 N N . ILE B 1 434 ? 12.508 17.454 5.004 1.00 40.02 717 ILE B N 1
ATOM 6441 C CA . ILE B 1 434 ? 12.493 16.088 5.467 1.00 37.83 717 ILE B CA 1
ATOM 6442 C C . ILE B 1 434 ? 11.580 16.220 6.655 1.00 37.86 717 ILE B C 1
ATOM 6443 O O . ILE B 1 434 ? 11.510 17.277 7.259 1.00 38.38 717 ILE B O 1
ATOM 6448 N N . THR B 1 435 ? 10.878 15.158 6.992 1.00 38.04 718 THR B N 1
ATOM 6449 C CA . THR B 1 435 ? 9.950 15.182 8.100 1.00 38.97 718 THR B CA 1
ATOM 6450 C C . THR B 1 435 ? 10.251 14.041 9.047 1.00 41.78 718 THR B C 1
ATOM 6451 O O . THR B 1 435 ? 10.283 12.895 8.624 1.00 43.79 718 THR B O 1
ATOM 6455 N N . LEU B 1 436 ? 10.456 14.319 10.328 1.00 43.98 719 LEU B N 1
ATOM 6456 C CA . LEU B 1 436 ? 10.744 13.225 11.253 1.00 46.60 719 LEU B CA 1
ATOM 6457 C C . LEU B 1 436 ? 9.495 12.608 11.877 1.00 47.64 719 LEU B C 1
ATOM 6458 O O . LEU B 1 436 ? 8.395 13.135 11.726 1.00 46.66 719 LEU B O 1
ATOM 6463 N N . SER B 1 437 ? 9.665 11.470 12.549 1.00 49.76 720 SER B N 1
ATOM 6464 C CA . SER B 1 437 ? 8.542 10.791 13.183 1.00 52.29 720 SER B CA 1
ATOM 6465 C C . SER B 1 437 ? 7.911 11.728 14.190 1.00 53.87 720 SER B C 1
ATOM 6466 O O . SER B 1 437 ? 8.609 12.545 14.773 1.00 55.04 720 SER B O 1
ATOM 6469 N N . ASP B 1 438 ? 6.606 11.610 14.414 1.00 55.40 721 ASP B N 1
ATOM 6470 C CA . ASP B 1 438 ? 5.939 12.496 15.372 1.00 57.47 721 ASP B CA 1
ATOM 6471 C C . ASP B 1 438 ? 6.043 12.054 16.845 1.00 56.62 721 ASP B C 1
ATOM 6472 O O . ASP B 1 438 ? 5.354 12.587 17.725 1.00 56.31 721 ASP B O 1
ATOM 6477 N N . ASP B 1 439 ? 6.913 11.084 17.102 1.00 54.99 722 ASP B N 1
ATOM 6478 C CA . ASP B 1 439 ? 7.140 10.580 18.449 1.00 53.55 722 ASP B CA 1
ATOM 6479 C C . ASP B 1 439 ? 8.329 11.343 19.005 1.00 52.19 722 ASP B C 1
ATOM 6480 O O . ASP B 1 439 ? 8.479 11.495 20.224 1.00 51.86 722 ASP B O 1
ATOM 6485 N N . SER B 1 440 ? 9.147 11.828 18.066 1.00 50.06 723 SER B N 1
ATOM 6486 C CA . SER B 1 440 ? 10.386 12.549 18.325 1.00 48.31 723 SER B CA 1
ATOM 6487 C C . SER B 1 440 ? 10.285 14.054 18.540 1.00 47.33 723 SER B C 1
ATOM 6488 O O . SER B 1 440 ? 9.203 14.638 18.484 1.00 47.90 723 SER B O 1
ATOM 6491 N N . ASP B 1 441 ? 11.443 14.668 18.761 1.00 44.92 724 ASP B N 1
ATOM 6492 C CA . ASP B 1 441 ? 11.531 16.081 19.028 1.00 43.37 724 ASP B CA 1
ATOM 6493 C C . ASP B 1 441 ? 11.513 16.934 17.782 1.00 43.51 724 ASP B C 1
ATOM 6494 O O . ASP B 1 441 ? 11.649 18.153 17.852 1.00 44.77 724 ASP B O 1
ATOM 6499 N N . HIS B 1 442 ? 11.383 16.309 16.627 1.00 42.76 725 HIS B N 1
ATOM 6500 C CA . HIS B 1 442 ? 11.293 17.084 15.400 1.00 42.21 725 HIS B CA 1
ATOM 6501 C C . HIS B 1 442 ? 12.450 17.989 15.042 1.00 40.64 725 HIS B C 1
ATOM 6502 O O . HIS B 1 442 ? 12.360 18.759 14.086 1.00 41.57 725 HIS B O 1
ATOM 6509 N N . GLN B 1 443 ? 13.525 17.930 15.805 1.00 38.43 726 GLN B N 1
ATOM 6510 C CA . GLN B 1 443 ? 14.672 18.751 15.481 1.00 36.54 726 GLN B CA 1
ATOM 6511 C C . GLN B 1 443 ? 15.756 17.783 15.054 1.00 34.22 726 GLN B C 1
ATOM 6512 O O . GLN B 1 443 ? 15.731 16.601 15.435 1.00 32.65 726 GLN B O 1
ATOM 6518 N N . PHE B 1 444 ? 16.687 18.280 14.247 1.00 31.20 727 PHE B N 1
ATOM 6519 C CA . PHE B 1 444 ? 17.810 17.474 13.790 1.00 29.40 727 PHE B CA 1
ATOM 6520 C C . PHE B 1 444 ? 18.981 18.408 13.453 1.00 29.03 727 PHE B C 1
ATOM 6521 O O . PHE B 1 444 ? 18.781 19.617 13.268 1.00 28.21 727 PHE B O 1
ATOM 6529 N N . LEU B 1 445 ? 20.195 17.848 13.404 1.00 27.68 728 LEU B N 1
ATOM 6530 C CA . LEU B 1 445 ? 21.407 18.630 13.142 1.00 26.99 728 LEU B CA 1
ATOM 6531 C C . LEU B 1 445 ? 21.887 18.725 11.713 1.00 25.76 728 LEU B C 1
ATOM 6532 O O . LEU B 1 445 ? 22.136 17.727 11.066 1.00 26.71 728 LEU B O 1
ATOM 6537 N N . LEU B 1 446 ? 22.066 19.936 11.225 1.00 24.18 729 LEU B N 1
ATOM 6538 C CA . LEU B 1 446 ? 22.555 20.075 9.880 1.00 22.98 729 LEU B CA 1
ATOM 6539 C C . LEU B 1 446 ? 24.027 19.725 9.959 1.00 23.20 729 LEU B C 1
ATOM 6540 O O . LEU B 1 446 ? 24.517 19.341 11.015 1.00 21.52 729 LEU B O 1
ATOM 6545 N N . ALA B 1 447 ? 24.726 19.884 8.841 1.00 22.83 730 ALA B N 1
ATOM 6546 C CA . ALA B 1 447 ? 26.139 19.559 8.765 1.00 22.62 730 ALA B CA 1
ATOM 6547 C C . ALA B 1 447 ? 27.016 20.443 9.646 1.00 21.06 730 ALA B C 1
ATOM 6548 O O . ALA B 1 447 ? 28.052 20.005 10.138 1.00 19.36 730 ALA B O 1
ATOM 6550 N N . ASN B 1 448 ? 26.619 21.693 9.834 1.00 20.25 731 ASN B N 1
ATOM 6551 C CA . ASN B 1 448 ? 27.414 22.567 10.677 1.00 18.46 731 ASN B CA 1
ATOM 6552 C C . ASN B 1 448 ? 26.954 22.470 12.117 1.00 16.56 731 ASN B C 1
ATOM 6553 O O . ASN B 1 448 ? 27.342 23.258 12.940 1.00 15.01 731 ASN B O 1
ATOM 6558 N N . GLN B 1 449 ? 26.122 21.489 12.419 1.00 17.02 732 GLN B N 1
ATOM 6559 C CA . GLN B 1 449 ? 25.683 21.306 13.789 1.00 18.38 732 GLN B CA 1
ATOM 6560 C C . GLN B 1 449 ? 24.576 22.266 14.193 1.00 20.33 732 GLN B C 1
ATOM 6561 O O . GLN B 1 449 ? 24.068 22.186 15.305 1.00 21.16 732 GLN B O 1
ATOM 6567 N N . VAL B 1 450 ? 24.213 23.184 13.294 1.00 21.59 733 VAL B N 1
ATOM 6568 C CA . VAL B 1 450 ? 23.134 24.136 13.556 1.00 19.34 733 VAL B CA 1
ATOM 6569 C C . VAL B 1 450 ? 21.879 23.318 13.841 1.00 19.37 733 VAL B C 1
ATOM 6570 O O . VAL B 1 450 ? 21.661 22.273 13.222 1.00 18.64 733 VAL B O 1
ATOM 6574 N N . VAL B 1 451 ? 21.065 23.761 14.789 1.00 18.89 734 VAL B N 1
ATOM 6575 C CA . VAL B 1 451 ? 19.870 22.997 15.067 1.00 20.11 734 VAL B CA 1
ATOM 6576 C C . VAL B 1 451 ? 18.699 23.639 14.354 1.00 21.11 734 VAL B C 1
ATOM 6577 O O . VAL B 1 451 ? 18.393 24.819 14.530 1.00 22.03 734 VAL B O 1
ATOM 6581 N N . VAL B 1 452 ? 18.079 22.825 13.501 1.00 21.02 735 VAL B N 1
ATOM 6582 C CA . VAL B 1 452 ? 16.942 23.200 12.691 1.00 18.23 735 VAL B CA 1
ATOM 6583 C C . VAL B 1 452 ? 15.811 22.237 13.026 1.00 20.41 735 VAL B C 1
ATOM 6584 O O . VAL B 1 452 ? 16.032 21.125 13.562 1.00 20.48 735 VAL B O 1
ATOM 6588 N N . HIS B 1 453 ? 14.603 22.692 12.715 1.00 20.33 736 HIS B N 1
ATOM 6589 C CA . HIS B 1 453 ? 13.370 21.995 13.019 1.00 21.41 736 HIS B CA 1
ATOM 6590 C C . HIS B 1 453 ? 12.712 21.551 11.738 1.00 23.66 736 HIS B C 1
ATOM 6591 O O . HIS B 1 453 ? 12.735 22.270 10.756 1.00 26.11 736 HIS B O 1
ATOM 6598 N N . ASN B 1 454 ? 12.134 20.367 11.703 1.00 24.85 737 ASN B N 1
ATOM 6599 C CA . ASN B 1 454 ? 11.514 19.974 10.449 1.00 26.05 737 ASN B CA 1
ATOM 6600 C C . ASN B 1 454 ? 10.269 20.803 10.264 1.00 27.34 737 ASN B C 1
ATOM 6601 O O . ASN B 1 454 ? 9.169 20.252 10.236 1.00 30.67 737 ASN B O 1
ATOM 6607 N N . TYR C 2 9 ? 56.960 36.663 65.290 1.00 87.02 281 TYR C N 1
ATOM 6608 C CA . TYR C 2 9 ? 56.291 37.521 66.280 1.00 87.35 281 TYR C CA 1
ATOM 6609 C C . TYR C 2 9 ? 54.928 38.085 65.828 1.00 86.76 281 TYR C C 1
ATOM 6610 O O . TYR C 2 9 ? 54.104 38.456 66.700 1.00 86.96 281 TYR C O 1
ATOM 6619 N N . VAL C 2 10 ? 54.708 38.150 64.494 1.00 85.44 282 VAL C N 1
ATOM 6620 C CA . VAL C 2 10 ? 53.459 38.662 63.864 1.00 83.11 282 VAL C CA 1
ATOM 6621 C C . VAL C 2 10 ? 53.469 38.452 62.338 1.00 80.65 282 VAL C C 1
ATOM 6622 O O . VAL C 2 10 ? 54.141 37.548 61.853 1.00 79.67 282 VAL C O 1
ATOM 6626 N N . GLY C 2 11 ? 52.723 39.285 61.605 1.00 78.88 283 GLY C N 1
ATOM 6627 C CA . GLY C 2 11 ? 52.663 39.196 60.158 1.00 77.45 283 GLY C CA 1
ATOM 6628 C C . GLY C 2 11 ? 51.483 39.976 59.615 1.00 77.13 283 GLY C C 1
ATOM 6629 O O . GLY C 2 11 ? 51.040 39.724 58.501 1.00 77.09 283 GLY C O 1
ATOM 6630 N N . SER C 2 12 ? 51.006 40.931 60.417 1.00 77.69 738 SER C N 1
ATOM 6631 C CA . SER C 2 12 ? 49.843 41.814 60.167 1.00 77.32 738 SER C CA 1
ATOM 6632 C C . SER C 2 12 ? 48.662 41.257 60.964 1.00 78.51 738 SER C C 1
ATOM 6633 O O . SER C 2 12 ? 47.506 41.668 60.808 1.00 77.09 738 SER C O 1
ATOM 6636 N N . GLY C 2 13 ? 49.032 40.307 61.825 1.00 80.28 739 GLY C N 1
ATOM 6637 C CA . GLY C 2 13 ? 48.170 39.575 62.737 1.00 81.43 739 GLY C CA 1
ATOM 6638 C C . GLY C 2 13 ? 49.225 38.700 63.405 1.00 82.96 739 GLY C C 1
ATOM 6639 O O . GLY C 2 13 ? 50.282 38.485 62.798 1.00 82.69 739 GLY C O 1
ATOM 6640 N N . GLU C 2 14 ? 48.985 38.196 64.619 1.00 84.64 740 GLU C N 1
ATOM 6641 C CA . GLU C 2 14 ? 50.002 37.366 65.315 1.00 86.15 740 GLU C CA 1
ATOM 6642 C C . GLU C 2 14 ? 49.452 36.162 66.133 1.00 85.69 740 GLU C C 1
ATOM 6643 O O . GLU C 2 14 ? 48.501 36.328 66.934 1.00 85.89 740 GLU C O 1
ATOM 6649 N N . ARG C 2 15 ? 50.048 34.972 65.937 1.00 84.02 741 ARG C N 1
ATOM 6650 C CA . ARG C 2 15 ? 49.606 33.753 66.642 1.00 84.16 741 ARG C CA 1
ATOM 6651 C C . ARG C 2 15 ? 50.615 33.295 67.678 1.00 83.90 741 ARG C C 1
ATOM 6652 O O . ARG C 2 15 ? 50.938 32.098 67.737 1.00 83.32 741 ARG C O 1
ATOM 6660 N N . TYR D 2 9 ? 0.791 25.411 3.986 1.00 70.34 281 TYR D N 1
ATOM 6661 C CA . TYR D 2 9 ? 0.733 23.982 3.708 1.00 71.28 281 TYR D CA 1
ATOM 6662 C C . TYR D 2 9 ? 1.735 23.225 4.625 1.00 72.50 281 TYR D C 1
ATOM 6663 O O . TYR D 2 9 ? 1.328 22.383 5.449 1.00 72.21 281 TYR D O 1
ATOM 6672 N N . VAL D 2 10 ? 3.027 23.574 4.508 1.00 74.48 282 VAL D N 1
ATOM 6673 C CA . VAL D 2 10 ? 4.126 22.947 5.261 1.00 75.24 282 VAL D CA 1
ATOM 6674 C C . VAL D 2 10 ? 5.482 23.619 4.987 1.00 75.46 282 VAL D C 1
ATOM 6675 O O . VAL D 2 10 ? 5.733 24.157 3.891 1.00 74.47 282 VAL D O 1
ATOM 6679 N N . GLY D 2 11 ? 6.360 23.563 5.990 1.00 76.44 283 GLY D N 1
ATOM 6680 C CA . GLY D 2 11 ? 7.692 24.142 5.873 1.00 76.63 283 GLY D CA 1
ATOM 6681 C C . GLY D 2 11 ? 8.741 23.116 6.253 1.00 77.34 283 GLY D C 1
ATOM 6682 O O . GLY D 2 11 ? 9.891 23.473 6.501 1.00 77.18 283 GLY D O 1
ATOM 6683 N N . SER D 2 12 ? 8.306 21.850 6.300 1.00 77.93 738 SER D N 1
ATOM 6684 C CA . SER D 2 12 ? 9.089 20.637 6.625 1.00 77.59 738 SER D CA 1
ATOM 6685 C C . SER D 2 12 ? 8.272 19.743 7.574 1.00 78.34 738 SER D C 1
ATOM 6686 O O . SER D 2 12 ? 8.627 18.594 7.843 1.00 78.61 738 SER D O 1
ATOM 6689 N N . GLY D 2 13 ? 7.177 20.312 8.079 1.00 79.08 739 GLY D N 1
ATOM 6690 C CA . GLY D 2 13 ? 6.236 19.641 8.971 1.00 78.73 739 GLY D CA 1
ATOM 6691 C C . GLY D 2 13 ? 4.948 20.361 8.592 1.00 79.30 739 GLY D C 1
ATOM 6692 O O . GLY D 2 13 ? 5.031 21.443 7.980 1.00 78.41 739 GLY D O 1
ATOM 6693 N N . GLU D 2 14 ? 3.774 19.829 8.933 1.00 79.52 740 GLU D N 1
ATOM 6694 C CA . GLU D 2 14 ? 2.534 20.501 8.514 1.00 79.87 740 GLU D CA 1
ATOM 6695 C C . GLU D 2 14 ? 1.371 20.710 9.513 1.00 79.88 740 GLU D C 1
ATOM 6696 O O . GLU D 2 14 ? 1.206 19.958 10.476 1.00 79.18 740 GLU D O 1
ATOM 6702 N N . ARG D 2 15 ? 0.573 21.754 9.251 1.00 80.06 741 ARG D N 1
ATOM 6703 C CA . ARG D 2 15 ? -0.591 22.132 10.074 1.00 80.68 741 ARG D CA 1
ATOM 6704 C C . ARG D 2 15 ? -1.852 22.401 9.228 1.00 80.69 741 ARG D C 1
ATOM 6705 O O . ARG D 2 15 ? -2.643 23.317 9.513 1.00 79.69 741 ARG D O 1
#

InterPro domains:
  IPR003586 Hint domain C-terminal [SM00305] (699-743)
  IPR003587 Hint domain N-terminal [SM00306] (282-389)
  IPR004042 Intein DOD homing endonuclease, central region [PS50819] (494-642)
  IPR004100 ATPase, F1/V1/A1 complex, alpha/beta subunit, N-terminal domain [PF02874] (28-90)
  IPR006141 Intein N-terminal splicing region [PS50817] (284-366)
  IPR006142 Intein [PR00379] (491-503)
  IPR006142 Intein [PR00379] (600-612)
  IPR006142 Intein [PR00379] (732-741)
  IPR007868 Hom-end-associated Hint [PF05203] (284-736)
  IPR007869 Homing endonuclease PI-Sce [PF05204] (479-575)
  IPR007869 Homing endonuclease PI-Sce [PF05204] (585-690)
  IPR020003 ATPase, alpha/beta subunit, nucleotide-binding domain, active site [PS00152] (907-916)
  IPR022878 V-type ATP synthase catalytic alpha chain [PTHR43607] (18-1070)
  IPR023366 ATP synthase subunit alpha, N-terminal domain-like superfamily [G3DSA:2.40.30.20] (17-93)
  IPR024034 ATPase, F1/V1 complex, beta/alpha subunit, C-terminal [G3DSA:1.10.1140.10] (917-1071)
  IPR027417 P-loop containing nucleoside triphosphate hydrolase [G3DSA:3.40.50.300] (95-292)
  IPR027417 P-loop containing nucleoside triphosphate hydrolase [G3DSA:3.40.50.300] (726-915)
  IPR027417 P-loop containing nucleoside triphosphate hydrolase [SSF52540] (199-291)
  IPR027417 P-loop containing nucleoside triphosphate hydrolase [SSF52540] (733-921)
  IPR027434 Homing endonuclease [G3DSA:3.10.28.10] (466-586)

Solvent-accessible surface area: 38450 Å² total; per-residue (Å²): 0,0,18,153,32,17,83,0,5,10,12,78,14,42,105,84,34,0,36,85,2,123,83,47,52,86,0,2,1,64,50,14,161,60,37,86,1,68,92,54,10,104,34,140,68,33,8,25,26,1,40,37,74,125,117,41,63,6,122,13,41,0,0,6,24,1,28,2,6,1,27,0,36,18,7,3,62,88,37,31,83,27,69,184,78,65,64,45,25,7,1,35,3,3,47,86,19,106,98,125,4,130,82,44,84,109,14,120,2,1,80,77,30,62,87,50,31,38,48,110,110,24,41,134,131,0,59,116,38,12,92,62,20,82,166,80,37,150,91,66,54,26,84,16,49,6,36,0,84,6,4,101,26,12,46,80,67,2,40,80,7,1,36,0,4,7,0,10,6,82,63,82,41,64,101,2,88,71,63,20,122,174,80,49,209,152,45,33,90,2,2,27,43,0,5,0,0,0,0,0,1,0,11,12,43,11,56,54,96,124,6,4,0,31,2,37,24,200,16,106,40,6,36,118,36,5,68,74,17,0,115,39,10,72,6,68,11,88,83,78,34,201,153,61,140,133,64,50,20,37,2,13,4,113,56,152,176,17,29,0,50,66,0,0,81,48,11,18,0,29,110,127,67,75,26,13,10,12,97,41,0,12,10,0,50,36,26,7,0,2,6,2,0,0,0,4,0,1,12,50,5,98,19,54,47,113,42,39,32,45,0,2,1,62,13,98,58,49,33,4,29,68,12,1,5,46,1,0,19,1,0,1,0,35,12,16,22,83,66,72,140,151,24,43,0,0,51,0,10,17,36,57,6,0,37,32,0,0,2,47,1,17,0,55,143,30,22,19,14,9,4,21,49,79,50,83,30,113,28,56,38,8,70,0,83,41,110,104,76,167,91,42,54,15,27,0,0,11,0,26,137,143,26,52,51,23,0,2,2,23,49,4,0,1,2,28,9,0,0,25,144,31,20,69,0,4,13,8,89,10,54,101,74,39,2,33,90,2,118,78,41,53,116,0,1,0,57,58,12,167,62,31,78,0,72,128,48,15,100,32,127,47,43,4,34,24,0,46,39,117,109,89,4,117,10,32,0,0,11,24,2,24,2,14,1,31,0,38,16,6,13,45,99,42,20,102,24,52,179,88,61,71,44,20,16,2,24,2,2,52,82,31,117,86,147,7,127,86,34,81,131,12,116,2,1,82,68,32,55,80,35,22,42,46,108,101,19,64,128,94,0,70,95,34,14,97,70,18,58,176,67,51,143,77,72,60,40,93,18,49,9,23,2,92,11,10,101,23,10,48,90,65,2,50,46,6,0,36,0,5,7,0,6,6,73,63,80,38,69,98,2,104,77,33,6,88,140,19,179,12,143,95,45,76,17,3,15,62,3,0,1,0,0,0,0,1,0,8,20,40,8,55,41,88,98,0,2,0,39,2,51,32,179,17,94,44,7,31,106,41,0,51,85,27,0,94,51,4,101,5,59,3,128,124,113,79,122,185,48,150,126,81,32,48,26,1,20,0,108,107,57,80,97,165,6,3,0,25,55,0,0,78,54,17,18,1,22,115,130,58,78,21,12,7,11,88,31,0,9,13,0,51,30,19,2,0,7,4,1,0,0,0,4,0,1,15,72,6,100,15,55,56,118,41,37,29,49,0,3,0,58,15,82,48,84,32,2,31,77,13,0,11,45,0,0,24,0,0,0,0,37,12,19,34,73,72,70,154,216,115,102,17,48,0,0,45,0,9,13,37,62,6,0,39,29,1,0,5,30,4,12,0,46,123,28,33,48,14,7,6,20,38,71,72,69,42,106,24,44,40,5,62,1,107,41,109,99,81,148,87,54,74,9,45,2,0,23,1,28,123,131,32,56,44,32,0,1,2,29,49,6,0,0,4,26,2,248,20,7,0,16,85,258,234,13,9,0,22,114,230

B-factor: mean 49.19, std 19.29, range [4.95, 98.8]

GO terms:
  GO:0000329 f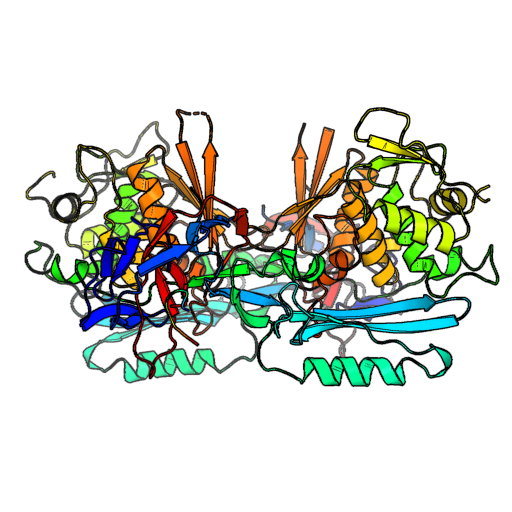ungal-type vacuole membrane (C, IDA)
  GO:0000221 vacuolar proton-transporting V-type ATPase, V1 domain (C, IDA)
  GO:0046961 proton-transporting ATPase activity, rotational mechanism (F, IDA)
  GO:0000329 fungal-type vacuole membrane (C, HDA)
  GO:0003729 mRNA binding (F, HDA)
  GO:0007035 vacuolar acidification (P, IMP)
  GO:0005515 protein binding (F, IPI)
  GO:1902600 proton transmembrane transport (P, IDA)
  GO:0005774 vacuolar membrane (C, EXP)
  GO:1902600 proton transmembrane transport (P, IC)
  GO:0007035 vacuolar acidification (P, IC)
  GO:0046961 proton-transporting ATPase activity, rotational mechanism (F, IC)

Sequence (850 aa):
SFAKGTNVLMADGSIECIENIEVGNKVMGKDGRPREVIKLPRGRETMYSVVQKSPELLKFTCNATNELVVRTPRSVRRLSRTIKGVEYFEVITFEMGQKKAPDGRIVELVKEVSKSYPISEGPERANELVESYRKASNKAYFEWTIEARDLSLLGSHVRKATYQTYAPILYENDHFFDYMQKSKFHLTIEGPKVLAYLLGLWIGDGLSDRATFSVDSRDTSLMERVTEYAEKLNLCAEYKDRKEPQVAKTVNLYSKENPLWDAIVGLGFLKDGVKNIPSFLSTDNIGTRETFLAGLIDSDGYVTDEHGIKATIKTIHTSVRDGLVSLARSLGLVVSVNAEPISYAIYMSGGDVLLNVLSKCAGSKKFRPAPAAAFARECRGFYFELQELKEDDYYGITLSDDSDHQFLLANQVVVHNSFAKGTNVLMADGSIECIENIEVGNKVMGKDGRPREVIKLPRGRETMYSVVQKELLKFTCNATNELVVRTPRSVRRLSRTIKGVEYFEVITFEMGQKKAPDGRIVELVKEVSKSYPISEGPERANELVESYRKASNKAYFEWTIEARDLSLLGSHVRKATYQTYAPILYENDHFFDYMQKSKFHLTIEGPKVLAYLLGLWIGDGLSDRATFSVDSRDTSLMERVTEYAEKLNLCAEYKDRKEPQVAKTVNLYSLNTENPLWDAIVGLGFLKDGVKNIPSFLSTDNIGTRETFLAGLIDSDGYVTDEHGIKATIKTIHTSVRDGLVSLARSLGLVVSVNAEPHKISYAIYMSGGDVLLNVLSKCAGSKKFRPAPAAAFARECRGFYFELQELKEDDYYGITLSDDSDHQFLLANQVVVHNYVGSGERYVGSGER

Foldseek 3Di:
DFDWFQWFAFLQGDTDTLQPDDFQGWFFDLPSHTFGFHDKDKDKDWKKKWWFPDPLTDIGIGHQQFWFWKKFFWDWDFPWAADVPFIWGKIKIKDWDWDADPVGDIDIDIAIDIDIDGPVVPCPPCVVVVVCSVPVDPDRMDTDIDGNNCLVVYDPVRSQRMWFWFHANPAADAVQVVVPVPPDPDADVCRLLLLLLLLLLCQFQHDPPASKGFAFPVFPFLVCSNQVSLPSGAWGWDFAPPHDDDGRTIIHTDNCVPVSVVCCPVQPCPPPHRGAARQSLLNHDPSSLLSSVLNNCLNAKAWDQDPHTKIKGKDLPVNHVSNNQRSQRNQQWDWDWDDDPSMIMIITHDPQSVLSSQCNHTGPRRHDHHDPDDDDRDIDTGRIDMDIGDMDMGIDRATDDPDPQWGAGSSSTITGD/DFDWQQWFAFLLGDIHTQPPDDFQGWFFDLVSHTFGFHDKDWDWAWKKWKFFCVGDITIAHQQFKFWKKFFWDWDWDWDADDNFIKIKIKIWAWQFDQDPVRDTFIDIAIDIDMDGCVVPCVPVVVVVVVVVVPDDDRMGGGIDGNNCLVVYPVVRNQRMWFWFHANPAADAVQVVVPPVAPLPDDPCALLLLLLLLLLCLAAHDLQKSKGWAADVFVLQVVSNQVSLCNSQWGFPFDDDDDPDRIGITATAVMAPVGRSNCCCPVQPCADPSDGAARLSLLNHDLSSLLSNNLSNQLRAWAWDQPPATKIKHKDQDDRHVVSNQSSQVNLQWDKDKDWDDVHTIIMMMTGDPQSNLSSQCSHGGPRRHDHHDPDDDDSGIDTGRIDIGIGGIDIRIDTFGDPVDPQWGAGPSSTIGGD/DADPHRD/DDDPDDD

Nearest PDB structures (foldseek):
  1um2-assembly1_A  TM=1.002E+00  e=8.200E-85  Saccharomyces cerevisiae
  1jva-assembly1_A  TM=9.954E-01  e=1.360E-72  Saccharomyces cerevisiae
  1jva-assembly2_B  TM=9.857E-01  e=1.303E-71  Saccharomyces cerevisiae
  1um2-assembly2_B  TM=9.838E-01  e=8.203E-70  Saccharomyces cerevisiae
  1gpp-assembly1_A  TM=9.280E-01  e=1.122E-30  Saccharomyces cerevisiae

Radius of gyration: 30.21 Å; Cα contacts (8 Å, |Δi|>4): 2034; chains: 4; bounding box: 78×84×73 Å

Organism: Saccharomyces cerevisiae (strain ATCC 204508 / S288c) (NCBI:txid559292)